Protein AF-0000000083788166 (afdb_homodimer)

Organism: Esox lucius (NCBI:txid8010)

Nearest PDB structures (foldseek):
  7zsc-assembly1_A  TM=9.276E-01  e=3.837E-25  Homo sapiens
  7zsc-assembly2_B  TM=9.260E-01  e=5.269E-25  Homo sapiens
  5hv0-assembly1_A  TM=8.216E-01  e=9.264E-14  Bacillus anthracis
  5v7y-assembly3_D  TM=8.231E-01  e=4.522E-13  Bacillus anthracis
  5iax-assembly1_A  TM=7.801E-01  e=5.140E-12  Bacillus anthracis

pLDDT: mean 88.6, std 11.9, range [25.95, 98.56]

Sequence (1056 aa):
SLTLSVMFTSLLNVRQAISIERQLIDLLETYIEHESERLEDIKRFYAKVSDLHSEVYSGPSASMANPLVAFTLIKRLQSEWVNLVYSNEAQENTQALRSGYEEVEEEEGYFPKLEDLQGAAKGLMRLQDVYSLQVGSLVRGQFKRINNGNLIDIYSPIISIPLSGDDCFLVGKVAYEQEDYYHSVQWLEESVRLFRGAGGEWSPENEGTLEDALDHLAFSHFKTGNVSYALSLSQELLNYDPMNRRVSKNIEMYERLLVEYPPLPSAHTELKRPKTTYLRTRNTYERLCQTQGTQPRHYENPRLFCDYFTNDSPGLLLQPIRREVLSLQPYVVLYHRFISDSEAKSIQDVAQTGLRRSVVASGEKQATAEYRISKSAWLKETAHPIIGRLDQRITMLTGLNVQPPYAEYLQVVNYGIGGHYEPHFDHATSASSPLFRLNTGNRVATFMIYLSSVDAGGSTAFIHANFSVPVVENAALFWWNLHKNGQGDGDTLHAGCPVLVGDKWVANKWIHEYGQEFQRRCSPNPEESLTLSVMFTSLLNVRQAISIERQLIDLLETYIEHESERLEDIKRFYAKVSDLHSEVYSGPSASMANPLVAFTLIKRLQSEWVNLVYSNEAQENTQALRSGYEEVEEEEGYFPKLEDLQGAAKGLMRLQDVYSLQVGSLVRGQFKRINNGNLIDIYSPIISIPLSGDDCFLVGKVAYEQEDYYHSVQWLEESVRLFRGAGGEWSPENEGTLEDALDHLAFSHFKTGNVSYALSLSQELLNYDPMNRRVSKNIEMYERLLVEYPPLPSAHTELKRPKTTYLRTRNTYERLCQTQGTQPRHYENPRLFCDYFTNDSPGLLLQPIRREVLSLQPYVVLYHRFISDSEAKSIQDVAQTGLRRSVVASGEKQATAEYRISKSAWLKETAHPIIGRLDQRITMLTGLNVQPPYAEYLQVVNYGIGGHYEPHFDHATSASSPLFRLNTGNRVATFMIYLSSVDAGGSTAFIHANFSVPVVENAALFWWNLHKNGQGDGDTLHAGCPVLVGDKWVANKWIHEYGQEFQRRCSPNPEE

Secondary structure (DSSP, 8-state):
-GGGTTSTT-HHHHHHHHHHHHHHHHHHHHHHHHHHHHHHHHHHHHHHHHHHIIIIITS-GGGGG-HHHHHHHHHIIIIIHHHHHT--HHHHHHHHHHHHHHHHHHHH-----HHHHHHHHHHHHHHHHHTTB-HHHHHTT-EEEEETTEEEEEE--SS--PPPHHHHHHHHHHHHHTT-HHHHHHHHHHHHHHHHHTTTPPPTT-S--HHHHHHHHHHHHHHTT-HHHHHHHHHHHHHH-TT-HHHHHHHHHHHHHHHHSPPPTT------PPPPTTHHHHHHHHHHHHS-BS---TTT-TT--EEEE-TT-HHHHSS-EEEEEEEETTEEEEETT-S-HHHHHHHHHHHHTT-EE--EEETTEEE-BTTEE-EEEEE-GGG-HHHHHHHHHHHHHH----STTSBPPEEEEEE-TT-EEEEE-SS--STT-GGGGGSS-SEEEEEEEE-S-EEEE--EEETTTTEEE---TT-EEEEESB-TTS-B-GGG-EEEPPEEEE-EEEEEEEEESTT-TTTSPPPS-TT-/-GGGTTSTT-HHHHHHHHHHHHHHHHHHHHHHHHHHHHHHHHHHHHHHHHHHIIIIITS-GGGGG-HHHHHHHHHIIIIIHHHHHT--HHHHHHHHHHHHHHHHHHHH-----HHHHHHHHHHHHHHHHHTTB-HHHHHTT-EEEEETTEEEEEE--SS--PPPHHHHHHHHHHHHHTT-HHHHHHHHHHHHHHHHHTTTPPPTT-S--HHHHHHHHHHHHHHTT-HHHHHHHHHHHHHH-TT-HHHHHHHHHHHHHHHHSPPPTT------PPPPTTHHHHHHHHHHHHS-BS---TTT-TT--EEEE-TT-HHHHSS-EEEEEEEETTEEEEEET-S-HHHHHHHHHHHHTT-EE--EEETTEEE-BTTEE-EEEEE-GGG-HHHHHHHHHHHHHH----STTSBPPEEEEEE-TT-EEEEE-SS--STT-GGGGGSS-SEEEEEEEE-S-EEEE--EEETTTTEEE---TT-EEEEESB-TTS-B-GGG-EEEPPEEEE-EEEEEEEEESTT-TTTS---SSTT-

Structure (mmCIF, N/CA/C/O backbone):
data_AF-0000000083788166-model_v1
#
loop_
_entity.id
_entity.type
_entity.pdbx_description
1 polymer 'Prolyl 4-hydroxylase subunit alpha-3'
#
loop_
_atom_site.group_PDB
_atom_site.id
_atom_site.type_symbol
_atom_site.label_atom_id
_atom_site.label_alt_id
_atom_site.label_comp_id
_atom_site.label_asym_id
_atom_site.label_entity_id
_atom_site.label_seq_id
_atom_site.pdbx_PDB_ins_code
_atom_site.Cartn_x
_atom_site.Cartn_y
_atom_site.Cartn_z
_atom_site.occupancy
_atom_site.B_iso_or_equiv
_atom_site.auth_seq_id
_atom_site.auth_comp_id
_atom_site.auth_asym_id
_atom_site.auth_atom_id
_atom_site.pdbx_PDB_model_num
ATOM 1 N N . SER A 1 1 ? 4.934 23.172 31.188 1 26.08 1 SER A N 1
ATOM 2 C CA . SER A 1 1 ? 4.973 22.781 29.781 1 26.08 1 SER A CA 1
ATOM 3 C C . SER A 1 1 ? 4.113 23.703 28.922 1 26.08 1 SER A C 1
ATOM 5 O O . SER A 1 1 ? 3.73 23.344 27.812 1 26.08 1 SER A O 1
ATOM 7 N N . LEU A 1 2 ? 3.545 24.625 29.5 1 33.66 2 LEU A N 1
ATOM 8 C CA . LEU A 1 2 ? 2.689 25.75 29.156 1 33.66 2 LEU A CA 1
ATOM 9 C C . LEU A 1 2 ? 3.371 26.656 28.125 1 33.66 2 LEU A C 1
ATOM 11 O O . LEU A 1 2 ? 2.752 27.578 27.609 1 33.66 2 LEU A O 1
ATOM 15 N N . THR A 1 3 ? 4.691 26.531 28 1 37.66 3 THR A N 1
ATOM 16 C CA . THR A 1 3 ? 5.539 27.469 27.25 1 37.66 3 THR A CA 1
ATOM 17 C C . THR A 1 3 ? 5.27 27.359 25.75 1 37.66 3 THR A C 1
ATOM 19 O O . THR A 1 3 ? 5.703 28.219 24.984 1 37.66 3 THR A O 1
ATOM 22 N N . LEU A 1 4 ? 4.754 26.219 25.141 1 45.59 4 LEU A N 1
ATOM 23 C CA . LEU A 1 4 ? 5.023 25.781 23.781 1 45.59 4 LEU A CA 1
ATOM 24 C C . LEU A 1 4 ? 3.92 26.25 22.828 1 45.59 4 LEU A C 1
ATOM 26 O O . LEU A 1 4 ? 3.957 25.953 21.641 1 45.59 4 LEU A O 1
ATOM 30 N N . SER A 1 5 ? 2.959 26.938 23.375 1 50.47 5 SER A N 1
ATOM 31 C CA . SER A 1 5 ? 1.84 27.344 22.547 1 50.47 5 SER A CA 1
ATOM 32 C C . SER A 1 5 ? 2.219 28.531 21.641 1 50.47 5 SER A C 1
ATOM 34 O O . SER A 1 5 ? 1.358 29.312 21.25 1 50.47 5 SER A O 1
ATOM 36 N N . VAL A 1 6 ? 3.553 28.625 21.25 1 63.41 6 VAL A N 1
ATOM 37 C CA . VAL A 1 6 ? 4.105 29.906 20.828 1 63.41 6 VAL A CA 1
ATOM 38 C C . VAL A 1 6 ? 4.277 29.906 19.297 1 63.41 6 VAL A C 1
ATOM 40 O O . VAL A 1 6 ? 4.605 30.938 18.719 1 63.41 6 VAL A O 1
ATOM 43 N N . MET A 1 7 ? 3.811 28.875 18.641 1 67.31 7 MET A N 1
ATOM 44 C CA . MET A 1 7 ? 4.203 28.828 17.234 1 67.31 7 MET A CA 1
ATOM 45 C C . MET A 1 7 ? 3.393 29.812 16.406 1 67.31 7 MET A C 1
ATOM 47 O O . MET A 1 7 ? 3.939 30.5 15.539 1 67.31 7 MET A O 1
ATOM 51 N N . PHE A 1 8 ? 2.168 29.984 16.766 1 73.25 8 PHE A N 1
ATOM 52 C CA . PHE A 1 8 ? 1.239 30.844 16.047 1 73.25 8 PHE A CA 1
ATOM 53 C C . PHE A 1 8 ? 1.606 32.312 16.219 1 73.25 8 PHE A C 1
ATOM 55 O O . PHE A 1 8 ? 1.505 33.094 15.281 1 73.25 8 PHE A O 1
ATOM 62 N N . THR A 1 9 ? 2.234 32.594 17.297 1 75.75 9 THR A N 1
ATOM 63 C CA . THR A 1 9 ? 2.461 34 17.625 1 75.75 9 THR A CA 1
ATOM 64 C C . THR A 1 9 ? 3.9 34.406 17.328 1 75.75 9 THR A C 1
ATOM 66 O O . THR A 1 9 ? 4.355 35.469 17.75 1 75.75 9 THR A O 1
ATOM 69 N N . SER A 1 10 ? 4.605 33.562 16.641 1 79.06 10 SER A N 1
ATOM 70 C CA . SER A 1 10 ? 5.965 33.875 16.219 1 79.06 10 SER A CA 1
ATOM 71 C C . SER A 1 10 ? 6.168 33.531 14.742 1 79.06 10 SER A C 1
ATOM 73 O O . SER A 1 10 ? 6.109 32.344 14.359 1 79.06 10 SER A O 1
ATOM 75 N N . LEU A 1 11 ? 6.477 34.5 13.93 1 82.81 11 LEU A N 1
ATOM 76 C CA . LEU A 1 11 ? 6.684 34.25 12.5 1 82.81 11 LEU A CA 1
ATOM 77 C C . LEU A 1 11 ? 7.922 33.375 12.266 1 82.81 11 LEU A C 1
ATOM 79 O O . LEU A 1 11 ? 7.996 32.656 11.281 1 82.81 11 LEU A O 1
ATOM 83 N N . LEU A 1 12 ? 8.867 33.531 13.211 1 78.38 12 LEU A N 1
ATOM 84 C CA . LEU A 1 12 ? 10.047 32.656 13.109 1 78.38 12 LEU A CA 1
ATOM 85 C C . LEU A 1 12 ? 9.656 31.188 13.211 1 78.38 12 LEU A C 1
ATOM 87 O O . LEU A 1 12 ? 10.18 30.359 12.477 1 78.38 12 LEU A O 1
ATOM 91 N N . ASN A 1 13 ? 8.805 30.891 14.078 1 83.88 13 ASN A N 1
ATOM 92 C CA . ASN A 1 13 ? 8.336 29.516 14.25 1 83.88 13 ASN A CA 1
ATOM 93 C C . ASN A 1 13 ? 7.527 29.047 13.047 1 83.88 13 ASN A C 1
ATOM 95 O O . ASN A 1 13 ? 7.586 27.875 12.672 1 83.88 13 ASN A O 1
ATOM 99 N N . VAL A 1 14 ? 6.805 29.969 12.461 1 87.94 14 VAL A N 1
ATOM 100 C CA . VAL A 1 14 ? 6.02 29.641 11.273 1 87.94 14 VAL A CA 1
ATOM 101 C C . VAL A 1 14 ? 6.953 29.281 10.117 1 87.94 14 VAL A C 1
ATOM 103 O O . VAL A 1 14 ? 6.707 28.328 9.375 1 87.94 14 VAL A O 1
ATOM 106 N N . ARG A 1 15 ? 8.008 30.047 9.945 1 87.88 15 ARG A N 1
ATOM 107 C CA . ARG A 1 15 ? 8.992 29.766 8.898 1 87.88 15 ARG A CA 1
ATOM 108 C C . ARG A 1 15 ? 9.633 28.406 9.109 1 87.88 15 ARG A C 1
ATOM 110 O O . ARG A 1 15 ? 9.883 27.672 8.148 1 87.88 15 ARG A O 1
ATOM 117 N N . GLN A 1 16 ? 9.914 28.156 10.336 1 88.38 16 GLN A N 1
ATOM 118 C CA . GLN A 1 16 ? 10.477 26.844 10.656 1 88.38 16 GLN A CA 1
ATOM 119 C C . GLN A 1 16 ? 9.492 25.734 10.312 1 88.38 16 GLN A C 1
ATOM 121 O O . GLN A 1 16 ? 9.898 24.672 9.812 1 88.38 16 GLN A O 1
ATOM 126 N N . ALA A 1 17 ? 8.25 25.938 10.625 1 91.62 17 ALA A N 1
ATOM 127 C CA . ALA A 1 17 ? 7.207 24.969 10.312 1 91.62 17 ALA A CA 1
ATOM 128 C C . ALA A 1 17 ? 7.117 24.719 8.805 1 91.62 17 ALA A C 1
ATOM 130 O O . ALA A 1 17 ? 6.887 23.594 8.367 1 91.62 17 ALA A O 1
ATOM 131 N N . ILE A 1 18 ? 7.242 25.781 8.023 1 92.56 18 ILE A N 1
ATOM 132 C CA . ILE A 1 18 ? 7.211 25.672 6.57 1 92.56 18 ILE A CA 1
ATOM 133 C C . ILE A 1 18 ? 8.359 24.781 6.094 1 92.56 18 ILE A C 1
ATOM 135 O O . ILE A 1 18 ? 8.172 23.922 5.227 1 92.56 18 ILE A O 1
ATOM 139 N N . SER A 1 19 ? 9.523 24.984 6.652 1 92.25 19 SER A N 1
ATOM 140 C CA . SER A 1 19 ? 10.695 24.203 6.289 1 92.25 19 SER A CA 1
ATOM 141 C C . SER A 1 19 ? 10.5 22.719 6.625 1 92.25 19 SER A C 1
ATOM 143 O O . SER A 1 19 ? 10.891 21.844 5.852 1 92.25 19 SER A O 1
ATOM 145 N N . ILE A 1 20 ? 9.953 22.469 7.766 1 94.06 20 ILE A N 1
ATOM 146 C CA . ILE A 1 20 ? 9.664 21.109 8.188 1 94.06 20 ILE A CA 1
ATOM 147 C C . ILE A 1 20 ? 8.711 20.438 7.195 1 94.06 20 ILE A C 1
ATOM 149 O O . ILE A 1 20 ? 8.953 19.312 6.754 1 94.06 20 ILE A O 1
ATOM 153 N N . GLU A 1 21 ? 7.664 21.141 6.816 1 95.44 21 GLU A N 1
ATOM 154 C CA . GLU A 1 21 ? 6.664 20.562 5.918 1 95.44 21 GLU A CA 1
ATOM 155 C C . GLU A 1 21 ? 7.258 20.297 4.539 1 95.44 21 GLU A C 1
ATOM 157 O O . GLU A 1 21 ? 6.871 19.328 3.873 1 95.44 21 GLU A O 1
ATOM 162 N N . ARG A 1 22 ? 8.219 21.125 4.105 1 95.31 22 ARG A N 1
ATOM 163 C CA . ARG A 1 22 ? 8.891 20.891 2.832 1 95.31 22 ARG A CA 1
ATOM 164 C C . ARG A 1 22 ? 9.625 19.547 2.836 1 95.31 22 ARG A C 1
ATOM 166 O O . ARG A 1 22 ? 9.594 18.812 1.845 1 95.31 22 ARG A O 1
ATOM 173 N N . GLN A 1 23 ? 10.266 19.266 3.928 1 95.94 23 GLN A N 1
ATOM 174 C CA . GLN A 1 23 ? 10.953 17.984 4.059 1 95.94 23 GLN A CA 1
ATOM 175 C C . GLN A 1 23 ? 9.969 16.828 4.008 1 95.94 23 GLN A C 1
ATOM 177 O O . GLN A 1 23 ? 10.25 15.797 3.404 1 95.94 23 GLN A O 1
ATOM 182 N N . LEU A 1 24 ? 8.867 17.016 4.633 1 97.06 24 LEU A N 1
ATOM 183 C CA . LEU A 1 24 ? 7.848 15.969 4.652 1 97.06 24 LEU A CA 1
ATOM 184 C C . LEU A 1 24 ? 7.281 15.734 3.258 1 97.06 24 LEU A C 1
ATOM 186 O O . LEU A 1 24 ? 6.934 14.602 2.908 1 97.06 24 LEU A O 1
ATOM 190 N N . ILE A 1 25 ? 7.176 16.812 2.451 1 97.69 25 ILE A N 1
ATOM 191 C CA . ILE A 1 25 ? 6.711 16.703 1.075 1 97.69 25 ILE A CA 1
ATOM 192 C C . ILE A 1 25 ? 7.648 15.789 0.287 1 97.69 25 ILE A C 1
ATOM 194 O O . ILE A 1 25 ? 7.195 14.922 -0.467 1 97.69 25 ILE A O 1
ATOM 198 N N . ASP A 1 26 ? 8.922 15.984 0.474 1 97.69 26 ASP A N 1
ATOM 199 C CA . ASP A 1 26 ? 9.906 15.156 -0.218 1 97.69 26 ASP A CA 1
ATOM 200 C C . ASP A 1 26 ? 9.773 13.688 0.188 1 97.69 26 ASP A C 1
ATOM 202 O O . ASP A 1 26 ? 9.875 12.797 -0.655 1 97.69 26 ASP A O 1
ATOM 206 N N . LEU A 1 27 ? 9.656 13.477 1.469 1 97.38 27 LEU A N 1
ATOM 207 C CA . LEU A 1 27 ? 9.469 12.125 1.989 1 97.38 27 LEU A CA 1
ATOM 208 C C . LEU A 1 27 ? 8.234 11.477 1.383 1 97.38 27 LEU A C 1
ATOM 210 O O . LEU A 1 27 ? 8.273 10.312 0.981 1 97.38 27 LEU A O 1
ATOM 214 N N . LEU A 1 28 ? 7.102 12.195 1.352 1 97.88 28 LEU A N 1
ATOM 215 C CA . LEU A 1 28 ? 5.84 11.68 0.833 1 97.88 28 LEU A CA 1
ATOM 216 C C . LEU A 1 28 ? 5.945 11.383 -0.661 1 97.88 28 LEU A C 1
ATOM 218 O O . LEU A 1 28 ? 5.336 10.438 -1.156 1 97.88 28 LEU A O 1
ATOM 222 N N . GLU A 1 29 ? 6.684 12.266 -1.397 1 97.94 29 GLU A N 1
ATOM 223 C CA . GLU A 1 29 ? 6.91 12.047 -2.824 1 97.94 29 GLU A CA 1
ATOM 224 C C . GLU A 1 29 ? 7.594 10.703 -3.072 1 97.94 29 GLU A C 1
ATOM 226 O O . GLU A 1 29 ? 7.188 9.953 -3.961 1 97.94 29 GLU A O 1
ATOM 231 N N . THR A 1 30 ? 8.633 10.414 -2.357 1 98.25 30 THR A N 1
ATOM 232 C CA . THR A 1 30 ? 9.352 9.156 -2.473 1 98.25 30 THR A CA 1
ATOM 233 C C . THR A 1 30 ? 8.438 7.973 -2.17 1 98.25 30 THR A C 1
ATOM 235 O O . THR A 1 30 ? 8.461 6.961 -2.873 1 98.25 30 THR A O 1
ATOM 238 N N . TYR A 1 31 ? 7.637 8.062 -1.102 1 98.31 31 TYR A N 1
ATOM 239 C CA . TYR A 1 31 ? 6.684 7.016 -0.74 1 98.31 31 TYR A CA 1
ATOM 240 C C . TYR A 1 31 ? 5.703 6.754 -1.878 1 98.31 31 TYR A C 1
ATOM 242 O O . TYR A 1 31 ? 5.426 5.598 -2.211 1 98.31 31 TYR A O 1
ATOM 250 N N . ILE A 1 32 ? 5.148 7.855 -2.463 1 98.19 32 ILE A N 1
ATOM 251 C CA . ILE A 1 32 ? 4.188 7.734 -3.555 1 98.19 32 ILE A CA 1
ATOM 252 C C . ILE A 1 32 ? 4.84 7.023 -4.738 1 98.19 32 ILE A C 1
ATOM 254 O O . ILE A 1 32 ? 4.215 6.176 -5.379 1 98.19 32 ILE A O 1
ATOM 258 N N . GLU A 1 33 ? 6.078 7.375 -5.066 1 97.94 33 GLU A N 1
ATOM 259 C CA . GLU A 1 33 ? 6.793 6.742 -6.168 1 97.94 33 GLU A CA 1
ATOM 260 C C . GLU A 1 33 ? 6.941 5.242 -5.941 1 97.94 33 GLU A C 1
ATOM 262 O O . GLU A 1 33 ? 6.648 4.441 -6.832 1 97.94 33 GLU A O 1
ATOM 267 N N . HIS A 1 34 ? 7.402 4.812 -4.781 1 97.44 34 HIS A N 1
ATOM 268 C CA . HIS A 1 34 ? 7.605 3.402 -4.461 1 97.44 34 HIS A CA 1
ATOM 269 C C . HIS A 1 34 ? 6.289 2.637 -4.473 1 97.44 34 HIS A C 1
ATOM 271 O O . HIS A 1 34 ? 6.219 1.524 -5 1 97.44 34 HIS A O 1
ATOM 277 N N . GLU A 1 35 ? 5.238 3.219 -3.855 1 97.62 35 GLU A N 1
ATOM 278 C CA . GLU A 1 35 ? 3.932 2.564 -3.814 1 97.62 35 GLU A CA 1
ATOM 279 C C . GLU A 1 35 ? 3.322 2.461 -5.207 1 97.62 35 GLU A C 1
ATOM 281 O O . GLU A 1 35 ? 2.625 1.49 -5.516 1 97.62 35 GLU A O 1
ATOM 286 N N . SER A 1 36 ? 3.512 3.51 -6.004 1 97.62 36 SER A N 1
ATOM 287 C CA . SER A 1 36 ? 3.02 3.463 -7.379 1 97.62 36 SER A CA 1
ATOM 288 C C . SER A 1 36 ? 3.686 2.342 -8.164 1 97.62 36 SER A C 1
ATOM 290 O O . SER A 1 36 ? 3.023 1.634 -8.93 1 97.62 36 SER A O 1
ATOM 292 N N . GLU A 1 37 ? 5 2.158 -8.055 1 96.69 37 GLU A N 1
ATOM 293 C CA . GLU A 1 37 ? 5.727 1.077 -8.711 1 96.69 37 GLU A CA 1
ATOM 294 C C . GLU A 1 37 ? 5.234 -0.288 -8.242 1 96.69 37 GLU A C 1
ATOM 296 O O . GLU A 1 37 ? 5.027 -1.194 -9.047 1 96.69 37 GLU A O 1
ATOM 301 N N . ARG A 1 38 ? 5.117 -0.472 -6.953 1 96.69 38 ARG A N 1
ATOM 302 C CA . ARG A 1 38 ? 4.609 -1.714 -6.379 1 96.69 38 ARG A CA 1
ATOM 303 C C . ARG A 1 38 ? 3.238 -2.061 -6.941 1 96.69 38 ARG A C 1
ATOM 305 O O . ARG A 1 38 ? 3 -3.197 -7.355 1 96.69 38 ARG A O 1
ATOM 312 N N . LEU A 1 39 ? 2.311 -1.102 -6.949 1 97 39 LEU A N 1
ATOM 313 C CA . LEU A 1 39 ? 0.951 -1.344 -7.418 1 97 39 LEU A CA 1
ATOM 314 C C . LEU A 1 39 ? 0.94 -1.662 -8.906 1 97 39 LEU A C 1
ATOM 316 O O . LEU A 1 39 ? 0.124 -2.463 -9.375 1 97 39 LEU A O 1
ATOM 320 N N . GLU A 1 40 ? 1.833 -1.03 -9.656 1 97 40 GLU A N 1
ATOM 321 C CA . GLU A 1 40 ? 1.931 -1.321 -11.078 1 97 40 GLU A CA 1
ATOM 322 C C . GLU A 1 40 ? 2.354 -2.768 -11.32 1 97 40 GLU A C 1
ATOM 324 O O . GLU A 1 40 ? 1.874 -3.414 -12.258 1 97 40 GLU A O 1
ATOM 329 N N . ASP A 1 41 ? 3.303 -3.273 -10.555 1 96.38 41 ASP A N 1
ATOM 330 C CA . ASP A 1 41 ? 3.725 -4.668 -10.656 1 96.38 41 ASP A CA 1
ATOM 331 C C . ASP A 1 41 ? 2.557 -5.613 -10.398 1 96.38 41 ASP A C 1
ATOM 333 O O . ASP A 1 41 ? 2.393 -6.609 -11.109 1 96.38 41 ASP A O 1
ATOM 337 N N . ILE A 1 42 ? 1.783 -5.363 -9.422 1 97.19 42 ILE A N 1
ATOM 338 C CA . ILE A 1 42 ? 0.65 -6.207 -9.055 1 97.19 42 ILE A CA 1
ATOM 339 C C . ILE A 1 42 ? -0.4 -6.168 -10.164 1 97.19 42 ILE A C 1
ATOM 341 O O . ILE A 1 42 ? -0.971 -7.203 -10.523 1 97.19 42 ILE A O 1
ATOM 345 N N . LYS A 1 43 ? -0.656 -4.938 -10.711 1 97.62 43 LYS A N 1
ATOM 346 C CA . LYS A 1 43 ? -1.6 -4.797 -11.812 1 97.62 43 LYS A CA 1
ATOM 347 C C . LYS A 1 43 ? -1.142 -5.594 -13.031 1 97.62 43 LYS A C 1
ATOM 349 O O . LYS A 1 43 ? -1.962 -6.184 -13.742 1 97.62 43 LYS A O 1
ATOM 354 N N . ARG A 1 44 ? 0.148 -5.594 -13.266 1 96.62 44 ARG A N 1
ATOM 355 C CA . ARG A 1 44 ? 0.694 -6.375 -14.367 1 96.62 44 ARG A CA 1
ATOM 356 C C . ARG A 1 44 ? 0.437 -7.863 -14.164 1 96.62 44 ARG A C 1
ATOM 358 O O . ARG A 1 44 ? 0.03 -8.562 -15.102 1 96.62 44 ARG A O 1
ATOM 365 N N . PHE A 1 45 ? 0.714 -8.367 -12.977 1 97.56 45 PHE A N 1
ATOM 366 C CA . PHE A 1 45 ? 0.449 -9.766 -12.664 1 97.56 45 PHE A CA 1
ATOM 367 C C . PHE A 1 45 ? -1.031 -10.086 -12.828 1 97.56 45 PHE A C 1
ATOM 369 O O . PHE A 1 45 ? -1.389 -11.117 -13.398 1 97.56 45 PHE A O 1
ATOM 376 N N . TYR A 1 46 ? -1.886 -9.211 -12.336 1 98.19 46 TYR A N 1
ATOM 377 C CA . TYR A 1 46 ? -3.33 -9.375 -12.453 1 98.19 46 TYR A CA 1
ATOM 378 C C . TYR A 1 46 ? -3.752 -9.492 -13.914 1 98.19 46 TYR A C 1
ATOM 380 O O . TYR A 1 46 ? -4.539 -10.367 -14.273 1 98.19 46 TYR A O 1
ATOM 388 N N . ALA A 1 47 ? -3.287 -8.602 -14.719 1 97.12 47 ALA A N 1
ATOM 389 C CA . ALA A 1 47 ? -3.629 -8.602 -16.141 1 97.12 47 ALA A CA 1
ATOM 390 C C . ALA A 1 47 ? -3.17 -9.898 -16.812 1 97.12 47 ALA A C 1
ATOM 392 O O . ALA A 1 47 ? -3.91 -10.492 -17.594 1 97.12 47 ALA A O 1
ATOM 393 N N . LYS A 1 48 ? -1.941 -10.344 -16.484 1 95.19 48 LYS A N 1
ATOM 394 C CA . LYS A 1 48 ? -1.38 -11.57 -17.047 1 95.19 48 LYS A CA 1
ATOM 395 C C . LYS A 1 48 ? -2.26 -12.773 -16.734 1 95.19 48 LYS A C 1
ATOM 397 O O . LYS A 1 48 ? -2.635 -13.531 -17.625 1 95.19 48 LYS A O 1
ATOM 402 N N . VAL A 1 49 ? -2.596 -12.969 -15.492 1 96.69 49 VAL A N 1
ATOM 403 C CA . VAL A 1 49 ? -3.352 -14.141 -15.055 1 96.69 49 VAL A CA 1
ATOM 404 C C . VAL A 1 49 ? -4.785 -14.055 -15.57 1 96.69 49 VAL A C 1
ATOM 406 O O . VAL A 1 49 ? -5.363 -15.062 -15.977 1 96.69 49 VAL A O 1
ATOM 409 N N . SER A 1 50 ? -5.395 -12.836 -15.562 1 96.56 50 SER A N 1
ATOM 410 C CA . SER A 1 50 ? -6.746 -12.648 -16.094 1 96.56 50 SER A CA 1
ATOM 411 C C . SER A 1 50 ? -6.816 -12.984 -17.578 1 96.56 50 SER A C 1
ATOM 413 O O . SER A 1 50 ? -7.789 -13.578 -18.031 1 96.56 50 SER A O 1
ATOM 415 N N . ASP A 1 51 ? -5.805 -12.609 -18.312 1 93.75 51 ASP A N 1
ATOM 416 C CA . ASP A 1 51 ? -5.746 -12.914 -19.734 1 93.75 51 ASP A CA 1
ATOM 417 C C . ASP A 1 51 ? -5.684 -14.422 -19.984 1 93.75 51 ASP A C 1
ATOM 419 O O . ASP A 1 51 ? -6.285 -14.93 -20.922 1 93.75 51 ASP A O 1
ATOM 423 N N . LEU A 1 52 ? -4.918 -15.164 -19.172 1 93.5 52 LEU A N 1
ATOM 424 C CA . LEU A 1 52 ? -4.848 -16.609 -19.281 1 93.5 52 LEU A CA 1
ATOM 425 C C . LEU A 1 52 ? -6.227 -17.234 -19.094 1 93.5 52 LEU A C 1
ATOM 427 O O . LEU A 1 52 ? -6.605 -18.156 -19.828 1 93.5 52 LEU A O 1
ATOM 431 N N . HIS A 1 53 ? -6.965 -16.797 -18.141 1 94.19 53 HIS A N 1
ATOM 432 C CA . HIS A 1 53 ? -8.289 -17.344 -17.859 1 94.19 53 HIS A CA 1
ATOM 433 C C . HIS A 1 53 ? -9.266 -17.016 -18.984 1 94.19 53 HIS A C 1
ATOM 435 O O . HIS A 1 53 ? -10.117 -17.844 -19.328 1 94.19 53 HIS A O 1
ATOM 441 N N . SER A 1 54 ? -9.117 -15.836 -19.641 1 91.88 54 SER A N 1
ATOM 442 C CA . SER A 1 54 ? -10.047 -15.43 -20.688 1 91.88 54 SER A CA 1
ATOM 443 C C . SER A 1 54 ? -9.672 -16.062 -22.031 1 91.88 54 SER A C 1
ATOM 445 O O . SER A 1 54 ? -10.555 -16.422 -22.812 1 91.88 54 SER A O 1
ATOM 447 N N . GLU A 1 55 ? -8.383 -16.297 -22.266 1 88.31 55 GLU A N 1
ATOM 448 C CA . GLU A 1 55 ? -7.93 -16.688 -23.594 1 88.31 55 GLU A CA 1
ATOM 449 C C . GLU A 1 55 ? -7.59 -18.172 -23.641 1 88.31 55 GLU A C 1
ATOM 451 O O . GLU A 1 55 ? -7.746 -18.828 -24.672 1 88.31 55 GLU A O 1
ATOM 456 N N . VAL A 1 56 ? -7.145 -18.734 -22.516 1 88.19 56 VAL A N 1
ATOM 457 C CA . VAL A 1 56 ? -6.605 -20.094 -22.547 1 88.19 56 VAL A CA 1
ATOM 458 C C . VAL A 1 56 ? -7.582 -21.047 -21.859 1 88.19 56 VAL A C 1
ATOM 460 O O . VAL A 1 56 ? -7.988 -22.047 -22.453 1 88.19 56 VAL A O 1
ATOM 463 N N . TYR A 1 57 ? -8.055 -20.75 -20.688 1 88.38 57 TYR A N 1
ATOM 464 C CA . TYR A 1 57 ? -8.82 -21.703 -19.891 1 88.38 57 TYR A CA 1
ATOM 465 C C . TYR A 1 57 ? -10.281 -21.703 -20.312 1 88.38 57 TYR A C 1
ATOM 467 O O . TYR A 1 57 ? -11.016 -22.656 -20 1 88.38 57 TYR A O 1
ATOM 475 N N . SER A 1 58 ? -10.758 -20.594 -20.922 1 81.5 58 SER A N 1
ATOM 476 C CA . SER A 1 58 ? -12.141 -20.547 -21.391 1 81.5 58 SER A CA 1
ATOM 477 C C . SER A 1 58 ? -12.273 -21.203 -22.766 1 81.5 58 SER A C 1
ATOM 479 O O . SER A 1 58 ? -13.391 -21.391 -23.266 1 81.5 58 SER A O 1
ATOM 481 N N . GLY A 1 59 ? -11.18 -21.547 -23.375 1 72.44 59 GLY A N 1
ATOM 482 C CA . GLY A 1 59 ? -11.211 -22.172 -24.688 1 72.44 59 GLY A CA 1
ATOM 483 C C . GLY A 1 59 ? -11.445 -23.672 -24.625 1 72.44 59 GLY A C 1
ATOM 484 O O . GLY A 1 59 ? -12.016 -24.188 -23.656 1 72.44 59 GLY A O 1
ATOM 485 N N . PRO A 1 60 ? -11.109 -24.25 -25.703 1 67.19 60 PRO A N 1
ATOM 486 C CA . PRO A 1 60 ? -11.352 -25.688 -25.812 1 67.19 60 PRO A CA 1
ATOM 487 C C . PRO A 1 60 ? -10.633 -26.484 -24.719 1 67.19 60 PRO A C 1
ATOM 489 O O . PRO A 1 60 ? -9.617 -26.031 -24.188 1 67.19 60 PRO A O 1
ATOM 492 N N . SER A 1 61 ? -11.195 -27.547 -24.266 1 63.34 61 SER A N 1
ATOM 493 C CA . SER A 1 61 ? -10.68 -28.453 -23.25 1 63.34 61 SER A CA 1
ATOM 494 C C . SER A 1 61 ? -9.234 -28.828 -23.547 1 63.34 61 SER A C 1
ATOM 496 O O . SER A 1 61 ? -8.461 -29.109 -22.625 1 63.34 61 SER A O 1
ATOM 498 N N . ALA A 1 62 ? -8.891 -28.672 -24.734 1 64.38 62 ALA A N 1
ATOM 499 C CA . ALA A 1 62 ? -7.555 -29.094 -25.156 1 64.38 62 ALA A CA 1
ATOM 500 C C . ALA A 1 62 ? -6.48 -28.219 -24.516 1 64.38 62 ALA A C 1
ATOM 502 O O . ALA A 1 62 ? -5.367 -28.688 -24.25 1 64.38 62 ALA A O 1
ATOM 503 N N . SER A 1 63 ? -6.848 -27.078 -24.094 1 75.88 63 SER A N 1
ATOM 504 C CA . SER A 1 63 ? -5.832 -26.203 -23.531 1 75.88 63 SER A CA 1
ATOM 505 C C . SER A 1 63 ? -5.461 -26.594 -22.109 1 75.88 63 SER A C 1
ATOM 507 O O . SER A 1 63 ? -4.305 -26.469 -21.703 1 75.88 63 SER A O 1
ATOM 509 N N . MET A 1 64 ? -6.367 -27.266 -21.562 1 80.12 64 MET A N 1
ATOM 510 C CA . MET A 1 64 ? -6.109 -27.656 -20.172 1 80.12 64 MET A CA 1
ATOM 511 C C . MET A 1 64 ? -5.234 -28.906 -20.109 1 80.12 64 MET A C 1
ATOM 513 O O . MET A 1 64 ? -4.578 -29.156 -19.094 1 80.12 64 MET A O 1
ATOM 517 N N . ALA A 1 65 ? -5.277 -29.609 -21.219 1 88.06 65 ALA A N 1
ATOM 518 C CA . ALA A 1 65 ? -4.508 -30.859 -21.266 1 88.06 65 ALA A CA 1
ATOM 519 C C . ALA A 1 65 ? -3.084 -30.594 -21.75 1 88.06 65 ALA A C 1
ATOM 521 O O . ALA A 1 65 ? -2.275 -31.531 -21.828 1 88.06 65 ALA A O 1
ATOM 522 N N . ASN A 1 66 ? -2.752 -29.281 -22.047 1 90.12 66 ASN A N 1
ATOM 523 C CA . ASN A 1 66 ? -1.407 -28.875 -22.453 1 90.12 66 ASN A CA 1
ATOM 524 C C . ASN A 1 66 ? -0.448 -28.875 -21.266 1 90.12 66 ASN A C 1
ATOM 526 O O . ASN A 1 66 ? -0.668 -28.172 -20.281 1 90.12 66 ASN A O 1
ATOM 530 N N . PRO A 1 67 ? 0.606 -29.734 -21.344 1 93.44 67 PRO A N 1
ATOM 531 C CA . PRO A 1 67 ? 1.49 -29.875 -20.172 1 93.44 67 PRO A CA 1
ATOM 532 C C . PRO A 1 67 ? 2.156 -28.562 -19.781 1 93.44 67 PRO A C 1
ATOM 534 O O . PRO A 1 67 ? 2.428 -28.344 -18.594 1 93.44 67 PRO A O 1
ATOM 537 N N . LEU A 1 68 ? 2.463 -27.688 -20.703 1 94.12 68 LEU A N 1
ATOM 538 C CA . LEU A 1 68 ? 3.09 -26.406 -20.391 1 94.12 68 LEU A CA 1
ATOM 539 C C . LEU A 1 68 ? 2.121 -25.5 -19.625 1 94.12 68 LEU A C 1
ATOM 541 O O . LEU A 1 68 ? 2.508 -24.844 -18.672 1 94.12 68 LEU A O 1
ATOM 545 N N . VAL A 1 69 ? 0.845 -25.5 -20.062 1 92.75 69 VAL A N 1
ATOM 546 C CA . VAL A 1 69 ? -0.199 -24.719 -19.406 1 92.75 69 VAL A CA 1
ATOM 547 C C . VAL A 1 69 ? -0.427 -25.234 -17.984 1 92.75 69 VAL A C 1
ATOM 549 O O . VAL A 1 69 ? -0.532 -24.453 -17.047 1 92.75 69 VAL A O 1
ATOM 552 N N . ALA A 1 70 ? -0.442 -26.578 -17.875 1 93.19 70 ALA A N 1
ATOM 553 C CA . ALA A 1 70 ? -0.649 -27.188 -16.578 1 93.19 70 ALA A CA 1
ATOM 554 C C . ALA A 1 70 ? 0.507 -26.875 -15.625 1 93.19 70 ALA A C 1
ATOM 556 O O . ALA A 1 70 ? 0.291 -26.547 -14.461 1 93.19 70 ALA A O 1
ATOM 557 N N . PHE A 1 71 ? 1.709 -26.938 -16.109 1 94.56 71 PHE A N 1
ATOM 558 C CA . PHE A 1 71 ? 2.889 -26.656 -15.289 1 94.56 71 PHE A CA 1
ATOM 559 C C . PHE A 1 71 ? 2.867 -25.219 -14.781 1 94.56 71 PHE A C 1
ATOM 561 O O . PHE A 1 71 ? 3.086 -24.969 -13.594 1 94.56 71 PHE A O 1
ATOM 568 N N . THR A 1 72 ? 2.658 -24.281 -15.703 1 95.44 72 THR A N 1
ATOM 569 C CA . THR A 1 72 ? 2.711 -22.875 -15.312 1 95.44 72 THR A CA 1
ATOM 570 C C . THR A 1 72 ? 1.598 -22.547 -14.328 1 95.44 72 THR A C 1
ATOM 572 O O . THR A 1 72 ? 1.772 -21.703 -13.445 1 95.44 72 THR A O 1
ATOM 575 N N . LEU A 1 73 ? 0.419 -23.203 -14.477 1 94.5 73 LEU A N 1
ATOM 576 C CA . LEU A 1 73 ? -0.676 -23.016 -13.531 1 94.5 73 LEU A CA 1
ATOM 577 C C . LEU A 1 73 ? -0.284 -23.5 -12.141 1 94.5 73 LEU A C 1
ATOM 579 O O . LEU A 1 73 ? -0.479 -22.781 -11.156 1 94.5 73 LEU A O 1
ATOM 583 N N . ILE A 1 74 ? 0.27 -24.703 -12.086 1 93.81 74 ILE A N 1
ATOM 584 C CA . ILE A 1 74 ? 0.691 -25.281 -10.812 1 93.81 74 ILE A CA 1
ATOM 585 C C . ILE A 1 74 ? 1.761 -24.391 -10.172 1 93.81 74 ILE A C 1
ATOM 587 O O . ILE A 1 74 ? 1.714 -24.125 -8.977 1 93.81 74 ILE A O 1
ATOM 591 N N . LYS A 1 75 ? 2.682 -23.938 -10.969 1 95.38 75 LYS A N 1
ATOM 592 C CA . LYS A 1 75 ? 3.75 -23.078 -10.477 1 95.38 75 LYS A CA 1
ATOM 593 C C . LYS A 1 75 ? 3.191 -21.766 -9.938 1 95.38 75 LYS A C 1
ATOM 595 O O . LYS A 1 75 ? 3.623 -21.281 -8.883 1 95.38 75 LYS A O 1
ATOM 600 N N . ARG A 1 76 ? 2.238 -21.109 -10.695 1 95.81 76 ARG A N 1
ATOM 601 C CA . ARG A 1 76 ? 1.654 -19.844 -10.25 1 95.81 76 ARG A CA 1
ATOM 602 C C . ARG A 1 76 ? 0.999 -20 -8.883 1 95.81 76 ARG A C 1
ATOM 604 O O . ARG A 1 76 ? 1.23 -19.172 -7.988 1 95.81 76 ARG A O 1
ATOM 611 N N . LEU A 1 77 ? 0.25 -21.047 -8.695 1 95.25 77 LEU A N 1
ATOM 612 C CA . LEU A 1 77 ? -0.494 -21.25 -7.453 1 95.25 77 LEU A CA 1
ATOM 613 C C . LEU A 1 77 ? 0.444 -21.609 -6.309 1 95.25 77 LEU A C 1
ATOM 615 O O . LEU A 1 77 ? 0.198 -21.234 -5.156 1 95.25 77 LEU A O 1
ATOM 619 N N . GLN A 1 78 ? 1.474 -22.312 -6.621 1 93.69 78 GLN A N 1
ATOM 620 C CA . GLN A 1 78 ? 2.367 -22.781 -5.566 1 93.69 78 GLN A CA 1
ATOM 621 C C . GLN A 1 78 ? 3.398 -21.719 -5.203 1 93.69 78 GLN A C 1
ATOM 623 O O . GLN A 1 78 ? 3.844 -21.641 -4.059 1 93.69 78 GLN A O 1
ATOM 628 N N . SER A 1 79 ? 3.754 -20.844 -6.18 1 94.38 79 SER A N 1
ATOM 629 C CA . SER A 1 79 ? 4.891 -19.953 -5.938 1 94.38 79 SER A CA 1
ATOM 630 C C . SER A 1 79 ? 4.52 -18.5 -6.184 1 94.38 79 SER A C 1
ATOM 632 O O . SER A 1 79 ? 4.562 -17.672 -5.266 1 94.38 79 SER A O 1
ATOM 634 N N . GLU A 1 80 ? 4.051 -18.172 -7.395 1 95.94 80 GLU A N 1
ATOM 635 C CA . GLU A 1 80 ? 3.879 -16.781 -7.789 1 95.94 80 GLU A CA 1
ATOM 636 C C . GLU A 1 80 ? 2.838 -16.078 -6.922 1 95.94 80 GLU A C 1
ATOM 638 O O . GLU A 1 80 ? 3.068 -14.977 -6.434 1 95.94 80 GLU A O 1
ATOM 643 N N . TRP A 1 81 ? 1.698 -16.672 -6.746 1 96.69 81 TRP A N 1
ATOM 644 C CA . TRP A 1 81 ? 0.651 -16.094 -5.914 1 96.69 81 TRP A CA 1
ATOM 645 C C . TRP A 1 81 ? 1.14 -15.906 -4.48 1 96.69 81 TRP A C 1
ATOM 647 O O . TRP A 1 81 ? 0.885 -14.867 -3.865 1 96.69 81 TRP A O 1
ATOM 657 N N . VAL A 1 82 ? 1.85 -16.906 -3.932 1 95.44 82 VAL A N 1
ATOM 658 C CA . VAL A 1 82 ? 2.355 -16.844 -2.564 1 95.44 82 VAL A CA 1
ATOM 659 C C . VAL A 1 82 ? 3.336 -15.68 -2.428 1 95.44 82 VAL A C 1
ATOM 661 O O . VAL A 1 82 ? 3.268 -14.914 -1.466 1 95.44 82 VAL A O 1
ATOM 664 N N . ASN A 1 83 ? 4.23 -15.555 -3.418 1 94.81 83 ASN A N 1
ATOM 665 C CA . ASN A 1 83 ? 5.215 -14.477 -3.406 1 94.81 83 ASN A CA 1
ATOM 666 C C . ASN A 1 83 ? 4.543 -13.109 -3.42 1 94.81 83 ASN A C 1
ATOM 668 O O . ASN A 1 83 ? 5.004 -12.18 -2.756 1 94.81 83 ASN A O 1
ATOM 672 N N . LEU A 1 84 ? 3.488 -13 -4.207 1 95.88 84 LEU A N 1
ATOM 673 C CA . LEU A 1 84 ? 2.805 -11.719 -4.352 1 95.88 84 LEU A CA 1
ATOM 674 C C . LEU A 1 84 ? 1.99 -11.391 -3.102 1 95.88 84 LEU A C 1
ATOM 676 O O . LEU A 1 84 ? 2.08 -10.289 -2.566 1 95.88 84 LEU A O 1
ATOM 680 N N . VAL A 1 85 ? 1.218 -12.367 -2.564 1 96.06 85 VAL A N 1
ATOM 681 C CA . VAL A 1 85 ? 0.285 -12.164 -1.46 1 96.06 85 VAL A CA 1
ATOM 682 C C . VAL A 1 85 ? 1.06 -11.906 -0.17 1 96.06 85 VAL A C 1
ATOM 684 O O . VAL A 1 85 ? 0.654 -11.078 0.648 1 96.06 85 VAL A O 1
ATOM 687 N N . TYR A 1 86 ? 2.172 -12.531 -0.024 1 95.56 86 TYR A N 1
ATOM 688 C CA . TYR A 1 86 ? 2.875 -12.438 1.251 1 95.56 86 TYR A CA 1
ATOM 689 C C . TYR A 1 86 ? 4.109 -11.555 1.131 1 95.56 86 TYR A C 1
ATOM 691 O O . TYR A 1 86 ? 5.016 -11.625 1.965 1 95.56 86 TYR A O 1
ATOM 699 N N . SER A 1 87 ? 4.152 -10.766 0.01 1 95.12 87 SER A N 1
ATOM 700 C CA . SER A 1 87 ? 5.203 -9.758 -0.12 1 95.12 87 SER A CA 1
ATOM 701 C C . SER A 1 87 ? 5.156 -8.758 1.031 1 95.12 87 SER A C 1
ATOM 703 O O . SER A 1 87 ? 4.074 -8.367 1.471 1 95.12 87 SER A O 1
ATOM 705 N N . ASN A 1 88 ? 6.328 -8.297 1.496 1 95.25 88 ASN A N 1
ATOM 706 C CA . ASN A 1 88 ? 6.41 -7.32 2.576 1 95.25 88 ASN A CA 1
ATOM 707 C C . ASN A 1 88 ? 6.668 -5.918 2.041 1 95.25 88 ASN A C 1
ATOM 709 O O . ASN A 1 88 ? 6.926 -4.992 2.814 1 95.25 88 ASN A O 1
ATOM 713 N N . GLU A 1 89 ? 6.586 -5.75 0.781 1 95 89 GLU A N 1
ATOM 714 C CA . GLU A 1 89 ? 6.977 -4.492 0.153 1 95 89 GLU A CA 1
ATOM 715 C C . GLU A 1 89 ? 6.121 -3.334 0.661 1 95 89 GLU A C 1
ATOM 717 O O . GLU A 1 89 ? 6.637 -2.254 0.95 1 95 89 GLU A O 1
ATOM 722 N N . ALA A 1 90 ? 4.801 -3.469 0.741 1 95.5 90 ALA A N 1
ATOM 723 C CA . ALA A 1 90 ? 3.904 -2.426 1.231 1 95.5 90 ALA A CA 1
ATOM 724 C C . ALA A 1 90 ? 4.258 -2.027 2.66 1 95.5 90 ALA A C 1
ATOM 726 O O . ALA A 1 90 ? 4.273 -0.839 2.994 1 95.5 90 ALA A O 1
ATOM 727 N N . GLN A 1 91 ? 4.441 -3.031 3.467 1 95.44 91 GLN A N 1
ATOM 728 C CA . GLN A 1 91 ? 4.805 -2.797 4.859 1 95.44 91 GLN A CA 1
ATOM 729 C C . GLN A 1 91 ? 6.145 -2.07 4.961 1 95.44 91 GLN A C 1
ATOM 731 O O . GLN A 1 91 ? 6.305 -1.169 5.789 1 95.44 91 GLN A O 1
ATOM 736 N N . GLU A 1 92 ? 7.109 -2.523 4.164 1 96.56 92 GLU A N 1
ATOM 737 C CA . GLU A 1 92 ? 8.422 -1.893 4.164 1 96.56 92 GLU A CA 1
ATOM 738 C C . GLU A 1 92 ? 8.336 -0.435 3.723 1 96.56 92 GLU A C 1
ATOM 740 O O . GLU A 1 92 ? 9 0.433 4.293 1 96.56 92 GLU A O 1
ATOM 745 N N . ASN A 1 93 ? 7.586 -0.15 2.693 1 97.12 93 ASN A N 1
ATOM 746 C CA . ASN A 1 93 ? 7.383 1.221 2.236 1 97.12 93 ASN A CA 1
ATOM 747 C C . ASN A 1 93 ? 6.758 2.09 3.324 1 97.12 93 ASN A C 1
ATOM 749 O O . ASN A 1 93 ? 7.184 3.227 3.535 1 97.12 93 ASN A O 1
ATOM 753 N N . THR A 1 94 ? 5.691 1.583 3.998 1 97.19 94 THR A N 1
ATOM 754 C CA . THR A 1 94 ? 5.027 2.311 5.074 1 97.19 94 THR A CA 1
ATOM 755 C C . THR A 1 94 ? 5.996 2.59 6.219 1 97.19 94 THR A C 1
ATOM 757 O O . THR A 1 94 ? 6.012 3.691 6.77 1 97.19 94 THR A O 1
ATOM 760 N N . GLN A 1 95 ? 6.805 1.546 6.539 1 96.88 95 GLN A N 1
ATOM 761 C CA . GLN A 1 95 ? 7.777 1.707 7.613 1 96.88 95 GLN A CA 1
ATOM 762 C C . GLN A 1 95 ? 8.828 2.752 7.25 1 96.88 95 GLN A C 1
ATOM 764 O O . GLN A 1 95 ? 9.273 3.516 8.109 1 96.88 95 GLN A O 1
ATOM 769 N N . ALA A 1 96 ? 9.266 2.729 6.027 1 97.25 96 ALA A N 1
ATOM 770 C CA . ALA A 1 96 ? 10.227 3.732 5.578 1 97.25 96 ALA A CA 1
ATOM 771 C C . ALA A 1 96 ? 9.648 5.141 5.711 1 97.25 96 ALA A C 1
ATOM 773 O O . ALA A 1 96 ? 10.352 6.07 6.105 1 97.25 96 ALA A O 1
ATOM 774 N N . LEU A 1 97 ? 8.367 5.359 5.352 1 97.62 97 LEU A N 1
ATOM 775 C CA . LEU A 1 97 ? 7.695 6.645 5.484 1 97.62 97 LEU A CA 1
ATOM 776 C C . LEU A 1 97 ? 7.637 7.078 6.949 1 97.62 97 LEU A C 1
ATOM 778 O O . LEU A 1 97 ? 7.965 8.219 7.273 1 97.62 97 LEU A O 1
ATOM 782 N N . ARG A 1 98 ? 7.207 6.184 7.859 1 97.44 98 ARG A N 1
ATOM 783 C CA . ARG A 1 98 ? 7.086 6.473 9.289 1 97.44 98 ARG A CA 1
ATOM 784 C C . ARG A 1 98 ? 8.445 6.805 9.891 1 97.44 98 ARG A C 1
ATOM 786 O O . ARG A 1 98 ? 8.57 7.758 10.656 1 97.44 98 ARG A O 1
ATOM 793 N N . SER A 1 99 ? 9.477 6.008 9.477 1 97.38 99 SER A N 1
ATOM 794 C CA . SER A 1 99 ? 10.828 6.262 9.969 1 97.38 99 SER A CA 1
ATOM 795 C C . SER A 1 99 ? 11.344 7.617 9.492 1 97.38 99 SER A C 1
ATOM 797 O O . SER A 1 99 ? 12.008 8.336 10.25 1 97.38 99 SER A O 1
ATOM 799 N N . GLY A 1 100 ? 11.125 7.898 8.195 1 96.69 100 GLY A N 1
ATOM 800 C CA . GLY A 1 100 ? 11.5 9.211 7.684 1 96.69 100 GLY A CA 1
ATOM 801 C C . GLY A 1 100 ? 10.82 10.352 8.414 1 96.69 100 GLY A C 1
ATOM 802 O O . GLY A 1 100 ? 11.453 11.367 8.711 1 96.69 100 GLY A O 1
ATOM 803 N N . TYR A 1 101 ? 9.531 10.242 8.711 1 96.69 101 TYR A N 1
ATOM 804 C CA . TYR A 1 101 ? 8.773 11.242 9.461 1 96.69 101 TYR A CA 1
ATOM 805 C C . TYR A 1 101 ? 9.367 11.445 10.852 1 96.69 101 TYR A C 1
ATOM 807 O O . TYR A 1 101 ? 9.555 12.586 11.289 1 96.69 101 TYR A O 1
ATOM 815 N N . GLU A 1 102 ? 9.672 10.375 11.555 1 95.75 102 GLU A N 1
ATOM 816 C CA . GLU A 1 102 ? 10.242 10.43 12.891 1 95.75 102 GLU A CA 1
ATOM 817 C C . GLU A 1 102 ? 11.625 11.078 12.875 1 95.75 102 GLU A C 1
ATOM 819 O O . GLU A 1 102 ? 11.984 11.797 13.812 1 95.75 102 GLU A O 1
ATOM 824 N N . GLU A 1 103 ? 12.344 10.805 11.844 1 95.44 103 GLU A N 1
ATOM 825 C CA . GLU A 1 103 ? 13.664 11.414 11.711 1 95.44 103 GLU A CA 1
ATOM 826 C C . GLU A 1 103 ? 13.555 12.93 11.57 1 95.44 103 GLU A C 1
ATOM 828 O O . GLU A 1 103 ? 14.336 13.664 12.172 1 95.44 103 GLU A O 1
ATOM 833 N N . VAL A 1 104 ? 12.594 13.359 10.766 1 94.25 104 VAL A N 1
ATOM 834 C CA . VAL A 1 104 ? 12.383 14.797 10.594 1 94.25 104 VAL A CA 1
ATOM 835 C C . VAL A 1 104 ? 11.938 15.414 11.914 1 94.25 104 VAL A C 1
ATOM 837 O O . VAL A 1 104 ? 12.391 16.516 12.273 1 94.25 104 VAL A O 1
ATOM 840 N N . GLU A 1 105 ? 11.07 14.758 12.648 1 90.75 105 GLU A N 1
ATOM 841 C CA . GLU A 1 105 ? 10.586 15.242 13.938 1 90.75 105 GLU A CA 1
ATOM 842 C C . GLU A 1 105 ? 11.727 15.359 14.945 1 90.75 105 GLU A C 1
ATOM 844 O O . GLU A 1 105 ? 11.781 16.312 15.719 1 90.75 105 GLU A O 1
ATOM 849 N N . GLU A 1 106 ? 12.617 14.438 14.922 1 89.69 106 GLU A N 1
ATOM 850 C CA . GLU A 1 106 ? 13.734 14.414 15.859 1 89.69 106 GLU A CA 1
ATOM 851 C C . GLU A 1 106 ? 14.789 15.453 15.5 1 89.69 106 GLU A C 1
ATOM 853 O O . GLU A 1 106 ? 15.367 16.094 16.375 1 89.69 106 GLU A O 1
ATOM 858 N N . GLU A 1 107 ? 15.055 15.625 14.266 1 86.38 107 GLU A N 1
ATOM 859 C CA . GLU A 1 107 ? 16.094 16.547 13.797 1 86.38 107 GLU A CA 1
ATOM 860 C C . GLU A 1 107 ? 15.672 18 14.008 1 86.38 107 GLU A C 1
ATOM 862 O O . GLU A 1 107 ? 16.5 18.844 14.32 1 86.38 107 GLU A O 1
ATOM 867 N N . GLU A 1 108 ? 14.477 18.391 13.75 1 78.12 108 GLU A N 1
ATOM 868 C CA . GLU A 1 108 ? 14.047 19.781 13.758 1 78.12 108 GLU A CA 1
ATOM 869 C C . GLU A 1 108 ? 13.562 20.203 15.148 1 78.12 108 GLU A C 1
ATOM 871 O O . GLU A 1 108 ? 13.562 21.391 15.477 1 78.12 108 GLU A O 1
ATOM 876 N N . GLY A 1 109 ? 13.578 19.312 16.094 1 69.62 109 GLY A N 1
ATOM 877 C CA . GLY A 1 109 ? 13.297 19.562 17.5 1 69.62 109 GLY A CA 1
ATOM 878 C C . GLY A 1 109 ? 11.984 20.297 17.719 1 69.62 109 GLY A C 1
ATOM 879 O O . GLY A 1 109 ? 11.484 20.344 18.859 1 69.62 109 GLY A O 1
ATOM 880 N N . TYR A 1 110 ? 11.438 21.125 16.734 1 77.69 110 TYR A N 1
ATOM 881 C CA . TYR A 1 110 ? 10.258 21.922 17.047 1 77.69 110 TYR A CA 1
ATOM 882 C C . TYR A 1 110 ? 9.086 21.547 16.141 1 77.69 110 TYR A C 1
ATOM 884 O O . TYR A 1 110 ? 8.852 22.188 15.117 1 77.69 110 TYR A O 1
ATOM 892 N N . PHE A 1 111 ? 8.328 20.516 16.375 1 86.31 111 PHE A N 1
ATOM 893 C CA . PHE A 1 111 ? 7.047 20.172 15.758 1 86.31 111 PHE A CA 1
ATOM 894 C C . PHE A 1 111 ? 5.895 20.766 16.562 1 86.31 111 PHE A C 1
ATOM 896 O O . PHE A 1 111 ? 5.922 20.781 17.781 1 86.31 111 PHE A O 1
ATOM 903 N N . PRO A 1 112 ? 4.945 21.359 15.789 1 88.94 112 PRO A N 1
ATOM 904 C CA . PRO A 1 112 ? 3.783 21.875 16.516 1 88.94 112 PRO A CA 1
ATOM 905 C C . PRO A 1 112 ? 3.117 20.797 17.391 1 88.94 112 PRO A C 1
ATOM 907 O O . PRO A 1 112 ? 2.984 19.656 16.969 1 88.94 112 PRO A O 1
ATOM 910 N N . LYS A 1 113 ? 2.848 21.141 18.562 1 88.88 113 LYS A N 1
ATOM 911 C CA . LYS A 1 113 ? 2.133 20.281 19.5 1 88.88 113 LYS A CA 1
ATOM 912 C C . LYS A 1 113 ? 0.657 20.656 19.594 1 88.88 113 LYS A C 1
ATOM 914 O O . LYS A 1 113 ? 0.224 21.625 18.953 1 88.88 113 LYS A O 1
ATOM 919 N N . LEU A 1 114 ? -0.075 19.875 20.328 1 90.19 114 LEU A N 1
ATOM 920 C CA . LEU A 1 114 ? -1.506 20.109 20.469 1 90.19 114 LEU A CA 1
ATOM 921 C C . LEU A 1 114 ? -1.767 21.5 21.062 1 90.19 114 LEU A C 1
ATOM 923 O O . LEU A 1 114 ? -2.717 22.172 20.672 1 90.19 114 LEU A O 1
ATOM 927 N N . GLU A 1 115 ? -0.917 21.938 21.953 1 89.31 115 GLU A N 1
ATOM 928 C CA . GLU A 1 115 ? -1.059 23.25 22.578 1 89.31 115 GLU A CA 1
ATOM 929 C C . GLU A 1 115 ? -0.872 24.375 21.562 1 89.31 115 GLU A C 1
ATOM 931 O O . GLU A 1 115 ? -1.503 25.422 21.672 1 89.31 115 GLU A O 1
ATOM 936 N N . ASP A 1 116 ? -0.006 24.141 20.656 1 89.62 116 ASP A N 1
ATOM 937 C CA . ASP A 1 116 ? 0.219 25.125 19.609 1 89.62 116 ASP A CA 1
ATOM 938 C C . ASP A 1 116 ? -1.01 25.266 18.719 1 89.62 116 ASP A C 1
ATOM 940 O O . ASP A 1 116 ? -1.357 26.375 18.297 1 89.62 116 ASP A O 1
ATOM 944 N N . LEU A 1 117 ? -1.579 24.172 18.453 1 91.5 117 LEU A N 1
ATOM 945 C CA . LEU A 1 117 ? -2.787 24.188 17.641 1 91.5 117 LEU A CA 1
ATOM 946 C C . LEU A 1 117 ? -3.932 24.875 18.375 1 91.5 117 LEU A C 1
ATOM 948 O O . LEU A 1 117 ? -4.656 25.672 17.781 1 91.5 117 LEU A O 1
ATOM 952 N N . GLN A 1 118 ? -4.105 24.516 19.609 1 92.38 118 GLN A N 1
ATOM 953 C CA . GLN A 1 118 ? -5.125 25.172 20.438 1 92.38 118 GLN A CA 1
ATOM 954 C C . GLN A 1 118 ? -4.883 26.672 20.531 1 92.38 118 GLN A C 1
ATOM 956 O O . GLN A 1 118 ? -5.82 27.469 20.453 1 92.38 118 GLN A O 1
ATOM 961 N N . GLY A 1 119 ? -3.559 27.016 20.766 1 90.5 119 GLY A N 1
ATOM 962 C CA . GLY A 1 119 ? -3.203 28.422 20.797 1 90.5 119 GLY A CA 1
ATOM 963 C C . GLY A 1 119 ? -3.514 29.156 19.516 1 90.5 119 GLY A C 1
ATOM 964 O O . GLY A 1 119 ? -3.943 30.312 19.547 1 90.5 119 GLY A O 1
ATOM 965 N N . ALA A 1 120 ? -3.238 28.516 18.422 1 93.25 120 ALA A N 1
ATOM 966 C CA . ALA A 1 120 ? -3.529 29.125 17.125 1 93.25 120 ALA A CA 1
ATOM 967 C C . ALA A 1 120 ? -5.027 29.359 16.953 1 93.25 120 ALA A C 1
ATOM 969 O O . ALA A 1 120 ? -5.449 30.406 16.453 1 93.25 120 ALA A O 1
ATOM 970 N N . ALA A 1 121 ? -5.844 28.359 17.344 1 94.94 121 ALA A N 1
ATOM 971 C CA . ALA A 1 121 ? -7.297 28.5 17.266 1 94.94 121 ALA A CA 1
ATOM 972 C C . ALA A 1 121 ? -7.781 29.641 18.156 1 94.94 121 ALA A C 1
ATOM 974 O O . ALA A 1 121 ? -8.617 30.438 17.734 1 94.94 121 ALA A O 1
ATOM 975 N N . LYS A 1 122 ? -7.246 29.719 19.297 1 93.12 122 LYS A N 1
ATOM 976 C CA . LYS A 1 122 ? -7.598 30.797 20.219 1 93.12 122 LYS A CA 1
ATOM 977 C C . LYS A 1 122 ? -7.191 32.156 19.641 1 93.12 122 LYS A C 1
ATOM 979 O O . LYS A 1 122 ? -7.898 33.156 19.812 1 93.12 122 LYS A O 1
ATOM 984 N N . GLY A 1 123 ? -6.008 32.094 19.062 1 92.81 123 GLY A N 1
ATOM 985 C CA . GLY A 1 123 ? -5.57 33.312 18.391 1 92.81 123 GLY A CA 1
ATOM 986 C C . GLY A 1 123 ? -6.527 33.781 17.312 1 92.81 123 GLY A C 1
ATOM 987 O O . GLY A 1 123 ? -6.797 35 17.203 1 92.81 123 GLY A O 1
ATOM 988 N N . LEU A 1 124 ? -7.047 32.875 16.547 1 94.25 124 LEU A N 1
ATOM 989 C CA . LEU A 1 124 ? -8.008 33.219 15.508 1 94.25 124 LEU A CA 1
ATOM 990 C C . LEU A 1 124 ? -9.289 33.781 16.109 1 94.25 124 LEU A C 1
ATOM 992 O O . LEU A 1 124 ? -9.852 34.75 15.586 1 94.25 124 LEU A O 1
ATOM 996 N N . MET A 1 125 ? -9.75 33.156 17.172 1 94.62 125 MET A N 1
ATOM 997 C CA . MET A 1 125 ? -10.977 33.625 17.812 1 94.62 125 MET A CA 1
ATOM 998 C C . MET A 1 125 ? -10.781 35 18.422 1 94.62 125 MET A C 1
ATOM 1000 O O . MET A 1 125 ? -11.703 35.844 18.422 1 94.62 125 MET A O 1
ATOM 1004 N N . ARG A 1 126 ? -9.555 35.281 18.906 1 92.25 126 ARG A N 1
ATOM 1005 C CA . ARG A 1 126 ? -9.242 36.594 19.422 1 92.25 126 ARG A CA 1
ATOM 1006 C C . ARG A 1 126 ? -9.32 37.656 18.312 1 92.25 126 ARG A C 1
ATOM 1008 O O . ARG A 1 126 ? -9.898 38.719 18.5 1 92.25 126 ARG A O 1
ATOM 1015 N N . LEU A 1 127 ? -8.703 37.344 17.219 1 94.69 127 LEU A N 1
ATOM 1016 C CA . LEU A 1 127 ? -8.742 38.25 16.078 1 94.69 127 LEU A CA 1
ATOM 1017 C C . LEU A 1 127 ? -10.172 38.469 15.602 1 94.69 127 LEU A C 1
ATOM 1019 O O . LEU A 1 127 ? -10.547 39.562 15.25 1 94.69 127 LEU A O 1
ATOM 1023 N N . GLN A 1 128 ? -10.945 37.375 15.578 1 94.94 128 GLN A N 1
ATOM 1024 C CA . GLN A 1 128 ? -12.359 37.406 15.25 1 94.94 128 GLN A CA 1
ATOM 1025 C C . GLN A 1 128 ? -13.086 38.438 16.109 1 94.94 128 GLN A C 1
ATOM 1027 O O . GLN A 1 128 ? -13.828 39.281 15.602 1 94.94 128 GLN A O 1
ATOM 1032 N N . ASP A 1 129 ? -12.836 38.438 17.391 1 93 129 ASP A N 1
ATOM 1033 C CA . ASP A 1 129 ? -13.539 39.281 18.344 1 93 129 ASP A CA 1
ATOM 1034 C C . ASP A 1 129 ? -13.078 40.719 18.25 1 93 129 ASP A C 1
ATOM 1036 O O . ASP A 1 129 ? -13.891 41.625 18.062 1 93 129 ASP A O 1
ATOM 1040 N N . VAL A 1 130 ? -11.75 40.906 18.391 1 92.69 130 VAL A N 1
ATOM 1041 C CA . VAL A 1 130 ? -11.203 42.25 18.531 1 92.69 130 VAL A CA 1
ATOM 1042 C C . VAL A 1 130 ? -11.477 43.062 17.266 1 92.69 130 VAL A C 1
ATOM 1044 O O . VAL A 1 130 ? -11.805 44.25 17.328 1 92.69 130 VAL A O 1
ATOM 1047 N N . TYR A 1 131 ? -11.414 42.438 16.141 1 93.94 131 TYR A N 1
ATOM 1048 C CA . TYR A 1 131 ? -11.594 43.188 14.891 1 93.94 131 TYR A CA 1
ATOM 1049 C C . TYR A 1 131 ? -12.984 42.938 14.32 1 93.94 131 TYR A C 1
ATOM 1051 O O . TYR A 1 131 ? -13.289 43.375 13.203 1 93.94 131 TYR A O 1
ATOM 1059 N N . SER A 1 132 ? -13.852 42.25 15.055 1 93.12 132 SER A N 1
ATOM 1060 C CA . SER A 1 132 ? -15.234 41.969 14.672 1 93.12 132 SER A CA 1
ATOM 1061 C C . SER A 1 132 ? -15.305 41.344 13.281 1 93.12 132 SER A C 1
ATOM 1063 O O . SER A 1 132 ? -16.047 41.844 12.422 1 93.12 132 SER A O 1
ATOM 1065 N N . LEU A 1 133 ? -14.484 40.375 13.078 1 95.12 133 LEU A N 1
ATOM 1066 C CA . LEU A 1 133 ? -14.43 39.75 11.773 1 95.12 133 LEU A CA 1
ATOM 1067 C C . LEU A 1 133 ? -15.562 38.719 11.609 1 95.12 133 LEU A C 1
ATOM 1069 O O . LEU A 1 133 ? -15.914 38.031 12.562 1 95.12 133 LEU A O 1
ATOM 1073 N N . GLN A 1 134 ? -16.125 38.688 10.43 1 95.31 134 GLN A N 1
ATOM 1074 C CA . GLN A 1 134 ? -17.156 37.719 10.125 1 95.31 134 GLN A CA 1
ATOM 1075 C C . GLN A 1 134 ? -16.547 36.344 9.867 1 95.31 134 GLN A C 1
ATOM 1077 O O . GLN A 1 134 ? -15.68 36.188 8.992 1 95.31 134 GLN A O 1
ATOM 1082 N N . VAL A 1 135 ? -17.031 35.312 10.555 1 96.38 135 VAL A N 1
ATOM 1083 C CA . VAL A 1 135 ? -16.469 33.969 10.438 1 96.38 135 VAL A CA 1
ATOM 1084 C C . VAL A 1 135 ? -16.625 33.469 9.008 1 96.38 135 VAL A C 1
ATOM 1086 O O . VAL A 1 135 ? -15.711 32.875 8.453 1 96.38 135 VAL A O 1
ATOM 1089 N N . GLY A 1 136 ? -17.781 33.688 8.375 1 95.94 136 GLY A N 1
ATOM 1090 C CA . GLY A 1 136 ? -18 33.281 6.996 1 95.94 136 GLY A CA 1
ATOM 1091 C C . GLY A 1 136 ? -16.953 33.844 6.047 1 95.94 136 GLY A C 1
ATOM 1092 O O . GLY A 1 136 ? -16.531 33.156 5.117 1 95.94 136 GLY A O 1
ATOM 1093 N N . SER A 1 137 ? -16.578 35.094 6.242 1 95.81 137 SER A N 1
ATOM 1094 C CA . SER A 1 137 ? -15.531 35.688 5.422 1 95.81 137 SER A CA 1
ATOM 1095 C C . SER A 1 137 ? -14.172 35.062 5.695 1 95.81 137 SER A C 1
ATOM 1097 O O . SER A 1 137 ? -13.391 34.844 4.77 1 95.81 137 SER A O 1
ATOM 1099 N N . LEU A 1 138 ? -13.883 34.844 6.988 1 96.38 138 LEU A N 1
ATOM 1100 C CA . LEU A 1 138 ? -12.617 34.219 7.344 1 96.38 138 LEU A CA 1
ATOM 1101 C C . LEU A 1 138 ? -12.492 32.844 6.652 1 96.38 138 LEU A C 1
ATOM 1103 O O . LEU A 1 138 ? -11.422 32.5 6.141 1 96.38 138 LEU A O 1
ATOM 1107 N N . VAL A 1 139 ? -13.57 32.031 6.652 1 96.81 139 VAL A N 1
ATOM 1108 C CA . VAL A 1 139 ? -13.586 30.703 6.07 1 96.81 139 VAL A CA 1
ATOM 1109 C C . VAL A 1 139 ? -13.273 30.781 4.578 1 96.81 139 VAL A C 1
ATOM 1111 O O . VAL A 1 139 ? -12.656 29.875 4.016 1 96.81 139 VAL A O 1
ATOM 1114 N N . ARG A 1 140 ? -13.594 31.906 3.943 1 95.25 140 ARG A N 1
ATOM 1115 C CA . ARG A 1 140 ? -13.328 32.094 2.523 1 95.25 140 ARG A CA 1
ATOM 1116 C C . ARG A 1 140 ? -11.969 32.75 2.311 1 95.25 140 ARG A C 1
ATOM 1118 O O . ARG A 1 140 ? -11.633 33.156 1.192 1 95.25 140 ARG A O 1
ATOM 1125 N N . GLY A 1 141 ? -11.203 32.969 3.398 1 93.88 141 GLY A N 1
ATOM 1126 C CA . GLY A 1 141 ? -9.867 33.531 3.311 1 93.88 141 GLY A CA 1
ATOM 1127 C C . GLY A 1 141 ? -9.852 35.031 3.266 1 93.88 141 GLY A C 1
ATOM 1128 O O . GLY A 1 141 ? -8.867 35.656 2.846 1 93.88 141 GLY A O 1
ATOM 1129 N N . GLN A 1 142 ? -10.969 35.656 3.697 1 94.25 142 GLN A N 1
ATOM 1130 C CA . GLN A 1 142 ? -11.094 37.094 3.67 1 94.25 142 GLN A CA 1
ATOM 1131 C C . GLN A 1 142 ? -11.258 37.656 5.078 1 94.25 142 GLN A C 1
ATOM 1133 O O . GLN A 1 142 ? -11.766 37 5.969 1 94.25 142 GLN A O 1
ATOM 1138 N N . PHE A 1 143 ? -10.758 38.875 5.242 1 94.88 143 PHE A N 1
ATOM 1139 C CA . PHE A 1 143 ? -10.875 39.562 6.52 1 94.88 143 PHE A CA 1
ATOM 1140 C C . PHE A 1 143 ? -11.828 40.75 6.414 1 94.88 143 PHE A C 1
ATOM 1142 O O . PHE A 1 143 ? -11.406 41.875 6.117 1 94.88 143 PHE A O 1
ATOM 1149 N N . LYS A 1 144 ? -13.094 40.438 6.664 1 94.94 144 LYS A N 1
ATOM 1150 C CA . LYS A 1 144 ? -14.133 41.438 6.523 1 94.94 144 LYS A CA 1
ATOM 1151 C C . LYS A 1 144 ? -14.953 41.562 7.805 1 94.94 144 LYS A C 1
ATOM 1153 O O . LYS A 1 144 ? -15.008 40.625 8.609 1 94.94 144 LYS A O 1
ATOM 1158 N N . ARG A 1 145 ? -15.477 42.688 8.078 1 92.81 145 ARG A N 1
ATOM 1159 C CA . ARG A 1 145 ? -16.391 42.938 9.18 1 92.81 145 ARG A CA 1
ATOM 1160 C C . ARG A 1 145 ? -17.688 43.594 8.68 1 92.81 145 ARG A C 1
ATOM 1162 O O . ARG A 1 145 ? -17.703 44.219 7.621 1 92.81 145 ARG A O 1
ATOM 1169 N N . ILE A 1 146 ? -18.766 43.344 9.383 1 84.69 146 ILE A N 1
ATOM 1170 C CA . ILE A 1 146 ? -20.031 43.969 9.031 1 84.69 146 ILE A CA 1
ATOM 1171 C C . ILE A 1 146 ? -20.156 45.312 9.758 1 84.69 146 ILE A C 1
ATOM 1173 O O . ILE A 1 146 ? -20.016 45.375 10.977 1 84.69 146 ILE A O 1
ATOM 1177 N N . ASN A 1 147 ? -20.203 46.375 9.109 1 81.44 147 ASN A N 1
ATOM 1178 C CA . ASN A 1 147 ? -20.484 47.719 9.625 1 81.44 147 ASN A CA 1
ATOM 1179 C C . ASN A 1 147 ? -21.781 48.281 9.031 1 81.44 147 ASN A C 1
ATOM 1181 O O . ASN A 1 147 ? -21.844 48.562 7.836 1 81.44 147 ASN A O 1
ATOM 1185 N N . ASN A 1 148 ? -22.781 48.562 9.836 1 80.62 148 ASN A N 1
ATOM 1186 C CA . ASN A 1 148 ? -24.078 49.062 9.422 1 80.62 148 ASN A CA 1
ATOM 1187 C C . ASN A 1 148 ? -24.656 48.25 8.273 1 80.62 148 ASN A C 1
ATOM 1189 O O . ASN A 1 148 ? -25.109 48.812 7.273 1 80.62 148 ASN A O 1
ATOM 1193 N N . GLY A 1 149 ? -24.5 46.969 8.32 1 79.44 149 GLY A N 1
ATOM 1194 C CA . GLY A 1 149 ? -25.094 46.062 7.348 1 79.44 149 GLY A CA 1
ATOM 1195 C C . GLY A 1 149 ? -24.219 45.844 6.137 1 79.44 149 GLY A C 1
ATOM 1196 O O . GLY A 1 149 ? -24.5 44.938 5.328 1 79.44 149 GLY A O 1
ATOM 1197 N N . ASN A 1 150 ? -23.188 46.625 6.012 1 86 150 ASN A N 1
ATOM 1198 C CA . ASN A 1 150 ? -22.281 46.469 4.875 1 86 150 ASN A CA 1
ATOM 1199 C C . ASN A 1 150 ? -21 45.75 5.277 1 86 150 ASN A C 1
ATOM 1201 O O . ASN A 1 150 ? -20.531 45.906 6.414 1 86 150 ASN A O 1
ATOM 1205 N N . LEU A 1 151 ? -20.5 44.938 4.344 1 87.94 151 LEU A N 1
ATOM 1206 C CA . LEU A 1 151 ? -19.219 44.281 4.574 1 87.94 151 LEU A CA 1
ATOM 1207 C C . LEU A 1 151 ? -18.062 45.188 4.184 1 87.94 151 LEU A C 1
ATOM 1209 O O . LEU A 1 151 ? -18.016 45.688 3.068 1 87.94 151 LEU A O 1
ATOM 1213 N N . ILE A 1 152 ? -17.219 45.469 5.117 1 89.88 152 ILE A N 1
ATOM 1214 C CA . ILE A 1 152 ? -16.047 46.281 4.883 1 89.88 152 ILE A CA 1
ATOM 1215 C C . ILE A 1 152 ? -14.773 45.438 4.984 1 89.88 152 ILE A C 1
ATOM 1217 O O . ILE A 1 152 ? -14.656 44.594 5.871 1 89.88 152 ILE A O 1
ATOM 1221 N N . ASP A 1 153 ? -13.836 45.719 4.074 1 90.44 153 ASP A N 1
ATOM 1222 C CA . ASP A 1 153 ? -12.57 45 4.074 1 90.44 153 ASP A CA 1
ATOM 1223 C C . ASP A 1 153 ? -11.617 45.531 5.129 1 90.44 153 ASP A C 1
ATOM 1225 O O . ASP A 1 153 ? -11.32 46.75 5.129 1 90.44 153 ASP A O 1
ATOM 1229 N N . ILE A 1 154 ? -11.219 44.719 5.98 1 89.06 154 ILE A N 1
ATOM 1230 C CA . ILE A 1 154 ? -10.203 45.094 6.953 1 89.06 154 ILE A CA 1
ATOM 1231 C C . ILE A 1 154 ? -8.812 44.812 6.391 1 89.06 154 ILE A C 1
ATOM 1233 O O . ILE A 1 154 ? -7.883 45.594 6.59 1 89.06 154 ILE A O 1
ATOM 1237 N N . TYR A 1 155 ? -8.711 43.719 5.727 1 90.06 155 TYR A N 1
ATOM 1238 C CA . TYR A 1 155 ? -7.469 43.312 5.074 1 90.06 155 TYR A CA 1
ATOM 1239 C C . TYR A 1 155 ? -7.758 42.438 3.869 1 90.06 155 TYR A C 1
ATOM 1241 O O . TYR A 1 155 ? -8.633 41.562 3.924 1 90.06 155 TYR A O 1
ATOM 1249 N N . SER A 1 156 ? -7.102 42.75 2.785 1 88.5 156 SER A N 1
ATOM 1250 C CA . SER A 1 156 ? -7.246 41.938 1.57 1 88.5 156 SER A CA 1
ATOM 1251 C C . SER A 1 156 ? -5.934 41.25 1.198 1 88.5 156 SER A C 1
ATOM 1253 O O . SER A 1 156 ? -5.074 41.875 0.552 1 88.5 156 SER A O 1
ATOM 1255 N N . PRO A 1 157 ? -5.902 40 1.533 1 88 157 PRO A N 1
ATOM 1256 C CA . PRO A 1 157 ? -4.664 39.281 1.181 1 88 157 PRO A CA 1
ATOM 1257 C C . PRO A 1 157 ? -4.477 39.156 -0.328 1 88 157 PRO A C 1
ATOM 1259 O O . PRO A 1 157 ? -5.457 39.125 -1.077 1 88 157 PRO A O 1
ATOM 1262 N N . ILE A 1 158 ? -3.234 39.031 -0.807 1 82.75 158 ILE A N 1
ATOM 1263 C CA . ILE A 1 158 ? -2.922 38.844 -2.219 1 82.75 158 ILE A CA 1
ATOM 1264 C C . ILE A 1 158 ? -3.482 37.5 -2.689 1 82.75 158 ILE A C 1
ATOM 1266 O O . ILE A 1 158 ? -4.074 37.406 -3.77 1 82.75 158 ILE A O 1
ATOM 1270 N N . ILE A 1 159 ? -3.256 36.5 -1.897 1 84.38 159 ILE A N 1
ATOM 1271 C CA . ILE A 1 159 ? -3.801 35.188 -2.172 1 84.38 159 ILE A CA 1
ATOM 1272 C C . ILE A 1 159 ? -4.746 34.781 -1.045 1 84.38 159 ILE A C 1
ATOM 1274 O O . ILE A 1 159 ? -4.355 34.75 0.125 1 84.38 159 ILE A O 1
ATOM 1278 N N . SER A 1 160 ? -5.996 34.5 -1.431 1 88.44 160 SER A N 1
ATOM 1279 C CA . SER A 1 160 ? -6.973 34.062 -0.446 1 88.44 160 SER A CA 1
ATOM 1280 C C . SER A 1 160 ? -6.98 32.531 -0.333 1 88.44 160 SER A C 1
ATOM 1282 O O . SER A 1 160 ? -7.082 31.844 -1.341 1 88.44 160 SER A O 1
ATOM 1284 N N . ILE A 1 161 ? -6.812 32.031 0.807 1 87 161 ILE A N 1
ATOM 1285 C CA . ILE A 1 161 ? -6.836 30.609 1.038 1 87 161 ILE A CA 1
ATOM 1286 C C . ILE A 1 161 ? -8.047 30.234 1.896 1 87 161 ILE A C 1
ATOM 1288 O O . ILE A 1 161 ? -8.062 30.516 3.1 1 87 161 ILE A O 1
ATOM 1292 N N . PRO A 1 162 ? -8.953 29.578 1.281 1 94.25 162 PRO A N 1
ATOM 1293 C CA . PRO A 1 162 ? -10.133 29.188 2.057 1 94.25 162 PRO A CA 1
ATOM 1294 C C . PRO A 1 162 ? -9.836 28.062 3.053 1 94.25 162 PRO A C 1
ATOM 1296 O O . PRO A 1 162 ? -8.875 27.312 2.875 1 94.25 162 PRO A O 1
ATOM 1299 N N . LEU A 1 163 ? -10.617 28 4.102 1 96.56 163 LEU A N 1
ATOM 1300 C CA . LEU A 1 163 ? -10.516 26.922 5.09 1 96.56 163 LEU A CA 1
ATOM 1301 C C . LEU A 1 163 ? -11.398 25.75 4.711 1 96.56 163 LEU A C 1
ATOM 1303 O O . LEU A 1 163 ? -12.445 25.922 4.09 1 96.56 163 LEU A O 1
ATOM 1307 N N . SER A 1 164 ? -10.961 24.578 5.051 1 94.94 164 SER A N 1
ATOM 1308 C CA . SER A 1 164 ? -11.766 23.375 4.836 1 94.94 164 SER A CA 1
ATOM 1309 C C . SER A 1 164 ? -12.758 23.172 5.977 1 94.94 164 SER A C 1
ATOM 1311 O O . SER A 1 164 ? -12.688 23.844 7 1 94.94 164 SER A O 1
ATOM 1313 N N . GLY A 1 165 ? -13.742 22.219 5.703 1 96.5 165 GLY A N 1
ATOM 1314 C CA . GLY A 1 165 ? -14.656 21.859 6.773 1 96.5 165 GLY A CA 1
ATOM 1315 C C . GLY A 1 165 ? -13.945 21.375 8.023 1 96.5 165 GLY A C 1
ATOM 1316 O O . GLY A 1 165 ? -14.375 21.656 9.141 1 96.5 165 GLY A O 1
ATOM 1317 N N . ASP A 1 166 ? -12.844 20.672 7.84 1 97.19 166 ASP A N 1
ATOM 1318 C CA . ASP A 1 166 ? -12.078 20.141 8.969 1 97.19 166 ASP A CA 1
ATOM 1319 C C . ASP A 1 166 ? -11.336 21.25 9.695 1 97.19 166 ASP A C 1
ATOM 1321 O O . ASP A 1 166 ? -11.156 21.188 10.914 1 97.19 166 ASP A O 1
ATOM 1325 N N . ASP A 1 167 ? -10.844 22.25 8.984 1 97.56 167 ASP A N 1
ATOM 1326 C CA . ASP A 1 167 ? -10.234 23.422 9.625 1 97.56 167 ASP A CA 1
ATOM 1327 C C . ASP A 1 167 ? -11.219 24.094 10.578 1 97.56 167 ASP A C 1
ATOM 1329 O O . ASP A 1 167 ? -10.891 24.359 11.734 1 97.56 167 ASP A O 1
ATOM 1333 N N . CYS A 1 168 ? -12.375 24.328 10.055 1 98.38 168 CYS A N 1
ATOM 1334 C CA . CYS A 1 168 ? -13.422 24.969 10.859 1 98.38 168 CYS A CA 1
ATOM 1335 C C . CYS A 1 168 ? -13.797 24.094 12.047 1 98.38 168 CYS A C 1
ATOM 1337 O O . CYS A 1 168 ? -14.047 24.609 13.141 1 98.38 168 CYS A O 1
ATOM 1339 N N . PHE A 1 169 ? -13.883 22.797 11.805 1 98.06 169 PHE A N 1
ATOM 1340 C CA . PHE A 1 169 ? -14.219 21.859 12.867 1 98.06 169 PHE A CA 1
ATOM 1341 C C . PHE A 1 169 ? -13.234 21.969 14.023 1 98.06 169 PHE A C 1
ATOM 1343 O O . PHE A 1 169 ? -13.633 21.953 15.195 1 98.06 169 PHE A O 1
ATOM 1350 N N . LEU A 1 170 ? -11.922 22.062 13.711 1 97.56 170 LEU A N 1
ATOM 1351 C CA . LEU A 1 170 ? -10.906 22.109 14.758 1 97.56 170 LEU A CA 1
ATOM 1352 C C . LEU A 1 170 ? -11.031 23.375 15.594 1 97.56 170 LEU A C 1
ATOM 1354 O O . LEU A 1 170 ? -10.883 23.328 16.812 1 97.56 170 LEU A O 1
ATOM 1358 N N . VAL A 1 171 ? -11.234 24.547 14.961 1 97.88 171 VAL A N 1
ATOM 1359 C CA . VAL A 1 171 ? -11.422 25.781 15.703 1 97.88 171 VAL A CA 1
ATOM 1360 C C . VAL A 1 171 ? -12.656 25.672 16.594 1 97.88 171 VAL A C 1
ATOM 1362 O O . VAL A 1 171 ? -12.602 26 17.781 1 97.88 171 VAL A O 1
ATOM 1365 N N . GLY A 1 172 ? -13.766 25.188 16 1 98.31 172 GLY A N 1
ATOM 1366 C CA . GLY A 1 172 ? -14.992 25 16.766 1 98.31 172 GLY A CA 1
ATOM 1367 C C . GLY A 1 172 ? -14.852 24.031 17.922 1 98.31 172 GLY A C 1
ATOM 1368 O O . GLY A 1 172 ? -15.438 24.234 18.984 1 98.31 172 GLY A O 1
ATOM 1369 N N . LYS A 1 173 ? -14.125 23.016 17.672 1 97.62 173 LYS A N 1
ATOM 1370 C CA . LYS A 1 173 ? -13.906 22.016 18.719 1 97.62 173 LYS A CA 1
ATOM 1371 C C . LYS A 1 173 ? -13.102 22.594 19.875 1 97.62 173 LYS A C 1
ATOM 1373 O O . LYS A 1 173 ? -13.398 22.312 21.047 1 97.62 173 LYS A O 1
ATOM 1378 N N . VAL A 1 174 ? -12.008 23.297 19.562 1 96 174 VAL A N 1
ATOM 1379 C CA . VAL A 1 174 ? -11.219 23.938 20.609 1 96 174 VAL A CA 1
ATOM 1380 C C . VAL A 1 174 ? -12.117 24.844 21.453 1 96 174 VAL A C 1
ATOM 1382 O O . VAL A 1 174 ? -12.047 24.828 22.688 1 96 174 VAL A O 1
ATOM 1385 N N . ALA A 1 175 ? -12.969 25.672 20.812 1 96.88 175 ALA A N 1
ATOM 1386 C CA . ALA A 1 175 ? -13.922 26.516 21.516 1 96.88 175 ALA A CA 1
ATOM 1387 C C . ALA A 1 175 ? -14.867 25.672 22.375 1 96.88 175 ALA A C 1
ATOM 1389 O O . ALA A 1 175 ? -15.109 25.984 23.531 1 96.88 175 ALA A O 1
ATOM 1390 N N . TYR A 1 176 ? -15.359 24.562 21.797 1 97.25 176 TYR A N 1
ATOM 1391 C CA . TYR A 1 176 ? -16.281 23.656 22.453 1 97.25 176 TYR A CA 1
ATOM 1392 C C . TYR A 1 176 ? -15.664 23.094 23.734 1 97.25 176 TYR A C 1
ATOM 1394 O O . TYR A 1 176 ? -16.312 23.062 24.781 1 97.25 176 TYR A O 1
ATOM 1402 N N . GLU A 1 177 ? -14.453 22.719 23.703 1 95.44 177 GLU A N 1
ATOM 1403 C CA . GLU A 1 177 ? -13.766 22.094 24.828 1 95.44 177 GLU A CA 1
ATOM 1404 C C . GLU A 1 177 ? -13.516 23.094 25.953 1 95.44 177 GLU A C 1
ATOM 1406 O O . GLU A 1 177 ? -13.383 22.703 27.109 1 95.44 177 GLU A O 1
ATOM 1411 N N . GLN A 1 178 ? -13.5 24.312 25.625 1 92.25 178 GLN A N 1
ATOM 1412 C CA . GLN A 1 178 ? -13.336 25.359 26.625 1 92.25 178 GLN A CA 1
ATOM 1413 C C . GLN A 1 178 ? -14.68 25.922 27.078 1 92.25 178 GLN A C 1
ATOM 1415 O O . GLN A 1 178 ? -14.742 26.969 27.719 1 92.25 178 GLN A O 1
ATOM 1420 N N . GLU A 1 179 ? -15.781 25.297 26.594 1 94.75 179 GLU A N 1
ATOM 1421 C CA . GLU A 1 179 ? -17.156 25.688 26.906 1 94.75 179 GLU A CA 1
ATOM 1422 C C . GLU A 1 179 ? -17.469 27.078 26.359 1 94.75 179 GLU A C 1
ATOM 1424 O O . GLU A 1 179 ? -18.234 27.828 26.969 1 94.75 179 GLU A O 1
ATOM 1429 N N . ASP A 1 180 ? -16.641 27.484 25.484 1 94.5 180 ASP A N 1
ATOM 1430 C CA . ASP A 1 180 ? -16.922 28.703 24.719 1 94.5 180 ASP A CA 1
ATOM 1431 C C . ASP A 1 180 ? -17.875 28.422 23.562 1 94.5 180 ASP A C 1
ATOM 1433 O O . ASP A 1 180 ? -17.453 28.344 22.406 1 94.5 180 ASP A O 1
ATOM 1437 N N . TYR A 1 181 ? -19.172 28.344 23.875 1 96.31 181 TYR A N 1
ATOM 1438 C CA . TYR A 1 181 ? -20.156 27.891 22.891 1 96.31 181 TYR A CA 1
ATOM 1439 C C . TYR A 1 181 ? -20.516 29 21.922 1 96.31 181 TYR A C 1
ATOM 1441 O O . TYR A 1 181 ? -21.031 28.75 20.828 1 96.31 181 TYR A O 1
ATOM 1449 N N . TYR A 1 182 ? -20.219 30.281 22.328 1 95.31 182 TYR A N 1
ATOM 1450 C CA . TYR A 1 182 ? -20.406 31.406 21.406 1 95.31 182 TYR A CA 1
ATOM 1451 C C . TYR A 1 182 ? -19.578 31.203 20.141 1 95.31 182 TYR A C 1
ATOM 1453 O O . TYR A 1 182 ? -20.109 31.266 19.031 1 95.31 182 TYR A O 1
ATOM 1461 N N . HIS A 1 183 ? -18.297 30.984 20.312 1 96.81 183 HIS A N 1
ATOM 1462 C CA . HIS A 1 183 ? -17.422 30.781 19.156 1 96.81 183 HIS A CA 1
ATOM 1463 C C . HIS A 1 183 ? -17.688 29.406 18.531 1 96.81 183 HIS A C 1
ATOM 1465 O O . HIS A 1 183 ? -17.625 29.266 17.297 1 96.81 183 HIS A O 1
ATOM 1471 N N . SER A 1 184 ? -17.938 28.391 19.344 1 97.94 184 SER A N 1
ATOM 1472 C CA . SER A 1 184 ? -18.156 27.031 18.875 1 97.94 184 SER A CA 1
ATOM 1473 C C . SER A 1 184 ? -19.266 26.984 17.828 1 97.94 184 SER A C 1
ATOM 1475 O O . SER A 1 184 ? -19.094 26.391 16.75 1 97.94 184 SER A O 1
ATOM 1477 N N . VAL A 1 185 ? -20.375 27.594 18.109 1 97.94 185 VAL A N 1
ATOM 1478 C CA . VAL A 1 185 ? -21.516 27.578 17.219 1 97.94 185 VAL A CA 1
ATOM 1479 C C . VAL A 1 185 ? -21.125 28.188 15.867 1 97.94 185 VAL A C 1
ATOM 1481 O O . VAL A 1 185 ? -21.422 27.609 14.812 1 97.94 185 VAL A O 1
ATOM 1484 N N . GLN A 1 186 ? -20.453 29.312 15.844 1 97.62 186 GLN A N 1
ATOM 1485 C CA . GLN A 1 186 ? -20.141 30.047 14.617 1 97.62 186 GLN A CA 1
ATOM 1486 C C . GLN A 1 186 ? -19.203 29.234 13.727 1 97.62 186 GLN A C 1
ATOM 1488 O O . GLN A 1 186 ? -19.422 29.125 12.516 1 97.62 186 GLN A O 1
ATOM 1493 N N . TRP A 1 187 ? -18.203 28.656 14.297 1 98.44 187 TRP A N 1
ATOM 1494 C CA . TRP A 1 187 ? -17.203 27.922 13.523 1 98.44 187 TRP A CA 1
ATOM 1495 C C . TRP A 1 187 ? -17.734 26.547 13.117 1 98.44 187 TRP A C 1
ATOM 1497 O O . TRP A 1 187 ? -17.469 26.078 12.008 1 98.44 187 TRP A O 1
ATOM 1507 N N . LEU A 1 188 ? -18.484 25.859 13.961 1 98.56 188 LEU A N 1
ATOM 1508 C CA . LEU A 1 188 ? -19 24.531 13.648 1 98.56 188 LEU A CA 1
ATOM 1509 C C . LEU A 1 188 ? -20.109 24.609 12.594 1 98.56 188 LEU A C 1
ATOM 1511 O O . LEU A 1 188 ? -20.281 23.688 11.797 1 98.56 188 LEU A O 1
ATOM 1515 N N . GLU A 1 189 ? -20.844 25.734 12.594 1 98.25 189 GLU A N 1
ATOM 1516 C CA . GLU A 1 189 ? -21.828 25.922 11.531 1 98.25 189 GLU A CA 1
ATOM 1517 C C . GLU A 1 189 ? -21.156 25.906 10.156 1 98.25 189 GLU A C 1
ATOM 1519 O O . GLU A 1 189 ? -21.656 25.281 9.227 1 98.25 189 GLU A O 1
ATOM 1524 N N . GLU A 1 190 ? -20.062 26.656 10.078 1 98.19 190 GLU A N 1
ATOM 1525 C CA . GLU A 1 190 ? -19.312 26.656 8.828 1 98.19 190 GLU A CA 1
ATOM 1526 C C . GLU A 1 190 ? -18.75 25.266 8.523 1 98.19 190 GLU A C 1
ATOM 1528 O O . GLU A 1 190 ? -18.688 24.859 7.363 1 98.19 190 GLU A O 1
ATOM 1533 N N . SER A 1 191 ? -18.266 24.562 9.539 1 97.94 191 SER A N 1
ATOM 1534 C CA . SER A 1 191 ? -17.75 23.203 9.383 1 97.94 191 SER A CA 1
ATOM 1535 C C . SER A 1 191 ? -18.797 22.281 8.781 1 97.94 191 SER A C 1
ATOM 1537 O O . SER A 1 191 ? -18.531 21.594 7.797 1 97.94 191 SER A O 1
ATOM 1539 N N . VAL A 1 192 ? -20 22.25 9.352 1 97.75 192 VAL A N 1
ATOM 1540 C CA . VAL A 1 192 ? -21.094 21.391 8.898 1 97.75 192 VAL A CA 1
ATOM 1541 C C . VAL A 1 192 ? -21.469 21.75 7.461 1 97.75 192 VAL A C 1
ATOM 1543 O O . VAL A 1 192 ? -21.688 20.875 6.629 1 97.75 192 VAL A O 1
ATOM 1546 N N . ARG A 1 193 ? -21.578 23.047 7.164 1 96.88 193 ARG A N 1
ATOM 1547 C CA . ARG A 1 193 ? -21.891 23.5 5.816 1 96.88 193 ARG A CA 1
ATOM 1548 C C . ARG A 1 193 ? -20.891 22.953 4.801 1 96.88 193 ARG A C 1
ATOM 1550 O O . ARG A 1 193 ? -21.281 22.438 3.756 1 96.88 193 ARG A O 1
ATOM 1557 N N . LEU A 1 194 ? -19.609 23.047 5.078 1 96.06 194 LEU A N 1
ATOM 1558 C CA . LEU A 1 194 ? -18.547 22.641 4.16 1 96.06 194 LEU A CA 1
ATOM 1559 C C . LEU A 1 194 ? -18.5 21.125 4.027 1 96.06 194 LEU A C 1
ATOM 1561 O O . LEU A 1 194 ? -18.312 20.594 2.926 1 96.06 194 LEU A O 1
ATOM 1565 N N . PHE A 1 195 ? -18.625 20.391 5.16 1 95.38 195 PHE A N 1
ATOM 1566 C CA . PHE A 1 195 ? -18.656 18.938 5.102 1 95.38 195 PHE A CA 1
ATOM 1567 C C . PHE A 1 195 ? -19.844 18.453 4.27 1 95.38 195 PHE A C 1
ATOM 1569 O O . PHE A 1 195 ? -19.719 17.5 3.492 1 95.38 195 PHE A O 1
ATOM 1576 N N . ARG A 1 196 ? -21.016 19.078 4.43 1 94.31 196 ARG A N 1
ATOM 1577 C CA . ARG A 1 196 ? -22.188 18.734 3.643 1 94.31 196 ARG A CA 1
ATOM 1578 C C . ARG A 1 196 ? -21.938 18.953 2.154 1 94.31 196 ARG A C 1
ATOM 1580 O O . ARG A 1 196 ? -22.312 18.125 1.328 1 94.31 196 ARG A O 1
ATOM 1587 N N . GLY A 1 197 ? -21.375 20.109 1.863 1 91.94 197 GLY A N 1
ATOM 1588 C CA . GLY A 1 197 ? -21.109 20.469 0.481 1 91.94 197 GLY A CA 1
ATOM 1589 C C . GLY A 1 197 ? -20.156 19.516 -0.211 1 91.94 197 GLY A C 1
ATOM 1590 O O . GLY A 1 197 ? -20.219 19.344 -1.43 1 91.94 197 GLY A O 1
ATOM 1591 N N . ALA A 1 198 ? -19.25 18.859 0.518 1 87.88 198 ALA A N 1
ATOM 1592 C CA . ALA A 1 198 ? -18.297 17.906 -0.04 1 87.88 198 ALA A CA 1
ATOM 1593 C C . ALA A 1 198 ? -18.922 16.531 -0.183 1 87.88 198 ALA A C 1
ATOM 1595 O O . ALA A 1 198 ? -18.234 15.555 -0.498 1 87.88 198 ALA A O 1
ATOM 1596 N N . GLY A 1 199 ? -20.234 16.422 -0.024 1 81.62 199 GLY A N 1
ATOM 1597 C CA . GLY A 1 199 ? -20.969 15.164 -0.196 1 81.62 199 GLY A CA 1
ATOM 1598 C C . GLY A 1 199 ? -20.688 14.164 0.907 1 81.62 199 GLY A C 1
ATOM 1599 O O . GLY A 1 199 ? -20.797 12.953 0.69 1 81.62 199 GLY A O 1
ATOM 1600 N N . GLY A 1 200 ? -20.156 14.602 1.85 1 72.81 200 GLY A N 1
ATOM 1601 C CA . GLY A 1 200 ? -19.906 13.734 2.986 1 72.81 200 GLY A CA 1
ATOM 1602 C C . GLY A 1 200 ? -18.656 12.883 2.82 1 72.81 200 GLY A C 1
ATOM 1603 O O . GLY A 1 200 ? -18.406 11.977 3.615 1 72.81 200 GLY A O 1
ATOM 1604 N N . GLU A 1 201 ? -17.922 13.141 1.753 1 79.81 201 GLU A N 1
ATOM 1605 C CA . GLU A 1 201 ? -16.703 12.367 1.531 1 79.81 201 GLU A CA 1
ATOM 1606 C C . GLU A 1 201 ? -15.633 12.703 2.576 1 79.81 201 GLU A C 1
ATOM 1608 O O . GLU A 1 201 ? -15.5 13.852 2.984 1 79.81 201 GLU A O 1
ATOM 1613 N N . TRP A 1 202 ? -15.055 11.586 3.105 1 81.88 202 TRP A N 1
ATOM 1614 C CA . TRP A 1 202 ? -14.062 11.766 4.16 1 81.88 202 TRP A CA 1
ATOM 1615 C C . TRP A 1 202 ? -12.648 11.586 3.609 1 81.88 202 TRP A C 1
ATOM 1617 O O . TRP A 1 202 ? -12.391 10.672 2.826 1 81.88 202 TRP A O 1
ATOM 1627 N N . SER A 1 203 ? -11.828 12.523 3.867 1 89.5 203 SER A N 1
ATOM 1628 C CA . SER A 1 203 ? -10.406 12.445 3.539 1 89.5 203 SER A CA 1
ATOM 1629 C C . SER A 1 203 ? -9.602 11.867 4.699 1 89.5 203 SER A C 1
ATOM 1631 O O . SER A 1 203 ? -9.789 12.266 5.852 1 89.5 203 SER A O 1
ATOM 1633 N N . PRO A 1 204 ? -8.656 10.984 4.434 1 90.38 204 PRO A N 1
ATOM 1634 C CA . PRO A 1 204 ? -7.926 10.32 5.512 1 90.38 204 PRO A CA 1
ATOM 1635 C C . PRO A 1 204 ? -7.129 11.289 6.375 1 90.38 204 PRO A C 1
ATOM 1637 O O . PRO A 1 204 ? -6.855 11 7.543 1 90.38 204 PRO A O 1
ATOM 1640 N N . GLU A 1 205 ? -6.82 12.438 5.871 1 92.88 205 GLU A N 1
ATOM 1641 C CA . GLU A 1 205 ? -6.031 13.398 6.641 1 92.88 205 GLU A CA 1
ATOM 1642 C C . GLU A 1 205 ? -6.906 14.164 7.633 1 92.88 205 GLU A C 1
ATOM 1644 O O . GLU A 1 205 ? -6.395 14.812 8.547 1 92.88 205 GLU A O 1
ATOM 1649 N N . ASN A 1 206 ? -8.203 14.125 7.484 1 93.44 206 ASN A N 1
ATOM 1650 C CA . ASN A 1 206 ? -9.117 14.883 8.336 1 93.44 206 ASN A CA 1
ATOM 1651 C C . ASN A 1 206 ? -9.18 14.297 9.75 1 93.44 206 ASN A C 1
ATOM 1653 O O . ASN A 1 206 ? -9.062 13.078 9.922 1 93.44 206 ASN A O 1
ATOM 1657 N N . GLU A 1 207 ? -9.32 15.219 10.719 1 92.62 207 GLU A N 1
ATOM 1658 C CA . GLU A 1 207 ? -9.555 14.812 12.102 1 92.62 207 GLU A CA 1
ATOM 1659 C C . GLU A 1 207 ? -11.039 14.586 12.367 1 92.62 207 GLU A C 1
ATOM 1661 O O . GLU A 1 207 ? -11.422 13.625 13.039 1 92.62 207 GLU A O 1
ATOM 1666 N N . GLY A 1 208 ? -11.781 15.461 11.844 1 92.81 208 GLY A N 1
ATOM 1667 C CA . GLY A 1 208 ? -13.211 15.391 12.086 1 92.81 208 GLY A CA 1
ATOM 1668 C C . GLY A 1 208 ? -13.992 14.875 10.891 1 92.81 208 GLY A C 1
ATOM 1669 O O . GLY A 1 208 ? -13.453 14.773 9.789 1 92.81 208 GLY A O 1
ATOM 1670 N N . THR A 1 209 ? -15.281 14.492 11.094 1 94.06 209 THR A N 1
ATOM 1671 C CA . THR A 1 209 ? -16.25 14.094 10.086 1 94.06 209 THR A CA 1
ATOM 1672 C C . THR A 1 209 ? -17.516 14.961 10.164 1 94.06 209 THR A C 1
ATOM 1674 O O . THR A 1 209 ? -17.641 15.781 11.07 1 94.06 209 THR A O 1
ATOM 1677 N N . LEU A 1 210 ? -18.328 14.812 9.203 1 95.31 210 LEU A N 1
ATOM 1678 C CA . LEU A 1 210 ? -19.609 15.5 9.25 1 95.31 210 LEU A CA 1
ATOM 1679 C C . LEU A 1 210 ? -20.375 15.133 10.516 1 95.31 210 LEU A C 1
ATOM 1681 O O . LEU A 1 210 ? -20.969 16 11.172 1 95.31 210 LEU A O 1
ATOM 1685 N N . GLU A 1 211 ? -20.359 13.844 10.914 1 95.19 211 GLU A N 1
ATOM 1686 C CA . GLU A 1 211 ? -21.047 13.367 12.109 1 95.19 211 GLU A CA 1
ATOM 1687 C C . GLU A 1 211 ? -20.516 14.039 13.367 1 95.19 211 GLU A C 1
ATOM 1689 O O . GLU A 1 211 ? -21.281 14.461 14.234 1 95.19 211 GLU A O 1
ATOM 1694 N N . ASP A 1 212 ? -19.172 14.117 13.484 1 95.75 212 ASP A N 1
ATOM 1695 C CA . ASP A 1 212 ? -18.547 14.781 14.617 1 95.75 212 ASP A CA 1
ATOM 1696 C C . ASP A 1 212 ? -18.984 16.25 14.711 1 95.75 212 ASP A C 1
ATOM 1698 O O . ASP A 1 212 ? -19.297 16.734 15.797 1 95.75 212 ASP A O 1
ATOM 1702 N N . ALA A 1 213 ? -18.953 16.922 13.523 1 97.31 213 ALA A N 1
ATOM 1703 C CA . ALA A 1 213 ? -19.297 18.344 13.484 1 97.31 213 ALA A CA 1
ATOM 1704 C C . ALA A 1 213 ? -20.766 18.562 13.875 1 97.31 213 ALA A C 1
ATOM 1706 O O . ALA A 1 213 ? -21.078 19.484 14.625 1 97.31 213 ALA A O 1
ATOM 1707 N N . LEU A 1 214 ? -21.641 17.672 13.375 1 97.69 214 LEU A N 1
ATOM 1708 C CA . LEU A 1 214 ? -23.062 17.75 13.711 1 97.69 214 LEU A CA 1
ATOM 1709 C C . LEU A 1 214 ? -23.281 17.547 15.211 1 97.69 214 LEU A C 1
ATOM 1711 O O . LEU A 1 214 ? -24.062 18.281 15.828 1 97.69 214 LEU A O 1
ATOM 1715 N N . ASP A 1 215 ? -22.641 16.641 15.758 1 98.06 215 ASP A N 1
ATOM 1716 C CA . ASP A 1 215 ? -22.781 16.312 17.172 1 98.06 215 ASP A CA 1
ATOM 1717 C C . ASP A 1 215 ? -22.375 17.5 18.047 1 98.06 215 ASP A C 1
ATOM 1719 O O . ASP A 1 215 ? -23.125 17.906 18.938 1 98.06 215 ASP A O 1
ATOM 1723 N N . HIS A 1 216 ? -21.203 18.016 17.844 1 98.25 216 HIS A N 1
ATOM 1724 C CA . HIS A 1 216 ? -20.688 19.141 18.625 1 98.25 216 HIS A CA 1
ATOM 1725 C C . HIS A 1 216 ? -21.547 20.375 18.422 1 98.25 216 HIS A C 1
ATOM 1727 O O . HIS A 1 216 ? -21.781 21.141 19.359 1 98.25 216 HIS A O 1
ATOM 1733 N N . LEU A 1 217 ? -21.953 20.594 17.156 1 98.56 217 LEU A N 1
ATOM 1734 C CA . LEU A 1 217 ? -22.766 21.766 16.859 1 98.56 217 LEU A CA 1
ATOM 1735 C C . LEU A 1 217 ? -24.109 21.688 17.562 1 98.56 217 LEU A C 1
ATOM 1737 O O . LEU A 1 217 ? -24.594 22.688 18.109 1 98.56 217 LEU A O 1
ATOM 1741 N N . ALA A 1 218 ? -24.734 20.516 17.547 1 98.19 218 ALA A N 1
ATOM 1742 C CA . ALA A 1 218 ? -26.031 20.328 18.219 1 98.19 218 ALA A CA 1
ATOM 1743 C C . ALA A 1 218 ? -25.922 20.672 19.703 1 98.19 218 ALA A C 1
ATOM 1745 O O . ALA A 1 218 ? -26.766 21.406 20.234 1 98.19 218 ALA A O 1
ATOM 1746 N N . PHE A 1 219 ? -24.969 20.141 20.344 1 97.88 219 PHE A N 1
ATOM 1747 C CA . PHE A 1 219 ? -24.797 20.406 21.766 1 97.88 219 PHE A CA 1
ATOM 1748 C C . PHE A 1 219 ? -24.516 21.875 22.016 1 97.88 219 PHE A C 1
ATOM 1750 O O . PHE A 1 219 ? -24.984 22.438 23 1 97.88 219 PHE A O 1
ATOM 1757 N N . SER A 1 220 ? -23.641 22.469 21.172 1 97.88 220 SER A N 1
ATOM 1758 C CA . SER A 1 220 ? -23.344 23.875 21.312 1 97.88 220 SER A CA 1
ATOM 1759 C C . SER A 1 220 ? -24.594 24.734 21.203 1 97.88 220 SER A C 1
ATOM 1761 O O . SER A 1 220 ? -24.766 25.703 21.938 1 97.88 220 SER A O 1
ATOM 1763 N N . HIS A 1 221 ? -25.469 24.453 20.266 1 96.81 221 HIS A N 1
ATOM 1764 C CA . HIS A 1 221 ? -26.734 25.172 20.141 1 96.81 221 HIS A CA 1
ATOM 1765 C C . HIS A 1 221 ? -27.609 24.969 21.375 1 96.81 221 HIS A C 1
ATOM 1767 O O . HIS A 1 221 ? -28.281 25.906 21.812 1 96.81 221 HIS A O 1
ATOM 1773 N N . PHE A 1 222 ? -27.656 23.797 21.891 1 96.06 222 PHE A N 1
ATOM 1774 C CA . PHE A 1 222 ? -28.391 23.531 23.125 1 96.06 222 PHE A CA 1
ATOM 1775 C C . PHE A 1 222 ? -27.891 24.438 24.266 1 96.06 222 PHE A C 1
ATOM 1777 O O . PHE A 1 222 ? -28.688 25.062 24.953 1 96.06 222 PHE A O 1
ATOM 1784 N N . LYS A 1 223 ? -26.547 24.5 24.406 1 95.5 223 LYS A N 1
ATOM 1785 C CA . LYS A 1 223 ? -25.938 25.266 25.484 1 95.5 223 LYS A CA 1
ATOM 1786 C C . LYS A 1 223 ? -26.188 26.766 25.297 1 95.5 223 LYS A C 1
ATOM 1788 O O . LYS A 1 223 ? -26.234 27.516 26.281 1 95.5 223 LYS A O 1
ATOM 1793 N N . THR A 1 224 ? -26.359 27.172 24.016 1 94.06 224 THR A N 1
ATOM 1794 C CA . THR A 1 224 ? -26.609 28.594 23.75 1 94.06 224 THR A CA 1
ATOM 1795 C C . THR A 1 224 ? -28.094 28.875 23.703 1 94.06 224 THR A C 1
ATOM 1797 O O . THR A 1 224 ? -28.516 30 23.375 1 94.06 224 THR A O 1
ATOM 1800 N N . GLY A 1 225 ? -28.953 27.859 23.969 1 91.19 225 GLY A N 1
ATOM 1801 C CA . GLY A 1 225 ? -30.375 28.062 24.156 1 91.19 225 GLY A CA 1
ATOM 1802 C C . GLY A 1 225 ? -31.188 27.75 22.922 1 91.19 225 GLY A C 1
ATOM 1803 O O . GLY A 1 225 ? -32.406 27.859 22.922 1 91.19 225 GLY A O 1
ATOM 1804 N N . ASN A 1 226 ? -30.562 27.422 21.891 1 93.19 226 ASN A N 1
ATOM 1805 C CA . ASN A 1 226 ? -31.281 27.078 20.672 1 93.19 226 ASN A CA 1
ATOM 1806 C C . ASN A 1 226 ? -31.609 25.594 20.609 1 93.19 226 ASN A C 1
ATOM 1808 O O . ASN A 1 226 ? -31.094 24.875 19.75 1 93.19 226 ASN A O 1
ATOM 1812 N N . VAL A 1 227 ? -32.5 25.188 21.328 1 94.75 227 VAL A N 1
ATOM 1813 C CA . VAL A 1 227 ? -32.812 23.781 21.516 1 94.75 227 VAL A CA 1
ATOM 1814 C C . VAL A 1 227 ? -33.469 23.219 20.25 1 94.75 227 VAL A C 1
ATOM 1816 O O . VAL A 1 227 ? -33.219 22.062 19.906 1 94.75 227 VAL A O 1
ATOM 1819 N N . SER A 1 228 ? -34.281 23.984 19.578 1 94.31 228 SER A N 1
ATOM 1820 C CA . SER A 1 228 ? -34.938 23.531 18.359 1 94.31 228 SER A CA 1
ATOM 1821 C C . SER A 1 228 ? -33.938 23.125 17.297 1 94.31 228 SER A C 1
ATOM 1823 O O . SER A 1 228 ? -34.094 22.078 16.656 1 94.31 228 SER A O 1
ATOM 1825 N N . TYR A 1 229 ? -33 23.953 17.141 1 95.19 229 TYR A N 1
ATOM 1826 C CA . TYR A 1 229 ? -31.984 23.641 16.125 1 95.19 229 TYR A CA 1
ATOM 1827 C C . TYR A 1 229 ? -31.109 22.484 16.578 1 95.19 229 TYR A C 1
ATOM 1829 O O . TYR A 1 229 ? -30.672 21.672 15.758 1 95.19 229 TYR A O 1
ATOM 1837 N N . ALA A 1 230 ? -30.781 22.406 17.875 1 96.94 230 ALA A N 1
ATOM 1838 C CA . ALA A 1 230 ? -30.062 21.266 18.422 1 96.94 230 ALA A CA 1
ATOM 1839 C C . ALA A 1 230 ? -30.781 19.953 18.078 1 96.94 230 ALA A C 1
ATOM 1841 O O . ALA A 1 230 ? -30.141 18.969 17.719 1 96.94 230 ALA A O 1
ATOM 1842 N N . LEU A 1 231 ? -32.062 20.016 18.203 1 97.06 231 LEU A N 1
ATOM 1843 C CA . LEU A 1 231 ? -32.875 18.844 17.891 1 97.06 231 LEU A CA 1
ATOM 1844 C C . LEU A 1 231 ? -32.781 18.484 16.406 1 97.06 231 LEU A C 1
ATOM 1846 O O . LEU A 1 231 ? -32.562 17.312 16.078 1 97.06 231 LEU A O 1
ATOM 1850 N N . SER A 1 232 ? -32.938 19.438 15.547 1 97.12 232 SER A N 1
ATOM 1851 C CA . SER A 1 232 ? -32.844 19.203 14.102 1 97.12 232 SER A CA 1
ATOM 1852 C C . SER A 1 232 ? -31.516 18.609 13.703 1 97.12 232 SER A C 1
ATOM 1854 O O . SER A 1 232 ? -31.453 17.688 12.891 1 97.12 232 SER A O 1
ATOM 1856 N N . LEU A 1 233 ? -30.406 19.141 14.219 1 97.88 233 LEU A N 1
ATOM 1857 C CA . LEU A 1 233 ? -29.062 18.656 13.914 1 97.88 233 LEU A CA 1
ATOM 1858 C C . LEU A 1 233 ? -28.875 17.234 14.414 1 97.88 233 LEU A C 1
ATOM 1860 O O . LEU A 1 233 ? -28.25 16.422 13.742 1 97.88 233 LEU A O 1
ATOM 1864 N N . SER A 1 234 ? -29.375 16.953 15.57 1 97.94 234 SER A N 1
ATOM 1865 C CA . SER A 1 234 ? -29.281 15.609 16.141 1 97.94 234 SER A CA 1
ATOM 1866 C C . SER A 1 234 ? -30.062 14.602 15.312 1 97.94 234 SER A C 1
ATOM 1868 O O . SER A 1 234 ? -29.641 13.453 15.148 1 97.94 234 SER A O 1
ATOM 1870 N N . GLN A 1 235 ? -31.172 15.016 14.812 1 97.69 235 GLN A N 1
ATOM 1871 C CA . GLN A 1 235 ? -31.953 14.148 13.938 1 97.69 235 GLN A CA 1
ATOM 1872 C C . GLN A 1 235 ? -31.203 13.859 12.641 1 97.69 235 GLN A C 1
ATOM 1874 O O . GLN A 1 235 ? -31.203 12.727 12.156 1 97.69 235 GLN A O 1
ATOM 1879 N N . GLU A 1 236 ? -30.609 14.891 12.086 1 96.5 236 GLU A N 1
ATOM 1880 C CA . GLU A 1 236 ? -29.766 14.68 10.906 1 96.5 236 GLU A CA 1
ATOM 1881 C C . GLU A 1 236 ? -28.641 13.695 11.195 1 96.5 236 GLU A C 1
ATOM 1883 O O . GLU A 1 236 ? -28.359 12.82 10.375 1 96.5 236 GLU A O 1
ATOM 1888 N N . LEU A 1 237 ? -27.969 13.828 12.336 1 96.81 237 LEU A N 1
ATOM 1889 C CA . LEU A 1 237 ? -26.875 12.945 12.727 1 96.81 237 LEU A CA 1
ATOM 1890 C C . LEU A 1 237 ? -27.344 11.5 12.812 1 96.81 237 LEU A C 1
ATOM 1892 O O . LEU A 1 237 ? -26.625 10.578 12.398 1 96.81 237 LEU A O 1
ATOM 1896 N N . LEU A 1 238 ? -28.516 11.281 13.32 1 95.75 238 LEU A N 1
ATOM 1897 C CA . LEU A 1 238 ? -29.047 9.938 13.492 1 95.75 238 LEU A CA 1
ATOM 1898 C C . LEU A 1 238 ? -29.312 9.281 12.141 1 95.75 238 LEU A C 1
ATOM 1900 O O . LEU A 1 238 ? -29.312 8.055 12.023 1 95.75 238 LEU A O 1
ATOM 1904 N N . ASN A 1 239 ? -29.562 10.047 11.102 1 94.31 239 ASN A N 1
ATOM 1905 C CA . ASN A 1 239 ? -29.719 9.5 9.758 1 94.31 239 ASN A CA 1
ATOM 1906 C C . ASN A 1 239 ? -28.422 8.875 9.25 1 94.31 239 ASN A C 1
ATOM 1908 O O . ASN A 1 239 ? -28.453 7.914 8.477 1 94.31 239 ASN A O 1
ATOM 1912 N N . TYR A 1 240 ? -27.297 9.453 9.641 1 91.62 240 TYR A N 1
ATOM 1913 C CA . TYR A 1 240 ? -26 8.922 9.219 1 91.62 240 TYR A CA 1
ATOM 1914 C C . TYR A 1 240 ? -25.562 7.77 10.109 1 91.62 240 TYR A C 1
ATOM 1916 O O . TYR A 1 240 ? -24.828 6.883 9.672 1 91.62 240 TYR A O 1
ATOM 1924 N N . ASP A 1 241 ? -25.984 7.805 11.375 1 92.31 241 ASP A N 1
ATOM 1925 C CA . ASP A 1 241 ? -25.641 6.777 12.352 1 92.31 241 ASP A CA 1
ATOM 1926 C C . ASP A 1 241 ? -26.859 6.379 13.172 1 92.31 241 ASP A C 1
ATOM 1928 O O . ASP A 1 241 ? -26.969 6.738 14.352 1 92.31 241 ASP A O 1
ATOM 1932 N N . PRO A 1 242 ? -27.625 5.555 12.664 1 93 242 PRO A N 1
ATOM 1933 C CA . PRO A 1 242 ? -28.922 5.246 13.273 1 93 242 PRO A CA 1
ATOM 1934 C C . PRO A 1 242 ? -28.797 4.508 14.602 1 93 242 PRO A C 1
ATOM 1936 O O . PRO A 1 242 ? -29.719 4.551 15.43 1 93 242 PRO A O 1
ATOM 1939 N N . MET A 1 243 ? -27.734 3.93 14.906 1 93.75 243 MET A N 1
ATOM 1940 C CA . MET A 1 243 ? -27.594 3.098 16.109 1 93.75 243 MET A CA 1
ATOM 1941 C C . MET A 1 243 ? -26.938 3.875 17.234 1 93.75 243 MET A C 1
ATOM 1943 O O . MET A 1 243 ? -26.609 3.307 18.281 1 93.75 243 MET A O 1
ATOM 1947 N N . ASN A 1 244 ? -26.797 5.152 17.062 1 94.75 244 ASN A N 1
ATOM 1948 C CA . ASN A 1 244 ? -26.156 5.961 18.094 1 94.75 244 ASN A CA 1
ATOM 1949 C C . ASN A 1 244 ? -27.078 6.227 19.266 1 94.75 244 ASN A C 1
ATOM 1951 O O . ASN A 1 244 ? -27.891 7.16 19.234 1 94.75 244 ASN A O 1
ATOM 1955 N N . ARG A 1 245 ? -26.938 5.578 20.359 1 94.81 245 ARG A N 1
ATOM 1956 C CA . ARG A 1 245 ? -27.828 5.621 21.5 1 94.81 245 ARG A CA 1
ATOM 1957 C C . ARG A 1 245 ? -27.734 6.965 22.219 1 94.81 245 ARG A C 1
ATOM 1959 O O . ARG A 1 245 ? -28.75 7.48 22.719 1 94.81 245 ARG A O 1
ATOM 1966 N N . ARG A 1 246 ? -26.547 7.473 22.359 1 96.19 246 ARG A N 1
ATOM 1967 C CA . ARG A 1 246 ? -26.344 8.75 23.031 1 96.19 246 ARG A CA 1
ATOM 1968 C C . ARG A 1 246 ? -27.141 9.859 22.344 1 96.19 246 ARG A C 1
ATOM 1970 O O . ARG A 1 246 ? -27.797 10.664 23 1 96.19 246 ARG A O 1
ATOM 1977 N N . VAL A 1 247 ? -27.062 9.906 21 1 96.06 247 VAL A N 1
ATOM 1978 C CA . VAL A 1 247 ? -27.734 10.93 20.219 1 96.06 247 VAL A CA 1
ATOM 1979 C C . VAL A 1 247 ? -29.25 10.75 20.344 1 96.06 247 VAL A C 1
ATOM 1981 O O . VAL A 1 247 ? -30 11.734 20.406 1 96.06 247 VAL A O 1
ATOM 1984 N N . SER A 1 248 ? -29.688 9.5 20.391 1 96.5 248 SER A N 1
ATOM 1985 C CA . SER A 1 248 ? -31.109 9.227 20.578 1 96.5 248 SER A CA 1
ATOM 1986 C C . SER A 1 248 ? -31.609 9.766 21.906 1 96.5 248 SER A C 1
ATOM 1988 O O . SER A 1 248 ? -32.688 10.336 21.984 1 96.5 248 SER A O 1
ATOM 1990 N N . LYS A 1 249 ? -30.828 9.578 22.922 1 96.94 249 LYS A N 1
ATOM 1991 C CA . LYS A 1 249 ? -31.188 10.102 24.234 1 96.94 249 LYS A CA 1
ATOM 1992 C C . LYS A 1 249 ? -31.25 11.625 24.234 1 96.94 249 LYS A C 1
ATOM 1994 O O . LYS A 1 249 ? -32.094 12.219 24.891 1 96.94 249 LYS A O 1
ATOM 1999 N N . ASN A 1 250 ? -30.281 12.25 23.562 1 96.56 250 ASN A N 1
ATOM 2000 C CA . ASN A 1 250 ? -30.266 13.703 23.453 1 96.56 250 ASN A CA 1
ATOM 2001 C C . ASN A 1 250 ? -31.531 14.227 22.781 1 96.56 250 ASN A C 1
ATOM 2003 O O . ASN A 1 250 ? -32.094 15.25 23.172 1 96.56 250 ASN A O 1
ATOM 2007 N N . ILE A 1 251 ? -31.953 13.547 21.75 1 96.56 251 ILE A N 1
ATOM 2008 C CA . ILE A 1 251 ? -33.156 13.922 21 1 96.56 251 ILE A CA 1
ATOM 2009 C C . ILE A 1 251 ? -34.375 13.906 21.938 1 96.56 251 ILE A C 1
ATOM 2011 O O . ILE A 1 251 ? -35.156 14.844 21.953 1 96.56 251 ILE A O 1
ATOM 2015 N N . GLU A 1 252 ? -34.469 12.859 22.703 1 96.44 252 GLU A N 1
ATOM 2016 C CA . GLU A 1 252 ? -35.562 12.758 23.656 1 96.44 252 GLU A CA 1
ATOM 2017 C C . GLU A 1 252 ? -35.531 13.922 24.641 1 96.44 252 GLU A C 1
ATOM 2019 O O . GLU A 1 252 ? -36.562 14.492 24.969 1 96.44 252 GLU A O 1
ATOM 2024 N N . MET A 1 253 ? -34.406 14.156 25.125 1 96.94 253 MET A N 1
ATOM 2025 C CA . MET A 1 253 ? -34.25 15.258 26.062 1 96.94 253 MET A CA 1
ATOM 2026 C C . MET A 1 253 ? -34.625 16.578 25.438 1 96.94 253 MET A C 1
ATOM 2028 O O . MET A 1 253 ? -35.344 17.375 26.047 1 96.94 253 MET A O 1
ATOM 2032 N N . TYR A 1 254 ? -34.125 16.906 24.203 1 96.44 254 TYR A N 1
ATOM 2033 C CA . TYR A 1 254 ? -34.469 18.141 23.516 1 96.44 254 TYR A CA 1
ATOM 2034 C C . TYR A 1 254 ? -35.969 18.266 23.297 1 96.44 254 TYR A C 1
ATOM 2036 O O . TYR A 1 254 ? -36.531 19.344 23.453 1 96.44 254 TYR A O 1
ATOM 2044 N N . GLU A 1 255 ? -36.562 17.172 22.953 1 96.12 255 GLU A N 1
ATOM 2045 C CA . GLU A 1 255 ? -38.031 17.172 22.75 1 96.12 255 GLU A CA 1
ATOM 2046 C C . GLU A 1 255 ? -38.781 17.516 24.031 1 96.12 255 GLU A C 1
ATOM 2048 O O . GLU A 1 255 ? -39.719 18.297 24 1 96.12 255 GLU A O 1
ATOM 2053 N N . ARG A 1 256 ? -38.375 16.906 25.047 1 96 256 ARG A N 1
ATOM 2054 C CA . ARG A 1 256 ? -39 17.188 26.344 1 96 256 ARG A CA 1
ATOM 2055 C C . ARG A 1 256 ? -38.844 18.656 26.703 1 96 256 ARG A C 1
ATOM 2057 O O . ARG A 1 256 ? -39.781 19.281 27.203 1 96 256 ARG A O 1
ATOM 2064 N N . LEU A 1 257 ? -37.688 19.203 26.547 1 95.56 257 LEU A N 1
ATOM 2065 C CA . LEU A 1 257 ? -37.406 20.594 26.891 1 95.56 257 LEU A CA 1
ATOM 2066 C C . LEU A 1 257 ? -38.25 21.531 26.047 1 95.56 257 LEU A C 1
ATOM 2068 O O . LEU A 1 257 ? -38.688 22.562 26.547 1 95.56 257 LEU A O 1
ATOM 2072 N N . LEU A 1 258 ? -38.438 21.219 24.797 1 93.69 258 LEU A N 1
ATOM 2073 C CA . LEU A 1 258 ? -39.219 22.062 23.906 1 93.69 258 LEU A CA 1
ATOM 2074 C C . LEU A 1 258 ? -40.688 22.031 24.281 1 93.69 258 LEU A C 1
ATOM 2076 O O . LEU A 1 258 ? -41.406 23 24.031 1 93.69 258 LEU A O 1
ATOM 2080 N N . VAL A 1 259 ? -41.094 20.938 24.828 1 93.06 259 VAL A N 1
ATOM 2081 C CA . VAL A 1 259 ? -42.469 20.828 25.312 1 93.06 259 VAL A CA 1
ATOM 2082 C C . VAL A 1 259 ? -42.656 21.641 26.594 1 93.06 259 VAL A C 1
ATOM 2084 O O . VAL A 1 259 ? -43.625 22.359 26.75 1 93.06 259 VAL A O 1
ATOM 2087 N N . GLU A 1 260 ? -41.719 21.5 27.469 1 92.88 260 GLU A N 1
ATOM 2088 C CA . GLU A 1 260 ? -41.781 22.188 28.766 1 92.88 260 GLU A CA 1
ATOM 2089 C C . GLU A 1 260 ? -41.594 23.688 28.594 1 92.88 260 GLU A C 1
ATOM 2091 O O . GLU A 1 260 ? -42.219 24.484 29.312 1 92.88 260 GLU A O 1
ATOM 2096 N N . TYR A 1 261 ? -40.688 24 27.688 1 89.94 261 TYR A N 1
ATOM 2097 C CA . TYR A 1 261 ? -40.375 25.406 27.453 1 89.94 261 TYR A CA 1
ATOM 2098 C C . TYR A 1 261 ? -40.5 25.75 25.969 1 89.94 261 TYR A C 1
ATOM 2100 O O . TYR A 1 261 ? -39.5 25.828 25.266 1 89.94 261 TYR A O 1
ATOM 2108 N N . PRO A 1 262 ? -41.688 25.969 25.469 1 82.31 262 PRO A N 1
ATOM 2109 C CA . PRO A 1 262 ? -41.875 26.266 24.047 1 82.31 262 PRO A CA 1
ATOM 2110 C C . PRO A 1 262 ? -41.188 27.562 23.609 1 82.31 262 PRO A C 1
ATOM 2112 O O . PRO A 1 262 ? -41.156 28.531 24.375 1 82.31 262 PRO A O 1
ATOM 2115 N N . PRO A 1 263 ? -40.344 27.375 22.578 1 75.62 263 PRO A N 1
ATOM 2116 C CA . PRO A 1 263 ? -39.625 28.578 22.141 1 75.62 263 PRO A CA 1
ATOM 2117 C C . PRO A 1 263 ? -40.531 29.75 21.828 1 75.62 263 PRO A C 1
ATOM 2119 O O . PRO A 1 263 ? -41.656 29.547 21.312 1 75.62 263 PRO A O 1
ATOM 2122 N N . LEU A 1 264 ? -40.25 30.906 22.344 1 68.25 264 LEU A N 1
ATOM 2123 C CA . LEU A 1 264 ? -41 32.094 21.984 1 68.25 264 LEU A CA 1
ATOM 2124 C C . LEU A 1 264 ? -40.812 32.438 20.5 1 68.25 264 LEU A C 1
ATOM 2126 O O . LEU A 1 264 ? -39.719 32.25 19.969 1 68.25 264 LEU A O 1
ATOM 2130 N N . PRO A 1 265 ? -41.906 32.562 19.656 1 59.53 265 PRO A N 1
ATOM 2131 C CA . PRO A 1 265 ? -41.844 32.812 18.219 1 59.53 265 PRO A CA 1
ATOM 2132 C C . PRO A 1 265 ? -40.719 33.75 17.812 1 59.53 265 PRO A C 1
ATOM 2134 O O . PRO A 1 265 ? -40.094 33.594 16.766 1 59.53 265 PRO A O 1
ATOM 2137 N N . SER A 1 266 ? -40.625 35 18.297 1 52.78 266 SER A N 1
ATOM 2138 C CA . SER A 1 266 ? -39.75 36.094 17.859 1 52.78 266 SER A CA 1
ATOM 2139 C C . SER A 1 266 ? -38.344 35.875 18.375 1 52.78 266 SER A C 1
ATOM 2141 O O . SER A 1 266 ? -37.438 36.688 18.109 1 52.78 266 SER A O 1
ATOM 2143 N N . ALA A 1 267 ? -38.062 34.938 19.172 1 52.09 267 ALA A N 1
ATOM 2144 C CA . ALA A 1 267 ? -36.844 35.031 19.938 1 52.09 267 ALA A CA 1
ATOM 2145 C C . ALA A 1 267 ? -35.656 34.5 19.141 1 52.09 267 ALA A C 1
ATOM 2147 O O . ALA A 1 267 ? -35.438 33.312 19.078 1 52.09 267 ALA A O 1
ATOM 2148 N N . HIS A 1 268 ? -35.531 35.062 17.984 1 54.31 268 HIS A N 1
ATOM 2149 C CA . HIS A 1 268 ? -34.219 34.75 17.406 1 54.31 268 HIS A CA 1
ATOM 2150 C C . HIS A 1 268 ? -33.125 34.812 18.469 1 54.31 268 HIS A C 1
ATOM 2152 O O . HIS A 1 268 ? -32.875 35.875 19.047 1 54.31 268 HIS A O 1
ATOM 2158 N N . THR A 1 269 ? -32.875 33.75 19.141 1 61.84 269 THR A N 1
ATOM 2159 C CA . THR A 1 269 ? -31.859 33.719 20.188 1 61.84 269 THR A CA 1
ATOM 2160 C C . THR A 1 269 ? -30.547 34.281 19.656 1 61.84 269 THR A C 1
ATOM 2162 O O . THR A 1 269 ? -29.938 33.688 18.766 1 61.84 269 THR A O 1
ATOM 2165 N N . GLU A 1 270 ? -30.406 35.531 19.734 1 75.81 270 GLU A N 1
ATOM 2166 C CA . GLU A 1 270 ? -29.141 36.156 19.344 1 75.81 270 GLU A CA 1
ATOM 2167 C C . GLU A 1 270 ? -27.969 35.625 20.156 1 75.81 270 GLU A C 1
ATOM 2169 O O . GLU A 1 270 ? -28.062 35.5 21.375 1 75.81 270 GLU A O 1
ATOM 2174 N N . LEU A 1 271 ? -27.016 35 19.438 1 84 271 LEU A N 1
ATOM 2175 C CA . LEU A 1 271 ? -25.781 34.5 20.062 1 84 271 LEU A CA 1
ATOM 2176 C C . LEU A 1 271 ? -25.031 35.656 20.719 1 84 271 LEU A C 1
ATOM 2178 O O . LEU A 1 271 ? -24.688 36.656 20.062 1 84 271 LEU A O 1
ATOM 2182 N N . LYS A 1 272 ? -24.984 35.562 22.062 1 82.62 272 LYS A N 1
ATOM 2183 C CA . LYS A 1 272 ? -24.297 36.625 22.781 1 82.62 272 LYS A CA 1
ATOM 2184 C C . LYS A 1 272 ? -22.938 36.188 23.281 1 82.62 272 LYS A C 1
ATOM 2186 O O . LYS A 1 272 ? -22.797 35.094 23.828 1 82.62 272 LYS A O 1
ATOM 2191 N N . ARG A 1 273 ? -21.953 37.062 22.984 1 85.38 273 ARG A N 1
ATOM 2192 C CA . ARG A 1 273 ? -20.625 36.812 23.516 1 85.38 273 ARG A CA 1
ATOM 2193 C C . ARG A 1 273 ? -20.609 36.906 25.031 1 85.38 273 ARG A C 1
ATOM 2195 O O . ARG A 1 273 ? -21.234 37.812 25.625 1 85.38 273 ARG A O 1
ATOM 2202 N N . PRO A 1 274 ? -19.984 35.844 25.641 1 76.12 274 PRO A N 1
ATOM 2203 C CA . PRO A 1 274 ? -19.984 35.875 27.109 1 76.12 274 PRO A CA 1
ATOM 2204 C C . PRO A 1 274 ? -19.391 37.156 27.688 1 76.12 274 PRO A C 1
ATOM 2206 O O . PRO A 1 274 ? -18.438 37.688 27.125 1 76.12 274 PRO A O 1
ATOM 2209 N N . LYS A 1 275 ? -20.047 37.594 28.766 1 67.88 275 LYS A N 1
ATOM 2210 C CA . LYS A 1 275 ? -19.609 38.812 29.453 1 67.88 275 LYS A CA 1
ATOM 2211 C C . LYS A 1 275 ? -18.281 38.594 30.172 1 67.88 275 LYS A C 1
ATOM 2213 O O . LYS A 1 275 ? -18 37.469 30.609 1 67.88 275 LYS A O 1
ATOM 2218 N N . THR A 1 276 ? -17.328 39.469 29.875 1 62.34 276 THR A N 1
ATOM 2219 C CA . THR A 1 276 ? -16.078 39.406 30.625 1 62.34 276 THR A CA 1
ATOM 2220 C C . THR A 1 276 ? -16.062 40.5 31.719 1 62.34 276 THR A C 1
ATOM 2222 O O . THR A 1 276 ? -16.891 41.406 31.703 1 62.34 276 THR A O 1
ATOM 2225 N N . THR A 1 277 ? -15.391 40.281 32.906 1 50.69 277 THR A N 1
ATOM 2226 C CA . THR A 1 277 ? -15.312 41.156 34.062 1 50.69 277 THR A CA 1
ATOM 2227 C C . THR A 1 277 ? -14.969 42.594 33.625 1 50.69 277 THR A C 1
ATOM 2229 O O . THR A 1 277 ? -15.406 43.562 34.25 1 50.69 277 THR A O 1
ATOM 2232 N N . TYR A 1 278 ? -14.219 42.844 32.625 1 61.62 278 TYR A N 1
ATOM 2233 C CA . TYR A 1 278 ? -13.789 44.188 32.281 1 61.62 278 TYR A CA 1
ATOM 2234 C C . TYR A 1 278 ? -14.43 44.688 31 1 61.62 278 TYR A C 1
ATOM 2236 O O . TYR A 1 278 ? -13.734 45.125 30.078 1 61.62 278 TYR A O 1
ATOM 2244 N N . LEU A 1 279 ? -15.711 44.719 31.031 1 59.44 279 LEU A N 1
ATOM 2245 C CA . LEU A 1 279 ? -16.516 44.906 29.828 1 59.44 279 LEU A CA 1
ATOM 2246 C C . LEU A 1 279 ? -16.281 46.281 29.219 1 59.44 279 LEU A C 1
ATOM 2248 O O . LEU A 1 279 ? -16.125 46.438 28.016 1 59.44 279 LEU A O 1
ATOM 2252 N N . ARG A 1 280 ? -16.25 47.281 30.156 1 68.38 280 ARG A N 1
ATOM 2253 C CA . ARG A 1 280 ? -16.172 48.625 29.594 1 68.38 280 ARG A CA 1
ATOM 2254 C C . ARG A 1 280 ? -14.82 48.844 28.922 1 68.38 280 ARG A C 1
ATOM 2256 O O . ARG A 1 280 ? -14.75 49.406 27.812 1 68.38 280 ARG A O 1
ATOM 2263 N N . THR A 1 281 ? -13.852 48.5 29.484 1 87.19 281 THR A N 1
ATOM 2264 C CA . THR A 1 281 ? -12.539 48.719 28.875 1 87.19 281 THR A CA 1
ATOM 2265 C C . THR A 1 281 ? -12.352 47.812 27.641 1 87.19 281 THR A C 1
ATOM 2267 O O . THR A 1 281 ? -11.656 48.188 26.703 1 87.19 281 THR A O 1
ATOM 2270 N N . ARG A 1 282 ? -13.18 46.844 27.672 1 87.75 282 ARG A N 1
ATOM 2271 C CA . ARG A 1 282 ? -13.062 45.906 26.547 1 87.75 282 ARG A CA 1
ATOM 2272 C C . ARG A 1 282 ? -13.664 46.531 25.281 1 87.75 282 ARG A C 1
ATOM 2274 O O . ARG A 1 282 ? -13.039 46.5 24.219 1 87.75 282 ARG A O 1
ATOM 2281 N N . ASN A 1 283 ? -14.844 47.062 25.406 1 88.62 283 ASN A N 1
ATOM 2282 C CA . ASN A 1 283 ? -15.516 47.625 24.25 1 88.62 283 ASN A CA 1
ATOM 2283 C C . ASN A 1 283 ? -14.711 48.781 23.672 1 88.62 283 ASN A C 1
ATOM 2285 O O . ASN A 1 283 ? -14.594 48.938 22.453 1 88.62 283 ASN A O 1
ATOM 2289 N N . THR A 1 284 ? -14.242 49.656 24.578 1 90.94 284 THR A N 1
ATOM 2290 C CA . THR A 1 284 ? -13.43 50.75 24.109 1 90.94 284 THR A CA 1
ATOM 2291 C C . THR A 1 284 ? -12.141 50.25 23.453 1 90.94 284 THR A C 1
ATOM 2293 O O . THR A 1 284 ? -11.75 50.75 22.391 1 90.94 284 THR A O 1
ATOM 2296 N N . TYR A 1 285 ? -11.602 49.344 24.109 1 93.12 285 TYR A N 1
ATOM 2297 C CA . TYR A 1 285 ? -10.375 48.719 23.594 1 93.12 285 TYR A CA 1
ATOM 2298 C C . TYR A 1 285 ? -10.586 48.188 22.188 1 93.12 285 TYR A C 1
ATOM 2300 O O . TYR A 1 285 ? -9.828 48.5 21.266 1 93.12 285 TYR A O 1
ATOM 2308 N N . GLU A 1 286 ? -11.586 47.406 22.016 1 92.12 286 GLU A N 1
ATOM 2309 C CA . GLU A 1 286 ? -11.844 46.781 20.719 1 92.12 286 GLU A CA 1
ATOM 2310 C C . GLU A 1 286 ? -12.211 47.812 19.672 1 92.12 286 GLU A C 1
ATOM 2312 O O . GLU A 1 286 ? -11.781 47.719 18.516 1 92.12 286 GLU A O 1
ATOM 2317 N N . ARG A 1 287 ? -12.977 48.781 20.047 1 91.19 287 ARG A N 1
ATOM 2318 C CA . ARG A 1 287 ? -13.32 49.844 19.125 1 91.19 287 ARG A CA 1
ATOM 2319 C C . ARG A 1 287 ? -12.078 50.594 18.656 1 91.19 287 ARG A C 1
ATOM 2321 O O . ARG A 1 287 ? -11.953 50.906 17.469 1 91.19 287 ARG A O 1
ATOM 2328 N N . LEU A 1 288 ? -11.148 50.812 19.578 1 93.31 288 LEU A N 1
ATOM 2329 C CA . LEU A 1 288 ? -9.93 51.562 19.266 1 93.31 288 LEU A CA 1
ATOM 2330 C C . LEU A 1 288 ? -9.023 50.719 18.359 1 93.31 288 LEU A C 1
ATOM 2332 O O . LEU A 1 288 ? -8.312 51.25 17.516 1 93.31 288 LEU A O 1
ATOM 2336 N N . CYS A 1 289 ? -9.094 49.438 18.562 1 93.25 289 CYS A N 1
ATOM 2337 C CA . CYS A 1 289 ? -8.32 48.531 17.688 1 93.25 289 CYS A CA 1
ATOM 2338 C C . CYS A 1 289 ? -8.906 48.5 16.281 1 93.25 289 CYS A C 1
ATOM 2340 O O . CYS A 1 289 ? -8.18 48.344 15.305 1 93.25 289 CYS A O 1
ATOM 2342 N N . GLN A 1 290 ? -10.227 48.688 16.25 1 90.38 290 GLN A N 1
ATOM 2343 C CA . GLN A 1 290 ? -10.938 48.625 14.977 1 90.38 290 GLN A CA 1
ATOM 2344 C C . GLN A 1 290 ? -10.852 49.969 14.258 1 90.38 290 GLN A C 1
ATOM 2346 O O . GLN A 1 290 ? -10.648 50.031 13.039 1 90.38 290 GLN A O 1
ATOM 2351 N N . THR A 1 291 ? -11.18 50.969 15.18 1 82.81 291 THR A N 1
ATOM 2352 C CA . THR A 1 291 ? -11.234 52.312 14.648 1 82.81 291 THR A CA 1
ATOM 2353 C C . THR A 1 291 ? -10.305 53.25 15.43 1 82.81 291 THR A C 1
ATOM 2355 O O . THR A 1 291 ? -9.898 52.938 16.547 1 82.81 291 THR A O 1
ATOM 2358 N N . GLN A 1 292 ? -9.297 53.906 14.852 1 72 292 GLN A N 1
ATOM 2359 C CA . GLN A 1 292 ? -8.281 54.781 15.43 1 72 292 GLN A CA 1
ATOM 2360 C C . GLN A 1 292 ? -8.898 55.75 16.438 1 72 292 GLN A C 1
ATOM 2362 O O . GLN A 1 292 ? -8.18 56.469 17.156 1 72 292 GLN A O 1
ATOM 2367 N N . GLY A 1 293 ? -10.164 55.469 16.953 1 65.06 293 GLY A N 1
ATOM 2368 C CA . GLY A 1 293 ? -10.836 56.312 17.938 1 65.06 293 GLY A CA 1
ATOM 2369 C C . GLY A 1 293 ? -11.102 57.719 17.422 1 65.06 293 GLY A C 1
ATOM 2370 O O . GLY A 1 293 ? -11.383 57.906 16.234 1 65.06 293 GLY A O 1
ATOM 2371 N N . THR A 1 294 ? -11.367 58.75 18.359 1 61.75 294 THR A N 1
ATOM 2372 C CA . THR A 1 294 ? -11.68 60.156 18.031 1 61.75 294 THR A CA 1
ATOM 2373 C C . THR A 1 294 ? -10.398 60.969 17.828 1 61.75 294 THR A C 1
ATOM 2375 O O . THR A 1 294 ? -10.008 61.75 18.688 1 61.75 294 THR A O 1
ATOM 2378 N N . GLN A 1 295 ? -9.461 60.375 17.234 1 59.12 295 GLN A N 1
ATOM 2379 C CA . GLN A 1 295 ? -8.227 61.125 17.078 1 59.12 295 GLN A CA 1
ATOM 2380 C C . GLN A 1 295 ? -8.469 62.438 16.344 1 59.12 295 GLN A C 1
ATOM 2382 O O . GLN A 1 295 ? -8.914 62.438 15.188 1 59.12 295 GLN A O 1
ATOM 2387 N N . PRO A 1 296 ? -8.68 63.594 17.125 1 54.75 296 PRO A N 1
ATOM 2388 C CA . PRO A 1 296 ? -8.75 64.812 16.344 1 54.75 296 PRO A CA 1
ATOM 2389 C C . PRO A 1 296 ? -7.523 65.062 15.453 1 54.75 296 PRO A C 1
ATOM 2391 O O . PRO A 1 296 ? -6.402 64.75 15.867 1 54.75 296 PRO A O 1
ATOM 2394 N N . ARG A 1 297 ? -7.719 65.062 14.188 1 54.97 297 ARG A N 1
ATOM 2395 C CA . ARG A 1 297 ? -6.645 65.438 13.289 1 54.97 297 ARG A CA 1
ATOM 2396 C C . ARG A 1 297 ? -6.121 66.812 13.641 1 54.97 297 ARG A C 1
ATOM 2398 O O . ARG A 1 297 ? -6.824 67.625 14.273 1 54.97 297 ARG A O 1
ATOM 2405 N N . HIS A 1 298 ? -4.809 66.938 13.586 1 51.56 298 HIS A N 1
ATOM 2406 C CA . HIS A 1 298 ? -4.125 68.188 13.805 1 51.56 298 HIS A CA 1
ATOM 2407 C C . HIS A 1 298 ? -5.008 69.375 13.414 1 51.56 298 HIS A C 1
ATOM 2409 O O . HIS A 1 298 ? -5.012 70.375 14.086 1 51.56 298 HIS A O 1
ATOM 2415 N N . TYR A 1 299 ? -5.703 69.125 12.383 1 48.66 299 TYR A N 1
ATOM 2416 C CA . TYR A 1 299 ? -6.398 70.25 11.836 1 48.66 299 TYR A CA 1
ATOM 2417 C C . TYR A 1 299 ? -7.629 70.625 12.664 1 48.66 299 TYR A C 1
ATOM 2419 O O . TYR A 1 299 ? -8.117 71.75 12.625 1 48.66 299 TYR A O 1
ATOM 2427 N N . GLU A 1 300 ? -7.953 69.625 13.469 1 58.06 300 GLU A N 1
ATOM 2428 C CA . GLU A 1 300 ? -9.188 69.938 14.203 1 58.06 300 GLU A CA 1
ATOM 2429 C C . GLU A 1 300 ? -8.891 70.562 15.547 1 58.06 300 GLU A C 1
ATOM 2431 O O . GLU A 1 300 ? -9.742 71.25 16.109 1 58.06 300 GLU A O 1
ATOM 2436 N N . ASN A 1 301 ? -7.695 70.375 16.016 1 64.44 301 ASN A N 1
ATOM 2437 C CA . ASN A 1 301 ? -7.258 71 17.25 1 64.44 301 ASN A CA 1
ATOM 2438 C C . ASN A 1 301 ? -5.949 71.75 17.078 1 64.44 301 ASN A C 1
ATOM 2440 O O . ASN A 1 301 ? -4.887 71.125 16.938 1 64.44 301 ASN A O 1
ATOM 2444 N N . PRO A 1 302 ? -6.055 73 16.891 1 64.69 302 PRO A N 1
ATOM 2445 C CA . PRO A 1 302 ? -4.863 73.812 16.641 1 64.69 302 PRO A CA 1
ATOM 2446 C C . PRO A 1 302 ? -3.771 73.625 17.688 1 64.69 302 PRO A C 1
ATOM 2448 O O . PRO A 1 302 ? -2.619 74 17.469 1 64.69 302 PRO A O 1
ATOM 2451 N N . ARG A 1 303 ? -4.117 73 18.688 1 73.94 303 ARG A N 1
ATOM 2452 C CA . ARG A 1 303 ? -3.109 72.75 19.719 1 73.94 303 ARG A CA 1
ATOM 2453 C C . ARG A 1 303 ? -2.262 71.562 19.406 1 73.94 303 ARG A C 1
ATOM 2455 O O . ARG A 1 303 ? -1.185 71.375 19.969 1 73.94 303 ARG A O 1
ATOM 2462 N N . LEU A 1 304 ? -2.771 70.812 18.484 1 75.06 304 LEU A N 1
ATOM 2463 C CA . LEU A 1 304 ? -1.991 69.688 17.984 1 75.06 304 LEU A CA 1
ATOM 2464 C C . LEU A 1 304 ? -1.162 70.125 16.766 1 75.06 304 LEU A C 1
ATOM 2466 O O . LEU A 1 304 ? -1.657 70.812 15.883 1 75.06 304 LEU A O 1
ATOM 2470 N N . PHE A 1 305 ? 0.202 69.938 16.828 1 76.94 305 PHE A N 1
ATOM 2471 C CA . PHE A 1 305 ? 1.034 70.438 15.75 1 76.94 305 PHE A CA 1
ATOM 2472 C C . PHE A 1 305 ? 2.154 69.5 15.422 1 76.94 305 PHE A C 1
ATOM 2474 O O . PHE A 1 305 ? 2.359 68.5 16.156 1 76.94 305 PHE A O 1
ATOM 2481 N N . CYS A 1 306 ? 2.6 69.688 14.234 1 81.44 306 CYS A N 1
ATOM 2482 C CA . CYS A 1 306 ? 3.832 69 13.805 1 81.44 306 CYS A CA 1
ATOM 2483 C C . CYS A 1 306 ? 4.949 70 13.617 1 81.44 306 CYS A C 1
ATOM 2485 O O . CYS A 1 306 ? 4.719 71.125 13.102 1 81.44 306 CYS A O 1
ATOM 2487 N N . ASP A 1 307 ? 6.059 69.688 14.273 1 83.25 307 ASP A N 1
ATOM 2488 C CA . ASP A 1 307 ? 7.191 70.625 14.102 1 83.25 307 ASP A CA 1
ATOM 2489 C C . ASP A 1 307 ? 8.508 69.875 14.07 1 83.25 307 ASP A C 1
ATOM 2491 O O . ASP A 1 307 ? 8.523 68.625 14.188 1 83.25 307 ASP A O 1
ATOM 2495 N N . TYR A 1 308 ? 9.469 70.562 13.602 1 83.12 308 TYR A N 1
ATOM 2496 C CA . TYR A 1 308 ? 10.82 70 13.75 1 83.12 308 TYR A CA 1
ATOM 2497 C C . TYR A 1 308 ? 11.406 70.438 15.109 1 83.12 308 TYR A C 1
ATOM 2499 O O . TYR A 1 308 ? 11.656 71.625 15.367 1 83.12 308 TYR A O 1
ATOM 2507 N N . PHE A 1 309 ? 11.562 69.5 15.891 1 83.25 309 PHE A N 1
ATOM 2508 C CA . PHE A 1 309 ? 11.844 69.688 17.312 1 83.25 309 PHE A CA 1
ATOM 2509 C C . PHE A 1 309 ? 13.328 69.438 17.609 1 83.25 309 PHE A C 1
ATOM 2511 O O . PHE A 1 309 ? 13.93 68.5 17.109 1 83.25 309 PHE A O 1
ATOM 2518 N N . THR A 1 310 ? 13.922 70.312 18.328 1 83.38 310 THR A N 1
ATOM 2519 C CA . THR A 1 310 ? 15.336 70.25 18.656 1 83.38 310 THR A CA 1
ATOM 2520 C C . THR A 1 310 ? 15.531 70.125 20.172 1 83.38 310 THR A C 1
ATOM 2522 O O . THR A 1 310 ? 16.609 69.688 20.641 1 83.38 310 THR A O 1
ATOM 2525 N N . ASN A 1 311 ? 14.523 70.375 20.953 1 78.44 311 ASN A N 1
ATOM 2526 C CA . ASN A 1 311 ? 14.578 70.375 22.406 1 78.44 311 ASN A CA 1
ATOM 2527 C C . ASN A 1 311 ? 15.719 71.25 22.906 1 78.44 311 ASN A C 1
ATOM 2529 O O . ASN A 1 311 ? 16.328 70.938 23.938 1 78.44 311 ASN A O 1
ATOM 2533 N N . ASP A 1 312 ? 16.172 72.062 22.109 1 75.81 312 ASP A N 1
ATOM 2534 C CA . ASP A 1 312 ? 17.281 73 22.406 1 75.81 312 ASP A CA 1
ATOM 2535 C C . ASP A 1 312 ? 18.562 72.188 22.656 1 75.81 312 ASP A C 1
ATOM 2537 O O . ASP A 1 312 ? 19.438 72.688 23.422 1 75.81 312 ASP A O 1
ATOM 2541 N N . SER A 1 313 ? 18.594 71.125 22.141 1 79.75 313 SER A N 1
ATOM 2542 C CA . SER A 1 313 ? 19.797 70.312 22.266 1 79.75 313 SER A CA 1
ATOM 2543 C C . SER A 1 313 ? 20.75 70.562 21.078 1 79.75 313 SER A C 1
ATOM 2545 O O . SER A 1 313 ? 20.312 70.562 19.938 1 79.75 313 SER A O 1
ATOM 2547 N N . PRO A 1 314 ? 21.922 70.75 21.406 1 73.12 314 PRO A N 1
ATOM 2548 C CA . PRO A 1 314 ? 22.875 71.062 20.344 1 73.12 314 PRO A CA 1
ATOM 2549 C C . PRO A 1 314 ? 22.969 69.938 19.312 1 73.12 314 PRO A C 1
ATOM 2551 O O . PRO A 1 314 ? 23.141 70.188 18.125 1 73.12 314 PRO A O 1
ATOM 2554 N N . GLY A 1 315 ? 22.781 68.875 19.703 1 73.69 315 GLY A N 1
ATOM 2555 C CA . GLY A 1 315 ? 22.891 67.75 18.812 1 73.69 315 GLY A CA 1
ATOM 2556 C C . GLY A 1 315 ? 21.75 67.625 17.812 1 73.69 315 GLY A C 1
ATOM 2557 O O . GLY A 1 315 ? 21.906 67.062 16.75 1 73.69 315 GLY A O 1
ATOM 2558 N N . LEU A 1 316 ? 20.688 68.25 18.125 1 78.25 316 LEU A N 1
ATOM 2559 C CA . LEU A 1 316 ? 19.516 68.125 17.25 1 78.25 316 LEU A CA 1
ATOM 2560 C C . LEU A 1 316 ? 19.359 69.438 16.438 1 78.25 316 LEU A C 1
ATOM 2562 O O . LEU A 1 316 ? 18.469 69.5 15.586 1 78.25 316 LEU A O 1
ATOM 2566 N N . LEU A 1 317 ? 20.188 70.25 16.703 1 74.94 317 LEU A N 1
ATOM 2567 C CA . LEU A 1 317 ? 20.094 71.562 15.969 1 74.94 317 LEU A CA 1
ATOM 2568 C C . LEU A 1 317 ? 20.391 71.312 14.492 1 74.94 317 LEU A C 1
ATOM 2570 O O . LEU A 1 317 ? 19.781 72 13.633 1 74.94 317 LEU A O 1
ATOM 2574 N N . LEU A 1 318 ? 21.266 70.438 14.305 1 72.88 318 LEU A N 1
ATOM 2575 C CA . LEU A 1 318 ? 21.625 70.188 12.914 1 72.88 318 LEU A CA 1
ATOM 2576 C C . LEU A 1 318 ? 20.641 69.25 12.242 1 72.88 318 LEU A C 1
ATOM 2578 O O . LEU A 1 318 ? 20.438 69.312 11.031 1 72.88 318 LEU A O 1
ATOM 2582 N N . GLN A 1 319 ? 20.094 68.438 13.062 1 80.19 319 GLN A N 1
ATOM 2583 C CA . GLN A 1 319 ? 19.125 67.5 12.508 1 80.19 319 GLN A CA 1
ATOM 2584 C C . GLN A 1 319 ? 17.891 67.375 13.391 1 80.19 319 GLN A C 1
ATOM 2586 O O . GLN A 1 319 ? 17.719 66.375 14.109 1 80.19 319 GLN A O 1
ATOM 2591 N N . PRO A 1 320 ? 17.078 68.312 13.188 1 85.81 320 PRO A N 1
ATOM 2592 C CA . PRO A 1 320 ? 15.859 68.25 14.008 1 85.81 320 PRO A CA 1
ATOM 2593 C C . PRO A 1 320 ? 14.977 67.062 13.695 1 85.81 320 PRO A C 1
ATOM 2595 O O . PRO A 1 320 ? 15.055 66.5 12.594 1 85.81 320 PRO A O 1
ATOM 2598 N N . ILE A 1 321 ? 14.289 66.562 14.648 1 90.88 321 ILE A N 1
ATOM 2599 C CA . ILE A 1 321 ? 13.406 65.438 14.484 1 90.88 321 ILE A CA 1
ATOM 2600 C C . ILE A 1 321 ? 11.961 65.938 14.305 1 90.88 321 ILE A C 1
ATOM 2602 O O . ILE A 1 321 ? 11.531 66.875 14.961 1 90.88 321 ILE A O 1
ATOM 2606 N N . ARG A 1 322 ? 11.328 65.375 13.383 1 91.44 322 ARG A N 1
ATOM 2607 C CA . ARG A 1 322 ? 9.922 65.688 13.18 1 91.44 322 ARG A CA 1
ATOM 2608 C C . ARG A 1 322 ? 9.062 65.125 14.32 1 91.44 322 ARG A C 1
ATOM 2610 O O . ARG A 1 322 ? 8.984 63.938 14.539 1 91.44 322 ARG A O 1
ATOM 2617 N N . ARG A 1 323 ? 8.484 66.062 15.055 1 92 323 ARG A N 1
ATOM 2618 C CA . ARG A 1 323 ? 7.637 65.75 16.188 1 92 323 ARG A CA 1
ATOM 2619 C C . ARG A 1 323 ? 6.168 66 15.883 1 92 323 ARG A C 1
ATOM 2621 O O . ARG A 1 323 ? 5.832 67.062 15.312 1 92 323 ARG A O 1
ATOM 2628 N N . GLU A 1 324 ? 5.395 65.062 16.141 1 91.69 324 GLU A N 1
ATOM 2629 C CA . GLU A 1 324 ? 3.949 65.188 16 1 91.69 324 GLU A CA 1
ATOM 2630 C C . GLU A 1 324 ? 3.252 65 17.344 1 91.69 324 GLU A C 1
ATOM 2632 O O . GLU A 1 324 ? 3.344 63.938 17.953 1 91.69 324 GLU A O 1
ATOM 2637 N N . VAL A 1 325 ? 2.592 66.062 17.875 1 91.81 325 VAL A N 1
ATOM 2638 C CA . VAL A 1 325 ? 1.845 65.938 19.125 1 91.81 325 VAL A CA 1
ATOM 2639 C C . VAL A 1 325 ? 0.486 65.312 18.859 1 91.81 325 VAL A C 1
ATOM 2641 O O . VAL A 1 325 ? -0.383 65.875 18.219 1 91.81 325 VAL A O 1
ATOM 2644 N N . LEU A 1 326 ? 0.31 64.125 19.328 1 90.62 326 LEU A N 1
ATOM 2645 C CA . LEU A 1 326 ? -0.897 63.344 19.047 1 90.62 326 LEU A CA 1
ATOM 2646 C C . LEU A 1 326 ? -1.982 63.656 20.078 1 90.62 326 LEU A C 1
ATOM 2648 O O . LEU A 1 326 ? -3.174 63.531 19.781 1 90.62 326 LEU A O 1
ATOM 2652 N N . SER A 1 327 ? -1.525 63.938 21.281 1 90.5 327 SER A N 1
ATOM 2653 C CA . SER A 1 327 ? -2.438 64.188 22.375 1 90.5 327 SER A CA 1
ATOM 2654 C C . SER A 1 327 ? -1.801 65.188 23.375 1 90.5 327 SER A C 1
ATOM 2656 O O . SER A 1 327 ? -0.592 65.125 23.609 1 90.5 327 SER A O 1
ATOM 2658 N N . LEU A 1 328 ? -2.592 66 24.016 1 89.88 328 LEU A N 1
ATOM 2659 C CA . LEU A 1 328 ? -2.102 66.938 25.031 1 89.88 328 LEU A CA 1
ATOM 2660 C C . LEU A 1 328 ? -2.357 66.375 26.422 1 89.88 328 LEU A C 1
ATOM 2662 O O . LEU A 1 328 ? -1.628 66.688 27.359 1 89.88 328 LEU A O 1
ATOM 2666 N N . GLN A 1 329 ? -3.43 65.625 26.547 1 88.25 329 GLN A N 1
ATOM 2667 C CA . GLN A 1 329 ? -3.768 65 27.812 1 88.25 329 GLN A CA 1
ATOM 2668 C C . GLN A 1 329 ? -4.223 63.531 27.578 1 88.25 329 GLN A C 1
ATOM 2670 O O . GLN A 1 329 ? -5.391 63.281 27.281 1 88.25 329 GLN A O 1
ATOM 2675 N N . PRO A 1 330 ? -3.529 62.625 27.844 1 91.69 330 PRO A N 1
ATOM 2676 C CA . PRO A 1 330 ? -2.117 62.719 28.234 1 91.69 330 PRO A CA 1
ATOM 2677 C C . PRO A 1 330 ? -1.234 63.281 27.109 1 91.69 330 PRO A C 1
ATOM 2679 O O . PRO A 1 330 ? -1.645 63.281 25.938 1 91.69 330 PRO A O 1
ATOM 2682 N N . TYR A 1 331 ? -0.126 63.812 27.531 1 91.94 331 TYR A N 1
ATOM 2683 C CA . TYR A 1 331 ? 0.813 64.312 26.531 1 91.94 331 TYR A CA 1
ATOM 2684 C C . TYR A 1 331 ? 1.482 63.125 25.812 1 91.94 331 TYR A C 1
ATOM 2686 O O . TYR A 1 331 ? 2.242 62.375 26.406 1 91.94 331 TYR A O 1
ATOM 2694 N N . VAL A 1 332 ? 1.146 62.906 24.531 1 93.81 332 VAL A N 1
ATOM 2695 C CA . VAL A 1 332 ? 1.693 61.844 23.703 1 93.81 332 VAL A CA 1
ATOM 2696 C C . VAL A 1 332 ? 2.254 62.438 22.406 1 93.81 332 VAL A C 1
ATOM 2698 O O . VAL A 1 332 ? 1.562 63.156 21.703 1 93.81 332 VAL A O 1
ATOM 2701 N N . VAL A 1 333 ? 3.49 62.094 22.125 1 94.06 333 VAL A N 1
ATOM 2702 C CA . VAL A 1 333 ? 4.168 62.625 20.953 1 94.06 333 VAL A CA 1
ATOM 2703 C C . VAL A 1 333 ? 4.746 61.5 20.109 1 94.06 333 VAL A C 1
ATOM 2705 O O . VAL A 1 333 ? 5.23 60.5 20.656 1 94.06 333 VAL A O 1
ATOM 2708 N N . LEU A 1 334 ? 4.598 61.688 18.781 1 94.94 334 LEU A N 1
ATOM 2709 C CA . LEU A 1 334 ? 5.219 60.781 17.828 1 94.94 334 LEU A CA 1
ATOM 2710 C C . LEU A 1 334 ? 6.426 61.406 17.156 1 94.94 334 LEU A C 1
ATOM 2712 O O . LEU A 1 334 ? 6.309 62.5 16.562 1 94.94 334 LEU A O 1
ATOM 2716 N N . TYR A 1 335 ? 7.613 60.875 17.359 1 95.88 335 TYR A N 1
ATOM 2717 C CA . TYR A 1 335 ? 8.812 61.312 16.641 1 95.88 335 TYR A CA 1
ATOM 2718 C C . TYR A 1 335 ? 9.016 60.469 15.383 1 95.88 335 TYR A C 1
ATOM 2720 O O . TYR A 1 335 ? 9.344 59.281 15.461 1 95.88 335 TYR A O 1
ATOM 2728 N N . HIS A 1 336 ? 8.891 61.062 14.281 1 94.69 336 HIS A N 1
ATOM 2729 C CA . HIS A 1 336 ? 9.008 60.375 13.016 1 94.69 336 HIS A CA 1
ATOM 2730 C C . HIS A 1 336 ? 10.469 60.125 12.656 1 94.69 336 HIS A C 1
ATOM 2732 O O . HIS A 1 336 ? 11.336 60.938 12.961 1 94.69 336 HIS A O 1
ATOM 2738 N N . ARG A 1 337 ? 10.781 59 12.008 1 95.12 337 ARG A N 1
ATOM 2739 C CA . ARG A 1 337 ? 12.109 58.625 11.539 1 95.12 337 ARG A CA 1
ATOM 2740 C C . ARG A 1 337 ? 13.141 58.75 12.648 1 95.12 337 ARG A C 1
ATOM 2742 O O . ARG A 1 337 ? 14.18 59.406 12.461 1 95.12 337 ARG A O 1
ATOM 2749 N N . PHE A 1 338 ? 12.758 58.25 13.75 1 96.06 338 PHE A N 1
ATOM 2750 C CA . PHE A 1 338 ? 13.625 58.312 14.922 1 96.06 338 PHE A CA 1
ATOM 2751 C C . PHE A 1 338 ? 14.859 57.438 14.727 1 96.06 338 PHE A C 1
ATOM 2753 O O . PHE A 1 338 ? 15.953 57.812 15.172 1 96.06 338 PHE A O 1
ATOM 2760 N N . ILE A 1 339 ? 14.664 56.281 14.172 1 96.62 339 ILE A N 1
ATOM 2761 C CA . ILE A 1 339 ? 15.781 55.375 13.875 1 96.62 339 ILE A CA 1
ATOM 2762 C C . ILE A 1 339 ? 15.781 55.031 12.383 1 96.62 339 ILE A C 1
ATOM 2764 O O . ILE A 1 339 ? 14.789 55.281 11.688 1 96.62 339 ILE A O 1
ATOM 2768 N N . SER A 1 340 ? 16.922 54.531 11.859 1 96.19 340 SER A N 1
ATOM 2769 C CA . SER A 1 340 ? 17.031 54.062 10.484 1 96.19 340 SER A CA 1
ATOM 2770 C C . SER A 1 340 ? 16.656 52.562 10.367 1 96.19 340 SER A C 1
ATOM 2772 O O . SER A 1 340 ? 16.594 51.875 11.375 1 96.19 340 SER A O 1
ATOM 2774 N N . ASP A 1 341 ? 16.422 52.125 9.086 1 96.56 341 ASP A N 1
ATOM 2775 C CA . ASP A 1 341 ? 16.125 50.719 8.82 1 96.56 341 ASP A CA 1
ATOM 2776 C C . ASP A 1 341 ? 17.25 49.844 9.32 1 96.56 341 ASP A C 1
ATOM 2778 O O . ASP A 1 341 ? 17 48.75 9.883 1 96.56 341 ASP A O 1
ATOM 2782 N N . SER A 1 342 ? 18.453 50.281 9.148 1 96.88 342 SER A N 1
ATOM 2783 C CA . SER A 1 342 ? 19.625 49.5 9.547 1 96.88 342 SER A CA 1
ATOM 2784 C C . SER A 1 342 ? 19.719 49.406 11.062 1 96.88 342 SER A C 1
ATOM 2786 O O . SER A 1 342 ? 20.078 48.344 11.594 1 96.88 342 SER A O 1
ATOM 2788 N N . GLU A 1 343 ? 19.391 50.531 11.758 1 96.81 343 GLU A N 1
ATOM 2789 C CA . GLU A 1 343 ? 19.406 50.5 13.219 1 96.81 343 GLU A CA 1
ATOM 2790 C C . GLU A 1 343 ? 18.328 49.562 13.766 1 96.81 343 GLU A C 1
ATOM 2792 O O . GLU A 1 343 ? 18.578 48.812 14.695 1 96.81 343 GLU A O 1
ATOM 2797 N N . ALA A 1 344 ? 17.203 49.625 13.148 1 97.19 344 ALA A N 1
ATOM 2798 C CA . ALA A 1 344 ? 16.094 48.75 13.562 1 97.19 344 ALA A CA 1
ATOM 2799 C C . ALA A 1 344 ? 16.469 47.281 13.391 1 97.19 344 ALA A C 1
ATOM 2801 O O . ALA A 1 344 ? 16.234 46.469 14.281 1 97.19 344 ALA A O 1
ATOM 2802 N N . LYS A 1 345 ? 17.062 46.969 12.242 1 95.94 345 LYS A N 1
ATOM 2803 C CA . LYS A 1 345 ? 17.469 45.594 11.945 1 95.94 345 LYS A CA 1
ATOM 2804 C C . LYS A 1 345 ? 18.516 45.094 12.938 1 95.94 345 LYS A C 1
ATOM 2806 O O . LYS A 1 345 ? 18.469 43.938 13.383 1 95.94 345 LYS A O 1
ATOM 2811 N N . SER A 1 346 ? 19.391 45.969 13.297 1 96.38 346 SER A N 1
ATOM 2812 C CA . SER A 1 346 ? 20.438 45.594 14.242 1 96.38 346 SER A CA 1
ATOM 2813 C C . SER A 1 346 ? 19.859 45.281 15.617 1 96.38 346 SER A C 1
ATOM 2815 O O . SER A 1 346 ? 20.281 44.312 16.266 1 96.38 346 SER A O 1
ATOM 2817 N N . ILE A 1 347 ? 18.891 46.062 16.031 1 96.88 347 ILE A N 1
ATOM 2818 C CA . ILE A 1 347 ? 18.25 45.844 17.328 1 96.88 347 ILE A CA 1
ATOM 2819 C C . ILE A 1 347 ? 17.5 44.531 17.312 1 96.88 347 ILE A C 1
ATOM 2821 O O . ILE A 1 347 ? 17.594 43.75 18.266 1 96.88 347 ILE A O 1
ATOM 2825 N N . GLN A 1 348 ? 16.797 44.25 16.25 1 95.06 348 GLN A N 1
ATOM 2826 C CA . GLN A 1 348 ? 16.047 43 16.109 1 95.06 348 GLN A CA 1
ATOM 2827 C C . GLN A 1 348 ? 16.984 41.812 16.156 1 95.06 348 GLN A C 1
ATOM 2829 O O . GLN A 1 348 ? 16.703 40.812 16.828 1 95.06 348 GLN A O 1
ATOM 2834 N N . ASP A 1 349 ? 18.094 41.938 15.461 1 94.5 349 ASP A N 1
ATOM 2835 C CA . ASP A 1 349 ? 19.062 40.844 15.367 1 94.5 349 ASP A CA 1
ATOM 2836 C C . ASP A 1 349 ? 19.641 40.5 16.734 1 94.5 349 ASP A C 1
ATOM 2838 O O . ASP A 1 349 ? 19.781 39.312 17.078 1 94.5 349 ASP A O 1
ATOM 2842 N N . VAL A 1 350 ? 19.938 41.5 17.469 1 94.69 350 VAL A N 1
ATOM 2843 C CA . VAL A 1 350 ? 20.531 41.312 18.797 1 94.69 350 VAL A CA 1
ATOM 2844 C C . VAL A 1 350 ? 19.484 40.719 19.734 1 94.69 350 VAL A C 1
ATOM 2846 O O . VAL A 1 350 ? 19.812 39.875 20.578 1 94.69 350 VAL A O 1
ATOM 2849 N N . ALA A 1 351 ? 18.281 41.094 19.578 1 94.44 351 ALA A N 1
ATOM 2850 C CA . ALA A 1 351 ? 17.219 40.688 20.484 1 94.44 351 ALA A CA 1
ATOM 2851 C C . ALA A 1 351 ? 16.75 39.281 20.188 1 94.44 351 ALA A C 1
ATOM 2853 O O . ALA A 1 351 ? 16.266 38.562 21.062 1 94.44 351 ALA A O 1
ATOM 2854 N N . GLN A 1 352 ? 16.906 38.844 18.969 1 89.25 352 GLN A N 1
ATOM 2855 C CA . GLN A 1 352 ? 16.328 37.594 18.484 1 89.25 352 GLN A CA 1
ATOM 2856 C C . GLN A 1 352 ? 16.812 36.406 19.312 1 89.25 352 GLN A C 1
ATOM 2858 O O . GLN A 1 352 ? 16.031 35.5 19.594 1 89.25 352 GLN A O 1
ATOM 2863 N N . THR A 1 353 ? 18 36.344 19.75 1 87.19 353 THR A N 1
ATOM 2864 C CA . THR A 1 353 ? 18.562 35.219 20.484 1 87.19 353 THR A CA 1
ATOM 2865 C C . THR A 1 353 ? 18.062 35.188 21.922 1 87.19 353 THR A C 1
ATOM 2867 O O . THR A 1 353 ? 18.062 34.156 22.562 1 87.19 353 THR A O 1
ATOM 2870 N N . GLY A 1 354 ? 17.609 36.312 22.391 1 88.56 354 GLY A N 1
ATOM 2871 C CA . GLY A 1 354 ? 17.234 36.406 23.781 1 88.56 354 GLY A CA 1
ATOM 2872 C C . GLY A 1 354 ? 15.727 36.438 23.984 1 88.56 354 GLY A C 1
ATOM 2873 O O . GLY A 1 354 ? 15.25 36.594 25.109 1 88.56 354 GLY A O 1
ATOM 2874 N N . LEU A 1 355 ? 15.039 36.25 22.922 1 87.94 355 LEU A N 1
ATOM 2875 C CA . LEU A 1 355 ? 13.586 36.375 23.031 1 87.94 355 LEU A CA 1
ATOM 2876 C C . LEU A 1 355 ? 13.008 35.219 23.844 1 87.94 355 LEU A C 1
ATOM 2878 O O . LEU A 1 355 ? 13.367 34.062 23.625 1 87.94 355 LEU A O 1
ATOM 2882 N N . ARG A 1 356 ? 12.219 35.531 24.797 1 85.94 356 ARG A N 1
ATOM 2883 C CA . ARG A 1 356 ? 11.453 34.594 25.594 1 85.94 356 ARG A CA 1
ATOM 2884 C C . ARG A 1 356 ? 10.008 35.031 25.766 1 85.94 356 ARG A C 1
ATOM 2886 O O . ARG A 1 356 ? 9.695 36.219 25.547 1 85.94 356 ARG A O 1
ATOM 2893 N N . ARG A 1 357 ? 9.172 34.125 26.156 1 82.62 357 ARG A N 1
ATOM 2894 C CA . ARG A 1 357 ? 7.781 34.5 26.391 1 82.62 357 ARG A CA 1
ATOM 2895 C C . ARG A 1 357 ? 7.676 35.625 27.438 1 82.62 357 ARG A C 1
ATOM 2897 O O . ARG A 1 357 ? 8.32 35.531 28.484 1 82.62 357 ARG A O 1
ATOM 2904 N N . SER A 1 358 ? 6.867 36.594 27.109 1 84.19 358 SER A N 1
ATOM 2905 C CA . SER A 1 358 ? 6.734 37.719 28.016 1 84.19 358 SER A CA 1
ATOM 2906 C C . SER A 1 358 ? 5.988 37.344 29.281 1 84.19 358 SER A C 1
ATOM 2908 O O . SER A 1 358 ? 5.035 36.562 29.234 1 84.19 358 SER A O 1
ATOM 2910 N N . VAL A 1 359 ? 6.465 37.844 30.375 1 78.31 359 VAL A N 1
ATOM 2911 C CA . VAL A 1 359 ? 5.84 37.594 31.672 1 78.31 359 VAL A CA 1
ATOM 2912 C C . VAL A 1 359 ? 5.34 38.906 32.25 1 78.31 359 VAL A C 1
ATOM 2914 O O . VAL A 1 359 ? 5.801 40 31.859 1 78.31 359 VAL A O 1
ATOM 2917 N N . VAL A 1 360 ? 4.254 38.906 33.094 1 72.75 360 VAL A N 1
ATOM 2918 C CA . VAL A 1 360 ? 3.709 40.062 33.781 1 72.75 360 VAL A CA 1
ATOM 2919 C C . VAL A 1 360 ? 3.834 39.875 35.281 1 72.75 360 VAL A C 1
ATOM 2921 O O . VAL A 1 360 ? 3.811 38.75 35.812 1 72.75 360 VAL A O 1
ATOM 2924 N N . ALA A 1 361 ? 4.109 41.031 35.969 1 68.62 361 ALA A N 1
ATOM 2925 C CA . ALA A 1 361 ? 4.27 41 37.406 1 68.62 361 ALA A CA 1
ATOM 2926 C C . ALA A 1 361 ? 2.928 40.812 38.125 1 68.62 361 ALA A C 1
ATOM 2928 O O . ALA A 1 361 ? 1.947 41.469 37.812 1 68.62 361 ALA A O 1
ATOM 2929 N N . SER A 1 362 ? 2.656 39.656 38.562 1 59.44 362 SER A N 1
ATOM 2930 C CA . SER A 1 362 ? 1.495 39.406 39.406 1 59.44 362 SER A CA 1
ATOM 2931 C C . SER A 1 362 ? 1.903 39.219 40.875 1 59.44 362 SER A C 1
ATOM 2933 O O . SER A 1 362 ? 2.23 38.125 41.312 1 59.44 362 SER A O 1
ATOM 2935 N N . GLY A 1 363 ? 1.896 40.281 41.594 1 56.06 363 GLY A N 1
ATOM 2936 C CA . GLY A 1 363 ? 2.393 40.219 42.969 1 56.06 363 GLY A CA 1
ATOM 2937 C C . GLY A 1 363 ? 3.885 39.938 43.031 1 56.06 363 GLY A C 1
ATOM 2938 O O . GLY A 1 363 ? 4.68 40.656 42.438 1 56.06 363 GLY A O 1
ATOM 2939 N N . GLU A 1 364 ? 4.289 38.812 43.844 1 57.25 364 GLU A N 1
ATOM 2940 C CA . GLU A 1 364 ? 5.695 38.5 44.062 1 57.25 364 GLU A CA 1
ATOM 2941 C C . GLU A 1 364 ? 6.227 37.594 42.938 1 57.25 364 GLU A C 1
ATOM 2943 O O . GLU A 1 364 ? 7.441 37.438 42.812 1 57.25 364 GLU A O 1
ATOM 2948 N N . LYS A 1 365 ? 5.168 37.094 42.125 1 62.59 365 LYS A N 1
ATOM 2949 C CA . LYS A 1 365 ? 5.668 36.094 41.156 1 62.59 365 LYS A CA 1
ATOM 2950 C C . LYS A 1 365 ? 5.406 36.562 39.719 1 62.59 365 LYS A C 1
ATOM 2952 O O . LYS A 1 365 ? 4.414 37.219 39.438 1 62.59 365 LYS A O 1
ATOM 2957 N N . GLN A 1 366 ? 6.367 36.469 38.812 1 69.62 366 GLN A N 1
ATOM 2958 C CA . GLN A 1 366 ? 6.215 36.688 37.375 1 69.62 366 GLN A CA 1
ATOM 2959 C C . GLN A 1 366 ? 5.586 35.469 36.719 1 69.62 366 GLN A C 1
ATOM 2961 O O . GLN A 1 366 ? 5.992 34.312 37 1 69.62 366 GLN A O 1
ATOM 2966 N N . ALA A 1 367 ? 4.34 35.719 35.969 1 71.69 367 ALA A N 1
ATOM 2967 C CA . ALA A 1 367 ? 3.664 34.594 35.344 1 71.69 367 ALA A CA 1
ATOM 2968 C C . ALA A 1 367 ? 3.242 34.938 33.906 1 71.69 367 ALA A C 1
ATOM 2970 O O . ALA A 1 367 ? 3.029 36.094 33.594 1 71.69 367 ALA A O 1
ATOM 2971 N N . THR A 1 368 ? 3.316 33.906 33.062 1 72.81 368 THR A N 1
ATOM 2972 C CA . THR A 1 368 ? 2.748 34.062 31.734 1 72.81 368 THR A CA 1
ATOM 2973 C C . THR A 1 368 ? 1.237 34.281 31.812 1 72.81 368 THR A C 1
ATOM 2975 O O . THR A 1 368 ? 0.578 33.719 32.688 1 72.81 368 THR A O 1
ATOM 2978 N N . ALA A 1 369 ? 0.791 35.25 31.047 1 73.44 369 ALA A N 1
ATOM 2979 C CA . ALA A 1 369 ? -0.636 35.531 31.094 1 73.44 369 ALA A CA 1
ATOM 2980 C C . ALA A 1 369 ? -1.245 35.562 29.688 1 73.44 369 ALA A C 1
ATOM 2982 O O . ALA A 1 369 ? -0.56 35.844 28.719 1 73.44 369 ALA A O 1
ATOM 2983 N N . GLU A 1 370 ? -2.598 35.281 29.641 1 75.44 370 GLU A N 1
ATOM 2984 C CA . GLU A 1 370 ? -3.322 35.25 28.359 1 75.44 370 GLU A CA 1
ATOM 2985 C C . GLU A 1 370 ? -3.594 36.688 27.859 1 75.44 370 GLU A C 1
ATOM 2987 O O . GLU A 1 370 ? -3.828 36.875 26.672 1 75.44 370 GLU A O 1
ATOM 2992 N N . TYR A 1 371 ? -3.477 37.625 28.797 1 74.06 371 TYR A N 1
ATOM 2993 C CA . TYR A 1 371 ? -3.779 38.969 28.391 1 74.06 371 TYR A CA 1
ATOM 2994 C C . TYR A 1 371 ? -2.541 39.656 27.828 1 74.06 371 TYR A C 1
ATOM 2996 O O . TYR A 1 371 ? -2.594 40.844 27.453 1 74.06 371 TYR A O 1
ATOM 3004 N N . ARG A 1 372 ? -1.448 38.906 27.797 1 79.94 372 ARG A N 1
ATOM 3005 C CA . ARG A 1 372 ? -0.24 39.375 27.109 1 79.94 372 ARG A CA 1
ATOM 3006 C C . ARG A 1 372 ? 0.436 38.25 26.359 1 79.94 372 ARG A C 1
ATOM 3008 O O . ARG A 1 372 ? 0.956 37.312 26.969 1 79.94 372 ARG A O 1
ATOM 3015 N N . ILE A 1 373 ? 0.349 38.281 25.109 1 85.25 373 ILE A N 1
ATOM 3016 C CA . ILE A 1 373 ? 0.979 37.281 24.25 1 85.25 373 ILE A CA 1
ATOM 3017 C C . ILE A 1 373 ? 2.039 37.969 23.375 1 85.25 373 ILE A C 1
ATOM 3019 O O . ILE A 1 373 ? 1.715 38.562 22.359 1 85.25 373 ILE A O 1
ATOM 3023 N N . SER A 1 374 ? 3.27 37.812 23.766 1 89.56 374 SER A N 1
ATOM 3024 C CA . SER A 1 374 ? 4.438 38.375 23.094 1 89.56 374 SER A CA 1
ATOM 3025 C C . SER A 1 374 ? 5.723 37.688 23.562 1 89.56 374 SER A C 1
ATOM 3027 O O . SER A 1 374 ? 5.699 36.875 24.5 1 89.56 374 SER A O 1
ATOM 3029 N N . LYS A 1 375 ? 6.738 37.906 22.859 1 89.25 375 LYS A N 1
ATOM 3030 C CA . LYS A 1 375 ? 8.086 37.531 23.281 1 89.25 375 LYS A CA 1
ATOM 3031 C C . LYS A 1 375 ? 8.945 38.75 23.516 1 89.25 375 LYS A C 1
ATOM 3033 O O . LYS A 1 375 ? 8.836 39.75 22.797 1 89.25 375 LYS A O 1
ATOM 3038 N N . SER A 1 376 ? 9.766 38.688 24.578 1 92.94 376 SER A N 1
ATOM 3039 C CA . SER A 1 376 ? 10.539 39.875 24.891 1 92.94 376 SER A CA 1
ATOM 3040 C C . SER A 1 376 ? 11.977 39.531 25.266 1 92.94 376 SER A C 1
ATOM 3042 O O . SER A 1 376 ? 12.266 38.406 25.672 1 92.94 376 SER A O 1
ATOM 3044 N N . ALA A 1 377 ? 12.852 40.406 25.016 1 94.75 377 ALA A N 1
ATOM 3045 C CA . ALA A 1 377 ? 14.266 40.344 25.391 1 94.75 377 ALA A CA 1
ATOM 3046 C C . ALA A 1 377 ? 14.719 41.688 26 1 94.75 377 ALA A C 1
ATOM 3048 O O . ALA A 1 377 ? 14.266 42.75 25.578 1 94.75 377 ALA A O 1
ATOM 3049 N N . TRP A 1 378 ? 15.602 41.625 27.016 1 95.25 378 TRP A N 1
ATOM 3050 C CA . TRP A 1 378 ? 16.172 42.812 27.641 1 95.25 378 TRP A CA 1
ATOM 3051 C C . TRP A 1 378 ? 17.609 43.031 27.156 1 95.25 378 TRP A C 1
ATOM 3053 O O . TRP A 1 378 ? 18.438 42.125 27.25 1 95.25 378 TRP A O 1
ATOM 3063 N N . LEU A 1 379 ? 17.844 44.188 26.641 1 95.5 379 LEU A N 1
ATOM 3064 C CA . LEU A 1 379 ? 19.172 44.469 26.094 1 95.5 379 LEU A CA 1
ATOM 3065 C C . LEU A 1 379 ? 19.906 45.5 26.969 1 95.5 379 LEU A C 1
ATOM 3067 O O . LEU A 1 379 ? 19.438 46.625 27.141 1 95.5 379 LEU A O 1
ATOM 3071 N N . LYS A 1 380 ? 21.078 45.094 27.422 1 92.88 380 LYS A N 1
ATOM 3072 C CA . LYS A 1 380 ? 21.969 46 28.156 1 92.88 380 LYS A CA 1
ATOM 3073 C C . LYS A 1 380 ? 22.75 46.906 27.219 1 92.88 380 LYS A C 1
ATOM 3075 O O . LYS A 1 380 ? 22.828 46.656 26.016 1 92.88 380 LYS A O 1
ATOM 3080 N N . GLU A 1 381 ? 23.281 47.969 27.812 1 89 381 GLU A N 1
ATOM 3081 C CA . GLU A 1 381 ? 24.016 48.938 27.016 1 89 381 GLU A CA 1
ATOM 3082 C C . GLU A 1 381 ? 25.234 48.312 26.344 1 89 381 GLU A C 1
ATOM 3084 O O . GLU A 1 381 ? 25.641 48.719 25.266 1 89 381 GLU A O 1
ATOM 3089 N N . THR A 1 382 ? 25.656 47.25 26.875 1 89.44 382 THR A N 1
ATOM 3090 C CA . THR A 1 382 ? 26.875 46.625 26.391 1 89.44 382 THR A CA 1
ATOM 3091 C C . THR A 1 382 ? 26.547 45.594 25.297 1 89.44 382 THR A C 1
ATOM 3093 O O . THR A 1 382 ? 27.453 45.094 24.609 1 89.44 382 THR A O 1
ATOM 3096 N N . ALA A 1 383 ? 25.328 45.344 25.109 1 91.19 383 ALA A N 1
ATOM 3097 C CA . ALA A 1 383 ? 24.938 44.312 24.172 1 91.19 383 ALA A CA 1
ATOM 3098 C C . ALA A 1 383 ? 25.312 44.688 22.734 1 91.19 383 ALA A C 1
ATOM 3100 O O . ALA A 1 383 ? 25.656 43.812 21.922 1 91.19 383 ALA A O 1
ATOM 3101 N N . HIS A 1 384 ? 25.281 45.906 22.375 1 93.06 384 HIS A N 1
ATOM 3102 C CA . HIS A 1 384 ? 25.578 46.438 21.047 1 93.06 384 HIS A CA 1
ATOM 3103 C C . HIS A 1 384 ? 25.75 47.969 21.094 1 93.06 384 HIS A C 1
ATOM 3105 O O . HIS A 1 384 ? 25.016 48.625 21.812 1 93.06 384 HIS A O 1
ATOM 3111 N N . PRO A 1 385 ? 26.578 48.594 20.25 1 94.12 385 PRO A N 1
ATOM 3112 C CA . PRO A 1 385 ? 26.828 50.031 20.281 1 94.12 385 PRO A CA 1
ATOM 3113 C C . PRO A 1 385 ? 25.578 50.844 19.953 1 94.12 385 PRO A C 1
ATOM 3115 O O . PRO A 1 385 ? 25.453 52 20.391 1 94.12 385 PRO A O 1
ATOM 3118 N N . ILE A 1 386 ? 24.703 50.219 19.234 1 94.69 386 ILE A N 1
ATOM 3119 C CA . ILE A 1 386 ? 23.516 50.938 18.828 1 94.69 386 ILE A CA 1
ATOM 3120 C C . ILE A 1 386 ? 22.688 51.312 20.062 1 94.69 386 ILE A C 1
ATOM 3122 O O . ILE A 1 386 ? 21.984 52.344 20.062 1 94.69 386 ILE A O 1
ATOM 3126 N N . ILE A 1 387 ? 22.719 50.594 21.094 1 95.19 387 ILE A N 1
ATOM 3127 C CA . ILE A 1 387 ? 21.922 50.844 22.281 1 95.19 387 ILE A CA 1
ATOM 3128 C C . ILE A 1 387 ? 22.375 52.125 22.953 1 95.19 387 ILE A C 1
ATOM 3130 O O . ILE A 1 387 ? 21.547 52.938 23.359 1 95.19 387 ILE A O 1
ATOM 3134 N N . GLY A 1 388 ? 23.641 52.344 23.062 1 93.38 388 GLY A N 1
ATOM 3135 C CA . GLY A 1 388 ? 24.172 53.562 23.609 1 93.38 388 GLY A CA 1
ATOM 3136 C C . GLY A 1 388 ? 23.797 54.781 22.781 1 93.38 388 GLY A C 1
ATOM 3137 O O . GLY A 1 388 ? 23.484 55.844 23.328 1 93.38 388 GLY A O 1
ATOM 3138 N N . ARG A 1 389 ? 23.891 54.656 21.547 1 93.69 389 ARG A N 1
ATOM 3139 C CA . ARG A 1 389 ? 23.516 55.75 20.656 1 93.69 389 ARG A CA 1
ATOM 3140 C C . ARG A 1 389 ? 22.047 56.125 20.812 1 93.69 389 ARG A C 1
ATOM 3142 O O . ARG A 1 389 ? 21.688 57.312 20.766 1 93.69 389 ARG A O 1
ATOM 3149 N N . LEU A 1 390 ? 21.281 55.094 20.953 1 94.88 390 LEU A N 1
ATOM 3150 C CA . LEU A 1 390 ? 19.844 55.312 21.141 1 94.88 390 LEU A CA 1
ATOM 3151 C C . LEU A 1 390 ? 19.578 56.062 22.438 1 94.88 390 LEU A C 1
ATOM 3153 O O . LEU A 1 390 ? 18.766 57 22.484 1 94.88 390 LEU A O 1
ATOM 3157 N N . ASP A 1 391 ? 20.234 55.656 23.469 1 94.56 391 ASP A N 1
ATOM 3158 C CA . ASP A 1 391 ? 20.078 56.312 24.766 1 94.56 391 ASP A CA 1
ATOM 3159 C C . ASP A 1 391 ? 20.469 57.781 24.672 1 94.56 391 ASP A C 1
ATOM 3161 O O . ASP A 1 391 ? 19.797 58.656 25.25 1 94.56 391 ASP A O 1
ATOM 3165 N N . GLN A 1 392 ? 21.516 58.062 24.016 1 92.69 392 GLN A N 1
ATOM 3166 C CA . GLN A 1 392 ? 21.953 59.438 23.828 1 92.69 392 GLN A CA 1
ATOM 3167 C C . GLN A 1 392 ? 20.891 60.25 23.078 1 92.69 392 GLN A C 1
ATOM 3169 O O . GLN A 1 392 ? 20.609 61.375 23.453 1 92.69 392 GLN A O 1
ATOM 3174 N N . ARG A 1 393 ? 20.344 59.656 22.062 1 93.75 393 ARG A N 1
ATOM 3175 C CA . ARG A 1 393 ? 19.328 60.344 21.281 1 93.75 393 ARG A CA 1
ATOM 3176 C C . ARG A 1 393 ? 18.062 60.625 22.109 1 93.75 393 ARG A C 1
ATOM 3178 O O . ARG A 1 393 ? 17.453 61.688 22.016 1 93.75 393 ARG A O 1
ATOM 3185 N N . ILE A 1 394 ? 17.703 59.625 22.875 1 95.31 394 ILE A N 1
ATOM 3186 C CA . ILE A 1 394 ? 16.531 59.781 23.734 1 95.31 394 ILE A CA 1
ATOM 3187 C C . ILE A 1 394 ? 16.766 60.875 24.75 1 95.31 394 ILE A C 1
ATOM 3189 O O . ILE A 1 394 ? 15.883 61.719 25 1 95.31 394 ILE A O 1
ATOM 3193 N N . THR A 1 395 ? 17.969 60.906 25.344 1 92.88 395 THR A N 1
ATOM 3194 C CA . THR A 1 395 ? 18.328 61.938 26.297 1 92.88 395 THR A CA 1
ATOM 3195 C C . THR A 1 395 ? 18.234 63.312 25.641 1 92.88 395 THR A C 1
ATOM 3197 O O . THR A 1 395 ? 17.703 64.25 26.234 1 92.88 395 THR A O 1
ATOM 3200 N N . MET A 1 396 ? 18.688 63.438 24.469 1 90.62 396 MET A N 1
ATOM 3201 C CA . MET A 1 396 ? 18.688 64.688 23.766 1 90.62 396 MET A CA 1
ATOM 3202 C C . MET A 1 396 ? 17.25 65.125 23.469 1 90.62 396 MET A C 1
ATOM 3204 O O . MET A 1 396 ? 16.938 66.312 23.562 1 90.62 396 MET A O 1
ATOM 3208 N N . LEU A 1 397 ? 16.422 64.25 23.156 1 91.31 397 LEU A N 1
ATOM 3209 C CA . LEU A 1 397 ? 15.062 64.562 22.719 1 91.31 397 LEU A CA 1
ATOM 3210 C C . LEU A 1 397 ? 14.172 64.875 23.922 1 91.31 397 LEU A C 1
ATOM 3212 O O . LEU A 1 397 ? 13.281 65.75 23.844 1 91.31 397 LEU A O 1
ATOM 3216 N N . THR A 1 398 ? 14.375 64.188 25 1 91 398 THR A N 1
ATOM 3217 C CA . THR A 1 398 ? 13.453 64.312 26.125 1 91 398 THR A CA 1
ATOM 3218 C C . THR A 1 398 ? 14.031 65.188 27.219 1 91 398 THR A C 1
ATOM 3220 O O . THR A 1 398 ? 13.305 65.688 28.078 1 91 398 THR A O 1
ATOM 3223 N N . GLY A 1 399 ? 15.359 65.312 27.219 1 89.38 399 GLY A N 1
ATOM 3224 C CA . GLY A 1 399 ? 16.031 66.062 28.297 1 89.38 399 GLY A CA 1
ATOM 3225 C C . GLY A 1 399 ? 16.156 65.188 29.578 1 89.38 399 GLY A C 1
ATOM 3226 O O . GLY A 1 399 ? 16.594 65.75 30.609 1 89.38 399 GLY A O 1
ATOM 3227 N N . LEU A 1 400 ? 15.812 63.969 29.547 1 92.81 400 LEU A N 1
ATOM 3228 C CA . LEU A 1 400 ? 15.797 63.094 30.719 1 92.81 400 LEU A CA 1
ATOM 3229 C C . LEU A 1 400 ? 17.062 62.25 30.781 1 92.81 400 LEU A C 1
ATOM 3231 O O . LEU A 1 400 ? 17.719 62.031 29.766 1 92.81 400 LEU A O 1
ATOM 3235 N N . ASN A 1 401 ? 17.375 61.875 31.984 1 92.06 401 ASN A N 1
ATOM 3236 C CA . ASN A 1 401 ? 18.484 60.938 32.188 1 92.06 401 ASN A CA 1
ATOM 3237 C C . ASN A 1 401 ? 18.047 59.5 31.984 1 92.06 401 ASN A C 1
ATOM 3239 O O . ASN A 1 401 ? 17.25 58.969 32.75 1 92.06 401 ASN A O 1
ATOM 3243 N N . VAL A 1 402 ? 18.656 58.875 30.969 1 93.44 402 VAL A N 1
ATOM 3244 C CA . VAL A 1 402 ? 18.188 57.531 30.625 1 93.44 402 VAL A CA 1
ATOM 3245 C C . VAL A 1 402 ? 19.266 56.5 30.953 1 93.44 402 VAL A C 1
ATOM 3247 O O . VAL A 1 402 ? 19.234 55.375 30.453 1 93.44 402 VAL A O 1
ATOM 3250 N N . GLN A 1 403 ? 20.25 56.875 31.734 1 90.38 403 GLN A N 1
ATOM 3251 C CA . GLN A 1 403 ? 21.281 55.938 32.188 1 90.38 403 GLN A CA 1
ATOM 3252 C C . GLN A 1 403 ? 20.844 55.156 33.406 1 90.38 403 GLN A C 1
ATOM 3254 O O . GLN A 1 403 ? 20.203 55.719 34.312 1 90.38 403 GLN A O 1
ATOM 3259 N N . PRO A 1 404 ? 21.141 53.844 33.406 1 88.31 404 PRO A N 1
ATOM 3260 C CA . PRO A 1 404 ? 20.875 53.125 34.656 1 88.31 404 PRO A CA 1
ATOM 3261 C C . PRO A 1 404 ? 21.594 53.75 35.844 1 88.31 404 PRO A C 1
ATOM 3263 O O . PRO A 1 404 ? 22.719 54.219 35.719 1 88.31 404 PRO A O 1
ATOM 3266 N N . PRO A 1 405 ? 20.938 53.844 37.031 1 90.44 405 PRO A N 1
ATOM 3267 C CA . PRO A 1 405 ? 19.688 53.156 37.406 1 90.44 405 PRO A CA 1
ATOM 3268 C C . PRO A 1 405 ? 18.453 54.031 37.156 1 90.44 405 PRO A C 1
ATOM 3270 O O . PRO A 1 405 ? 17.344 53.688 37.594 1 90.44 405 PRO A O 1
ATOM 3273 N N . TYR A 1 406 ? 18.641 55.188 36.562 1 90.88 406 TYR A N 1
ATOM 3274 C CA . TYR A 1 406 ? 17.547 56.156 36.406 1 90.88 406 TYR A CA 1
ATOM 3275 C C . TYR A 1 406 ? 16.625 55.781 35.25 1 90.88 406 TYR A C 1
ATOM 3277 O O . TYR A 1 406 ? 15.586 56.406 35.031 1 90.88 406 TYR A O 1
ATOM 3285 N N . ALA A 1 407 ? 16.984 54.812 34.531 1 94.31 407 ALA A N 1
ATOM 3286 C CA . ALA A 1 407 ? 16.156 54.188 33.469 1 94.31 407 ALA A CA 1
ATOM 3287 C C . ALA A 1 407 ? 16.438 52.719 33.375 1 94.31 407 ALA A C 1
ATOM 3289 O O . ALA A 1 407 ? 17.484 52.219 33.812 1 94.31 407 ALA A O 1
ATOM 3290 N N . GLU A 1 408 ? 15.484 52 32.844 1 94.19 408 GLU A N 1
ATOM 3291 C CA . GLU A 1 408 ? 15.617 50.562 32.656 1 94.19 408 GLU A CA 1
ATOM 3292 C C . GLU A 1 408 ? 16.328 50.219 31.359 1 94.19 408 GLU A C 1
ATOM 3294 O O . GLU A 1 408 ? 16.484 51.062 30.484 1 94.19 408 GLU A O 1
ATOM 3299 N N . TYR A 1 409 ? 16.766 48.969 31.297 1 94.94 409 TYR A N 1
ATOM 3300 C CA . TYR A 1 409 ? 17.344 48.469 30.062 1 94.94 409 TYR A CA 1
ATOM 3301 C C . TYR A 1 409 ? 16.312 48.5 28.938 1 94.94 409 TYR A C 1
ATOM 3303 O O . TYR A 1 409 ? 15.109 48.562 29.188 1 94.94 409 TYR A O 1
ATOM 3311 N N . LEU A 1 410 ? 16.812 48.469 27.688 1 96.44 410 LEU A N 1
ATOM 3312 C CA . LEU A 1 410 ? 15.922 48.469 26.547 1 96.44 410 LEU A CA 1
ATOM 3313 C C . LEU A 1 410 ? 15.188 47.125 26.453 1 96.44 410 LEU A C 1
ATOM 3315 O O . LEU A 1 410 ? 15.812 46.062 26.391 1 96.44 410 LEU A O 1
ATOM 3319 N N . GLN A 1 411 ? 13.875 47.094 26.469 1 96.56 411 GLN A N 1
ATOM 3320 C CA . GLN A 1 411 ? 13.078 45.906 26.281 1 96.56 411 GLN A CA 1
ATOM 3321 C C . GLN A 1 411 ? 12.586 45.781 24.844 1 96.56 411 GLN A C 1
ATOM 3323 O O . GLN A 1 411 ? 11.812 46.625 24.391 1 96.56 411 GLN A O 1
ATOM 3328 N N . VAL A 1 412 ? 13.047 44.781 24.156 1 97 412 VAL A N 1
ATOM 3329 C CA . VAL A 1 412 ? 12.57 44.531 22.797 1 97 412 VAL A CA 1
ATOM 3330 C C . VAL A 1 412 ? 11.453 43.469 22.844 1 97 412 VAL A C 1
ATOM 3332 O O . VAL A 1 412 ? 11.602 42.438 23.469 1 97 412 VAL A O 1
ATOM 3335 N N . VAL A 1 413 ? 10.32 43.781 22.219 1 95.56 413 VAL A N 1
ATOM 3336 C CA . VAL A 1 413 ? 9.156 42.906 22.25 1 95.56 413 VAL A CA 1
ATOM 3337 C C . VAL A 1 413 ? 8.734 42.562 20.828 1 95.56 413 VAL A C 1
ATOM 3339 O O . VAL A 1 413 ? 8.703 43.438 19.953 1 95.56 413 VAL A O 1
ATOM 3342 N N . ASN A 1 414 ? 8.516 41.312 20.609 1 93.06 414 ASN A N 1
ATOM 3343 C CA . ASN A 1 414 ? 7.973 40.844 19.344 1 93.06 414 ASN A CA 1
ATOM 3344 C C . ASN A 1 414 ? 6.539 40.344 19.5 1 93.06 414 ASN A C 1
ATOM 3346 O O . ASN A 1 414 ? 6.266 39.469 20.344 1 93.06 414 ASN A O 1
ATOM 3350 N N . TYR A 1 415 ? 5.637 40.969 18.844 1 93.19 415 TYR A N 1
ATOM 3351 C CA . TYR A 1 415 ? 4.258 40.5 18.719 1 93.19 415 TYR A CA 1
ATOM 3352 C C . TYR A 1 415 ? 4.023 39.812 17.375 1 93.19 415 TYR A C 1
ATOM 3354 O O . TYR A 1 415 ? 3.926 40.5 16.344 1 93.19 415 TYR A O 1
ATOM 3362 N N . GLY A 1 416 ? 3.92 38.531 17.453 1 89.94 416 GLY A N 1
ATOM 3363 C CA . GLY A 1 416 ? 3.564 37.812 16.234 1 89.94 416 GLY A CA 1
ATOM 3364 C C . GLY A 1 416 ? 2.082 37.875 15.922 1 89.94 416 GLY A C 1
ATOM 3365 O O . GLY A 1 416 ? 1.403 38.812 16.281 1 89.94 416 GLY A O 1
ATOM 3366 N N . ILE A 1 417 ? 1.58 36.906 15.203 1 90.75 417 ILE A N 1
ATOM 3367 C CA . ILE A 1 417 ? 0.178 36.844 14.805 1 90.75 417 ILE A CA 1
ATOM 3368 C C . ILE A 1 417 ? -0.712 36.781 16.047 1 90.75 417 ILE A C 1
ATOM 3370 O O . ILE A 1 417 ? -0.532 35.906 16.906 1 90.75 417 ILE A O 1
ATOM 3374 N N . GLY A 1 418 ? -1.638 37.688 16.062 1 92 418 GLY A N 1
ATOM 3375 C CA . GLY A 1 418 ? -2.562 37.719 17.188 1 92 418 GLY A CA 1
ATOM 3376 C C . GLY A 1 418 ? -1.935 38.219 18.469 1 92 418 GLY A C 1
ATOM 3377 O O . GLY A 1 418 ? -2.625 38.406 19.484 1 92 418 GLY A O 1
ATOM 3378 N N . GLY A 1 419 ? -0.611 38.406 18.5 1 92.69 419 GLY A N 1
ATOM 3379 C CA . GLY A 1 419 ? 0.045 38.969 19.688 1 92.69 419 GLY A CA 1
ATOM 3380 C C . GLY A 1 419 ? -0.545 40.281 20.141 1 92.69 419 GLY A C 1
ATOM 3381 O O . GLY A 1 419 ? -0.931 41.094 19.312 1 92.69 419 GLY A O 1
ATOM 3382 N N . HIS A 1 420 ? -0.655 40.469 21.453 1 93 420 HIS A N 1
ATOM 3383 C CA . HIS A 1 420 ? -1.327 41.656 22 1 93 420 HIS A CA 1
ATOM 3384 C C . HIS A 1 420 ? -0.962 41.844 23.469 1 93 420 HIS A C 1
ATOM 3386 O O . HIS A 1 420 ? -0.286 41 24.062 1 93 420 HIS A O 1
ATOM 3392 N N . TYR A 1 421 ? -1.252 42.875 23.984 1 93 421 TYR A N 1
ATOM 3393 C CA . TYR A 1 421 ? -1.177 43.188 25.406 1 93 421 TYR A CA 1
ATOM 3394 C C . TYR A 1 421 ? -2.393 44 25.859 1 93 421 TYR A C 1
ATOM 3396 O O . TYR A 1 421 ? -2.582 45.156 25.422 1 93 421 TYR A O 1
ATOM 3404 N N . GLU A 1 422 ? -3.27 43.438 26.609 1 91.62 422 GLU A N 1
ATOM 3405 C CA . GLU A 1 422 ? -4.504 44.094 27.047 1 91.62 422 GLU A CA 1
ATOM 3406 C C . GLU A 1 422 ? -4.207 45.375 27.828 1 91.62 422 GLU A C 1
ATOM 3408 O O . GLU A 1 422 ? -3.057 45.656 28.172 1 91.62 422 GLU A O 1
ATOM 3413 N N . PRO A 1 423 ? -5.18 46.219 28.078 1 92.81 423 PRO A N 1
ATOM 3414 C CA . PRO A 1 423 ? -4.969 47.531 28.703 1 92.81 423 PRO A CA 1
ATOM 3415 C C . PRO A 1 423 ? -4.188 47.438 30.016 1 92.81 423 PRO A C 1
ATOM 3417 O O . PRO A 1 423 ? -4.504 46.625 30.875 1 92.81 423 PRO A O 1
ATOM 3420 N N . HIS A 1 424 ? -3.195 48.281 30.125 1 91.94 424 HIS A N 1
ATOM 3421 C CA . HIS A 1 424 ? -2.311 48.312 31.297 1 91.94 424 HIS A CA 1
ATOM 3422 C C . HIS A 1 424 ? -1.637 49.656 31.469 1 91.94 424 HIS A C 1
ATOM 3424 O O . HIS A 1 424 ? -1.696 50.5 30.562 1 91.94 424 HIS A O 1
ATOM 3430 N N . PHE A 1 425 ? -1.079 49.812 32.625 1 93.62 425 PHE A N 1
ATOM 3431 C CA . PHE A 1 425 ? -0.245 50.969 32.906 1 93.62 425 PHE A CA 1
ATOM 3432 C C . PHE A 1 425 ? 1.232 50.594 32.875 1 93.62 425 PHE A C 1
ATOM 3434 O O . PHE A 1 425 ? 1.604 49.469 33.25 1 93.62 425 PHE A O 1
ATOM 3441 N N . ASP A 1 426 ? 2.012 51.531 32.406 1 94.38 426 ASP A N 1
ATOM 3442 C CA . ASP A 1 426 ? 3.451 51.281 32.5 1 94.38 426 ASP A CA 1
ATOM 3443 C C . ASP A 1 426 ? 3.988 51.625 33.875 1 94.38 426 ASP A C 1
ATOM 3445 O O . ASP A 1 426 ? 5.051 51.125 34.281 1 94.38 426 ASP A O 1
ATOM 3449 N N . HIS A 1 427 ? 3.342 52.531 34.594 1 93.62 427 HIS A N 1
ATOM 3450 C CA . HIS A 1 427 ? 3.756 52.875 35.938 1 93.62 427 HIS A CA 1
ATOM 3451 C C . HIS A 1 427 ? 3.137 51.938 36.969 1 93.62 427 HIS A C 1
ATOM 3453 O O . HIS A 1 427 ? 2.143 51.281 36.688 1 93.62 427 HIS A O 1
ATOM 3459 N N . ALA A 1 428 ? 3.707 51.906 38.125 1 90.44 428 ALA A N 1
ATOM 3460 C CA . ALA A 1 428 ? 3.162 51.125 39.219 1 90.44 428 ALA A CA 1
ATOM 3461 C C . ALA A 1 428 ? 1.903 51.75 39.812 1 90.44 428 ALA A C 1
ATOM 3463 O O . ALA A 1 428 ? 1.859 52.969 40 1 90.44 428 ALA A O 1
ATOM 3464 N N . THR A 1 429 ? 0.935 50.938 39.938 1 88.69 429 THR A N 1
ATOM 3465 C CA . THR A 1 429 ? -0.339 51.438 40.438 1 88.69 429 THR A CA 1
ATOM 3466 C C . THR A 1 429 ? -0.535 51.062 41.906 1 88.69 429 THR A C 1
ATOM 3468 O O . THR A 1 429 ? -1.499 51.5 42.531 1 88.69 429 THR A O 1
ATOM 3471 N N . SER A 1 430 ? 0.29 50.25 42.406 1 85.06 430 SER A N 1
ATOM 3472 C CA . SER A 1 430 ? 0.234 49.875 43.812 1 85.06 430 SER A CA 1
ATOM 3473 C C . SER A 1 430 ? 1.565 50.125 44.5 1 85.06 430 SER A C 1
ATOM 3475 O O . SER A 1 430 ? 2.629 49.969 43.906 1 85.06 430 SER A O 1
ATOM 3477 N N . ALA A 1 431 ? 1.497 50.406 45.719 1 81.25 431 ALA A N 1
ATOM 3478 C CA . ALA A 1 431 ? 2.693 50.656 46.5 1 81.25 431 ALA A CA 1
ATOM 3479 C C . ALA A 1 431 ? 3.5 49.375 46.719 1 81.25 431 ALA A C 1
ATOM 3481 O O . ALA A 1 431 ? 4.695 49.438 47 1 81.25 431 ALA A O 1
ATOM 3482 N N . SER A 1 432 ? 2.918 48.281 46.562 1 79.12 432 SER A N 1
ATOM 3483 C CA . SER A 1 432 ? 3.58 47.031 46.781 1 79.12 432 SER A CA 1
ATOM 3484 C C . SER A 1 432 ? 4.23 46.5 45.5 1 79.12 432 SER A C 1
ATOM 3486 O O . SER A 1 432 ? 4.773 45.375 45.5 1 79.12 432 SER A O 1
ATOM 3488 N N . SER A 1 433 ? 4.191 47.312 44.531 1 82.62 433 SER A N 1
ATOM 3489 C CA . SER A 1 433 ? 4.777 46.875 43.281 1 82.62 433 SER A CA 1
ATOM 3490 C C . SER A 1 433 ? 6.277 46.656 43.406 1 82.62 433 SER A C 1
ATOM 3492 O O . SER A 1 433 ? 6.977 47.406 44.094 1 82.62 433 SER A O 1
ATOM 3494 N N . PRO A 1 434 ? 6.734 45.594 42.812 1 80 434 PRO A N 1
ATOM 3495 C CA . PRO A 1 434 ? 8.164 45.281 42.875 1 80 434 PRO A CA 1
ATOM 3496 C C . PRO A 1 434 ? 9.023 46.406 42.281 1 80 434 PRO A C 1
ATOM 3498 O O . PRO A 1 434 ? 10.227 46.469 42.531 1 80 434 PRO A O 1
ATOM 3501 N N . LEU A 1 435 ? 8.398 47.156 41.531 1 80.94 435 LEU A N 1
ATOM 3502 C CA . LEU A 1 435 ? 9.109 48.281 40.906 1 80.94 435 LEU A CA 1
ATOM 3503 C C . LEU A 1 435 ? 9.758 49.156 41.969 1 80.94 435 LEU A C 1
ATOM 3505 O O . LEU A 1 435 ? 10.82 49.75 41.719 1 80.94 435 LEU A O 1
ATOM 3509 N N . PHE A 1 436 ? 9.234 49.25 43.094 1 77.88 436 PHE A N 1
ATOM 3510 C CA . PHE A 1 436 ? 9.719 50.156 44.125 1 77.88 436 PHE A CA 1
ATOM 3511 C C . PHE A 1 436 ? 10.875 49.562 44.906 1 77.88 436 PHE A C 1
ATOM 3513 O O . PHE A 1 436 ? 11.562 50.25 45.656 1 77.88 436 PHE A O 1
ATOM 3520 N N . ARG A 1 437 ? 11.102 48.344 44.656 1 78.5 437 ARG A N 1
ATOM 3521 C CA . ARG A 1 437 ? 12.234 47.719 45.312 1 78.5 437 ARG A CA 1
ATOM 3522 C C . ARG A 1 437 ? 13.555 48.188 44.719 1 78.5 437 ARG A C 1
ATOM 3524 O O . ARG A 1 437 ? 14.602 48.094 45.344 1 78.5 437 ARG A O 1
ATOM 3531 N N . LEU A 1 438 ? 13.578 48.719 43.594 1 78.81 438 LEU A N 1
ATOM 3532 C CA . LEU A 1 438 ? 14.781 49.188 42.938 1 78.81 438 LEU A CA 1
ATOM 3533 C C . LEU A 1 438 ? 15.234 50.531 43.5 1 78.81 438 LEU A C 1
ATOM 3535 O O . LEU A 1 438 ? 16.344 51 43.219 1 78.81 438 LEU A O 1
ATOM 3539 N N . ASN A 1 439 ? 14.453 51.188 44.281 1 82 439 ASN A N 1
ATOM 3540 C CA . ASN A 1 439 ? 14.742 52.469 44.906 1 82 439 ASN A CA 1
ATOM 3541 C C . ASN A 1 439 ? 15.078 53.531 43.875 1 82 439 ASN A C 1
ATOM 3543 O O . ASN A 1 439 ? 16.016 54.281 44.031 1 82 439 ASN A O 1
ATOM 3547 N N . THR A 1 440 ? 14.438 53.469 42.75 1 87.69 440 THR A N 1
ATOM 3548 C CA . THR A 1 440 ? 14.656 54.438 41.688 1 87.69 440 THR A CA 1
ATOM 3549 C C . THR A 1 440 ? 13.383 55.219 41.375 1 87.69 440 THR A C 1
ATOM 3551 O O . THR A 1 440 ? 13.32 55.969 40.406 1 87.69 440 THR A O 1
ATOM 3554 N N . GLY A 1 441 ? 12.352 55 42.188 1 89.12 441 GLY A N 1
ATOM 3555 C CA . GLY A 1 441 ? 11.07 55.656 42 1 89.12 441 GLY A CA 1
ATOM 3556 C C . GLY A 1 441 ? 10.203 55 40.938 1 89.12 441 GLY A C 1
ATOM 3557 O O . GLY A 1 441 ? 10.57 53.938 40.406 1 89.12 441 GLY A O 1
ATOM 3558 N N . ASN A 1 442 ? 9.055 55.562 40.688 1 92.88 442 ASN A N 1
ATOM 3559 C CA . ASN A 1 442 ? 8.109 55.062 39.719 1 92.88 442 ASN A CA 1
ATOM 3560 C C . ASN A 1 442 ? 8.547 55.406 38.281 1 92.88 442 ASN A C 1
ATOM 3562 O O . ASN A 1 442 ? 9.523 56.125 38.094 1 92.88 442 ASN A O 1
ATOM 3566 N N . ARG A 1 443 ? 7.973 54.75 37.281 1 94.69 443 ARG A N 1
ATOM 3567 C CA . ARG A 1 443 ? 8.25 55.094 35.906 1 94.69 443 ARG A CA 1
ATOM 3568 C C . ARG A 1 443 ? 7.602 56.406 35.5 1 94.69 443 ARG A C 1
ATOM 3570 O O . ARG A 1 443 ? 6.379 56.5 35.375 1 94.69 443 ARG A O 1
ATOM 3577 N N . VAL A 1 444 ? 8.398 57.406 35.281 1 94.44 444 VAL A N 1
ATOM 3578 C CA . VAL A 1 444 ? 7.879 58.75 35 1 94.44 444 VAL A CA 1
ATOM 3579 C C . VAL A 1 444 ? 7.465 58.844 33.531 1 94.44 444 VAL A C 1
ATOM 3581 O O . VAL A 1 444 ? 6.531 59.594 33.219 1 94.44 444 VAL A O 1
ATOM 3584 N N . ALA A 1 445 ? 8.156 58.188 32.656 1 96.25 445 ALA A N 1
ATOM 3585 C CA . ALA A 1 445 ? 7.875 58.312 31.219 1 96.25 445 ALA A CA 1
ATOM 3586 C C . ALA A 1 445 ? 8.195 57 30.484 1 96.25 445 ALA A C 1
ATOM 3588 O O . ALA A 1 445 ? 8.961 56.156 30.969 1 96.25 445 ALA A O 1
ATOM 3589 N N . THR A 1 446 ? 7.547 56.812 29.391 1 97.88 446 THR A N 1
ATOM 3590 C CA . THR A 1 446 ? 7.777 55.688 28.484 1 97.88 446 THR A CA 1
ATOM 3591 C C . THR A 1 446 ? 8.203 56.188 27.109 1 97.88 446 THR A C 1
ATOM 3593 O O . THR A 1 446 ? 7.598 57.125 26.562 1 97.88 446 THR A O 1
ATOM 3596 N N . PHE A 1 447 ? 9.25 55.688 26.562 1 97.94 447 PHE A N 1
ATOM 3597 C CA . PHE A 1 447 ? 9.719 55.875 25.203 1 97.94 447 PHE A CA 1
ATOM 3598 C C . PHE A 1 447 ? 9.656 54.562 24.422 1 97.94 447 PHE A C 1
ATOM 3600 O O . PHE A 1 447 ? 10.445 53.656 24.656 1 97.94 447 PHE A O 1
ATOM 3607 N N . MET A 1 448 ? 8.727 54.438 23.438 1 98.38 448 MET A N 1
ATOM 3608 C CA . MET A 1 448 ? 8.516 53.219 22.688 1 98.38 448 MET A CA 1
ATOM 3609 C C . MET A 1 448 ? 8.891 53.406 21.219 1 98.38 448 MET A C 1
ATOM 3611 O O . MET A 1 448 ? 8.438 54.344 20.578 1 98.38 448 MET A O 1
ATOM 3615 N N . ILE A 1 449 ? 9.664 52.5 20.641 1 98.5 449 ILE A N 1
ATOM 3616 C CA . ILE A 1 449 ? 10.148 52.625 19.281 1 98.5 449 ILE A CA 1
ATOM 3617 C C . ILE A 1 449 ? 9.547 51.5 18.422 1 98.5 449 ILE A C 1
ATOM 3619 O O . ILE A 1 449 ? 9.602 50.344 18.797 1 98.5 449 ILE A O 1
ATOM 3623 N N . TYR A 1 450 ? 8.969 51.844 17.312 1 98.25 450 TYR A N 1
ATOM 3624 C CA . TYR A 1 450 ? 8.516 50.844 16.344 1 98.25 450 TYR A CA 1
ATOM 3625 C C . TYR A 1 450 ? 9.664 50.375 15.461 1 98.25 450 TYR A C 1
ATOM 3627 O O . TYR A 1 450 ? 10.203 51.156 14.664 1 98.25 450 TYR A O 1
ATOM 3635 N N . LEU A 1 451 ? 9.984 49.094 15.531 1 97.81 451 LEU A N 1
ATOM 3636 C CA . LEU A 1 451 ? 11.148 48.562 14.82 1 97.81 451 LEU A CA 1
ATOM 3637 C C . LEU A 1 451 ? 10.742 47.969 13.484 1 97.81 451 LEU A C 1
ATOM 3639 O O . LEU A 1 451 ? 11.594 47.719 12.625 1 97.81 451 LEU A O 1
ATOM 3643 N N . SER A 1 452 ? 9.453 47.656 13.328 1 94.88 452 SER A N 1
ATOM 3644 C CA . SER A 1 452 ? 8.938 47.094 12.086 1 94.88 452 SER A CA 1
ATOM 3645 C C . SER A 1 452 ? 7.543 47.594 11.773 1 94.88 452 SER A C 1
ATOM 3647 O O . SER A 1 452 ? 6.91 48.25 12.617 1 94.88 452 SER A O 1
ATOM 3649 N N . SER A 1 453 ? 7.172 47.438 10.523 1 93.06 453 SER A N 1
ATOM 3650 C CA . SER A 1 453 ? 5.801 47.719 10.117 1 93.06 453 SER A CA 1
ATOM 3651 C C . SER A 1 453 ? 4.926 46.469 10.203 1 93.06 453 SER A C 1
ATOM 3653 O O . SER A 1 453 ? 5.434 45.375 10.375 1 93.06 453 SER A O 1
ATOM 3655 N N . VAL A 1 454 ? 3.629 46.625 10.25 1 92.25 454 VAL A N 1
ATOM 3656 C CA . VAL A 1 454 ? 2.654 45.531 10.164 1 92.25 454 VAL A CA 1
ATOM 3657 C C . VAL A 1 454 ? 1.681 45.812 9.023 1 92.25 454 VAL A C 1
ATOM 3659 O O . VAL A 1 454 ? 1.426 46.969 8.672 1 92.25 454 VAL A O 1
ATOM 3662 N N . ASP A 1 455 ? 1.141 44.781 8.414 1 89.56 455 ASP A N 1
ATOM 3663 C CA . ASP A 1 455 ? 0.21 44.969 7.301 1 89.56 455 ASP A CA 1
ATOM 3664 C C . ASP A 1 455 ? -1.177 45.344 7.801 1 89.56 455 ASP A C 1
ATOM 3666 O O . ASP A 1 455 ? -1.878 46.125 7.148 1 89.56 455 ASP A O 1
ATOM 3670 N N . ALA A 1 456 ? -1.541 44.781 8.867 1 92.19 456 ALA A N 1
ATOM 3671 C CA . ALA A 1 456 ? -2.844 45.094 9.438 1 92.19 456 ALA A CA 1
ATOM 3672 C C . ALA A 1 456 ? -2.854 44.844 10.945 1 92.19 456 ALA A C 1
ATOM 3674 O O . ALA A 1 456 ? -2.25 43.906 11.43 1 92.19 456 ALA A O 1
ATOM 3675 N N . GLY A 1 457 ? -3.559 45.75 11.664 1 93.62 457 GLY A N 1
ATOM 3676 C CA . GLY A 1 457 ? -3.656 45.656 13.109 1 93.62 457 GLY A CA 1
ATOM 3677 C C . GLY A 1 457 ? -2.42 46.156 13.836 1 93.62 457 GLY A C 1
ATOM 3678 O O . GLY A 1 457 ? -1.584 46.844 13.242 1 93.62 457 GLY A O 1
ATOM 3679 N N . GLY A 1 458 ? -2.389 45.906 15.203 1 95.44 458 GLY A N 1
ATOM 3680 C CA . GLY A 1 458 ? -1.199 46.125 16.016 1 95.44 458 GLY A CA 1
ATOM 3681 C C . GLY A 1 458 ? -1.107 47.531 16.562 1 95.44 458 GLY A C 1
ATOM 3682 O O . GLY A 1 458 ? -0.077 47.938 17.125 1 95.44 458 GLY A O 1
ATOM 3683 N N . SER A 1 459 ? -2.115 48.281 16.5 1 95.94 459 SER A N 1
ATOM 3684 C CA . SER A 1 459 ? -2.076 49.688 16.969 1 95.94 459 SER A CA 1
ATOM 3685 C C . SER A 1 459 ? -1.864 49.75 18.469 1 95.94 459 SER A C 1
ATOM 3687 O O . SER A 1 459 ? -2.041 48.75 19.172 1 95.94 459 SER A O 1
ATOM 3689 N N . THR A 1 460 ? -1.384 50.812 18.953 1 96.38 460 THR A N 1
ATOM 3690 C CA . THR A 1 460 ? -1.356 51.125 20.375 1 96.38 460 THR A CA 1
ATOM 3691 C C . THR A 1 460 ? -2.568 51.969 20.766 1 96.38 460 THR A C 1
ATOM 3693 O O . THR A 1 460 ? -2.715 53.094 20.312 1 96.38 460 THR A O 1
ATOM 3696 N N . ALA A 1 461 ? -3.4 51.469 21.609 1 95.38 461 ALA A N 1
ATOM 3697 C CA . ALA A 1 461 ? -4.664 52.094 21.953 1 95.38 461 ALA A CA 1
ATOM 3698 C C . ALA A 1 461 ? -4.605 52.719 23.344 1 95.38 461 ALA A C 1
ATOM 3700 O O . ALA A 1 461 ? -4.297 52.031 24.312 1 95.38 461 ALA A O 1
ATOM 3701 N N . PHE A 1 462 ? -4.809 54.031 23.469 1 95 462 PHE A N 1
ATOM 3702 C CA . PHE A 1 462 ? -4.973 54.719 24.75 1 95 462 PHE A CA 1
ATOM 3703 C C . PHE A 1 462 ? -6.441 54.75 25.156 1 95 462 PHE A C 1
ATOM 3705 O O . PHE A 1 462 ? -7.223 55.531 24.594 1 95 462 PHE A O 1
ATOM 3712 N N . ILE A 1 463 ? -6.766 54 26.141 1 93.75 463 ILE A N 1
ATOM 3713 C CA . ILE A 1 463 ? -8.141 53.594 26.406 1 93.75 463 ILE A CA 1
ATOM 3714 C C . ILE A 1 463 ? -8.938 54.812 26.906 1 93.75 463 ILE A C 1
ATOM 3716 O O . ILE A 1 463 ? -9.914 55.219 26.281 1 93.75 463 ILE A O 1
ATOM 3720 N N . HIS A 1 464 ? -8.484 55.406 28 1 92.06 464 HIS A N 1
ATOM 3721 C CA . HIS A 1 464 ? -9.234 56.531 28.594 1 92.06 464 HIS A CA 1
ATOM 3722 C C . HIS A 1 464 ? -9.141 57.781 27.734 1 92.06 464 HIS A C 1
ATOM 3724 O O . HIS A 1 464 ? -10.094 58.562 27.672 1 92.06 464 HIS A O 1
ATOM 3730 N N . ALA A 1 465 ? -7.957 57.969 27.141 1 91.25 465 ALA A N 1
ATOM 3731 C CA . ALA A 1 465 ? -7.777 59.125 26.25 1 91.25 465 ALA A CA 1
ATOM 3732 C C . ALA A 1 465 ? -8.523 58.938 24.938 1 91.25 465 ALA A C 1
ATOM 3734 O O . ALA A 1 465 ? -8.727 59.906 24.188 1 91.25 465 ALA A O 1
ATOM 3735 N N . ASN A 1 466 ? -8.914 57.75 24.594 1 91.56 466 ASN A N 1
ATOM 3736 C CA . ASN A 1 466 ? -9.82 57.375 23.516 1 91.56 466 ASN A CA 1
ATOM 3737 C C . ASN A 1 466 ? -9.219 57.688 22.156 1 91.56 466 ASN A C 1
ATOM 3739 O O . ASN A 1 466 ? -9.852 58.344 21.328 1 91.56 466 ASN A O 1
ATOM 3743 N N . PHE A 1 467 ? -8.023 57.219 21.906 1 91.94 467 PHE A N 1
ATOM 3744 C CA . PHE A 1 467 ? -7.398 57.281 20.594 1 91.94 467 PHE A CA 1
ATOM 3745 C C . PHE A 1 467 ? -6.398 56.156 20.406 1 91.94 467 PHE A C 1
ATOM 3747 O O . PHE A 1 467 ? -6.004 55.5 21.391 1 91.94 467 PHE A O 1
ATOM 3754 N N . SER A 1 468 ? -6.098 55.844 19.172 1 93.69 468 SER A N 1
ATOM 3755 C CA . SER A 1 468 ? -5.121 54.781 18.875 1 93.69 468 SER A CA 1
ATOM 3756 C C . SER A 1 468 ? -4.07 55.281 17.891 1 93.69 468 SER A C 1
ATOM 3758 O O . SER A 1 468 ? -4.344 56.156 17.062 1 93.69 468 SER A O 1
ATOM 3760 N N . VAL A 1 469 ? -2.922 54.812 18.016 1 93.75 469 VAL A N 1
ATOM 3761 C CA . VAL A 1 469 ? -1.799 55.125 17.156 1 93.75 469 VAL A CA 1
ATOM 3762 C C . VAL A 1 469 ? -1.416 53.906 16.312 1 93.75 469 VAL A C 1
ATOM 3764 O O . VAL A 1 469 ? -1.031 52.875 16.844 1 93.75 469 VAL A O 1
ATOM 3767 N N . PRO A 1 470 ? -1.524 54.031 14.992 1 94 470 PRO A N 1
ATOM 3768 C CA . PRO A 1 470 ? -1.063 52.906 14.156 1 94 470 PRO A CA 1
ATOM 3769 C C . PRO A 1 470 ? 0.445 52.688 14.258 1 94 470 PRO A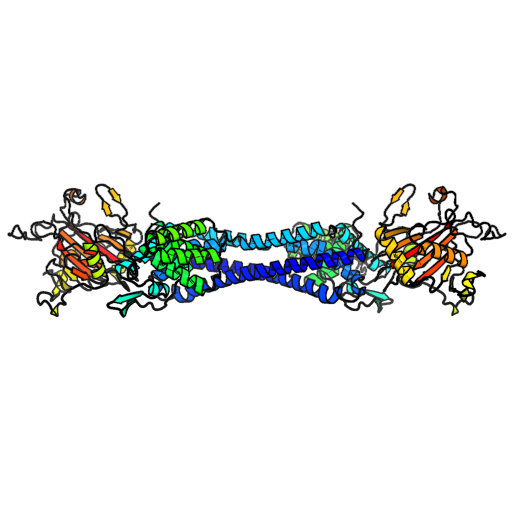 C 1
ATOM 3771 O O . PRO A 1 470 ? 1.175 53.594 14.719 1 94 470 PRO A O 1
ATOM 3774 N N . VAL A 1 471 ? 0.849 51.5 13.875 1 95.31 471 VAL A N 1
ATOM 3775 C CA . VAL A 1 471 ? 2.279 51.219 13.844 1 95.31 471 VAL A CA 1
ATOM 3776 C C . VAL A 1 471 ? 2.949 52.062 12.758 1 95.31 471 VAL A C 1
ATOM 3778 O O . VAL A 1 471 ? 2.539 52.031 11.594 1 95.31 471 VAL A O 1
ATOM 3781 N N . VAL A 1 472 ? 3.932 52.844 13.156 1 95.12 472 VAL A N 1
ATOM 3782 C CA . VAL A 1 472 ? 4.715 53.656 12.219 1 95.12 472 VAL A CA 1
ATOM 3783 C C . VAL A 1 472 ? 6.18 53.219 12.273 1 95.12 472 VAL A C 1
ATOM 3785 O O . VAL A 1 472 ? 6.891 53.562 13.227 1 95.12 472 VAL A O 1
ATOM 3788 N N . GLU A 1 473 ? 6.59 52.562 11.234 1 96.31 473 GLU A N 1
ATOM 3789 C CA . GLU A 1 473 ? 7.941 52 11.195 1 96.31 473 GLU A CA 1
ATOM 3790 C C . GLU A 1 473 ? 8.992 53.094 11.445 1 96.31 473 GLU A C 1
ATOM 3792 O O . GLU A 1 473 ? 8.914 54.188 10.883 1 96.31 473 GLU A O 1
ATOM 3797 N N . ASN A 1 474 ? 9.938 52.844 12.312 1 97.62 474 ASN A N 1
ATOM 3798 C CA . ASN A 1 474 ? 11.109 53.656 12.625 1 97.62 474 ASN A CA 1
ATOM 3799 C C . ASN A 1 474 ? 10.734 54.906 13.43 1 97.62 474 ASN A C 1
ATOM 3801 O O . ASN A 1 474 ? 11.578 55.75 13.672 1 97.62 474 ASN A O 1
ATOM 3805 N N . ALA A 1 475 ? 9.484 55.031 13.828 1 97.5 475 ALA A N 1
ATOM 3806 C CA . ALA A 1 475 ? 9.047 56.156 14.672 1 97.5 475 ALA A CA 1
ATOM 3807 C C . ALA A 1 475 ? 9.102 55.75 16.141 1 97.5 475 ALA A C 1
ATOM 3809 O O . ALA A 1 475 ? 9.297 54.594 16.484 1 97.5 475 ALA A O 1
ATOM 3810 N N . ALA A 1 476 ? 9.016 56.75 16.953 1 98.06 476 ALA A N 1
ATOM 3811 C CA . ALA A 1 476 ? 8.984 56.531 18.391 1 98.06 476 ALA A CA 1
ATOM 3812 C C . ALA A 1 476 ? 7.812 57.25 19.047 1 98.06 476 ALA A C 1
ATOM 3814 O O . ALA A 1 476 ? 7.484 58.375 18.641 1 98.06 476 ALA A O 1
ATOM 3815 N N . LEU A 1 477 ? 7.23 56.594 19.906 1 97.25 477 LEU A N 1
ATOM 3816 C CA . LEU A 1 477 ? 6.125 57.156 20.688 1 97.25 477 LEU A CA 1
ATOM 3817 C C . LEU A 1 477 ? 6.562 57.469 22.109 1 97.25 477 LEU A C 1
ATOM 3819 O O . LEU A 1 477 ? 7.172 56.625 22.781 1 97.25 477 LEU A O 1
ATOM 3823 N N . PHE A 1 478 ? 6.293 58.719 22.609 1 97.31 478 PHE A N 1
ATOM 3824 C CA . PHE A 1 478 ? 6.695 59.156 23.953 1 97.31 478 PHE A CA 1
ATOM 3825 C C . PHE A 1 478 ? 5.496 59.688 24.719 1 97.31 478 PHE A C 1
ATOM 3827 O O . PHE A 1 478 ? 4.648 60.406 24.172 1 97.31 478 PHE A O 1
ATOM 3834 N N . TRP A 1 479 ? 5.402 59.312 26.031 1 96.69 479 TRP A N 1
ATOM 3835 C CA . TRP A 1 479 ? 4.383 59.938 26.891 1 96.69 479 TRP A CA 1
ATOM 3836 C C . TRP A 1 479 ? 4.832 59.938 28.344 1 96.69 479 TRP A C 1
ATOM 3838 O O . TRP A 1 479 ? 5.707 59.156 28.734 1 96.69 479 TRP A O 1
ATOM 3848 N N . TRP A 1 480 ? 4.234 60.875 29.125 1 95.81 480 TRP A N 1
ATOM 3849 C CA . TRP A 1 480 ? 4.453 60.969 30.562 1 95.81 480 TRP A CA 1
ATOM 3850 C C . TRP A 1 480 ? 3.504 60.031 31.312 1 95.81 480 TRP A C 1
ATOM 3852 O O . TRP A 1 480 ? 2.283 60.125 31.172 1 95.81 480 TRP A O 1
ATOM 3862 N N . ASN A 1 481 ? 4.059 59.156 32.156 1 96.31 481 ASN A N 1
ATOM 3863 C CA . ASN A 1 481 ? 3.244 58.219 32.938 1 96.31 481 ASN A CA 1
ATOM 3864 C C . ASN A 1 481 ? 2.689 58.906 34.188 1 96.31 481 ASN A C 1
ATOM 3866 O O . ASN A 1 481 ? 1.646 58.469 34.688 1 96.31 481 ASN A O 1
ATOM 3870 N N . LEU A 1 482 ? 3.453 59.844 34.656 1 94 482 LEU A N 1
ATOM 3871 C CA . LEU A 1 482 ? 3.102 60.5 35.906 1 94 482 LEU A CA 1
ATOM 3872 C C . LEU A 1 482 ? 2.801 61.969 35.688 1 94 482 LEU A C 1
ATOM 3874 O O . LEU A 1 482 ? 3.4 62.625 34.812 1 94 482 LEU A O 1
ATOM 3878 N N . HIS A 1 483 ? 1.905 62.438 36.531 1 91.19 483 HIS A N 1
ATOM 3879 C CA . HIS A 1 483 ? 1.729 63.875 36.625 1 91.19 483 HIS A CA 1
ATOM 3880 C C . HIS A 1 483 ? 2.939 64.562 37.25 1 91.19 483 HIS A C 1
ATOM 3882 O O . HIS A 1 483 ? 3.805 63.875 37.812 1 91.19 483 HIS A O 1
ATOM 3888 N N . LYS A 1 484 ? 2.988 65.875 37.188 1 86.94 484 LYS A N 1
ATOM 3889 C CA . LYS A 1 484 ? 4.121 66.625 37.75 1 86.94 484 LYS A CA 1
ATOM 3890 C C . LYS A 1 484 ? 4.211 66.375 39.25 1 86.94 484 LYS A C 1
ATOM 3892 O O . LYS A 1 484 ? 5.293 66.5 39.844 1 86.94 484 LYS A O 1
ATOM 3897 N N . ASN A 1 485 ? 3.096 66 39.875 1 85.19 485 ASN A N 1
ATOM 3898 C CA . ASN A 1 485 ? 3.061 65.812 41.312 1 85.19 485 ASN A CA 1
ATOM 3899 C C . ASN A 1 485 ? 3.48 64.438 41.719 1 85.19 485 ASN A C 1
ATOM 3901 O O . ASN A 1 485 ? 3.471 64.062 42.906 1 85.19 485 ASN A O 1
ATOM 3905 N N . GLY A 1 486 ? 3.719 63.594 40.75 1 86.75 486 GLY A N 1
ATOM 3906 C CA . GLY A 1 486 ? 4.23 62.281 41.031 1 86.75 486 GLY A CA 1
ATOM 3907 C C . GLY A 1 486 ? 3.16 61.219 41 1 86.75 486 GLY A C 1
ATOM 3908 O O . GLY A 1 486 ? 3.471 60 40.969 1 86.75 486 GLY A O 1
ATOM 3909 N N . GLN A 1 487 ? 1.928 61.625 40.875 1 90.06 487 GLN A N 1
ATOM 3910 C CA . GLN A 1 487 ? 0.839 60.656 40.812 1 90.06 487 GLN A CA 1
ATOM 3911 C C . GLN A 1 487 ? 0.705 60.062 39.406 1 90.06 487 GLN A C 1
ATOM 3913 O O . GLN A 1 487 ? 0.953 60.75 38.406 1 90.06 487 GLN A O 1
ATOM 3918 N N . GLY A 1 488 ? 0.312 58.781 39.375 1 93.75 488 GLY A N 1
ATOM 3919 C CA . GLY A 1 488 ? 0.099 58.125 38.094 1 93.75 488 GLY A CA 1
ATOM 3920 C C . GLY A 1 488 ? -0.982 58.781 37.281 1 93.75 488 GLY A C 1
ATOM 3921 O O . GLY A 1 488 ? -2.008 59.219 37.781 1 93.75 488 GLY A O 1
ATOM 3922 N N . ASP A 1 489 ? -0.721 58.969 36 1 94.88 489 ASP A N 1
ATOM 3923 C CA . ASP A 1 489 ? -1.708 59.531 35.062 1 94.88 489 ASP A CA 1
ATOM 3924 C C . ASP A 1 489 ? -2.631 58.406 34.562 1 94.88 489 ASP A C 1
ATOM 3926 O O . ASP A 1 489 ? -2.236 57.625 33.688 1 94.88 489 ASP A O 1
ATOM 3930 N N . GLY A 1 490 ? -3.838 58.406 34.938 1 94.06 490 GLY A N 1
ATOM 3931 C CA . GLY A 1 490 ? -4.805 57.406 34.562 1 94.06 490 GLY A CA 1
ATOM 3932 C C . GLY A 1 490 ? -5.113 57.375 33.094 1 94.06 490 GLY A C 1
ATOM 3933 O O . GLY A 1 490 ? -5.523 56.344 32.562 1 94.06 490 GLY A O 1
ATOM 3934 N N . ASP A 1 491 ? -4.875 58.5 32.469 1 94.5 491 ASP A N 1
ATOM 3935 C CA . ASP A 1 491 ? -5.195 58.625 31.047 1 94.5 491 ASP A CA 1
ATOM 3936 C C . ASP A 1 491 ? -4.176 57.844 30.188 1 94.5 491 ASP A C 1
ATOM 3938 O O . ASP A 1 491 ? -4.383 57.656 29 1 94.5 491 ASP A O 1
ATOM 3942 N N . THR A 1 492 ? -3.158 57.375 30.828 1 95.94 492 THR A N 1
ATOM 3943 C CA . THR A 1 492 ? -2.121 56.688 30.062 1 95.94 492 THR A CA 1
ATOM 3944 C C . THR A 1 492 ? -2.396 55.188 30.016 1 95.94 492 THR A C 1
ATOM 3946 O O . THR A 1 492 ? -1.545 54.406 29.578 1 95.94 492 THR A O 1
ATOM 3949 N N . LEU A 1 493 ? -3.604 54.75 30.516 1 95.38 493 LEU A N 1
ATOM 3950 C CA . LEU A 1 493 ? -3.99 53.375 30.297 1 95.38 493 LEU A CA 1
ATOM 3951 C C . LEU A 1 493 ? -3.975 53.031 28.797 1 95.38 493 LEU A C 1
ATOM 3953 O O . LEU A 1 493 ? -4.703 53.656 28.016 1 95.38 493 LEU A O 1
ATOM 3957 N N . HIS A 1 494 ? -3.098 52.125 28.406 1 95.25 494 HIS A N 1
ATOM 3958 C CA . HIS A 1 494 ? -2.975 51.812 26.984 1 95.25 494 HIS A CA 1
ATOM 3959 C C . HIS A 1 494 ? -2.859 50.312 26.75 1 95.25 494 HIS A C 1
ATOM 3961 O O . HIS A 1 494 ? -2.709 49.562 27.703 1 95.25 494 HIS A O 1
ATOM 3967 N N . ALA A 1 495 ? -3.051 49.875 25.5 1 95.44 495 ALA A N 1
ATOM 3968 C CA . ALA A 1 495 ? -3.023 48.469 25.094 1 95.44 495 ALA A CA 1
ATOM 3969 C C . ALA A 1 495 ? -2.346 48.312 23.734 1 95.44 495 ALA A C 1
ATOM 3971 O O . ALA A 1 495 ? -2.283 49.25 22.953 1 95.44 495 ALA A O 1
ATOM 3972 N N . GLY A 1 496 ? -1.691 47.188 23.609 1 95.69 496 GLY A N 1
ATOM 3973 C CA . GLY A 1 496 ? -1.266 46.75 22.281 1 95.69 496 GLY A CA 1
ATOM 3974 C C . GLY A 1 496 ? -2.297 45.906 21.578 1 95.69 496 GLY A C 1
ATOM 3975 O O . GLY A 1 496 ? -2.551 44.75 21.984 1 95.69 496 GLY A O 1
ATOM 3976 N N . CYS A 1 497 ? -2.885 46.438 20.516 1 95.88 497 CYS A N 1
ATOM 3977 C CA . CYS A 1 497 ? -3.889 45.688 19.75 1 95.88 497 CYS A CA 1
ATOM 3978 C C . CYS A 1 497 ? -3.283 44.438 19.094 1 95.88 497 CYS A C 1
ATOM 3980 O O . CYS A 1 497 ? -2.109 44.438 18.719 1 95.88 497 CYS A O 1
ATOM 3982 N N . PRO A 1 498 ? -4.102 43.375 18.969 1 95.12 498 PRO A N 1
ATOM 3983 C CA . PRO A 1 498 ? -3.566 42.156 18.312 1 95.12 498 PRO A CA 1
ATOM 3984 C C . PRO A 1 498 ? -3.115 42.438 16.875 1 95.12 498 PRO A C 1
ATOM 3986 O O . PRO A 1 498 ? -3.785 43.156 16.141 1 95.12 498 PRO A O 1
ATOM 3989 N N . VAL A 1 499 ? -1.941 41.906 16.562 1 94.62 499 VAL A N 1
ATOM 3990 C CA . VAL A 1 499 ? -1.47 41.969 15.188 1 94.62 499 VAL A CA 1
ATOM 3991 C C . VAL A 1 499 ? -2.334 41.094 14.297 1 94.62 499 VAL A C 1
ATOM 3993 O O . VAL A 1 499 ? -2.457 39.875 14.539 1 94.62 499 VAL A O 1
ATOM 3996 N N . LEU A 1 500 ? -3.008 41.625 13.336 1 94 500 LEU A N 1
ATOM 3997 C CA . LEU A 1 500 ? -3.848 40.844 12.43 1 94 500 LEU A CA 1
ATOM 3998 C C . LEU A 1 500 ? -3.006 40.188 11.344 1 94 500 LEU A C 1
ATOM 4000 O O . LEU A 1 500 ? -3.045 38.969 11.18 1 94 500 LEU A O 1
ATOM 4004 N N . VAL A 1 501 ? -2.232 40.969 10.586 1 91.31 501 VAL A N 1
ATOM 4005 C CA . VAL A 1 501 ? -1.323 40.469 9.555 1 91.31 501 VAL A CA 1
ATOM 4006 C C . VAL A 1 501 ? 0.023 41.188 9.672 1 91.31 501 VAL A C 1
ATOM 4008 O O . VAL A 1 501 ? 0.101 42.406 9.516 1 91.31 501 VAL A O 1
ATOM 4011 N N . GLY A 1 502 ? 1.036 40.406 10.008 1 90.38 502 GLY A N 1
ATOM 4012 C CA . GLY A 1 502 ? 2.361 41 10.109 1 90.38 502 GLY A CA 1
ATOM 4013 C C . GLY A 1 502 ? 3.148 40.5 11.305 1 90.38 502 GLY A C 1
ATOM 4014 O O . GLY A 1 502 ? 2.752 39.531 11.969 1 90.38 502 GLY A O 1
ATOM 4015 N N . ASP A 1 503 ? 4.289 41.094 11.531 1 90.62 503 ASP A N 1
ATOM 4016 C CA . ASP A 1 503 ? 5.238 40.844 12.609 1 90.62 503 ASP A CA 1
ATOM 4017 C C . ASP A 1 503 ? 5.688 42.125 13.273 1 90.62 503 ASP A C 1
ATOM 4019 O O . ASP A 1 503 ? 6.59 42.812 12.773 1 90.62 503 ASP A O 1
ATOM 4023 N N . LYS A 1 504 ? 5.109 42.406 14.43 1 94.19 504 LYS A N 1
ATOM 4024 C CA . LYS A 1 504 ? 5.344 43.688 15.078 1 94.19 504 LYS A CA 1
ATOM 4025 C C . LYS A 1 504 ? 6.512 43.594 16.062 1 94.19 504 LYS A C 1
ATOM 4027 O O . LYS A 1 504 ? 6.508 42.75 16.969 1 94.19 504 LYS A O 1
ATOM 4032 N N . TRP A 1 505 ? 7.543 44.375 15.82 1 96.12 505 TRP A N 1
ATOM 4033 C CA . TRP A 1 505 ? 8.68 44.531 16.719 1 96.12 505 TRP A CA 1
ATOM 4034 C C . TRP A 1 505 ? 8.711 45.938 17.328 1 96.12 505 TRP A C 1
ATOM 4036 O O . TRP A 1 505 ? 8.609 46.938 16.609 1 96.12 505 TRP A O 1
ATOM 4046 N N . VAL A 1 506 ? 8.781 46.031 18.641 1 97.75 506 VAL A N 1
ATOM 4047 C CA . VAL A 1 506 ? 8.891 47.312 19.312 1 97.75 506 VAL A CA 1
ATOM 4048 C C . VAL A 1 506 ? 10 47.25 20.359 1 97.75 506 VAL A C 1
ATOM 4050 O O . VAL A 1 506 ? 10.406 46.156 20.781 1 97.75 506 VAL A O 1
ATOM 4053 N N . ALA A 1 507 ? 10.555 48.344 20.719 1 98.12 507 ALA A N 1
ATOM 4054 C CA . ALA A 1 507 ? 11.508 48.5 21.812 1 98.12 507 ALA A CA 1
ATOM 4055 C C . ALA A 1 507 ? 11.047 49.562 22.812 1 98.12 507 ALA A C 1
ATOM 4057 O O . ALA A 1 507 ? 10.648 50.656 22.406 1 98.12 507 ALA A O 1
ATOM 4058 N N . ASN A 1 508 ? 11.016 49.25 24.062 1 97.62 508 ASN A N 1
ATOM 4059 C CA . ASN A 1 508 ? 10.562 50.156 25.109 1 97.62 508 ASN A CA 1
ATOM 4060 C C . ASN A 1 508 ? 11.719 50.594 26 1 97.62 508 ASN A C 1
ATOM 4062 O O . ASN A 1 508 ? 12.562 49.781 26.375 1 97.62 508 ASN A O 1
ATOM 4066 N N . LYS A 1 509 ? 11.812 51.844 26.312 1 97.38 509 LYS A N 1
ATOM 4067 C CA . LYS A 1 509 ? 12.68 52.438 27.328 1 97.38 509 LYS A CA 1
ATOM 4068 C C . LYS A 1 509 ? 11.859 53.125 28.406 1 97.38 509 LYS A C 1
ATOM 4070 O O . LYS A 1 509 ? 11.195 54.125 28.125 1 97.38 509 LYS A O 1
ATOM 4075 N N . TRP A 1 510 ? 11.922 52.594 29.594 1 96.88 510 TRP A N 1
ATOM 4076 C CA . TRP A 1 510 ? 11.211 53.188 30.703 1 96.88 510 TRP A CA 1
ATOM 4077 C C . TRP A 1 510 ? 12.156 54.062 31.547 1 96.88 510 TRP A C 1
ATOM 4079 O O . TRP A 1 510 ? 13.234 53.594 31.938 1 96.88 510 TRP A O 1
ATOM 4089 N N . ILE A 1 511 ? 11.742 55.281 31.828 1 95.69 511 ILE A N 1
ATOM 4090 C CA . ILE A 1 511 ? 12.547 56.219 32.562 1 95.69 511 ILE A CA 1
ATOM 4091 C C . ILE A 1 511 ? 11.945 56.438 33.969 1 95.69 511 ILE A C 1
ATOM 4093 O O . ILE A 1 511 ? 10.727 56.594 34.094 1 95.69 511 ILE A O 1
ATOM 4097 N N . HIS A 1 512 ? 12.781 56.469 34.969 1 94.38 512 HIS A N 1
ATOM 4098 C CA . HIS A 1 512 ? 12.312 56.531 36.375 1 94.38 512 HIS A CA 1
ATOM 4099 C C . HIS A 1 512 ? 12.273 57.969 36.875 1 94.38 512 HIS A C 1
ATOM 4101 O O . HIS A 1 512 ? 12.898 58.844 36.281 1 94.38 512 HIS A O 1
ATOM 4107 N N . GLU A 1 513 ? 11.555 58.094 37.969 1 90.12 513 GLU A N 1
ATOM 4108 C CA . GLU A 1 513 ? 11.328 59.375 38.594 1 90.12 513 GLU A CA 1
ATOM 4109 C C . GLU A 1 513 ? 12.609 59.938 39.188 1 90.12 513 GLU A C 1
ATOM 4111 O O . GLU A 1 513 ? 12.906 61.125 39.062 1 90.12 513 GLU A O 1
ATOM 4116 N N . TYR A 1 514 ? 13.344 59.094 39.844 1 86.94 514 TYR A N 1
ATOM 4117 C CA . TYR A 1 514 ? 14.57 59.562 40.5 1 86.94 514 TYR A CA 1
ATOM 4118 C C . TYR A 1 514 ? 15.664 59.812 39.469 1 86.94 514 TYR A C 1
ATOM 4120 O O . TYR A 1 514 ? 15.75 59.125 38.469 1 86.94 514 TYR A O 1
ATOM 4128 N N . GLY A 1 515 ? 16.469 60.844 39.812 1 82.44 515 GLY A N 1
ATOM 4129 C CA . GLY A 1 515 ? 17.547 61.219 38.938 1 82.44 515 GLY A CA 1
ATOM 4130 C C . GLY A 1 515 ? 17.156 62.25 37.906 1 82.44 515 GLY A C 1
ATOM 4131 O O . GLY A 1 515 ? 17.969 62.656 37.062 1 82.44 515 GLY A O 1
ATOM 4132 N N . GLN A 1 516 ? 15.836 62.625 37.969 1 83.12 516 GLN A N 1
ATOM 4133 C CA . GLN A 1 516 ? 15.344 63.594 37 1 83.12 516 GLN A CA 1
ATOM 4134 C C . GLN A 1 516 ? 15.188 65 37.656 1 83.12 516 GLN A C 1
ATOM 4136 O O . GLN A 1 516 ? 14.578 65.875 37.062 1 83.12 516 GLN A O 1
ATOM 4141 N N . GLU A 1 517 ? 15.617 65.188 38.812 1 72.44 517 GLU A N 1
ATOM 4142 C CA . GLU A 1 517 ? 15.367 66.312 39.625 1 72.44 517 GLU A CA 1
ATOM 4143 C C . GLU A 1 517 ? 15.773 67.625 38.906 1 72.44 517 GLU A C 1
ATOM 4145 O O . GLU A 1 517 ? 15.125 68.625 39.062 1 72.44 517 GLU A O 1
ATOM 4150 N N . PHE A 1 518 ? 16.703 67.438 38.156 1 61.75 518 PHE A N 1
ATOM 4151 C CA . PHE A 1 518 ? 17.188 68.625 37.5 1 61.75 518 PHE A CA 1
ATOM 4152 C C . PHE A 1 518 ? 16.594 68.812 36.094 1 61.75 518 PHE A C 1
ATOM 4154 O O . PHE A 1 518 ? 16.703 69.875 35.469 1 61.75 518 PHE A O 1
ATOM 4161 N N . GLN A 1 519 ? 15.922 67.875 35.656 1 70.12 519 GLN A N 1
ATOM 4162 C CA . GLN A 1 519 ? 15.453 67.812 34.281 1 70.12 519 GLN A CA 1
ATOM 4163 C C . GLN A 1 519 ? 13.953 68.062 34.219 1 70.12 519 GLN A C 1
ATOM 4165 O O . GLN A 1 519 ? 13.461 68.625 33.25 1 70.12 519 GLN A O 1
ATOM 4170 N N . ARG A 1 520 ? 13.234 67.625 35.25 1 64.06 520 ARG A N 1
ATOM 4171 C CA . ARG A 1 520 ? 11.789 67.812 35.281 1 64.06 520 ARG A CA 1
ATOM 4172 C C . ARG A 1 520 ? 11.398 68.688 36.5 1 64.06 520 ARG A C 1
ATOM 4174 O O . ARG A 1 520 ? 11.453 68.25 37.625 1 64.06 520 ARG A O 1
ATOM 4181 N N . ARG A 1 521 ? 11.234 70 36.125 1 60.62 521 ARG A N 1
ATOM 4182 C CA . ARG A 1 521 ? 10.914 70.875 37.219 1 60.62 521 ARG A CA 1
ATOM 4183 C C . ARG A 1 521 ? 9.523 70.625 37.781 1 60.62 521 ARG A C 1
ATOM 4185 O O . ARG A 1 521 ? 8.602 70.312 37.031 1 60.62 521 ARG A O 1
ATOM 4192 N N . CYS A 1 522 ? 9.461 70.188 39.062 1 56.28 522 CYS A N 1
ATOM 4193 C CA . CYS A 1 522 ? 8.188 70 39.75 1 56.28 522 CYS A CA 1
ATOM 4194 C C . CYS A 1 522 ? 7.293 71.25 39.594 1 56.28 522 CYS A C 1
ATOM 4196 O O . CYS A 1 522 ? 7.789 72.375 39.406 1 56.28 522 CYS A O 1
ATOM 4198 N N . SER A 1 523 ? 6.082 70.938 39.188 1 54.84 523 SER A N 1
ATOM 4199 C CA . SER A 1 523 ? 5.148 72.062 39.156 1 54.84 523 SER A CA 1
ATOM 4200 C C . SER A 1 523 ? 4.879 72.562 40.531 1 54.84 523 SER A C 1
ATOM 4202 O O . SER A 1 523 ? 4.898 71.812 41.531 1 54.84 523 SER A O 1
ATOM 4204 N N . PRO A 1 524 ? 4.938 73.812 40.656 1 50.56 524 PRO A N 1
ATOM 4205 C CA . PRO A 1 524 ? 4.551 74.438 41.969 1 50.56 524 PRO A CA 1
ATOM 4206 C C . PRO A 1 524 ? 3.113 74.062 42.344 1 50.56 524 PRO A C 1
ATOM 4208 O O . PRO A 1 524 ? 2.738 74.188 43.531 1 50.56 524 PRO A O 1
ATOM 4211 N N . ASN A 1 525 ? 2.293 73.562 41.469 1 53.09 525 ASN A N 1
ATOM 4212 C CA . ASN A 1 525 ? 0.926 73.125 41.75 1 53.09 525 ASN A CA 1
ATOM 4213 C C . ASN A 1 525 ? 0.87 71.688 42.156 1 53.09 525 ASN A C 1
ATOM 4215 O O . ASN A 1 525 ? 1.201 70.812 41.344 1 53.09 525 ASN A O 1
ATOM 4219 N N . PRO A 1 526 ? 0.596 71.5 43.375 1 55.06 526 PRO A N 1
ATOM 4220 C CA . PRO A 1 526 ? 0.616 70.125 43.875 1 55.06 526 PRO A CA 1
ATOM 4221 C C . PRO A 1 526 ? -0.312 69.188 43.094 1 55.06 526 PRO A C 1
ATOM 4223 O O . PRO A 1 526 ? -0.173 67.938 43.188 1 55.06 526 PRO A O 1
ATOM 4226 N N . GLU A 1 527 ? -1.353 69.812 42.469 1 56.5 527 GLU A N 1
ATOM 4227 C CA . GLU A 1 527 ? -2.332 68.938 41.781 1 56.5 527 GLU A CA 1
ATOM 4228 C C . GLU A 1 527 ? -1.898 68.688 40.344 1 56.5 527 GLU A C 1
ATOM 4230 O O . GLU A 1 527 ? -2.529 67.875 39.625 1 56.5 527 GLU A O 1
ATOM 4235 N N . GLU A 1 528 ? -0.892 69.312 39.938 1 56.12 528 GLU A N 1
ATOM 4236 C CA . GLU A 1 528 ? -0.445 69.188 38.531 1 56.12 528 GLU A CA 1
ATOM 4237 C C . GLU A 1 528 ? 0.601 68.062 38.438 1 56.12 528 GLU A C 1
ATOM 4239 O O . GLU A 1 528 ? 1.556 68 39.219 1 56.12 528 GLU A O 1
ATOM 4244 N N . SER B 1 1 ? 3.982 -38.938 2.754 1 25.95 1 SER B N 1
ATOM 4245 C CA . SER B 1 1 ? 3.117 -37.906 2.227 1 25.95 1 SER B CA 1
ATOM 4246 C C . SER B 1 1 ? 3.33 -37.719 0.729 1 25.95 1 SER B C 1
ATOM 4248 O O . SER B 1 1 ? 3.182 -36.594 0.213 1 25.95 1 SER B O 1
ATOM 4250 N N . LEU B 1 2 ? 3.939 -38.594 0.128 1 33.84 2 LEU B N 1
ATOM 4251 C CA . LEU B 1 2 ? 4.395 -38.906 -1.218 1 33.84 2 LEU B CA 1
ATOM 4252 C C . LEU B 1 2 ? 3.234 -38.875 -2.207 1 33.84 2 LEU B C 1
ATOM 4254 O O . LEU B 1 2 ? 3.443 -38.969 -3.418 1 33.84 2 LEU B O 1
ATOM 4258 N N . THR B 1 3 ? 1.978 -38.938 -1.715 1 38.06 3 THR B N 1
ATOM 4259 C CA . THR B 1 3 ? 0.764 -39.156 -2.496 1 38.06 3 THR B CA 1
ATOM 4260 C C . THR B 1 3 ? 0.474 -37.969 -3.389 1 38.06 3 THR B C 1
ATOM 4262 O O . THR B 1 3 ? -0.326 -38.031 -4.32 1 38.06 3 THR B O 1
ATOM 4265 N N . LEU B 1 4 ? 0.908 -36.688 -3.098 1 45.62 4 LEU B N 1
ATOM 4266 C CA . LEU B 1 4 ? 0.225 -35.438 -3.471 1 45.62 4 LEU B CA 1
ATOM 4267 C C . LEU B 1 4 ? 0.807 -34.875 -4.758 1 45.62 4 LEU B C 1
ATOM 4269 O O . LEU B 1 4 ? 0.387 -33.812 -5.211 1 45.62 4 LEU B O 1
ATOM 4273 N N . SER B 1 5 ? 1.778 -35.562 -5.305 1 50.69 5 SER B N 1
ATOM 4274 C CA . SER B 1 5 ? 2.402 -35.062 -6.516 1 50.69 5 SER B CA 1
ATOM 4275 C C . SER B 1 5 ? 1.503 -35.25 -7.734 1 50.69 5 SER B C 1
ATOM 4277 O O . SER B 1 5 ? 1.988 -35.344 -8.859 1 50.69 5 SER B O 1
ATOM 4279 N N . VAL B 1 6 ? 0.128 -35.25 -7.508 1 63.44 6 VAL B N 1
ATOM 4280 C CA . VAL B 1 6 ? -0.772 -35.875 -8.469 1 63.44 6 VAL B CA 1
ATOM 4281 C C . VAL B 1 6 ? -1.479 -34.812 -9.297 1 63.44 6 VAL B C 1
ATOM 4283 O O . VAL B 1 6 ? -2.146 -35.125 -10.281 1 63.44 6 VAL B O 1
ATOM 4286 N N . MET B 1 7 ? -1.125 -33.594 -9.094 1 67.62 7 MET B N 1
ATOM 4287 C CA . MET B 1 7 ? -1.979 -32.594 -9.727 1 67.62 7 MET B CA 1
ATOM 4288 C C . MET B 1 7 ? -1.701 -32.5 -11.227 1 67.62 7 MET B C 1
ATOM 4290 O O . MET B 1 7 ? -2.631 -32.406 -12.031 1 67.62 7 MET B O 1
ATOM 4294 N N . PHE B 1 8 ? -0.486 -32.656 -11.586 1 73.5 8 PHE B N 1
ATOM 4295 C CA . PHE B 1 8 ? -0.043 -32.531 -12.969 1 73.5 8 PHE B CA 1
ATOM 4296 C C . PHE B 1 8 ? -0.559 -33.688 -13.812 1 73.5 8 PHE B C 1
ATOM 4298 O O . PHE B 1 8 ? -0.938 -33.531 -14.969 1 73.5 8 PHE B O 1
ATOM 4305 N N . THR B 1 9 ? -0.789 -34.781 -13.18 1 75.88 9 THR B N 1
ATOM 4306 C CA . THR B 1 9 ? -1.107 -36 -13.922 1 75.88 9 THR B CA 1
ATOM 4307 C C . THR B 1 9 ? -2.604 -36.281 -13.875 1 75.88 9 THR B C 1
ATOM 4309 O O . THR B 1 9 ? -3.043 -37.375 -14.234 1 75.88 9 THR B O 1
ATOM 4312 N N . SER B 1 10 ? -3.355 -35.344 -13.406 1 79.25 10 SER B N 1
ATOM 4313 C CA . SER B 1 10 ? -4.809 -35.469 -13.391 1 79.25 10 SER B CA 1
ATOM 4314 C C . SER B 1 10 ? -5.477 -34.219 -13.914 1 79.25 10 SER B C 1
ATOM 4316 O O . SER B 1 10 ? -5.371 -33.125 -13.305 1 79.25 10 SER B O 1
ATOM 4318 N N . LEU B 1 11 ? -6.23 -34.312 -14.969 1 82.88 11 LEU B N 1
ATOM 4319 C CA . LEU B 1 11 ? -6.898 -33.156 -15.547 1 82.88 11 LEU B CA 1
ATOM 4320 C C . LEU B 1 11 ? -7.973 -32.625 -14.602 1 82.88 11 LEU B C 1
ATOM 4322 O O . LEU B 1 11 ? -8.273 -31.422 -14.609 1 82.88 11 LEU B O 1
ATOM 4326 N N . LEU B 1 12 ? -8.508 -33.531 -13.805 1 78.62 12 LEU B N 1
ATOM 4327 C CA . LEU B 1 12 ? -9.484 -33.094 -12.812 1 78.62 12 LEU B CA 1
ATOM 4328 C C . LEU B 1 12 ? -8.844 -32.125 -11.82 1 78.62 12 LEU B C 1
ATOM 4330 O O . LEU B 1 12 ? -9.453 -31.125 -11.445 1 78.62 12 LEU B O 1
ATOM 4334 N N . ASN B 1 13 ? -7.699 -32.438 -11.414 1 83.94 13 ASN B N 1
ATOM 4335 C CA . ASN B 1 13 ? -6.984 -31.562 -10.477 1 83.94 13 ASN B CA 1
ATOM 4336 C C . ASN B 1 13 ? -6.602 -30.234 -11.125 1 83.94 13 ASN B C 1
ATOM 4338 O O . ASN B 1 13 ? -6.605 -29.188 -10.461 1 83.94 13 ASN B O 1
ATOM 4342 N N . VAL B 1 14 ? -6.312 -30.281 -12.391 1 88 14 VAL B N 1
ATOM 4343 C CA . VAL B 1 14 ? -5.969 -29.062 -13.117 1 88 14 VAL B CA 1
ATOM 4344 C C . VAL B 1 14 ? -7.188 -28.156 -13.195 1 88 14 VAL B C 1
ATOM 4346 O O . VAL B 1 14 ? -7.074 -26.938 -13 1 88 14 VAL B O 1
ATOM 4349 N N . ARG B 1 15 ? -8.336 -28.719 -13.469 1 87.88 15 ARG B N 1
ATOM 4350 C CA . ARG B 1 15 ? -9.57 -27.938 -13.516 1 87.88 15 ARG B CA 1
ATOM 4351 C C . ARG B 1 15 ? -9.859 -27.297 -12.164 1 87.88 15 ARG B C 1
ATOM 4353 O O . ARG B 1 15 ? -10.305 -26.141 -12.094 1 87.88 15 ARG B O 1
ATOM 4360 N N . GLN B 1 16 ? -9.625 -28.062 -11.172 1 88.38 16 GLN B N 1
ATOM 4361 C CA . GLN B 1 16 ? -9.805 -27.531 -9.828 1 88.38 16 GLN B CA 1
ATOM 4362 C C . GLN B 1 16 ? -8.844 -26.359 -9.562 1 88.38 16 GLN B C 1
ATOM 4364 O O . GLN B 1 16 ? -9.227 -25.375 -8.938 1 88.38 16 GLN B O 1
ATOM 4369 N N . ALA B 1 17 ? -7.629 -26.531 -9.992 1 91.62 17 ALA B N 1
ATOM 4370 C CA . ALA B 1 17 ? -6.629 -25.469 -9.844 1 91.62 17 ALA B CA 1
ATOM 4371 C C . ALA B 1 17 ? -7.055 -24.203 -10.57 1 91.62 17 ALA B C 1
ATOM 4373 O O . ALA B 1 17 ? -6.82 -23.094 -10.086 1 91.62 17 ALA B O 1
ATOM 4374 N N . ILE B 1 18 ? -7.633 -24.344 -11.742 1 92.62 18 ILE B N 1
ATOM 4375 C CA . ILE B 1 18 ? -8.117 -23.203 -12.516 1 92.62 18 ILE B CA 1
ATOM 4376 C C . ILE B 1 18 ? -9.195 -22.469 -11.727 1 92.62 18 ILE B C 1
ATOM 4378 O O . ILE B 1 18 ? -9.195 -21.234 -11.664 1 92.62 18 ILE B O 1
ATOM 4382 N N . SER B 1 19 ? -10.086 -23.203 -11.125 1 92.31 19 SER B N 1
ATOM 4383 C CA . SER B 1 19 ? -11.156 -22.625 -10.328 1 92.31 19 SER B CA 1
ATOM 4384 C C . SER B 1 19 ? -10.609 -21.859 -9.133 1 92.31 19 SER B C 1
ATOM 4386 O O . SER B 1 19 ? -11.102 -20.781 -8.797 1 92.31 19 SER B O 1
ATOM 4388 N N . ILE B 1 20 ? -9.656 -22.422 -8.492 1 94.06 20 ILE B N 1
ATOM 4389 C CA . ILE B 1 20 ? -9.008 -21.781 -7.355 1 94.06 20 ILE B CA 1
ATOM 4390 C C . ILE B 1 20 ? -8.391 -20.453 -7.793 1 94.06 20 ILE B C 1
ATOM 4392 O O . ILE B 1 20 ? -8.586 -19.422 -7.141 1 94.06 20 ILE B O 1
ATOM 4396 N N . GLU B 1 21 ? -7.688 -20.453 -8.906 1 95.44 21 GLU B N 1
ATOM 4397 C CA . GLU B 1 21 ? -7.008 -19.25 -9.375 1 95.44 21 GLU B CA 1
ATOM 4398 C C . GLU B 1 21 ? -8.008 -18.172 -9.75 1 95.44 21 GLU B C 1
ATOM 4400 O O . GLU B 1 21 ? -7.734 -16.969 -9.57 1 95.44 21 GLU B O 1
ATOM 4405 N N . ARG B 1 22 ? -9.18 -18.562 -10.242 1 95.31 22 ARG B N 1
ATOM 4406 C CA . ARG B 1 22 ? -10.219 -17.594 -10.562 1 95.31 22 ARG B CA 1
ATOM 4407 C C . ARG B 1 22 ? -10.664 -16.828 -9.32 1 95.31 22 ARG B C 1
ATOM 4409 O O . ARG B 1 22 ? -10.883 -15.617 -9.367 1 95.31 22 ARG B O 1
ATOM 4416 N N . GLN B 1 23 ? -10.812 -17.547 -8.258 1 95.94 23 GLN B N 1
ATOM 4417 C CA . GLN B 1 23 ? -11.18 -16.922 -6.996 1 95.94 23 GLN B CA 1
ATOM 4418 C C . GLN B 1 23 ? -10.094 -15.945 -6.531 1 95.94 23 GLN B C 1
ATOM 4420 O O . GLN B 1 23 ? -10.406 -14.867 -6.023 1 95.94 23 GLN B O 1
ATOM 4425 N N . LEU B 1 24 ? -8.898 -16.344 -6.715 1 97.06 24 LEU B N 1
ATOM 4426 C CA . LEU B 1 24 ? -7.777 -15.5 -6.312 1 97.06 24 LEU B CA 1
ATOM 4427 C C . LEU B 1 24 ? -7.73 -14.227 -7.152 1 97.06 24 LEU B C 1
ATOM 4429 O O . LEU B 1 24 ? -7.348 -13.164 -6.656 1 97.06 24 LEU B O 1
ATOM 4433 N N . ILE B 1 25 ? -8.117 -14.32 -8.438 1 97.69 25 ILE B N 1
ATOM 4434 C CA . ILE B 1 25 ? -8.172 -13.164 -9.32 1 97.69 25 ILE B CA 1
ATOM 4435 C C . ILE B 1 25 ? -9.164 -12.141 -8.766 1 97.69 25 ILE B C 1
ATOM 4437 O O . ILE B 1 25 ? -8.883 -10.945 -8.734 1 97.69 25 ILE B O 1
ATOM 4441 N N . ASP B 1 26 ? -10.297 -12.625 -8.328 1 97.69 26 ASP B N 1
ATOM 4442 C CA . ASP B 1 26 ? -11.312 -11.742 -7.77 1 97.69 26 ASP B CA 1
ATOM 4443 C C . ASP B 1 26 ? -10.797 -11.039 -6.512 1 97.69 26 ASP B C 1
ATOM 4445 O O . ASP B 1 26 ? -11.047 -9.852 -6.312 1 97.69 26 ASP B O 1
ATOM 4449 N N . LEU B 1 27 ? -10.18 -11.82 -5.664 1 97.38 27 LEU B N 1
ATOM 4450 C CA . LEU B 1 27 ? -9.594 -11.273 -4.445 1 97.38 27 LEU B CA 1
ATOM 4451 C C . LEU B 1 27 ? -8.57 -10.188 -4.773 1 97.38 27 LEU B C 1
ATOM 4453 O O . LEU B 1 27 ? -8.555 -9.133 -4.145 1 97.38 27 LEU B O 1
ATOM 4457 N N . LEU B 1 28 ? -7.672 -10.445 -5.73 1 97.88 28 LEU B N 1
ATOM 4458 C CA . LEU B 1 28 ? -6.621 -9.516 -6.113 1 97.88 28 LEU B CA 1
ATOM 4459 C C . LEU B 1 28 ? -7.211 -8.25 -6.723 1 97.88 28 LEU B C 1
ATOM 4461 O O . LEU B 1 28 ? -6.676 -7.152 -6.535 1 97.88 28 LEU B O 1
ATOM 4465 N N . GLU B 1 29 ? -8.305 -8.414 -7.516 1 97.94 29 GLU B N 1
ATOM 4466 C CA . GLU B 1 29 ? -8.992 -7.27 -8.102 1 97.94 29 GLU B CA 1
ATOM 4467 C C . GLU B 1 29 ? -9.484 -6.312 -7.016 1 97.94 29 GLU B C 1
ATOM 4469 O O . GLU B 1 29 ? -9.312 -5.098 -7.129 1 97.94 29 GLU B O 1
ATOM 4474 N N . THR B 1 30 ? -10.117 -6.809 -6.008 1 98.31 30 THR B N 1
ATOM 4475 C CA . THR B 1 30 ? -10.609 -6.016 -4.891 1 98.31 30 THR B CA 1
ATOM 4476 C C . THR B 1 30 ? -9.461 -5.297 -4.188 1 98.31 30 THR B C 1
ATOM 4478 O O . THR B 1 30 ? -9.578 -4.121 -3.846 1 98.31 30 THR B O 1
ATOM 4481 N N . TYR B 1 31 ? -8.359 -6.008 -3.936 1 98.31 31 TYR B N 1
ATOM 4482 C CA . TYR B 1 31 ? -7.18 -5.422 -3.311 1 98.31 31 TYR B CA 1
ATOM 4483 C C . TYR B 1 31 ? -6.648 -4.25 -4.133 1 98.31 31 TYR B C 1
ATOM 4485 O O . TYR B 1 31 ? -6.32 -3.197 -3.58 1 98.31 31 TYR B O 1
ATOM 4493 N N . ILE B 1 32 ? -6.543 -4.449 -5.473 1 98.19 32 ILE B N 1
ATOM 4494 C CA . ILE B 1 32 ? -6.039 -3.412 -6.367 1 98.19 32 ILE B CA 1
ATOM 4495 C C . ILE B 1 32 ? -6.945 -2.186 -6.297 1 98.19 32 ILE B C 1
ATOM 4497 O O . ILE B 1 32 ? -6.465 -1.051 -6.277 1 98.19 32 ILE B O 1
ATOM 4501 N N . GLU B 1 33 ? -8.258 -2.391 -6.277 1 97.94 33 GLU B N 1
ATOM 4502 C CA . GLU B 1 33 ? -9.211 -1.287 -6.191 1 97.94 33 GLU B CA 1
ATOM 4503 C C . GLU B 1 33 ? -9.008 -0.483 -4.91 1 97.94 33 GLU B C 1
ATOM 4505 O O . GLU B 1 33 ? -8.93 0.747 -4.949 1 97.94 33 GLU B O 1
ATOM 4510 N N . HIS B 1 34 ? -8.93 -1.121 -3.762 1 97.44 34 HIS B N 1
ATOM 4511 C CA . HIS B 1 34 ? -8.766 -0.46 -2.471 1 97.44 34 HIS B CA 1
ATOM 4512 C C . HIS B 1 34 ? -7.438 0.28 -2.398 1 97.44 34 HIS B C 1
ATOM 4514 O O . HIS B 1 34 ? -7.375 1.412 -1.913 1 97.44 34 HIS B O 1
ATOM 4520 N N . GLU B 1 35 ? -6.348 -0.38 -2.859 1 97.62 35 GLU B N 1
ATOM 4521 C CA . GLU B 1 35 ? -5.027 0.241 -2.834 1 97.62 35 GLU B CA 1
ATOM 4522 C C . GLU B 1 35 ? -4.957 1.431 -3.785 1 97.62 35 GLU B C 1
ATOM 4524 O O . GLU B 1 35 ? -4.266 2.414 -3.51 1 97.62 35 GLU B O 1
ATOM 4529 N N . SER B 1 36 ? -5.613 1.292 -4.941 1 97.62 36 SER B N 1
ATOM 4530 C CA . SER B 1 36 ? -5.656 2.408 -5.883 1 97.62 36 SER B CA 1
ATOM 4531 C C . SER B 1 36 ? -6.363 3.615 -5.273 1 97.62 36 SER B C 1
ATOM 4533 O O . SER B 1 36 ? -5.914 4.75 -5.441 1 97.62 36 SER B O 1
ATOM 4535 N N . GLU B 1 37 ? -7.492 3.43 -4.59 1 96.69 37 GLU B N 1
ATOM 4536 C CA . GLU B 1 37 ? -8.211 4.504 -3.916 1 96.69 37 GLU B CA 1
ATOM 4537 C C . GLU B 1 37 ? -7.359 5.145 -2.826 1 96.69 37 GLU B C 1
ATOM 4539 O O . GLU B 1 37 ? -7.312 6.371 -2.707 1 96.69 37 GLU B O 1
ATOM 4544 N N . ARG B 1 38 ? -6.742 4.348 -1.996 1 96.69 38 ARG B N 1
ATOM 4545 C CA . ARG B 1 38 ? -5.859 4.832 -0.94 1 96.69 38 ARG B CA 1
ATOM 4546 C C . ARG B 1 38 ? -4.746 5.703 -1.514 1 96.69 38 ARG B C 1
ATOM 4548 O O . ARG B 1 38 ? -4.484 6.797 -1.007 1 96.69 38 ARG B O 1
ATOM 4555 N N . LEU B 1 39 ? -4.066 5.23 -2.559 1 97 39 LEU B N 1
ATOM 4556 C CA . LEU B 1 39 ? -2.947 5.957 -3.15 1 97 39 LEU B CA 1
ATOM 4557 C C . LEU B 1 39 ? -3.422 7.262 -3.783 1 97 39 LEU B C 1
ATOM 4559 O O . LEU B 1 39 ? -2.705 8.266 -3.764 1 97 39 LEU B O 1
ATOM 4563 N N . GLU B 1 40 ? -4.625 7.242 -4.344 1 97 40 GLU B N 1
ATOM 4564 C CA . GLU B 1 40 ? -5.184 8.461 -4.918 1 97 40 GLU B CA 1
ATOM 4565 C C . GLU B 1 40 ? -5.41 9.523 -3.85 1 97 40 GLU B C 1
ATOM 4567 O O . GLU B 1 40 ? -5.203 10.711 -4.094 1 97 40 GLU B O 1
ATOM 4572 N N . ASP B 1 41 ? -5.918 9.148 -2.693 1 96.31 41 ASP B N 1
ATOM 4573 C CA . ASP B 1 41 ? -6.105 10.07 -1.576 1 96.31 41 ASP B CA 1
ATOM 4574 C C . ASP B 1 41 ? -4.781 10.703 -1.161 1 96.31 41 ASP B C 1
ATOM 4576 O O . ASP B 1 41 ? -4.719 11.906 -0.896 1 96.31 41 ASP B O 1
ATOM 4580 N N . ILE B 1 42 ? -3.758 9.945 -1.063 1 97.19 42 ILE B N 1
ATOM 4581 C CA . ILE B 1 42 ? -2.443 10.422 -0.65 1 97.19 42 ILE B CA 1
ATOM 4582 C C . ILE B 1 42 ? -1.888 11.383 -1.7 1 97.19 42 ILE B C 1
ATOM 4584 O O . ILE B 1 42 ? -1.316 12.422 -1.361 1 97.19 42 ILE B O 1
ATOM 4588 N N . LYS B 1 43 ? -2.064 11.016 -3.004 1 97.62 43 LYS B N 1
ATOM 4589 C CA . LYS B 1 43 ? -1.626 11.891 -4.09 1 97.62 43 LYS B CA 1
ATOM 4590 C C . LYS B 1 43 ? -2.354 13.227 -4.047 1 97.62 43 LYS B C 1
ATOM 4592 O O . LYS B 1 43 ? -1.761 14.273 -4.328 1 97.62 43 LYS B O 1
ATOM 4597 N N . ARG B 1 44 ? -3.621 13.18 -3.707 1 96.62 44 ARG B N 1
ATOM 4598 C CA . ARG B 1 44 ? -4.395 14.414 -3.578 1 96.62 44 ARG B CA 1
ATOM 4599 C C . ARG B 1 44 ? -3.834 15.297 -2.469 1 96.62 44 ARG B C 1
ATOM 4601 O O . ARG B 1 44 ? -3.686 16.5 -2.646 1 96.62 44 ARG B O 1
ATOM 4608 N N . PHE B 1 45 ? -3.562 14.711 -1.31 1 97.56 45 PHE B N 1
ATOM 4609 C CA . PHE B 1 45 ? -2.969 15.453 -0.202 1 97.56 45 PHE B CA 1
ATOM 4610 C C . PHE B 1 45 ? -1.617 16.031 -0.602 1 97.56 45 PHE B C 1
ATOM 4612 O O . PHE B 1 45 ? -1.323 17.188 -0.31 1 97.56 45 PHE B O 1
ATOM 4619 N N . TYR B 1 46 ? -0.803 15.242 -1.278 1 98.19 46 TYR B N 1
ATOM 4620 C CA . TYR B 1 46 ? 0.506 15.68 -1.754 1 98.19 46 TYR B CA 1
ATOM 4621 C C . TYR B 1 46 ? 0.381 16.891 -2.672 1 98.19 46 TYR B C 1
ATOM 4623 O O . TYR B 1 46 ? 1.122 17.859 -2.527 1 98.19 46 TYR B O 1
ATOM 4631 N N . ALA B 1 47 ? -0.497 16.812 -3.611 1 97.12 47 ALA B N 1
ATOM 4632 C CA . ALA B 1 47 ? -0.7 17.906 -4.555 1 97.12 47 ALA B CA 1
ATOM 4633 C C . ALA B 1 47 ? -1.145 19.172 -3.836 1 97.12 47 ALA B C 1
ATOM 4635 O O . ALA B 1 47 ? -0.655 20.266 -4.133 1 97.12 47 ALA B O 1
ATOM 4636 N N . LYS B 1 48 ? -2.078 19.031 -2.877 1 95.19 48 LYS B N 1
ATOM 4637 C CA . LYS B 1 48 ? -2.588 20.156 -2.104 1 95.19 48 LYS B CA 1
ATOM 4638 C C . LYS B 1 48 ? -1.46 20.875 -1.357 1 95.19 48 LYS B C 1
ATOM 4640 O O . LYS B 1 48 ? -1.313 22.094 -1.46 1 95.19 48 LYS B O 1
ATOM 4645 N N . VAL B 1 49 ? -0.662 20.156 -0.62 1 96.69 49 VAL B N 1
ATOM 4646 C CA . VAL B 1 49 ? 0.391 20.734 0.212 1 96.69 49 VAL B CA 1
ATOM 4647 C C . VAL B 1 49 ? 1.502 21.297 -0.673 1 96.69 49 VAL B C 1
ATOM 4649 O O . VAL B 1 49 ? 2.057 22.359 -0.384 1 96.69 49 VAL B O 1
ATOM 4652 N N . SER B 1 50 ? 1.854 20.594 -1.78 1 96.56 50 SER B N 1
ATOM 4653 C CA . SER B 1 50 ? 2.871 21.078 -2.713 1 96.56 50 SER B CA 1
ATOM 4654 C C . SER B 1 50 ? 2.453 22.391 -3.357 1 96.56 50 SER B C 1
ATOM 4656 O O . SER B 1 50 ? 3.283 23.281 -3.547 1 96.56 50 SER B O 1
ATOM 4658 N N . ASP B 1 51 ? 1.191 22.516 -3.682 1 93.75 51 ASP B N 1
ATOM 4659 C CA . ASP B 1 51 ? 0.671 23.734 -4.266 1 93.75 51 ASP B CA 1
ATOM 4660 C C . ASP B 1 51 ? 0.787 24.906 -3.283 1 93.75 51 ASP B C 1
ATOM 4662 O O . ASP B 1 51 ? 1.077 26.031 -3.684 1 93.75 51 ASP B O 1
ATOM 4666 N N . LEU B 1 52 ? 0.506 24.672 -1.994 1 93.44 52 LEU B N 1
ATOM 4667 C CA . LEU B 1 52 ? 0.648 25.703 -0.978 1 93.44 52 LEU B CA 1
ATOM 4668 C C . LEU B 1 52 ? 2.086 26.219 -0.914 1 93.44 52 LEU B C 1
ATOM 4670 O O . LEU B 1 52 ? 2.32 27.422 -0.81 1 93.44 52 LEU B O 1
ATOM 4674 N N . HIS B 1 53 ? 3.037 25.344 -0.96 1 94.19 53 HIS B N 1
ATOM 4675 C CA . HIS B 1 53 ? 4.445 25.719 -0.887 1 94.19 53 HIS B CA 1
ATOM 4676 C C . HIS B 1 53 ? 4.875 26.484 -2.133 1 94.19 53 HIS B C 1
ATOM 4678 O O . HIS B 1 53 ? 5.68 27.422 -2.049 1 94.19 53 HIS B O 1
ATOM 4684 N N . SER B 1 54 ? 4.293 26.172 -3.311 1 91.94 54 SER B N 1
ATOM 4685 C CA . SER B 1 54 ? 4.688 26.812 -4.559 1 91.94 54 SER B CA 1
ATOM 4686 C C . SER B 1 54 ? 3.965 28.141 -4.738 1 91.94 54 SER B C 1
ATOM 4688 O O . SER B 1 54 ? 4.543 29.109 -5.254 1 91.94 54 SER B O 1
ATOM 4690 N N . GLU B 1 55 ? 2.738 28.25 -4.227 1 88.38 55 GLU B N 1
ATOM 4691 C CA . GLU B 1 55 ? 1.909 29.422 -4.543 1 88.38 55 GLU B CA 1
ATOM 4692 C C . GLU B 1 55 ? 1.835 30.375 -3.359 1 88.38 55 GLU B C 1
ATOM 4694 O O . GLU B 1 55 ? 1.718 31.594 -3.545 1 88.38 55 GLU B O 1
ATOM 4699 N N . VAL B 1 56 ? 1.918 29.844 -2.139 1 88.31 56 VAL B N 1
ATOM 4700 C CA . VAL B 1 56 ? 1.643 30.672 -0.971 1 88.31 56 VAL B CA 1
ATOM 4701 C C . VAL B 1 56 ? 2.947 30.984 -0.237 1 88.31 56 VAL B C 1
ATOM 4703 O O . VAL B 1 56 ? 3.266 32.156 0.014 1 88.31 56 VAL B O 1
ATOM 4706 N N . TYR B 1 57 ? 3.771 30.016 0.044 1 88.38 57 TYR B N 1
ATOM 4707 C CA . TYR B 1 57 ? 4.922 30.188 0.922 1 88.38 57 TYR B CA 1
ATOM 4708 C C . TYR B 1 57 ? 6.117 30.75 0.152 1 88.38 57 TYR B C 1
ATOM 4710 O O . TYR B 1 57 ? 7.055 31.281 0.75 1 88.38 57 TYR B O 1
ATOM 4718 N N . SER B 1 58 ? 6.129 30.547 -1.183 1 81.5 58 SER B N 1
ATOM 4719 C CA . SER B 1 58 ? 7.207 31.094 -2 1 81.5 58 SER B CA 1
ATOM 4720 C C . SER B 1 58 ? 6.941 32.531 -2.365 1 81.5 58 SER B C 1
ATOM 4722 O O . SER B 1 58 ? 7.812 33.219 -2.92 1 81.5 58 SER B O 1
ATOM 4724 N N . GLY B 1 59 ? 5.781 33.031 -2.053 1 72.31 59 GLY B N 1
ATOM 4725 C CA . GLY B 1 59 ? 5.43 34.406 -2.367 1 72.31 59 GLY B CA 1
ATOM 4726 C C . GLY B 1 59 ? 5.914 35.375 -1.326 1 72.31 59 GLY B C 1
ATOM 4727 O O . GLY B 1 59 ? 6.883 35.125 -0.612 1 72.31 59 GLY B O 1
ATOM 4728 N N . PRO B 1 60 ? 5.309 36.469 -1.403 1 67.06 60 PRO B N 1
ATOM 4729 C CA . PRO B 1 60 ? 5.723 37.562 -0.5 1 67.06 60 PRO B CA 1
ATOM 4730 C C . PRO B 1 60 ? 5.602 37.188 0.972 1 67.06 60 PRO B C 1
ATOM 4732 O O . PRO B 1 60 ? 4.797 36.312 1.323 1 67.06 60 PRO B O 1
ATOM 4735 N N . SER B 1 61 ? 6.465 37.656 1.771 1 63.19 61 SER B N 1
ATOM 4736 C CA . SER B 1 61 ? 6.527 37.406 3.211 1 63.19 61 SER B CA 1
ATOM 4737 C C . SER B 1 61 ? 5.164 37.625 3.863 1 63.19 61 SER B C 1
ATOM 4739 O O . SER B 1 61 ? 4.855 37 4.887 1 63.19 61 SER B O 1
ATOM 4741 N N . ALA B 1 62 ? 4.402 38.344 3.197 1 64.19 62 ALA B N 1
ATOM 4742 C CA . ALA B 1 62 ? 3.102 38.688 3.756 1 64.19 62 ALA B CA 1
ATOM 4743 C C . ALA B 1 62 ? 2.201 37.469 3.885 1 64.19 62 ALA B C 1
ATOM 4745 O O . ALA B 1 62 ? 1.362 37.406 4.785 1 64.19 62 ALA B O 1
ATOM 4746 N N . SER B 1 63 ? 2.5 36.469 3.166 1 75.94 63 SER B N 1
ATOM 4747 C CA . SER B 1 63 ? 1.62 35.312 3.209 1 75.94 63 SER B CA 1
ATOM 4748 C C . SER B 1 63 ? 1.87 34.469 4.457 1 75.94 63 SER B C 1
ATOM 4750 O O . SER B 1 63 ? 0.938 33.906 5.023 1 75.94 63 SER B O 1
ATOM 4752 N N . MET B 1 64 ? 3.016 34.688 4.941 1 80.25 64 MET B N 1
ATOM 4753 C CA . MET B 1 64 ? 3.354 33.875 6.121 1 80.25 64 MET B CA 1
ATOM 4754 C C . MET B 1 64 ? 2.779 34.5 7.383 1 80.25 64 MET B C 1
ATOM 4756 O O . MET B 1 64 ? 2.584 33.812 8.391 1 80.25 64 MET B O 1
ATOM 4760 N N . ALA B 1 65 ? 2.533 35.781 7.246 1 88.06 65 ALA B N 1
ATOM 4761 C CA . ALA B 1 65 ? 2.02 36.531 8.406 1 88.06 65 ALA B CA 1
ATOM 4762 C C . ALA B 1 65 ? 0.495 36.469 8.453 1 88.06 65 ALA B C 1
ATOM 4764 O O . ALA B 1 65 ? -0.122 36.969 9.383 1 88.06 65 ALA B O 1
ATOM 4765 N N . ASN B 1 66 ? -0.147 35.75 7.434 1 90.12 66 ASN B N 1
ATOM 4766 C CA . ASN B 1 66 ? -1.591 35.562 7.398 1 90.12 66 ASN B CA 1
ATOM 4767 C C . ASN B 1 66 ? -2.037 34.531 8.438 1 90.12 66 ASN B C 1
ATOM 4769 O O . ASN B 1 66 ? -1.599 33.375 8.406 1 90.12 66 ASN B O 1
ATOM 4773 N N . PRO B 1 67 ? -2.879 35 9.398 1 93.44 67 PRO B N 1
ATOM 4774 C CA . PRO B 1 67 ? -3.246 34.094 10.5 1 93.44 67 PRO B CA 1
ATOM 4775 C C . PRO B 1 67 ? -3.932 32.812 10.016 1 93.44 67 PRO B C 1
ATOM 4777 O O . PRO B 1 67 ? -3.789 31.766 10.641 1 93.44 67 PRO B O 1
ATOM 4780 N N . LEU B 1 68 ? -4.703 32.844 8.945 1 94.12 68 LEU B N 1
ATOM 4781 C CA . LEU B 1 68 ? -5.375 31.672 8.43 1 94.12 68 LEU B CA 1
ATOM 4782 C C . LEU B 1 68 ? -4.363 30.672 7.855 1 94.12 68 LEU B C 1
ATOM 4784 O O . LEU B 1 68 ? -4.484 29.469 8.062 1 94.12 68 LEU B O 1
ATOM 4788 N N . VAL B 1 69 ? -3.352 31.203 7.133 1 92.75 69 VAL B N 1
ATOM 4789 C CA . VAL B 1 69 ? -2.291 30.391 6.559 1 92.75 69 VAL B CA 1
ATOM 4790 C C . VAL B 1 69 ? -1.48 29.734 7.68 1 92.75 69 VAL B C 1
ATOM 4792 O O . VAL B 1 69 ? -1.17 28.547 7.617 1 92.75 69 VAL B O 1
ATOM 4795 N N . ALA B 1 70 ? -1.196 30.547 8.711 1 93.25 70 ALA B N 1
ATOM 4796 C CA . ALA B 1 70 ? -0.427 30.031 9.844 1 93.25 70 ALA B CA 1
ATOM 4797 C C . ALA B 1 70 ? -1.195 28.938 10.586 1 93.25 70 ALA B C 1
ATOM 4799 O O . ALA B 1 70 ? -0.626 27.906 10.945 1 93.25 70 ALA B O 1
ATOM 4800 N N . PHE B 1 71 ? -2.467 29.109 10.789 1 94.56 71 PHE B N 1
ATOM 4801 C CA . PHE B 1 71 ? -3.297 28.141 11.484 1 94.56 71 PHE B CA 1
ATOM 4802 C C . PHE B 1 71 ? -3.336 26.828 10.719 1 94.56 71 PHE B C 1
ATOM 4804 O O . PHE B 1 71 ? -3.145 25.75 11.305 1 94.56 71 PHE B O 1
ATOM 4811 N N . THR B 1 72 ? -3.643 26.906 9.445 1 95.44 72 THR B N 1
ATOM 4812 C CA . THR B 1 72 ? -3.787 25.688 8.656 1 95.44 72 THR B CA 1
ATOM 4813 C C . THR B 1 72 ? -2.463 24.922 8.586 1 95.44 72 THR B C 1
ATOM 4815 O O . THR B 1 72 ? -2.447 23.688 8.539 1 95.44 72 THR B O 1
ATOM 4818 N N . LEU B 1 73 ? -1.319 25.672 8.539 1 94.56 73 LEU B N 1
ATOM 4819 C CA . LEU B 1 73 ? -0.007 25.047 8.547 1 94.56 73 LEU B CA 1
ATOM 4820 C C . LEU B 1 73 ? 0.222 24.281 9.844 1 94.56 73 LEU B C 1
ATOM 4822 O O . LEU B 1 73 ? 0.643 23.125 9.82 1 94.56 73 LEU B O 1
ATOM 4826 N N . ILE B 1 74 ? -0.06 24.953 10.969 1 93.81 74 ILE B N 1
ATOM 4827 C CA . ILE B 1 74 ? 0.116 24.328 12.281 1 93.81 74 ILE B CA 1
ATOM 4828 C C . ILE B 1 74 ? -0.782 23.109 12.398 1 93.81 74 ILE B C 1
ATOM 4830 O O . ILE B 1 74 ? -0.349 22.062 12.875 1 93.81 74 ILE B O 1
ATOM 4834 N N . LYS B 1 75 ? -1.992 23.219 11.938 1 95.5 75 LYS B N 1
ATOM 4835 C CA . LYS B 1 75 ? -2.936 22.109 11.977 1 95.5 75 LYS B CA 1
ATOM 4836 C C . LYS B 1 75 ? -2.447 20.938 11.125 1 95.5 75 LYS B C 1
ATOM 4838 O O . LYS B 1 75 ? -2.539 19.781 11.539 1 95.5 75 LYS B O 1
ATOM 4843 N N . ARG B 1 76 ? -1.976 21.219 9.859 1 95.81 76 ARG B N 1
ATOM 4844 C CA . ARG B 1 76 ? -1.492 20.156 8.984 1 95.81 76 ARG B CA 1
ATOM 4845 C C . ARG B 1 76 ? -0.369 19.359 9.641 1 95.81 76 ARG B C 1
ATOM 4847 O O . ARG B 1 76 ? -0.391 18.141 9.648 1 95.81 76 ARG B O 1
ATOM 4854 N N . LEU B 1 77 ? 0.576 20.062 10.25 1 95.25 77 LEU B N 1
ATOM 4855 C CA . LEU B 1 77 ? 1.743 19.422 10.844 1 95.25 77 LEU B CA 1
ATOM 4856 C C . LEU B 1 77 ? 1.361 18.656 12.117 1 95.25 77 LEU B C 1
ATOM 4858 O O . LEU B 1 77 ? 1.94 17.625 12.422 1 95.25 77 LEU B O 1
ATOM 4862 N N . GLN B 1 78 ? 0.423 19.172 12.82 1 93.69 78 GLN B N 1
ATOM 4863 C CA . GLN B 1 78 ? 0.067 18.562 14.102 1 93.69 78 GLN B CA 1
ATOM 4864 C C . GLN B 1 78 ? -0.925 17.422 13.906 1 93.69 78 GLN B C 1
ATOM 4866 O O . GLN B 1 78 ? -0.928 16.469 14.68 1 93.69 78 GLN B O 1
ATOM 4871 N N . SER B 1 79 ? -1.752 17.5 12.836 1 94.44 79 SER B N 1
ATOM 4872 C CA . SER B 1 79 ? -2.854 16.547 12.742 1 94.44 79 SER B CA 1
ATOM 4873 C C . SER B 1 79 ? -2.848 15.828 11.406 1 94.44 79 SER B C 1
ATOM 4875 O O . SER B 1 79 ? -2.684 14.602 11.352 1 94.44 79 SER B O 1
ATOM 4877 N N . GLU B 1 80 ? -2.93 16.562 10.297 1 96 80 GLU B N 1
ATOM 4878 C CA . GLU B 1 80 ? -3.152 15.961 8.984 1 96 80 GLU B CA 1
ATOM 4879 C C . GLU B 1 80 ? -1.999 15.039 8.602 1 96 80 GLU B C 1
ATOM 4881 O O . GLU B 1 80 ? -2.221 13.906 8.164 1 96 80 GLU B O 1
ATOM 4886 N N . TRP B 1 81 ? -0.781 15.508 8.711 1 96.69 81 TRP B N 1
ATOM 4887 C CA . TRP B 1 81 ? 0.382 14.688 8.391 1 96.69 81 TRP B CA 1
ATOM 4888 C C . TRP B 1 81 ? 0.421 13.43 9.25 1 96.69 81 TRP B C 1
ATOM 4890 O O . TRP B 1 81 ? 0.705 12.336 8.758 1 96.69 81 TRP B O 1
ATOM 4900 N N . VAL B 1 82 ? 0.131 13.578 10.562 1 95.38 82 VAL B N 1
ATOM 4901 C CA . VAL B 1 82 ? 0.156 12.453 11.492 1 95.38 82 VAL B CA 1
ATOM 4902 C C . VAL B 1 82 ? -0.891 11.422 11.086 1 95.38 82 VAL B C 1
ATOM 4904 O O . VAL B 1 82 ? -0.608 10.219 11.055 1 95.38 82 VAL B O 1
ATOM 4907 N N . ASN B 1 83 ? -2.088 11.906 10.75 1 94.94 83 ASN B N 1
ATOM 4908 C CA . ASN B 1 83 ? -3.166 11.016 10.328 1 94.94 83 ASN B CA 1
ATOM 4909 C C . ASN B 1 83 ? -2.785 10.234 9.078 1 94.94 83 ASN B C 1
ATOM 4911 O O . ASN B 1 83 ? -3.129 9.055 8.953 1 94.94 83 ASN B O 1
ATOM 4915 N N . LEU B 1 84 ? -2.133 10.906 8.148 1 95.94 84 LEU B N 1
ATOM 4916 C CA . LEU B 1 84 ? -1.776 10.273 6.887 1 95.94 84 LEU B CA 1
ATOM 4917 C C . LEU B 1 84 ? -0.63 9.289 7.078 1 95.94 84 LEU B C 1
ATOM 4919 O O . LEU B 1 84 ? -0.702 8.148 6.609 1 95.94 84 LEU B O 1
ATOM 4923 N N . VAL B 1 85 ? 0.449 9.688 7.82 1 96.06 85 VAL B N 1
ATOM 4924 C CA . VAL B 1 85 ? 1.671 8.898 7.977 1 96.06 85 VAL B CA 1
ATOM 4925 C C . VAL B 1 85 ? 1.384 7.656 8.812 1 96.06 85 VAL B C 1
ATOM 4927 O O . VAL B 1 85 ? 1.916 6.578 8.539 1 96.06 85 VAL B O 1
ATOM 4930 N N . TYR B 1 86 ? 0.52 7.773 9.758 1 95.62 86 TYR B N 1
ATOM 4931 C CA . TYR B 1 86 ? 0.322 6.66 10.68 1 95.62 86 TYR B CA 1
ATOM 4932 C C . TYR B 1 86 ? -1.002 5.957 10.414 1 95.62 86 TYR B C 1
ATOM 4934 O O . TYR B 1 86 ? -1.522 5.246 11.273 1 95.62 86 TYR B O 1
ATOM 4942 N N . SER B 1 87 ? -1.58 6.246 9.211 1 95.19 87 SER B N 1
ATOM 4943 C CA . SER B 1 87 ? -2.756 5.496 8.781 1 95.19 87 SER B CA 1
ATOM 4944 C C . SER B 1 87 ? -2.461 4.004 8.695 1 95.19 87 SER B C 1
ATOM 4946 O O . SER B 1 87 ? -1.377 3.602 8.273 1 95.19 87 SER B O 1
ATOM 4948 N N . ASN B 1 88 ? -3.445 3.15 9.047 1 95.31 88 ASN B N 1
ATOM 4949 C CA . ASN B 1 88 ? -3.291 1.701 8.992 1 95.31 88 ASN B CA 1
ATOM 4950 C C . ASN B 1 88 ? -3.961 1.117 7.75 1 95.31 88 ASN B C 1
ATOM 4952 O O . ASN B 1 88 ? -4.07 -0.103 7.613 1 95.31 88 ASN B O 1
ATOM 4956 N N . GLU B 1 89 ? -4.379 1.949 6.875 1 95.06 89 GLU B N 1
ATOM 4957 C CA . GLU B 1 89 ? -5.18 1.507 5.734 1 95.06 89 GLU B CA 1
ATOM 4958 C C . GLU B 1 89 ? -4.406 0.514 4.871 1 95.06 89 GLU B C 1
ATOM 4960 O O . GLU B 1 89 ? -4.961 -0.498 4.434 1 95.06 89 GLU B O 1
ATOM 4965 N N . ALA B 1 90 ? -3.146 0.762 4.52 1 95.62 90 ALA B N 1
ATOM 4966 C CA . ALA B 1 90 ? -2.324 -0.136 3.713 1 95.62 90 ALA B CA 1
ATOM 4967 C C . ALA B 1 90 ? -2.195 -1.505 4.375 1 95.62 90 ALA B C 1
ATOM 4969 O O . ALA B 1 90 ? -2.295 -2.537 3.707 1 95.62 90 ALA B O 1
ATOM 4970 N N . GLN B 1 91 ? -1.895 -1.46 5.648 1 95.44 91 GLN B N 1
ATOM 4971 C CA . GLN B 1 91 ? -1.761 -2.695 6.41 1 95.44 91 GLN B CA 1
ATOM 4972 C C . GLN B 1 91 ? -3.072 -3.477 6.43 1 95.44 91 GLN B C 1
ATOM 4974 O O . GLN B 1 91 ? -3.072 -4.703 6.305 1 95.44 91 GLN B O 1
ATOM 4979 N N . GLU B 1 92 ? -4.168 -2.756 6.66 1 96.62 92 GLU B N 1
ATOM 4980 C CA . GLU B 1 92 ? -5.48 -3.398 6.68 1 96.62 92 GLU B CA 1
ATOM 4981 C C . GLU B 1 92 ? -5.809 -4.027 5.328 1 96.62 92 GLU B C 1
ATOM 4983 O O . GLU B 1 92 ? -6.352 -5.129 5.266 1 96.62 92 GLU B O 1
ATOM 4988 N N . ASN B 1 93 ? -5.555 -3.336 4.246 1 97.25 93 ASN B N 1
ATOM 4989 C CA . ASN B 1 93 ? -5.77 -3.877 2.906 1 97.25 93 ASN B CA 1
ATOM 4990 C C . ASN B 1 93 ? -4.949 -5.141 2.676 1 97.25 93 ASN B C 1
ATOM 4992 O O . ASN B 1 93 ? -5.449 -6.121 2.123 1 97.25 93 ASN B O 1
ATOM 4996 N N . THR B 1 94 ? -3.629 -5.117 3.037 1 97.19 94 THR B N 1
ATOM 4997 C CA . THR B 1 94 ? -2.752 -6.27 2.885 1 97.19 94 THR B CA 1
ATOM 4998 C C . THR B 1 94 ? -3.27 -7.453 3.695 1 97.19 94 THR B C 1
ATOM 5000 O O . THR B 1 94 ? -3.271 -8.586 3.213 1 97.19 94 THR B O 1
ATOM 5003 N N . GLN B 1 95 ? -3.713 -7.129 4.945 1 96.88 95 GLN B N 1
ATOM 5004 C CA . GLN B 1 95 ? -4.242 -8.188 5.801 1 96.88 95 GLN B CA 1
ATOM 5005 C C . GLN B 1 95 ? -5.512 -8.789 5.211 1 96.88 95 GLN B C 1
ATOM 5007 O O . GLN B 1 95 ? -5.734 -10 5.305 1 96.88 95 GLN B O 1
ATOM 5012 N N . ALA B 1 96 ? -6.348 -7.961 4.684 1 97.31 96 ALA B N 1
ATOM 5013 C CA . ALA B 1 96 ? -7.562 -8.461 4.039 1 97.31 96 ALA B CA 1
ATOM 5014 C C . ALA B 1 96 ? -7.223 -9.391 2.877 1 97.31 96 ALA B C 1
ATOM 5016 O O . ALA B 1 96 ? -7.879 -10.414 2.682 1 97.31 96 ALA B O 1
ATOM 5017 N N . LEU B 1 97 ? -6.23 -9.055 2.041 1 97.69 97 LEU B N 1
ATOM 5018 C CA . LEU B 1 97 ? -5.785 -9.891 0.934 1 97.69 97 LEU B CA 1
ATOM 5019 C C . LEU B 1 97 ? -5.27 -11.234 1.44 1 97.69 97 LEU B C 1
ATOM 5021 O O . LEU B 1 97 ? -5.645 -12.289 0.914 1 97.69 97 LEU B O 1
ATOM 5025 N N . ARG B 1 98 ? -4.375 -11.234 2.467 1 97.44 98 ARG B N 1
ATOM 5026 C CA . ARG B 1 98 ? -3.795 -12.453 3.035 1 97.44 98 ARG B CA 1
ATOM 5027 C C . ARG B 1 98 ? -4.875 -13.344 3.637 1 97.44 98 ARG B C 1
ATOM 5029 O O . ARG B 1 98 ? -4.875 -14.555 3.424 1 97.44 98 ARG B O 1
ATOM 5036 N N . SER B 1 99 ? -5.836 -12.68 4.355 1 97.38 99 SER B N 1
ATOM 5037 C CA . SER B 1 99 ? -6.938 -13.438 4.945 1 97.38 99 SER B CA 1
ATOM 5038 C C . SER B 1 99 ? -7.812 -14.07 3.867 1 97.38 99 SER B C 1
ATOM 5040 O O . SER B 1 99 ? -8.266 -15.211 4.02 1 97.38 99 SER B O 1
ATOM 5042 N N . GLY B 1 100 ? -8.141 -13.281 2.836 1 96.75 100 GLY B N 1
ATOM 5043 C CA . GLY B 1 100 ? -8.883 -13.836 1.721 1 96.75 100 GLY B CA 1
ATOM 5044 C C . GLY B 1 100 ? -8.188 -15.016 1.064 1 96.75 100 GLY B C 1
ATOM 5045 O O . GLY B 1 100 ? -8.836 -16.016 0.727 1 96.75 100 GLY B O 1
ATOM 5046 N N . TYR B 1 101 ? -6.883 -14.945 0.846 1 96.69 101 TYR B N 1
ATOM 5047 C CA . TYR B 1 101 ? -6.086 -16.031 0.275 1 96.69 101 TYR B CA 1
ATOM 5048 C C . TYR B 1 101 ? -6.16 -17.281 1.143 1 96.69 101 TYR B C 1
ATOM 5050 O O . TYR B 1 101 ? -6.367 -18.375 0.634 1 96.69 101 TYR B O 1
ATOM 5058 N N . GLU B 1 102 ? -5.992 -17.125 2.445 1 95.75 102 GLU B N 1
ATOM 5059 C CA . GLU B 1 102 ? -6.035 -18.234 3.385 1 95.75 102 GLU B CA 1
ATOM 5060 C C . GLU B 1 102 ? -7.418 -18.891 3.404 1 95.75 102 GLU B C 1
ATOM 5062 O O . GLU B 1 102 ? -7.535 -20.109 3.549 1 95.75 102 GLU B O 1
ATOM 5067 N N . GLU B 1 103 ? -8.406 -18.078 3.271 1 95.38 103 GLU B N 1
ATOM 5068 C CA . GLU B 1 103 ? -9.766 -18.609 3.227 1 95.38 103 GLU B CA 1
ATOM 5069 C C . GLU B 1 103 ? -9.977 -19.484 1.999 1 95.38 103 GLU B C 1
ATOM 5071 O O . GLU B 1 103 ? -10.594 -20.547 2.088 1 95.38 103 GLU B O 1
ATOM 5076 N N . VAL B 1 104 ? -9.461 -19.031 0.86 1 94.38 104 VAL B N 1
ATOM 5077 C CA . VAL B 1 104 ? -9.57 -19.828 -0.365 1 94.38 104 VAL B CA 1
ATOM 5078 C C . VAL B 1 104 ? -8.789 -21.125 -0.213 1 94.38 104 VAL B C 1
ATOM 5080 O O . VAL B 1 104 ? -9.25 -22.188 -0.64 1 94.38 104 VAL B O 1
ATOM 5083 N N . GLU B 1 105 ? -7.605 -21.078 0.367 1 90.75 105 GLU B N 1
ATOM 5084 C CA . GLU B 1 105 ? -6.773 -22.25 0.583 1 90.75 105 GLU B CA 1
ATOM 5085 C C . GLU B 1 105 ? -7.469 -23.266 1.496 1 90.75 105 GLU B C 1
ATOM 5087 O O . GLU B 1 105 ? -7.406 -24.469 1.262 1 90.75 105 GLU B O 1
ATOM 5092 N N . GLU B 1 106 ? -8.141 -22.781 2.492 1 89.75 106 GLU B N 1
ATOM 5093 C CA . GLU B 1 106 ? -8.82 -23.641 3.459 1 89.75 106 GLU B CA 1
ATOM 5094 C C . GLU B 1 106 ? -10.086 -24.25 2.863 1 89.75 106 GLU B C 1
ATOM 5096 O O . GLU B 1 106 ? -10.406 -25.406 3.119 1 89.75 106 GLU B O 1
ATOM 5101 N N . GLU B 1 107 ? -10.812 -23.516 2.119 1 86.5 107 GLU B N 1
ATOM 5102 C CA . GLU B 1 107 ? -12.086 -23.953 1.555 1 86.5 107 GLU B CA 1
ATOM 5103 C C . GLU B 1 107 ? -11.867 -25 0.458 1 86.5 107 GLU B C 1
ATOM 5105 O O . GLU B 1 107 ? -12.656 -25.938 0.323 1 86.5 107 GLU B O 1
ATOM 5110 N N . GLU B 1 108 ? -10.93 -24.859 -0.414 1 78.19 108 GLU B N 1
ATOM 5111 C CA . GLU B 1 108 ? -10.773 -25.719 -1.584 1 78.19 108 GLU B CA 1
ATOM 5112 C C . GLU B 1 108 ? -9.891 -26.922 -1.268 1 78.19 108 GLU B C 1
ATOM 5114 O O . GLU B 1 108 ? -9.977 -27.953 -1.936 1 78.19 108 GLU B O 1
ATOM 5119 N N . GLY B 1 109 ? -9.375 -27.031 -0.067 1 69.69 109 GLY B N 1
ATOM 5120 C CA . GLY B 1 109 ? -8.648 -28.172 0.459 1 69.69 109 GLY B CA 1
ATOM 5121 C C . GLY B 1 109 ? -7.496 -28.609 -0.428 1 69.69 109 GLY B C 1
ATOM 5122 O O . GLY B 1 109 ? -6.652 -29.406 -0.015 1 69.69 109 GLY B O 1
ATOM 5123 N N . TYR B 1 110 ? -7.488 -28.328 -1.795 1 77.81 110 TYR B N 1
ATOM 5124 C CA . TYR B 1 110 ? -6.449 -28.891 -2.645 1 77.81 110 TYR B CA 1
ATOM 5125 C C . TYR B 1 110 ? -5.625 -27.797 -3.311 1 77.81 110 TYR B C 1
ATOM 5127 O O . TYR B 1 110 ? -5.84 -27.484 -4.484 1 77.81 110 TYR B O 1
ATOM 5135 N N . PHE B 1 111 ? -4.711 -27.125 -2.689 1 86.44 111 PHE B N 1
ATOM 5136 C CA . PHE B 1 111 ? -3.699 -26.234 -3.254 1 86.44 111 PHE B CA 1
ATOM 5137 C C . PHE B 1 111 ? -2.451 -27.016 -3.645 1 86.44 111 PHE B C 1
ATOM 5139 O O . PHE B 1 111 ? -2.027 -27.922 -2.924 1 86.44 111 PHE B O 1
ATOM 5146 N N . PRO B 1 112 ? -1.949 -26.688 -4.855 1 89 112 PRO B N 1
ATOM 5147 C CA . PRO B 1 112 ? -0.704 -27.375 -5.227 1 89 112 PRO B CA 1
ATOM 5148 C C . PRO B 1 112 ? 0.4 -27.188 -4.188 1 89 112 PRO B C 1
ATOM 5150 O O . PRO B 1 112 ? 0.559 -26.094 -3.635 1 89 112 PRO B O 1
ATOM 5153 N N . LYS B 1 113 ? 1.022 -28.219 -3.852 1 88.94 113 LYS B N 1
ATOM 5154 C CA . LYS B 1 113 ? 2.164 -28.203 -2.939 1 88.94 113 LYS B CA 1
ATOM 5155 C C . LYS B 1 113 ? 3.48 -28.266 -3.709 1 88.94 113 LYS B C 1
ATOM 5157 O O . LYS B 1 113 ? 3.484 -28.359 -4.938 1 88.94 113 LYS B O 1
ATOM 5162 N N . LEU B 1 114 ? 4.539 -28.156 -2.971 1 90.12 114 LEU B N 1
ATOM 5163 C CA . LEU B 1 114 ? 5.867 -28.188 -3.58 1 90.12 114 LEU B CA 1
ATOM 5164 C C . LEU B 1 114 ? 6.09 -29.484 -4.34 1 90.12 114 LEU B C 1
ATOM 5166 O O . LEU B 1 114 ? 6.699 -29.484 -5.414 1 90.12 114 LEU B O 1
ATOM 5170 N N . GLU B 1 115 ? 5.57 -30.578 -3.836 1 89.31 115 GLU B N 1
ATOM 5171 C CA . GLU B 1 115 ? 5.711 -31.875 -4.477 1 89.31 115 GLU B CA 1
ATOM 5172 C C . GLU B 1 115 ? 4.984 -31.906 -5.82 1 89.31 115 GLU B C 1
ATOM 5174 O O . GLU B 1 115 ? 5.426 -32.594 -6.754 1 89.31 115 GLU B O 1
ATOM 5179 N N . ASP B 1 116 ? 3.9 -31.25 -5.855 1 89.69 116 ASP B N 1
ATOM 5180 C CA . ASP B 1 116 ? 3.148 -31.188 -7.105 1 89.69 116 ASP B CA 1
ATOM 5181 C C . ASP B 1 116 ? 3.924 -30.406 -8.172 1 89.69 116 ASP B C 1
ATOM 5183 O O . ASP B 1 116 ? 3.912 -30.781 -9.344 1 89.69 116 ASP B O 1
ATOM 5187 N N . LEU B 1 117 ? 4.527 -29.391 -7.738 1 91.56 117 LEU B N 1
ATOM 5188 C CA . LEU B 1 117 ? 5.332 -28.609 -8.664 1 91.56 117 LEU B CA 1
ATOM 5189 C C . LEU B 1 117 ? 6.535 -29.406 -9.156 1 91.56 117 LEU B C 1
ATOM 5191 O O . LEU B 1 117 ? 6.848 -29.391 -10.344 1 91.56 117 LEU B O 1
ATOM 5195 N N . GLN B 1 118 ? 7.207 -30.047 -8.242 1 92.38 118 GLN B N 1
ATOM 5196 C CA . GLN B 1 118 ? 8.336 -30.906 -8.609 1 92.38 118 GLN B CA 1
ATOM 5197 C C . GLN B 1 118 ? 7.895 -32 -9.555 1 92.38 118 GLN B C 1
ATOM 5199 O O . GLN B 1 118 ? 8.594 -32.312 -10.531 1 92.38 118 GLN B O 1
ATOM 5204 N N . GLY B 1 119 ? 6.707 -32.625 -9.195 1 90.5 119 GLY B N 1
ATOM 5205 C CA . GLY B 1 119 ? 6.164 -33.656 -10.07 1 90.5 119 GLY B CA 1
ATOM 5206 C C . GLY B 1 119 ? 5.855 -33.156 -11.461 1 90.5 119 GLY B C 1
ATOM 5207 O O . GLY B 1 119 ? 6.074 -33.844 -12.445 1 90.5 119 GLY B O 1
ATOM 5208 N N . ALA B 1 120 ? 5.316 -31.984 -11.531 1 93.31 120 ALA B N 1
ATOM 5209 C CA . ALA B 1 120 ? 5.012 -31.375 -12.828 1 93.31 120 ALA B CA 1
ATOM 5210 C C . ALA B 1 120 ? 6.281 -31.156 -13.641 1 93.31 120 ALA B C 1
ATOM 5212 O O . ALA B 1 120 ? 6.312 -31.422 -14.844 1 93.31 120 ALA B O 1
ATOM 5213 N N . ALA B 1 121 ? 7.332 -30.641 -12.984 1 94.94 121 ALA B N 1
ATOM 5214 C CA . ALA B 1 121 ? 8.609 -30.422 -13.656 1 94.94 121 ALA B CA 1
ATOM 5215 C C . ALA B 1 121 ? 9.188 -31.75 -14.164 1 94.94 121 ALA B C 1
ATOM 5217 O O . ALA B 1 121 ? 9.656 -31.828 -15.297 1 94.94 121 ALA B O 1
ATOM 5218 N N . LYS B 1 122 ? 9.094 -32.719 -13.359 1 93.19 122 LYS B N 1
ATOM 5219 C CA . LYS B 1 122 ? 9.57 -34.062 -13.75 1 93.19 122 LYS B CA 1
ATOM 5220 C C . LYS B 1 122 ? 8.758 -34.594 -14.93 1 93.19 122 LYS B C 1
ATOM 5222 O O . LYS B 1 122 ? 9.305 -35.25 -15.805 1 93.19 122 LYS B O 1
ATOM 5227 N N . GLY B 1 123 ? 7.477 -34.344 -14.781 1 92.88 123 GLY B N 1
ATOM 5228 C CA . GLY B 1 123 ? 6.629 -34.75 -15.898 1 92.88 123 GLY B CA 1
ATOM 5229 C C . GLY B 1 123 ? 7.031 -34.094 -17.219 1 92.88 123 GLY B C 1
ATOM 5230 O O . GLY B 1 123 ? 7.039 -34.781 -18.25 1 92.88 123 GLY B O 1
ATOM 5231 N N . LEU B 1 124 ? 7.379 -32.844 -17.188 1 94.25 124 LEU B N 1
ATOM 5232 C CA . LEU B 1 124 ? 7.82 -32.156 -18.391 1 94.25 124 LEU B CA 1
ATOM 5233 C C . LEU B 1 124 ? 9.117 -32.75 -18.922 1 94.25 124 LEU B C 1
ATOM 5235 O O . LEU B 1 124 ? 9.273 -32.938 -20.125 1 94.25 124 LEU B O 1
ATOM 5239 N N . MET B 1 125 ? 10.039 -33.031 -18.016 1 94.62 125 MET B N 1
ATOM 5240 C CA . MET B 1 125 ? 11.312 -33.594 -18.422 1 94.62 125 MET B CA 1
ATOM 5241 C C . MET B 1 125 ? 11.125 -35 -19.016 1 94.62 125 MET B C 1
ATOM 5243 O O . MET B 1 125 ? 11.828 -35.375 -19.953 1 94.62 125 MET B O 1
ATOM 5247 N N . ARG B 1 126 ? 10.141 -35.75 -18.484 1 92.25 126 ARG B N 1
ATOM 5248 C CA . ARG B 1 126 ? 9.812 -37.062 -19.031 1 92.25 126 ARG B CA 1
ATOM 5249 C C . ARG B 1 126 ? 9.305 -36.938 -20.469 1 92.25 126 ARG B C 1
ATOM 5251 O O . ARG B 1 126 ? 9.727 -37.688 -21.359 1 92.25 126 ARG B O 1
ATOM 5258 N N . LEU B 1 127 ? 8.391 -36.031 -20.656 1 94.75 127 LEU B N 1
ATOM 5259 C CA . LEU B 1 127 ? 7.859 -35.781 -21.984 1 94.75 127 LEU B CA 1
ATOM 5260 C C . LEU B 1 127 ? 8.961 -35.344 -22.938 1 94.75 127 LEU B C 1
ATOM 5262 O O . LEU B 1 127 ? 8.992 -35.781 -24.094 1 94.75 127 LEU B O 1
ATOM 5266 N N . GLN B 1 128 ? 9.836 -34.469 -22.438 1 95 128 GLN B N 1
ATOM 5267 C CA . GLN B 1 128 ? 11.008 -34 -23.203 1 95 128 GLN B CA 1
ATOM 5268 C C . GLN B 1 128 ? 11.82 -35.188 -23.703 1 95 128 GLN B C 1
ATOM 5270 O O . GLN B 1 128 ? 12.156 -35.281 -24.891 1 95 128 GLN B O 1
ATOM 5275 N N . ASP B 1 129 ? 12.055 -36.156 -22.859 1 92.94 129 ASP B N 1
ATOM 5276 C CA . ASP B 1 129 ? 12.906 -37.312 -23.172 1 92.94 129 ASP B CA 1
ATOM 5277 C C . ASP B 1 129 ? 12.203 -38.281 -24.125 1 92.94 129 ASP B C 1
ATOM 5279 O O . ASP B 1 129 ? 12.727 -38.594 -25.188 1 92.94 129 ASP B O 1
ATOM 5283 N N . VAL B 1 130 ? 11.016 -38.719 -23.703 1 92.69 130 VAL B N 1
ATOM 5284 C CA . VAL B 1 130 ? 10.336 -39.812 -24.406 1 92.69 130 VAL B CA 1
ATOM 5285 C C . VAL B 1 130 ? 9.992 -39.375 -25.828 1 92.69 130 VAL B C 1
ATOM 5287 O O . VAL B 1 130 ? 10.117 -40.125 -26.766 1 92.69 130 VAL B O 1
ATOM 5290 N N . TYR B 1 131 ? 9.625 -38.156 -26 1 93.94 131 TYR B N 1
ATOM 5291 C CA . TYR B 1 131 ? 9.211 -37.688 -27.328 1 93.94 131 TYR B CA 1
ATOM 5292 C C . TYR B 1 131 ? 10.32 -36.906 -28 1 93.94 131 TYR B C 1
ATOM 5294 O O . TYR B 1 131 ? 10.109 -36.312 -29.062 1 93.94 131 TYR B O 1
ATOM 5302 N N . SER B 1 132 ? 11.5 -36.812 -27.375 1 93.19 132 SER B N 1
ATOM 5303 C CA . SER B 1 132 ? 12.672 -36.125 -27.891 1 93.19 132 SER B CA 1
ATOM 5304 C C . SER B 1 132 ? 12.336 -34.688 -28.281 1 93.19 132 SER B C 1
ATOM 5306 O O . SER B 1 132 ? 12.625 -34.25 -29.391 1 93.19 132 SER B O 1
ATOM 5308 N N . LEU B 1 133 ? 11.672 -34.031 -27.375 1 95.12 133 LEU B N 1
ATOM 5309 C CA . LEU B 1 133 ? 11.25 -32.656 -27.641 1 95.12 133 LEU B CA 1
ATOM 5310 C C . LEU B 1 133 ? 12.406 -31.688 -27.422 1 95.12 133 LEU B C 1
ATOM 5312 O O . LEU B 1 133 ? 13.18 -31.844 -26.469 1 95.12 133 LEU B O 1
ATOM 5316 N N . GLN B 1 134 ? 12.492 -30.703 -28.281 1 95.25 134 GLN B N 1
ATOM 5317 C CA . GLN B 1 134 ? 13.484 -29.656 -28.109 1 95.25 134 GLN B CA 1
ATOM 5318 C C . GLN B 1 134 ? 13.055 -28.656 -27.031 1 95.25 134 GLN B C 1
ATOM 5320 O O . GLN B 1 134 ? 11.977 -28.078 -27.109 1 95.25 134 GLN B O 1
ATOM 5325 N N . VAL B 1 135 ? 13.938 -28.406 -26.062 1 96.44 135 VAL B N 1
ATOM 5326 C CA . VAL B 1 135 ? 13.609 -27.531 -24.938 1 96.44 135 VAL B CA 1
ATOM 5327 C C . VAL B 1 135 ? 13.312 -26.125 -25.453 1 96.44 135 VAL B C 1
ATOM 5329 O O . VAL B 1 135 ? 12.367 -25.484 -25.016 1 96.44 135 VAL B O 1
ATOM 5332 N N . GLY B 1 136 ? 14.109 -25.625 -26.422 1 95.94 136 GLY B N 1
ATOM 5333 C CA . GLY B 1 136 ? 13.859 -24.312 -27 1 95.94 136 GLY B CA 1
ATOM 5334 C C . GLY B 1 136 ? 12.461 -24.156 -27.562 1 95.94 136 GLY B C 1
ATOM 5335 O O . GLY B 1 136 ? 11.844 -23.109 -27.453 1 95.94 136 GLY B O 1
ATOM 5336 N N . SER B 1 137 ? 11.977 -25.188 -28.219 1 95.88 137 SER B N 1
ATOM 5337 C CA . SER B 1 137 ? 10.625 -25.172 -28.766 1 95.88 137 SER B CA 1
ATOM 5338 C C . SER B 1 137 ? 9.586 -25.172 -27.656 1 95.88 137 SER B C 1
ATOM 5340 O O . SER B 1 137 ? 8.562 -24.484 -27.75 1 95.88 137 SER B O 1
ATOM 5342 N N . LEU B 1 138 ? 9.828 -26.031 -26.641 1 96.44 138 LEU B N 1
ATOM 5343 C CA . LEU B 1 138 ? 8.914 -26.062 -25.5 1 96.44 138 LEU B CA 1
ATOM 5344 C C . LEU B 1 138 ? 8.773 -24.688 -24.875 1 96.44 138 LEU B C 1
ATOM 5346 O O . LEU B 1 138 ? 7.66 -24.266 -24.531 1 96.44 138 LEU B O 1
ATOM 5350 N N . VAL B 1 139 ? 9.891 -23.984 -24.672 1 96.88 139 VAL B N 1
ATOM 5351 C CA . VAL B 1 139 ? 9.922 -22.672 -24.047 1 96.88 139 VAL B CA 1
ATOM 5352 C C . VAL B 1 139 ? 9.086 -21.688 -24.844 1 96.88 139 VAL B C 1
ATOM 5354 O O . VAL B 1 139 ? 8.469 -20.766 -24.281 1 96.88 139 VAL B O 1
ATOM 5357 N N . ARG B 1 140 ? 8.945 -21.906 -26.141 1 95.31 140 ARG B N 1
ATOM 5358 C CA . ARG B 1 140 ? 8.156 -21.047 -27.016 1 95.31 140 ARG B CA 1
ATOM 5359 C C . ARG B 1 140 ? 6.719 -21.547 -27.125 1 95.31 140 ARG B C 1
ATOM 5361 O O . ARG B 1 140 ? 5.941 -21.062 -27.953 1 95.31 140 ARG B O 1
ATOM 5368 N N . GLY B 1 141 ? 6.391 -22.609 -26.359 1 93.88 141 GLY B N 1
ATOM 5369 C CA . GLY B 1 141 ? 5.039 -23.141 -26.344 1 93.88 141 GLY B CA 1
ATOM 5370 C C . GLY B 1 141 ? 4.758 -24.109 -27.469 1 93.88 141 GLY B C 1
ATOM 5371 O O . GLY B 1 141 ? 3.602 -24.375 -27.797 1 93.88 141 GLY B O 1
ATOM 5372 N N . GLN B 1 142 ? 5.828 -24.641 -28.062 1 94.25 142 GLN B N 1
ATOM 5373 C CA . GLN B 1 142 ? 5.688 -25.562 -29.172 1 94.25 142 GLN B CA 1
ATOM 5374 C C . GLN B 1 142 ? 6.258 -26.938 -28.844 1 94.25 142 GLN B C 1
ATOM 5376 O O . GLN B 1 142 ? 7.16 -27.062 -28 1 94.25 142 GLN B O 1
ATOM 5381 N N . PHE B 1 143 ? 5.656 -27.953 -29.453 1 94.81 143 PHE B N 1
ATOM 5382 C CA . PHE B 1 143 ? 6.113 -29.328 -29.266 1 94.81 143 PHE B CA 1
ATOM 5383 C C . PHE B 1 143 ? 6.746 -29.875 -30.531 1 94.81 143 PHE B C 1
ATOM 5385 O O . PHE B 1 143 ? 6.062 -30.469 -31.375 1 94.81 143 PHE B O 1
ATOM 5392 N N . LYS B 1 144 ? 8.062 -29.625 -30.609 1 94.94 144 LYS B N 1
ATOM 5393 C CA . LYS B 1 144 ? 8.789 -30.016 -31.812 1 94.94 144 LYS B CA 1
ATOM 5394 C C . LYS B 1 144 ? 9.984 -30.891 -31.469 1 94.94 144 LYS B C 1
ATOM 5396 O O . LYS B 1 144 ? 10.484 -30.859 -30.344 1 94.94 144 LYS B O 1
ATOM 5401 N N . ARG B 1 145 ? 10.375 -31.75 -32.312 1 92.88 145 ARG B N 1
ATOM 5402 C CA . ARG B 1 145 ? 11.57 -32.562 -32.188 1 92.88 145 ARG B CA 1
ATOM 5403 C C . ARG B 1 145 ? 12.469 -32.406 -33.438 1 92.88 145 ARG B C 1
ATOM 5405 O O . ARG B 1 145 ? 11.992 -32.062 -34.5 1 92.88 145 ARG B O 1
ATOM 5412 N N . ILE B 1 146 ? 13.742 -32.562 -33.219 1 84.81 146 ILE B N 1
ATOM 5413 C CA . ILE B 1 146 ? 14.672 -32.531 -34.344 1 84.81 146 ILE B CA 1
ATOM 5414 C C . ILE B 1 146 ? 14.828 -33.906 -34.938 1 84.81 146 ILE B C 1
ATOM 5416 O O . ILE B 1 146 ? 15.125 -34.875 -34.25 1 84.81 146 ILE B O 1
ATOM 5420 N N . ASN B 1 147 ? 14.453 -34.156 -36.125 1 81.31 147 ASN B N 1
ATOM 5421 C CA . ASN B 1 147 ? 14.68 -35.375 -36.906 1 81.31 147 ASN B CA 1
ATOM 5422 C C . ASN B 1 147 ? 15.547 -35.094 -38.156 1 81.31 147 ASN B C 1
ATOM 5424 O O . ASN B 1 147 ? 15.125 -34.406 -39.062 1 81.31 147 ASN B O 1
ATOM 5428 N N . ASN B 1 148 ? 16.703 -35.719 -38.25 1 80.94 148 ASN B N 1
ATOM 5429 C CA . ASN B 1 148 ? 17.672 -35.531 -39.344 1 80.94 148 ASN B CA 1
ATOM 5430 C C . ASN B 1 148 ? 17.922 -34.031 -39.625 1 80.94 148 ASN B C 1
ATOM 5432 O O . ASN B 1 148 ? 17.875 -33.625 -40.781 1 80.94 148 ASN B O 1
ATOM 5436 N N . GLY B 1 149 ? 18.016 -33.25 -38.594 1 79.5 149 GLY B N 1
ATOM 5437 C CA . GLY B 1 149 ? 18.359 -31.844 -38.719 1 79.5 149 GLY B CA 1
ATOM 5438 C C . GLY B 1 149 ? 17.156 -30.953 -38.938 1 79.5 149 GLY B C 1
ATOM 5439 O O . GLY B 1 149 ? 17.266 -29.719 -38.844 1 79.5 149 GLY B O 1
ATOM 5440 N N . ASN B 1 150 ? 16.016 -31.547 -39.188 1 86.19 150 ASN B N 1
ATOM 5441 C CA . ASN B 1 150 ? 14.805 -30.766 -39.406 1 86.19 150 ASN B CA 1
ATOM 5442 C C . ASN B 1 150 ? 13.891 -30.812 -38.188 1 86.19 150 ASN B C 1
ATOM 5444 O O . ASN B 1 150 ? 13.852 -31.797 -37.469 1 86.19 150 ASN B O 1
ATOM 5448 N N . LEU B 1 151 ? 13.25 -29.672 -37.938 1 87.94 151 LEU B N 1
ATOM 5449 C CA . LEU B 1 151 ? 12.273 -29.609 -36.875 1 87.94 151 LEU B CA 1
ATOM 5450 C C . LEU B 1 151 ? 10.914 -30.109 -37.344 1 87.94 151 LEU B C 1
ATOM 5452 O O . LEU B 1 151 ? 10.383 -29.656 -38.344 1 87.94 151 LEU B O 1
ATOM 5456 N N . ILE B 1 152 ? 10.43 -31.109 -36.688 1 89.94 152 ILE B N 1
ATOM 5457 C CA . ILE B 1 152 ? 9.125 -31.688 -37 1 89.94 152 ILE B CA 1
ATOM 5458 C C . ILE B 1 152 ? 8.148 -31.422 -35.875 1 89.94 152 ILE B C 1
ATOM 5460 O O . ILE B 1 152 ? 8.508 -31.531 -34.688 1 89.94 152 ILE B O 1
ATOM 5464 N N . ASP B 1 153 ? 6.906 -31.094 -36.25 1 90.56 153 ASP B N 1
ATOM 5465 C CA . ASP B 1 153 ? 5.867 -30.828 -35.25 1 90.56 153 ASP B CA 1
ATOM 5466 C C . ASP B 1 153 ? 5.289 -32.125 -34.719 1 90.56 153 ASP B C 1
ATOM 5468 O O . ASP B 1 153 ? 4.82 -32.969 -35.469 1 90.56 153 ASP B O 1
ATOM 5472 N N . ILE B 1 154 ? 5.375 -32.281 -33.469 1 89 154 ILE B N 1
ATOM 5473 C CA . ILE B 1 154 ? 4.734 -33.406 -32.812 1 89 154 ILE B CA 1
ATOM 5474 C C . ILE B 1 154 ? 3.303 -33.062 -32.438 1 89 154 ILE B C 1
ATOM 5476 O O . ILE B 1 154 ? 2.395 -33.875 -32.562 1 89 154 ILE B O 1
ATOM 5480 N N . TYR B 1 155 ? 3.15 -31.859 -31.969 1 90.06 155 TYR B N 1
ATOM 5481 C CA . TYR B 1 155 ? 1.847 -31.328 -31.609 1 90.06 155 TYR B CA 1
ATOM 5482 C C . TYR B 1 155 ? 1.821 -29.812 -31.766 1 90.06 155 TYR B C 1
ATOM 5484 O O . TYR B 1 155 ? 2.789 -29.125 -31.406 1 90.06 155 TYR B O 1
ATOM 5492 N N . SER B 1 156 ? 0.778 -29.344 -32.375 1 88.62 156 SER B N 1
ATOM 5493 C CA . SER B 1 156 ? 0.601 -27.906 -32.562 1 88.62 156 SER B CA 1
ATOM 5494 C C . SER B 1 156 ? -0.625 -27.406 -31.797 1 88.62 156 SER B C 1
ATOM 5496 O O . SER B 1 156 ? -1.748 -27.5 -32.312 1 88.62 156 SER B O 1
ATOM 5498 N N . PRO B 1 157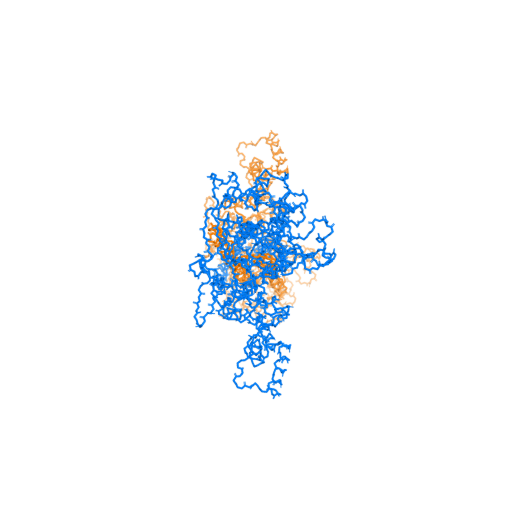 ? -0.323 -26.812 -30.672 1 87.94 157 PRO B N 1
ATOM 5499 C CA . PRO B 1 157 ? -1.471 -26.297 -29.922 1 87.94 157 PRO B CA 1
ATOM 5500 C C . PRO B 1 157 ? -2.164 -25.141 -30.609 1 87.94 157 PRO B C 1
ATOM 5502 O O . PRO B 1 157 ? -1.538 -24.422 -31.406 1 87.94 157 PRO B O 1
ATOM 5505 N N . ILE B 1 158 ? -3.457 -24.906 -30.344 1 82.81 158 ILE B N 1
ATOM 5506 C CA . ILE B 1 158 ? -4.223 -23.797 -30.906 1 82.81 158 ILE B CA 1
ATOM 5507 C C . ILE B 1 158 ? -3.658 -22.469 -30.406 1 82.81 158 ILE B C 1
ATOM 5509 O O . ILE B 1 158 ? -3.484 -21.531 -31.172 1 82.81 158 ILE B O 1
ATOM 5513 N N . ILE B 1 159 ? -3.414 -22.438 -29.141 1 84.38 159 ILE B N 1
ATOM 5514 C CA . ILE B 1 159 ? -2.797 -21.266 -28.516 1 84.38 159 ILE B CA 1
ATOM 5515 C C . ILE B 1 159 ? -1.451 -21.656 -27.906 1 84.38 159 ILE B C 1
ATOM 5517 O O . ILE B 1 159 ? -1.375 -22.578 -27.094 1 84.38 159 ILE B O 1
ATOM 5521 N N . SER B 1 160 ? -0.408 -20.984 -28.406 1 88.5 160 SER B N 1
ATOM 5522 C CA . SER B 1 160 ? 0.923 -21.234 -27.859 1 88.5 160 SER B CA 1
ATOM 5523 C C . SER B 1 160 ? 1.228 -20.312 -26.688 1 88.5 160 SER B C 1
ATOM 5525 O O . SER B 1 160 ? 1.074 -19.094 -26.797 1 88.5 160 SER B O 1
ATOM 5527 N N . ILE B 1 161 ? 1.574 -20.844 -25.609 1 86.88 161 ILE B N 1
ATOM 5528 C CA . ILE B 1 161 ? 1.92 -20.062 -24.422 1 86.88 161 ILE B CA 1
ATOM 5529 C C . ILE B 1 161 ? 3.402 -20.234 -24.094 1 86.88 161 ILE B C 1
ATOM 5531 O O . ILE B 1 161 ? 3.812 -21.297 -23.609 1 86.88 161 ILE B O 1
ATOM 5535 N N . PRO B 1 162 ? 4.121 -19.188 -24.297 1 94.25 162 PRO B N 1
ATOM 5536 C CA . PRO B 1 162 ? 5.551 -19.297 -24 1 94.25 162 PRO B CA 1
ATOM 5537 C C . PRO B 1 162 ? 5.832 -19.328 -22.5 1 94.25 162 PRO B C 1
ATOM 5539 O O . PRO B 1 162 ? 5.012 -18.859 -21.703 1 94.25 162 PRO B O 1
ATOM 5542 N N . LEU B 1 163 ? 6.938 -19.922 -22.109 1 96.56 163 LEU B N 1
ATOM 5543 C CA . LEU B 1 163 ? 7.383 -19.953 -20.719 1 96.56 163 LEU B CA 1
ATOM 5544 C C . LEU B 1 163 ? 8.25 -18.75 -20.406 1 96.56 163 LEU B C 1
ATOM 5546 O O . LEU B 1 163 ? 8.953 -18.234 -21.281 1 96.56 163 LEU B O 1
ATOM 5550 N N . SER B 1 164 ? 8.172 -18.281 -19.188 1 94.88 164 SER B N 1
ATOM 5551 C CA . SER B 1 164 ? 9.031 -17.203 -18.734 1 94.88 164 SER B CA 1
ATOM 5552 C C . SER B 1 164 ? 10.391 -17.734 -18.281 1 94.88 164 SER B C 1
ATOM 5554 O O . SER B 1 164 ? 10.578 -18.938 -18.156 1 94.88 164 SER B O 1
ATOM 5556 N N . GLY B 1 165 ? 11.352 -16.734 -18.109 1 96.56 165 GLY B N 1
ATOM 5557 C CA . GLY B 1 165 ? 12.641 -17.125 -17.547 1 96.56 165 GLY B CA 1
ATOM 5558 C C . GLY B 1 165 ? 12.523 -17.844 -16.219 1 96.56 165 GLY B C 1
ATOM 5559 O O . GLY B 1 165 ? 13.273 -18.781 -15.938 1 96.56 165 GLY B O 1
ATOM 5560 N N . ASP B 1 166 ? 11.562 -17.438 -15.422 1 97.19 166 ASP B N 1
ATOM 5561 C CA . ASP B 1 166 ? 11.367 -18.031 -14.109 1 97.19 166 ASP B CA 1
ATOM 5562 C C . ASP B 1 166 ? 10.758 -19.422 -14.227 1 97.19 166 ASP B C 1
ATOM 5564 O O . ASP B 1 166 ? 11.047 -20.312 -13.406 1 97.19 166 ASP B O 1
ATOM 5568 N N . ASP B 1 167 ? 9.891 -19.656 -15.18 1 97.56 167 ASP B N 1
ATOM 5569 C CA . ASP B 1 167 ? 9.375 -20.984 -15.43 1 97.56 167 ASP B CA 1
ATOM 5570 C C . ASP B 1 167 ? 10.508 -21.969 -15.734 1 97.56 167 ASP B C 1
ATOM 5572 O O . ASP B 1 167 ? 10.586 -23.047 -15.133 1 97.56 167 ASP B O 1
ATOM 5576 N N . CYS B 1 168 ? 11.336 -21.547 -16.641 1 98.38 168 CYS B N 1
ATOM 5577 C CA . CYS B 1 168 ? 12.469 -22.375 -17.016 1 98.38 168 CYS B CA 1
ATOM 5578 C C . CYS B 1 168 ? 13.398 -22.609 -15.828 1 98.38 168 CYS B C 1
ATOM 5580 O O . CYS B 1 168 ? 13.93 -23.703 -15.656 1 98.38 168 CYS B O 1
ATOM 5582 N N . PHE B 1 169 ? 13.609 -21.562 -15.055 1 98.06 169 PHE B N 1
ATOM 5583 C CA . PHE B 1 169 ? 14.469 -21.656 -13.883 1 98.06 169 PHE B CA 1
ATOM 5584 C C . PHE B 1 169 ? 13.969 -22.734 -12.93 1 98.06 169 PHE B C 1
ATOM 5586 O O . PHE B 1 169 ? 14.758 -23.516 -12.398 1 98.06 169 PHE B O 1
ATOM 5593 N N . LEU B 1 170 ? 12.641 -22.797 -12.711 1 97.56 170 LEU B N 1
ATOM 5594 C CA . LEU B 1 170 ? 12.086 -23.75 -11.758 1 97.56 170 LEU B CA 1
ATOM 5595 C C . LEU B 1 170 ? 12.289 -25.188 -12.25 1 97.56 170 LEU B C 1
ATOM 5597 O O . LEU B 1 170 ? 12.609 -26.062 -11.453 1 97.56 170 LEU B O 1
ATOM 5601 N N . VAL B 1 171 ? 12.047 -25.453 -13.531 1 97.88 171 VAL B N 1
ATOM 5602 C CA . VAL B 1 171 ? 12.281 -26.797 -14.078 1 97.88 171 VAL B CA 1
ATOM 5603 C C . VAL B 1 171 ? 13.75 -27.172 -13.93 1 97.88 171 VAL B C 1
ATOM 5605 O O . VAL B 1 171 ? 14.078 -28.266 -13.461 1 97.88 171 VAL B O 1
ATOM 5608 N N . GLY B 1 172 ? 14.641 -26.219 -14.328 1 98.31 172 GLY B N 1
ATOM 5609 C CA . GLY B 1 172 ? 16.078 -26.453 -14.203 1 98.31 172 GLY B CA 1
ATOM 5610 C C . GLY B 1 172 ? 16.531 -26.672 -12.773 1 98.31 172 GLY B C 1
ATOM 5611 O O . GLY B 1 172 ? 17.422 -27.484 -12.516 1 98.31 172 GLY B O 1
ATOM 5612 N N . LYS B 1 173 ? 15.945 -25.953 -11.914 1 97.62 173 LYS B N 1
ATOM 5613 C CA . LYS B 1 173 ? 16.281 -26.078 -10.5 1 97.62 173 LYS B CA 1
ATOM 5614 C C . LYS B 1 173 ? 15.875 -27.438 -9.953 1 97.62 173 LYS B C 1
ATOM 5616 O O . LYS B 1 173 ? 16.625 -28.062 -9.18 1 97.62 173 LYS B O 1
ATOM 5621 N N . VAL B 1 174 ? 14.633 -27.859 -10.242 1 96 174 VAL B N 1
ATOM 5622 C CA . VAL B 1 174 ? 14.195 -29.188 -9.82 1 96 174 VAL B CA 1
ATOM 5623 C C . VAL B 1 174 ? 15.172 -30.25 -10.32 1 96 174 VAL B C 1
ATOM 5625 O O . VAL B 1 174 ? 15.562 -31.141 -9.57 1 96 174 VAL B O 1
ATOM 5628 N N . ALA B 1 175 ? 15.57 -30.188 -11.602 1 96.88 175 ALA B N 1
ATOM 5629 C CA . ALA B 1 175 ? 16.562 -31.109 -12.156 1 96.88 175 ALA B CA 1
ATOM 5630 C C . ALA B 1 175 ? 17.875 -31.016 -11.391 1 96.88 175 ALA B C 1
ATOM 5632 O O . ALA B 1 175 ? 18.469 -32.031 -11.031 1 96.88 175 ALA B O 1
ATOM 5633 N N . TYR B 1 176 ? 18.297 -29.781 -11.117 1 97.25 176 TYR B N 1
ATOM 5634 C CA . TYR B 1 176 ? 19.547 -29.5 -10.398 1 97.25 176 TYR B CA 1
ATOM 5635 C C . TYR B 1 176 ? 19.547 -30.156 -9.023 1 97.25 176 TYR B C 1
ATOM 5637 O O . TYR B 1 176 ? 20.516 -30.797 -8.633 1 97.25 176 TYR B O 1
ATOM 5645 N N . GLU B 1 177 ? 18.484 -30.094 -8.328 1 95.38 177 GLU B N 1
ATOM 5646 C CA . GLU B 1 177 ? 18.375 -30.609 -6.973 1 95.38 177 GLU B CA 1
ATOM 5647 C C . GLU B 1 177 ? 18.391 -32.125 -6.957 1 95.38 177 GLU B C 1
ATOM 5649 O O . GLU B 1 177 ? 18.75 -32.75 -5.953 1 95.38 177 GLU B O 1
ATOM 5654 N N . GLN B 1 178 ? 18.047 -32.719 -8.023 1 92.19 178 GLN B N 1
ATOM 5655 C CA . GLN B 1 178 ? 18.078 -34.156 -8.148 1 92.19 178 GLN B CA 1
ATOM 5656 C C . GLN B 1 178 ? 19.391 -34.625 -8.789 1 92.19 178 GLN B C 1
ATOM 5658 O O . GLN B 1 178 ? 19.5 -35.781 -9.203 1 92.19 178 GLN B O 1
ATOM 5663 N N . GLU B 1 179 ? 20.312 -33.688 -9.023 1 94.69 179 GLU B N 1
ATOM 5664 C CA . GLU B 1 179 ? 21.625 -33.938 -9.625 1 94.69 179 GLU B CA 1
ATOM 5665 C C . GLU B 1 179 ? 21.484 -34.406 -11.07 1 94.69 179 GLU B C 1
ATOM 5667 O O . GLU B 1 179 ? 22.281 -35.219 -11.539 1 94.69 179 GLU B O 1
ATOM 5672 N N . ASP B 1 180 ? 20.344 -34.188 -11.57 1 94.38 180 ASP B N 1
ATOM 5673 C CA . ASP B 1 180 ? 20.109 -34.375 -13 1 94.38 180 ASP B CA 1
ATOM 5674 C C . ASP B 1 180 ? 20.609 -33.188 -13.812 1 94.38 180 ASP B C 1
ATOM 5676 O O . ASP B 1 180 ? 19.812 -32.375 -14.289 1 94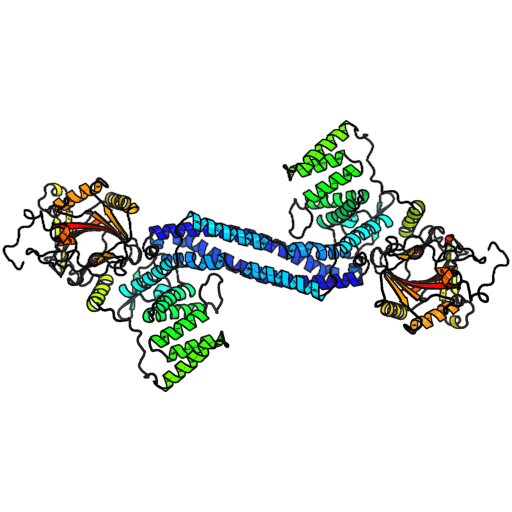.38 180 ASP B O 1
ATOM 5680 N N . TYR B 1 181 ? 21.922 -33.156 -14.07 1 96.31 181 TYR B N 1
ATOM 5681 C CA . TYR B 1 181 ? 22.547 -31.969 -14.656 1 96.31 181 TYR B CA 1
ATOM 5682 C C . TYR B 1 181 ? 22.328 -31.938 -16.172 1 96.31 181 TYR B C 1
ATOM 5684 O O . TYR B 1 181 ? 22.453 -30.875 -16.797 1 96.31 181 TYR B O 1
ATOM 5692 N N . TYR B 1 182 ? 21.984 -33.125 -16.75 1 95.31 182 TYR B N 1
ATOM 5693 C CA . TYR B 1 182 ? 21.641 -33.156 -18.172 1 95.31 182 TYR B CA 1
ATOM 5694 C C . TYR B 1 182 ? 20.453 -32.25 -18.453 1 95.31 182 TYR B C 1
ATOM 5696 O O . TYR B 1 182 ? 20.516 -31.391 -19.344 1 95.31 182 TYR B O 1
ATOM 5704 N N . HIS B 1 183 ? 19.391 -32.438 -17.734 1 96.75 183 HIS B N 1
ATOM 5705 C CA . HIS B 1 183 ? 18.203 -31.609 -17.922 1 96.75 183 HIS B CA 1
ATOM 5706 C C . HIS B 1 183 ? 18.438 -30.203 -17.375 1 96.75 183 HIS B C 1
ATOM 5708 O O . HIS B 1 183 ? 17.969 -29.234 -17.969 1 96.75 183 HIS B O 1
ATOM 5714 N N . SER B 1 184 ? 19.125 -30.094 -16.266 1 97.94 184 SER B N 1
ATOM 5715 C CA . SER B 1 184 ? 19.375 -28.812 -15.617 1 97.94 184 SER B CA 1
ATOM 5716 C C . SER B 1 184 ? 20.031 -27.828 -16.594 1 97.94 184 SER B C 1
ATOM 5718 O O . SER B 1 184 ? 19.578 -26.688 -16.719 1 97.94 184 SER B O 1
ATOM 5720 N N . VAL B 1 185 ? 21.047 -28.25 -17.281 1 97.94 185 VAL B N 1
ATOM 5721 C CA . VAL B 1 185 ? 21.766 -27.391 -18.203 1 97.94 185 VAL B CA 1
ATOM 5722 C C . VAL B 1 185 ? 20.828 -26.875 -19.281 1 97.94 185 VAL B C 1
ATOM 5724 O O . VAL B 1 185 ? 20.797 -25.672 -19.578 1 97.94 185 VAL B O 1
ATOM 5727 N N . GLN B 1 186 ? 20 -27.719 -19.875 1 97.62 186 GLN B N 1
ATOM 5728 C CA . GLN B 1 186 ? 19.156 -27.359 -21 1 97.62 186 GLN B CA 1
ATOM 5729 C C . GLN B 1 186 ? 18.109 -26.328 -20.578 1 97.62 186 GLN B C 1
ATOM 5731 O O . GLN B 1 186 ? 17.891 -25.328 -21.281 1 97.62 186 GLN B O 1
ATOM 5736 N N . TRP B 1 187 ? 17.484 -26.531 -19.469 1 98.44 187 TRP B N 1
ATOM 5737 C CA . TRP B 1 187 ? 16.422 -25.641 -19.016 1 98.44 187 TRP B CA 1
ATOM 5738 C C . TRP B 1 187 ? 16.984 -24.344 -18.438 1 98.44 187 TRP B C 1
ATOM 5740 O O . TRP B 1 187 ? 16.422 -23.266 -18.641 1 98.44 187 TRP B O 1
ATOM 5750 N N . LEU B 1 188 ? 18.094 -24.375 -17.719 1 98.56 188 LEU B N 1
ATOM 5751 C CA . LEU B 1 188 ? 18.688 -23.188 -17.125 1 98.56 188 LEU B CA 1
ATOM 5752 C C . LEU B 1 188 ? 19.297 -22.281 -18.203 1 98.56 188 LEU B C 1
ATOM 5754 O O . LEU B 1 188 ? 19.328 -21.062 -18.047 1 98.56 188 LEU B O 1
ATOM 5758 N N . GLU B 1 189 ? 19.781 -22.906 -19.281 1 98.25 189 GLU B N 1
ATOM 5759 C CA . GLU B 1 189 ? 20.25 -22.094 -20.391 1 98.25 189 GLU B CA 1
ATOM 5760 C C . GLU B 1 189 ? 19.141 -21.188 -20.938 1 98.25 189 GLU B C 1
ATOM 5762 O O . GLU B 1 189 ? 19.375 -20.016 -21.203 1 98.25 189 GLU B O 1
ATOM 5767 N N . GLU B 1 190 ? 18 -21.797 -21.125 1 98.19 190 GLU B N 1
ATOM 5768 C CA . GLU B 1 190 ? 16.844 -21.016 -21.562 1 98.19 190 GLU B CA 1
ATOM 5769 C C . GLU B 1 190 ? 16.453 -19.984 -20.531 1 98.19 190 GLU B C 1
ATOM 5771 O O . GLU B 1 190 ? 16.047 -18.859 -20.875 1 98.19 190 GLU B O 1
ATOM 5776 N N . SER B 1 191 ? 16.5 -20.328 -19.25 1 97.94 191 SER B N 1
ATOM 5777 C CA . SER B 1 191 ? 16.188 -19.406 -18.172 1 97.94 191 SER B CA 1
ATOM 5778 C C . SER B 1 191 ? 17.094 -18.172 -18.219 1 97.94 191 SER B C 1
ATOM 5780 O O . SER B 1 191 ? 16.609 -17.047 -18.188 1 97.94 191 SER B O 1
ATOM 5782 N N . VAL B 1 192 ? 18.406 -18.359 -18.312 1 97.75 192 VAL B N 1
ATOM 5783 C CA . VAL B 1 192 ? 19.391 -17.281 -18.344 1 97.75 192 VAL B CA 1
ATOM 5784 C C . VAL B 1 192 ? 19.141 -16.406 -19.578 1 97.75 192 VAL B C 1
ATOM 5786 O O . VAL B 1 192 ? 19.188 -15.18 -19.484 1 97.75 192 VAL B O 1
ATOM 5789 N N . ARG B 1 193 ? 18.906 -17.031 -20.719 1 96.88 193 ARG B N 1
ATOM 5790 C CA . ARG B 1 193 ? 18.641 -16.297 -21.953 1 96.88 193 ARG B CA 1
ATOM 5791 C C . ARG B 1 193 ? 17.438 -15.367 -21.781 1 96.88 193 ARG B C 1
ATOM 5793 O O . ARG B 1 193 ? 17.5 -14.195 -22.141 1 96.88 193 ARG B O 1
ATOM 5800 N N . LEU B 1 194 ? 16.359 -15.852 -21.219 1 96 194 LEU B N 1
ATOM 5801 C CA . LEU B 1 194 ? 15.125 -15.086 -21.062 1 96 194 LEU B CA 1
ATOM 5802 C C . LEU B 1 194 ? 15.281 -13.992 -20.016 1 96 194 LEU B C 1
ATOM 5804 O O . LEU B 1 194 ? 14.812 -12.867 -20.203 1 96 194 LEU B O 1
ATOM 5808 N N . PHE B 1 195 ? 15.938 -14.305 -18.875 1 95.31 195 PHE B N 1
ATOM 5809 C CA . PHE B 1 195 ? 16.188 -13.297 -17.859 1 95.31 195 PHE B CA 1
ATOM 5810 C C . PHE B 1 195 ? 17.047 -12.164 -18.422 1 95.31 195 PHE B C 1
ATOM 5812 O O . PHE B 1 195 ? 16.812 -10.992 -18.125 1 95.31 195 PHE B O 1
ATOM 5819 N N . ARG B 1 196 ? 18.078 -12.492 -19.203 1 94.31 196 ARG B N 1
ATOM 5820 C CA . ARG B 1 196 ? 18.922 -11.5 -19.844 1 94.31 196 ARG B CA 1
ATOM 5821 C C . ARG B 1 196 ? 18.125 -10.602 -20.766 1 94.31 196 ARG B C 1
ATOM 5823 O O . ARG B 1 196 ? 18.312 -9.383 -20.781 1 94.31 196 ARG B O 1
ATOM 5830 N N . GLY B 1 197 ? 17.297 -11.258 -21.578 1 91.88 197 GLY B N 1
ATOM 5831 C CA . GLY B 1 197 ? 16.484 -10.531 -22.547 1 91.88 197 GLY B CA 1
ATOM 5832 C C . GLY B 1 197 ? 15.531 -9.539 -21.891 1 91.88 197 GLY B C 1
ATOM 5833 O O . GLY B 1 197 ? 15.18 -8.523 -22.5 1 91.88 197 GLY B O 1
ATOM 5834 N N . ALA B 1 198 ? 15.086 -9.789 -20.672 1 87.94 198 ALA B N 1
ATOM 5835 C CA . ALA B 1 198 ? 14.164 -8.914 -19.953 1 87.94 198 ALA B CA 1
ATOM 5836 C C . ALA B 1 198 ? 14.922 -7.785 -19.25 1 87.94 198 ALA B C 1
ATOM 5838 O O . ALA B 1 198 ? 14.336 -7.027 -18.484 1 87.94 198 ALA B O 1
ATOM 5839 N N . GLY B 1 199 ? 16.188 -7.602 -19.547 1 81.75 199 GLY B N 1
ATOM 5840 C CA . GLY B 1 199 ? 17 -6.527 -19 1 81.75 199 GLY B CA 1
ATOM 5841 C C . GLY B 1 199 ? 17.328 -6.719 -17.531 1 81.75 199 GLY B C 1
ATOM 5842 O O . GLY B 1 199 ? 17.531 -5.742 -16.797 1 81.75 199 GLY B O 1
ATOM 5843 N N . GLY B 1 200 ? 17.109 -7.805 -17.109 1 73.25 200 GLY B N 1
ATOM 5844 C CA . GLY B 1 200 ? 17.438 -8.102 -15.727 1 73.25 200 GLY B CA 1
ATOM 5845 C C . GLY B 1 200 ? 16.375 -7.633 -14.75 1 73.25 200 GLY B C 1
ATOM 5846 O O . GLY B 1 200 ? 16.578 -7.652 -13.539 1 73.25 200 GLY B O 1
ATOM 5847 N N . GLU B 1 201 ? 15.242 -7.152 -15.281 1 79.81 201 GLU B N 1
ATOM 5848 C CA . GLU B 1 201 ? 14.172 -6.688 -14.406 1 79.81 201 GLU B CA 1
ATOM 5849 C C . GLU B 1 201 ? 13.531 -7.848 -13.656 1 79.81 201 GLU B C 1
ATOM 5851 O O . GLU B 1 201 ? 13.359 -8.938 -14.211 1 79.81 201 GLU B O 1
ATOM 5856 N N . TRP B 1 202 ? 13.383 -7.59 -12.328 1 82.06 202 TRP B N 1
ATOM 5857 C CA . TRP B 1 202 ? 12.828 -8.641 -11.484 1 82.06 202 TRP B CA 1
ATOM 5858 C C . TRP B 1 202 ? 11.367 -8.359 -11.156 1 82.06 202 TRP B C 1
ATOM 5860 O O . TRP B 1 202 ? 11 -7.223 -10.844 1 82.06 202 TRP B O 1
ATOM 5870 N N . SER B 1 203 ? 10.547 -9.305 -11.391 1 89.56 203 SER B N 1
ATOM 5871 C CA . SER B 1 203 ? 9.141 -9.25 -11.008 1 89.56 203 SER B CA 1
ATOM 5872 C C . SER B 1 203 ? 8.922 -9.852 -9.617 1 89.56 203 SER B C 1
ATOM 5874 O O . SER B 1 203 ? 9.453 -10.922 -9.312 1 89.56 203 SER B O 1
ATOM 5876 N N . PRO B 1 204 ? 8.117 -9.227 -8.789 1 90.38 204 PRO B N 1
ATOM 5877 C CA . PRO B 1 204 ? 7.949 -9.695 -7.414 1 90.38 204 PRO B CA 1
ATOM 5878 C C . PRO B 1 204 ? 7.375 -11.109 -7.336 1 90.38 204 PRO B C 1
ATOM 5880 O O . PRO B 1 204 ? 7.602 -11.812 -6.352 1 90.38 204 PRO B O 1
ATOM 5883 N N . GLU B 1 205 ? 6.723 -11.555 -8.336 1 92.94 205 GLU B N 1
ATOM 5884 C CA . GLU B 1 205 ? 6.121 -12.883 -8.305 1 92.94 205 GLU B CA 1
ATOM 5885 C C . GLU B 1 205 ? 7.152 -13.961 -8.609 1 92.94 205 GLU B C 1
ATOM 5887 O O . GLU B 1 205 ? 6.906 -15.148 -8.375 1 92.94 205 GLU B O 1
ATOM 5892 N N . ASN B 1 206 ? 8.281 -13.609 -9.148 1 93.5 206 ASN B N 1
ATOM 5893 C CA . ASN B 1 206 ? 9.297 -14.578 -9.539 1 93.5 206 ASN B CA 1
ATOM 5894 C C . ASN B 1 206 ? 9.969 -15.211 -8.32 1 93.5 206 ASN B C 1
ATOM 5896 O O . ASN B 1 206 ? 10.133 -14.555 -7.285 1 93.5 206 ASN B O 1
ATOM 5900 N N . GLU B 1 207 ? 10.312 -16.5 -8.477 1 92.62 207 GLU B N 1
ATOM 5901 C CA . GLU B 1 207 ? 11.094 -17.203 -7.465 1 92.62 207 GLU B CA 1
ATOM 5902 C C . GLU B 1 207 ? 12.594 -17 -7.691 1 92.62 207 GLU B C 1
ATOM 5904 O O . GLU B 1 207 ? 13.344 -16.781 -6.738 1 92.62 207 GLU B O 1
ATOM 5909 N N . GLY B 1 208 ? 12.93 -17.062 -8.898 1 92.88 208 GLY B N 1
ATOM 5910 C CA . GLY B 1 208 ? 14.344 -16.953 -9.234 1 92.88 208 GLY B CA 1
ATOM 5911 C C . GLY B 1 208 ? 14.703 -15.609 -9.836 1 92.88 208 GLY B C 1
ATOM 5912 O O . GLY B 1 208 ? 13.828 -14.82 -10.195 1 92.88 208 GLY B O 1
ATOM 5913 N N . THR B 1 209 ? 16.031 -15.289 -9.914 1 94.06 209 THR B N 1
ATOM 5914 C CA . THR B 1 209 ? 16.625 -14.125 -10.555 1 94.06 209 THR B CA 1
ATOM 5915 C C . THR B 1 209 ? 17.656 -14.547 -11.602 1 94.06 209 THR B C 1
ATOM 5917 O O . THR B 1 209 ? 17.953 -15.727 -11.727 1 94.06 209 THR B O 1
ATOM 5920 N N . LEU B 1 210 ? 18.078 -13.602 -12.352 1 95.31 210 LEU B N 1
ATOM 5921 C CA . LEU B 1 210 ? 19.156 -13.883 -13.297 1 95.31 210 LEU B CA 1
ATOM 5922 C C . LEU B 1 210 ? 20.375 -14.438 -12.578 1 95.31 210 LEU B C 1
ATOM 5924 O O . LEU B 1 210 ? 21 -15.391 -13.047 1 95.31 210 LEU B O 1
ATOM 5928 N N . GLU B 1 211 ? 20.719 -13.875 -11.398 1 95.06 211 GLU B N 1
ATOM 5929 C CA . GLU B 1 211 ? 21.875 -14.312 -10.609 1 95.06 211 GLU B CA 1
ATOM 5930 C C . GLU B 1 211 ? 21.719 -15.773 -10.18 1 95.06 211 GLU B C 1
ATOM 5932 O O . GLU B 1 211 ? 22.672 -16.547 -10.266 1 95.06 211 GLU B O 1
ATOM 5937 N N . ASP B 1 212 ? 20.531 -16.141 -9.688 1 95.81 212 ASP B N 1
ATOM 5938 C CA . ASP B 1 212 ? 20.25 -17.516 -9.289 1 95.81 212 ASP B CA 1
ATOM 5939 C C . ASP B 1 212 ? 20.453 -18.469 -10.461 1 95.81 212 ASP B C 1
ATOM 5941 O O . ASP B 1 212 ? 21.062 -19.531 -10.305 1 95.81 212 ASP B O 1
ATOM 5945 N N . ALA B 1 213 ? 19.875 -18.078 -11.625 1 97.38 213 ALA B N 1
ATOM 5946 C CA . ALA B 1 213 ? 19.938 -18.922 -12.82 1 97.38 213 ALA B CA 1
ATOM 5947 C C . ALA B 1 213 ? 21.375 -19.094 -13.281 1 97.38 213 ALA B C 1
ATOM 5949 O O . ALA B 1 213 ? 21.781 -20.203 -13.633 1 97.38 213 ALA B O 1
ATOM 5950 N N . LEU B 1 214 ? 22.156 -17.984 -13.25 1 97.62 214 LEU B N 1
ATOM 5951 C CA . LEU B 1 214 ? 23.562 -18.047 -13.625 1 97.62 214 LEU B CA 1
ATOM 5952 C C . LEU B 1 214 ? 24.344 -18.969 -12.695 1 97.62 214 LEU B C 1
ATOM 5954 O O . LEU B 1 214 ? 25.156 -19.781 -13.148 1 97.62 214 LEU B O 1
ATOM 5958 N N . ASP B 1 215 ? 24.109 -18.891 -11.477 1 98.06 215 ASP B N 1
ATOM 5959 C CA . ASP B 1 215 ? 24.812 -19.688 -10.469 1 98.06 215 ASP B CA 1
ATOM 5960 C C . ASP B 1 215 ? 24.547 -21.172 -10.68 1 98.06 215 ASP B C 1
ATOM 5962 O O . ASP B 1 215 ? 25.5 -21.969 -10.742 1 98.06 215 ASP B O 1
ATOM 5966 N N . HIS B 1 216 ? 23.312 -21.562 -10.75 1 98.25 216 HIS B N 1
ATOM 5967 C CA . HIS B 1 216 ? 22.953 -22.969 -10.93 1 98.25 216 HIS B CA 1
ATOM 5968 C C . HIS B 1 216 ? 23.453 -23.5 -12.273 1 98.25 216 HIS B C 1
ATOM 5970 O O . HIS B 1 216 ? 23.891 -24.641 -12.359 1 98.25 216 HIS B O 1
ATOM 5976 N N . LEU B 1 217 ? 23.328 -22.641 -13.297 1 98.56 217 LEU B N 1
ATOM 5977 C CA . LEU B 1 217 ? 23.766 -23.062 -14.625 1 98.56 217 LEU B CA 1
ATOM 5978 C C . LEU B 1 217 ? 25.266 -23.297 -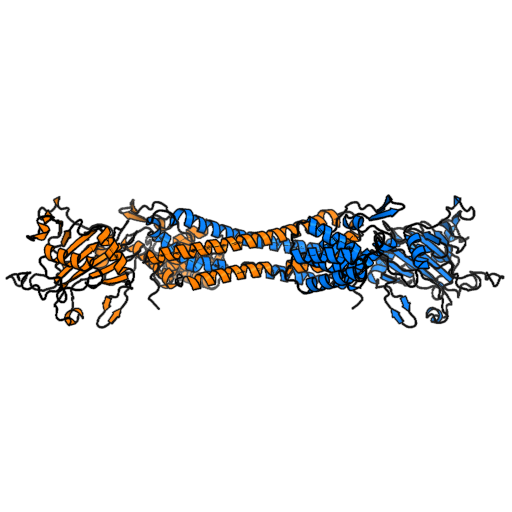14.648 1 98.56 217 LEU B C 1
ATOM 5980 O O . LEU B 1 217 ? 25.734 -24.281 -15.242 1 98.56 217 LEU B O 1
ATOM 5984 N N . ALA B 1 218 ? 26.031 -22.391 -14.039 1 98.19 218 ALA B N 1
ATOM 5985 C CA . ALA B 1 218 ? 27.484 -22.547 -13.984 1 98.19 218 ALA B CA 1
ATOM 5986 C C . ALA B 1 218 ? 27.875 -23.875 -13.344 1 98.19 218 ALA B C 1
ATOM 5988 O O . ALA B 1 218 ? 28.703 -24.609 -13.875 1 98.19 218 ALA B O 1
ATOM 5989 N N . PHE B 1 219 ? 27.328 -24.156 -12.242 1 97.88 219 PHE B N 1
ATOM 5990 C CA . PHE B 1 219 ? 27.641 -25.406 -11.547 1 97.88 219 PHE B CA 1
ATOM 5991 C C . PHE B 1 219 ? 27.234 -26.609 -12.367 1 97.88 219 PHE B C 1
ATOM 5993 O O . PHE B 1 219 ? 27.922 -27.625 -12.383 1 97.88 219 PHE B O 1
ATOM 6000 N N . SER B 1 220 ? 26.031 -26.531 -12.969 1 97.88 220 SER B N 1
ATOM 6001 C CA . SER B 1 220 ? 25.562 -27.625 -13.812 1 97.88 220 SER B CA 1
ATOM 6002 C C . SER B 1 220 ? 26.531 -27.891 -14.953 1 97.88 220 SER B C 1
ATOM 6004 O O . SER B 1 220 ? 26.797 -29.047 -15.289 1 97.88 220 SER B O 1
ATOM 6006 N N . HIS B 1 221 ? 27.016 -26.875 -15.609 1 96.75 221 HIS B N 1
ATOM 6007 C CA . HIS B 1 221 ? 28.016 -27.031 -16.672 1 96.75 221 HIS B CA 1
ATOM 6008 C C . HIS B 1 221 ? 29.297 -27.656 -16.125 1 96.75 221 HIS B C 1
ATOM 6010 O O . HIS B 1 221 ? 29.922 -28.484 -16.797 1 96.75 221 HIS B O 1
ATOM 6016 N N . PHE B 1 222 ? 29.734 -27.266 -14.984 1 96.06 222 PHE B N 1
ATOM 6017 C CA . PHE B 1 222 ? 30.891 -27.875 -14.344 1 96.06 222 PHE B CA 1
ATOM 6018 C C . PHE B 1 222 ? 30.703 -29.375 -14.172 1 96.06 222 PHE B C 1
ATOM 6020 O O . PHE B 1 222 ? 31.578 -30.156 -14.531 1 96.06 222 PHE B O 1
ATOM 6027 N N . LYS B 1 223 ? 29.531 -29.75 -13.648 1 95.5 223 LYS B N 1
ATOM 6028 C CA . LYS B 1 223 ? 29.234 -31.141 -13.367 1 95.5 223 LYS B CA 1
ATOM 6029 C C . LYS B 1 223 ? 29.141 -31.953 -14.656 1 95.5 223 LYS B C 1
ATOM 6031 O O . LYS B 1 223 ? 29.422 -33.156 -14.656 1 95.5 223 LYS B O 1
ATOM 6036 N N . THR B 1 224 ? 28.75 -31.25 -15.758 1 94 224 THR B N 1
ATOM 6037 C CA . THR B 1 224 ? 28.641 -31.953 -17.031 1 94 224 THR B CA 1
ATOM 6038 C C . THR B 1 224 ? 29.938 -31.859 -17.812 1 94 224 THR B C 1
ATOM 6040 O O . THR B 1 224 ? 30 -32.281 -18.969 1 94 224 THR B O 1
ATOM 6043 N N . GLY B 1 225 ? 30.984 -31.234 -17.234 1 91.19 225 GLY B N 1
ATOM 6044 C CA . GLY B 1 225 ? 32.312 -31.266 -17.797 1 91.19 225 GLY B CA 1
ATOM 6045 C C . GLY B 1 225 ? 32.656 -30.016 -18.578 1 91.19 225 GLY B C 1
ATOM 6046 O O . GLY B 1 225 ? 33.781 -29.891 -19.109 1 91.19 225 GLY B O 1
ATOM 6047 N N . ASN B 1 226 ? 31.781 -29.172 -18.703 1 93.25 226 ASN B N 1
ATOM 6048 C CA . ASN B 1 226 ? 32.031 -27.922 -19.422 1 93.25 226 ASN B CA 1
ATOM 6049 C C . ASN B 1 226 ? 32.562 -26.844 -18.484 1 93.25 226 ASN B C 1
ATOM 6051 O O . ASN B 1 226 ? 31.906 -25.828 -18.266 1 93.25 226 ASN B O 1
ATOM 6055 N N . VAL B 1 227 ? 33.719 -26.938 -18.109 1 94.69 227 VAL B N 1
ATOM 6056 C CA . VAL B 1 227 ? 34.312 -26.094 -17.078 1 94.69 227 VAL B CA 1
ATOM 6057 C C . VAL B 1 227 ? 34.531 -24.688 -17.625 1 94.69 227 VAL B C 1
ATOM 6059 O O . VAL B 1 227 ? 34.406 -23.703 -16.906 1 94.69 227 VAL B O 1
ATOM 6062 N N . SER B 1 228 ? 34.906 -24.578 -18.891 1 94.25 228 SER B N 1
ATOM 6063 C CA . SER B 1 228 ? 35.156 -23.266 -19.5 1 94.25 228 SER B CA 1
ATOM 6064 C C . SER B 1 228 ? 33.906 -22.391 -19.438 1 94.25 228 SER B C 1
ATOM 6066 O O . SER B 1 228 ? 34 -21.203 -19.109 1 94.25 228 SER B O 1
ATOM 6068 N N . TYR B 1 229 ? 32.844 -23 -19.797 1 95.12 229 TYR B N 1
ATOM 6069 C CA . TYR B 1 229 ? 31.609 -22.219 -19.781 1 95.12 229 TYR B CA 1
ATOM 6070 C C . TYR B 1 229 ? 31.172 -21.938 -18.344 1 95.12 229 TYR B C 1
ATOM 6072 O O . TYR B 1 229 ? 30.594 -20.875 -18.062 1 95.12 229 TYR B O 1
ATOM 6080 N N . ALA B 1 230 ? 31.359 -22.875 -17.438 1 96.94 230 ALA B N 1
ATOM 6081 C CA . ALA B 1 230 ? 31.094 -22.641 -16.016 1 96.94 230 ALA B CA 1
ATOM 6082 C C . ALA B 1 230 ? 31.844 -21.406 -15.523 1 96.94 230 ALA B C 1
ATOM 6084 O O . ALA B 1 230 ? 31.297 -20.578 -14.781 1 96.94 230 ALA B O 1
ATOM 6085 N N . LEU B 1 231 ? 33.062 -21.312 -15.969 1 97 231 LEU B N 1
ATOM 6086 C CA . LEU B 1 231 ? 33.906 -20.172 -15.594 1 97 231 LEU B CA 1
ATOM 6087 C C . LEU B 1 231 ? 33.312 -18.875 -16.141 1 97 231 LEU B C 1
ATOM 6089 O O . LEU B 1 231 ? 33.188 -17.891 -15.398 1 97 231 LEU B O 1
ATOM 6093 N N . SER B 1 232 ? 32.969 -18.844 -17.391 1 97.19 232 SER B N 1
ATOM 6094 C CA . SER B 1 232 ? 32.406 -17.656 -18.031 1 97.19 232 SER B CA 1
ATOM 6095 C C . SER B 1 232 ? 31.141 -17.203 -17.344 1 97.19 232 SER B C 1
ATOM 6097 O O . SER B 1 232 ? 30.953 -16 -17.109 1 97.19 232 SER B O 1
ATOM 6099 N N . LEU B 1 233 ? 30.234 -18.109 -17.031 1 97.81 233 LEU B N 1
ATOM 6100 C CA . LEU B 1 233 ? 28.984 -17.797 -16.359 1 97.81 233 LEU B CA 1
ATOM 6101 C C . LEU B 1 233 ? 29.234 -17.25 -14.953 1 97.81 233 LEU B C 1
ATOM 6103 O O . LEU B 1 233 ? 28.547 -16.312 -14.516 1 97.81 233 LEU B O 1
ATOM 6107 N N . SER B 1 234 ? 30.156 -17.812 -14.266 1 97.94 234 SER B N 1
ATOM 6108 C CA . SER B 1 234 ? 30.5 -17.359 -12.922 1 97.94 234 SER B CA 1
ATOM 6109 C C . SER B 1 234 ? 31.094 -15.953 -12.953 1 97.94 234 SER B C 1
ATOM 6111 O O . SER B 1 234 ? 30.844 -15.148 -12.047 1 97.94 234 SER B O 1
ATOM 6113 N N . GLN B 1 235 ? 31.844 -15.68 -13.945 1 97.69 235 GLN B N 1
ATOM 6114 C CA . GLN B 1 235 ? 32.375 -14.336 -14.109 1 97.69 235 GLN B CA 1
ATOM 6115 C C . GLN B 1 235 ? 31.281 -13.32 -14.359 1 97.69 235 GLN B C 1
ATOM 6117 O O . GLN B 1 235 ? 31.297 -12.219 -13.82 1 97.69 235 GLN B O 1
ATOM 6122 N N . GLU B 1 236 ? 30.344 -13.703 -15.227 1 96.5 236 GLU B N 1
ATOM 6123 C CA . GLU B 1 236 ? 29.188 -12.844 -15.453 1 96.5 236 GLU B CA 1
ATOM 6124 C C . GLU B 1 236 ? 28.438 -12.586 -14.156 1 96.5 236 GLU B C 1
ATOM 6126 O O . GLU B 1 236 ? 28.016 -11.461 -13.883 1 96.5 236 GLU B O 1
ATOM 6131 N N . LEU B 1 237 ? 28.219 -13.617 -13.344 1 96.88 237 LEU B N 1
ATOM 6132 C CA . LEU B 1 237 ? 27.5 -13.508 -12.07 1 96.88 237 LEU B CA 1
ATOM 6133 C C . LEU B 1 237 ? 28.219 -12.531 -11.133 1 96.88 237 LEU B C 1
ATOM 6135 O O . LEU B 1 237 ? 27.562 -11.742 -10.445 1 96.88 237 LEU B O 1
ATOM 6139 N N . LEU B 1 238 ? 29.516 -12.57 -11.117 1 95.69 238 LEU B N 1
ATOM 6140 C CA . LEU B 1 238 ? 30.297 -11.719 -10.227 1 95.69 238 LEU B CA 1
ATOM 6141 C C . LEU B 1 238 ? 30.156 -10.25 -10.633 1 95.69 238 LEU B C 1
ATOM 6143 O O . LEU B 1 238 ? 30.328 -9.359 -9.797 1 95.69 238 LEU B O 1
ATOM 6147 N N . ASN B 1 239 ? 29.875 -9.961 -11.875 1 94.31 239 ASN B N 1
ATOM 6148 C CA . ASN B 1 239 ? 29.625 -8.586 -12.312 1 94.31 239 ASN B CA 1
ATOM 6149 C C . ASN B 1 239 ? 28.359 -8.016 -11.672 1 94.31 239 ASN B C 1
ATOM 6151 O O . ASN B 1 239 ? 28.266 -6.812 -11.43 1 94.31 239 ASN B O 1
ATOM 6155 N N . TYR B 1 240 ? 27.375 -8.875 -11.453 1 91.62 240 TYR B N 1
ATOM 6156 C CA . TYR B 1 240 ? 26.125 -8.43 -10.836 1 91.62 240 TYR B CA 1
ATOM 6157 C C . TYR B 1 240 ? 26.25 -8.391 -9.32 1 91.62 240 TYR B C 1
ATOM 6159 O O . TYR B 1 240 ? 25.562 -7.605 -8.656 1 91.62 240 TYR B O 1
ATOM 6167 N N . ASP B 1 241 ? 27.078 -9.266 -8.773 1 92.25 241 ASP B N 1
ATOM 6168 C CA . ASP B 1 241 ? 27.297 -9.359 -7.332 1 92.25 241 ASP B CA 1
ATOM 6169 C C . ASP B 1 241 ? 28.797 -9.492 -7.012 1 92.25 241 ASP B C 1
ATOM 6171 O O . ASP B 1 241 ? 29.25 -10.57 -6.633 1 92.25 241 ASP B O 1
ATOM 6175 N N . PRO B 1 242 ? 29.453 -8.438 -6.988 1 92.81 242 PRO B N 1
ATOM 6176 C CA . PRO B 1 242 ? 30.906 -8.461 -6.887 1 92.81 242 PRO B CA 1
ATOM 6177 C C . PRO B 1 242 ? 31.406 -8.969 -5.531 1 92.81 242 PRO B C 1
ATOM 6179 O O . PRO B 1 242 ? 32.531 -9.453 -5.422 1 92.81 242 PRO B O 1
ATOM 6182 N N . MET B 1 243 ? 30.625 -8.992 -4.543 1 93.75 243 MET B N 1
ATOM 6183 C CA . MET B 1 243 ? 31.078 -9.344 -3.197 1 93.75 243 MET B CA 1
ATOM 6184 C C . MET B 1 243 ? 30.766 -10.797 -2.871 1 93.75 243 MET B C 1
ATOM 6186 O O . MET B 1 243 ? 30.953 -11.234 -1.737 1 93.75 243 MET B O 1
ATOM 6190 N N . ASN B 1 244 ? 30.359 -11.523 -3.852 1 94.75 244 ASN B N 1
ATOM 6191 C CA . ASN B 1 244 ? 30.016 -12.922 -3.617 1 94.75 244 ASN B CA 1
ATOM 6192 C C . ASN B 1 244 ? 31.25 -13.797 -3.473 1 94.75 244 ASN B C 1
ATOM 6194 O O . ASN B 1 244 ? 31.812 -14.242 -4.469 1 94.75 244 ASN B O 1
ATOM 6198 N N . ARG B 1 245 ? 31.609 -14.195 -2.303 1 94.81 245 ARG B N 1
ATOM 6199 C CA . ARG B 1 245 ? 32.844 -14.914 -2.006 1 94.81 245 ARG B CA 1
ATOM 6200 C C . ARG B 1 245 ? 32.812 -16.344 -2.541 1 94.81 245 ARG B C 1
ATOM 6202 O O . ARG B 1 245 ? 33.812 -16.875 -3.002 1 94.81 245 ARG B O 1
ATOM 6209 N N . ARG B 1 246 ? 31.672 -16.969 -2.402 1 96.25 246 ARG B N 1
ATOM 6210 C CA . ARG B 1 246 ? 31.516 -18.344 -2.873 1 96.25 246 ARG B CA 1
ATOM 6211 C C . ARG B 1 246 ? 31.797 -18.438 -4.371 1 96.25 246 ARG B C 1
ATOM 6213 O O . ARG B 1 246 ? 32.5 -19.344 -4.812 1 96.25 246 ARG B O 1
ATOM 6220 N N . VAL B 1 247 ? 31.234 -17.5 -5.137 1 96.12 247 VAL B N 1
ATOM 6221 C CA . VAL B 1 247 ? 31.391 -17.5 -6.586 1 96.12 247 VAL B CA 1
ATOM 6222 C C . VAL B 1 247 ? 32.844 -17.219 -6.941 1 96.12 247 VAL B C 1
ATOM 6224 O O . VAL B 1 247 ? 33.375 -17.797 -7.898 1 96.12 247 VAL B O 1
ATOM 6227 N N . SER B 1 248 ? 33.469 -16.359 -6.16 1 96.5 248 SER B N 1
ATOM 6228 C CA . SER B 1 248 ? 34.906 -16.062 -6.375 1 96.5 248 SER B CA 1
ATOM 6229 C C . SER B 1 248 ? 35.75 -17.312 -6.188 1 96.5 248 SER B C 1
ATOM 6231 O O . SER B 1 248 ? 36.688 -17.562 -6.961 1 96.5 248 SER B O 1
ATOM 6233 N N . LYS B 1 249 ? 35.438 -18.062 -5.176 1 96.94 249 LYS B N 1
ATOM 6234 C CA . LYS B 1 249 ? 36.156 -19.297 -4.93 1 96.94 249 LYS B CA 1
ATOM 6235 C C . LYS B 1 249 ? 35.938 -20.297 -6.066 1 96.94 249 LYS B C 1
ATOM 6237 O O . LYS B 1 249 ? 36.875 -21.016 -6.441 1 96.94 249 LYS B O 1
ATOM 6242 N N . ASN B 1 250 ? 34.719 -20.391 -6.551 1 96.62 250 ASN B N 1
ATOM 6243 C CA . ASN B 1 250 ? 34.406 -21.281 -7.676 1 96.62 250 ASN B CA 1
ATOM 6244 C C . ASN B 1 250 ? 35.219 -20.906 -8.906 1 96.62 250 ASN B C 1
ATOM 6246 O O . ASN B 1 250 ? 35.719 -21.781 -9.625 1 96.62 250 ASN B O 1
ATOM 6250 N N . ILE B 1 251 ? 35.344 -19.641 -9.172 1 96.56 251 ILE B N 1
ATOM 6251 C CA . ILE B 1 251 ? 36.125 -19.141 -10.312 1 96.56 251 ILE B CA 1
ATOM 6252 C C . ILE B 1 251 ? 37.562 -19.609 -10.211 1 96.56 251 ILE B C 1
ATOM 6254 O O . ILE B 1 251 ? 38.125 -20.109 -11.18 1 96.56 251 ILE B O 1
ATOM 6258 N N . GLU B 1 252 ? 38.125 -19.438 -9.047 1 96.44 252 GLU B N 1
ATOM 6259 C CA . GLU B 1 252 ? 39.469 -19.891 -8.82 1 96.44 252 GLU B CA 1
ATOM 6260 C C . GLU B 1 252 ? 39.625 -21.391 -9.086 1 96.44 252 GLU B C 1
ATOM 6262 O O . GLU B 1 252 ? 40.594 -21.828 -9.688 1 96.44 252 GLU B O 1
ATOM 6267 N N . MET B 1 253 ? 38.719 -22.078 -8.562 1 96.94 253 MET B N 1
ATOM 6268 C CA . MET B 1 253 ? 38.719 -23.516 -8.75 1 96.94 253 MET B CA 1
ATOM 6269 C C . MET B 1 253 ? 38.656 -23.875 -10.234 1 96.94 253 MET B C 1
ATOM 6271 O O . MET B 1 253 ? 39.375 -24.734 -10.719 1 96.94 253 MET B O 1
ATOM 6275 N N . TYR B 1 254 ? 37.688 -23.281 -10.992 1 96.44 254 TYR B N 1
ATOM 6276 C CA . TYR B 1 254 ? 37.531 -23.547 -12.414 1 96.44 254 TYR B CA 1
ATOM 6277 C C . TYR B 1 254 ? 38.781 -23.203 -13.18 1 96.44 254 TYR B C 1
ATOM 6279 O O . TYR B 1 254 ? 39.188 -23.953 -14.086 1 96.44 254 TYR B O 1
ATOM 6287 N N . GLU B 1 255 ? 39.406 -22.141 -12.812 1 96.12 255 GLU B N 1
ATOM 6288 C CA . GLU B 1 255 ? 40.656 -21.734 -13.453 1 96.12 255 GLU B CA 1
ATOM 6289 C C . GLU B 1 255 ? 41.75 -22.781 -13.234 1 96.12 255 GLU B C 1
ATOM 6291 O O . GLU B 1 255 ? 42.469 -23.125 -14.164 1 96.12 255 GLU B O 1
ATOM 6296 N N . ARG B 1 256 ? 41.875 -23.188 -12.047 1 96 256 ARG B N 1
ATOM 6297 C CA . ARG B 1 256 ? 42.844 -24.203 -11.742 1 96 256 ARG B CA 1
ATOM 6298 C C . ARG B 1 256 ? 42.594 -25.484 -12.547 1 96 256 ARG B C 1
ATOM 6300 O O . ARG B 1 256 ? 43.562 -26.078 -13.062 1 96 256 ARG B O 1
ATOM 6307 N N . LEU B 1 257 ? 41.375 -25.922 -12.602 1 95.62 257 LEU B N 1
ATOM 6308 C CA . LEU B 1 257 ? 41 -27.141 -13.32 1 95.62 257 LEU B CA 1
ATOM 6309 C C . LEU B 1 257 ? 41.344 -27.016 -14.805 1 95.62 257 LEU B C 1
ATOM 6311 O O . LEU B 1 257 ? 41.75 -27.984 -15.438 1 95.62 257 LEU B O 1
ATOM 6315 N N . LEU B 1 258 ? 41.094 -25.844 -15.367 1 93.75 258 LEU B N 1
ATOM 6316 C CA . LEU B 1 258 ? 41.344 -25.625 -16.797 1 93.75 258 LEU B CA 1
ATOM 6317 C C . LEU B 1 258 ? 42.844 -25.625 -17.094 1 93.75 258 LEU B C 1
ATOM 6319 O O . LEU B 1 258 ? 43.25 -25.969 -18.203 1 93.75 258 LEU B O 1
ATOM 6323 N N . VAL B 1 259 ? 43.594 -25.234 -16.125 1 93.12 259 VAL B N 1
ATOM 6324 C CA . VAL B 1 259 ? 45.062 -25.266 -16.281 1 93.12 259 VAL B CA 1
ATOM 6325 C C . VAL B 1 259 ? 45.531 -26.719 -16.188 1 93.12 259 VAL B C 1
ATOM 6327 O O . VAL B 1 259 ? 46.375 -27.141 -16.984 1 93.12 259 VAL B O 1
ATOM 6330 N N . GLU B 1 260 ? 45.031 -27.422 -15.234 1 92.88 260 GLU B N 1
ATOM 6331 C CA . GLU B 1 260 ? 45.438 -28.797 -15.008 1 92.88 260 GLU B CA 1
ATOM 6332 C C . GLU B 1 260 ? 44.969 -29.719 -16.125 1 92.88 260 GLU B C 1
ATOM 6334 O O . GLU B 1 260 ? 45.656 -30.641 -16.531 1 92.88 260 GLU B O 1
ATOM 6339 N N . TYR B 1 261 ? 43.75 -29.406 -16.547 1 90 261 TYR B N 1
ATOM 6340 C CA . TYR B 1 261 ? 43.156 -30.219 -17.594 1 90 261 TYR B CA 1
ATOM 6341 C C . TYR B 1 261 ? 42.656 -29.344 -18.75 1 90 261 TYR B C 1
ATOM 6343 O O . TYR B 1 261 ? 41.469 -29.062 -18.844 1 90 261 TYR B O 1
ATOM 6351 N N . PRO B 1 262 ? 43.531 -28.938 -19.641 1 82.31 262 PRO B N 1
ATOM 6352 C CA . PRO B 1 262 ? 43.125 -28.062 -20.734 1 82.31 262 PRO B CA 1
ATOM 6353 C C . PRO B 1 262 ? 42.094 -28.719 -21.672 1 82.31 262 PRO B C 1
ATOM 6355 O O . PRO B 1 262 ? 42.188 -29.922 -21.953 1 82.31 262 PRO B O 1
ATOM 6358 N N . PRO B 1 263 ? 41 -28 -21.844 1 75.38 263 PRO B N 1
ATOM 6359 C CA . PRO B 1 263 ? 39.969 -28.609 -22.688 1 75.38 263 PRO B CA 1
ATOM 6360 C C . PRO B 1 263 ? 40.5 -28.984 -24.062 1 75.38 263 PRO B C 1
ATOM 6362 O O . PRO B 1 263 ? 41.344 -28.297 -24.609 1 75.38 263 PRO B O 1
ATOM 6365 N N . LEU B 1 264 ? 40.219 -30.188 -24.5 1 68 264 LEU B N 1
ATOM 6366 C CA . LEU B 1 264 ? 40.562 -30.578 -25.859 1 68 264 LEU B CA 1
ATOM 6367 C C . LEU B 1 264 ? 39.781 -29.781 -26.891 1 68 264 LEU B C 1
ATOM 6369 O O . LEU B 1 264 ? 38.625 -29.438 -26.656 1 68 264 LEU B O 1
ATOM 6373 N N . PRO B 1 265 ? 40.469 -29.047 -27.875 1 59.25 265 PRO B N 1
ATOM 6374 C CA . PRO B 1 265 ? 39.844 -28.156 -28.859 1 59.25 265 PRO B CA 1
ATOM 6375 C C . PRO B 1 265 ? 38.5 -28.703 -29.375 1 59.25 265 PRO B C 1
ATOM 6377 O O . PRO B 1 265 ? 37.562 -27.938 -29.641 1 59.25 265 PRO B O 1
ATOM 6380 N N . SER B 1 266 ? 38.406 -29.891 -29.984 1 52.94 266 SER B N 1
ATOM 6381 C CA . SER B 1 266 ? 37.281 -30.453 -30.703 1 52.94 266 SER B CA 1
ATOM 6382 C C . SER B 1 266 ? 36.188 -30.938 -29.734 1 52.94 266 SER B C 1
ATOM 6384 O O . SER B 1 266 ? 35.156 -31.438 -30.156 1 52.94 266 SER B O 1
ATOM 6386 N N . ALA B 1 267 ? 36.406 -30.938 -28.484 1 52.22 267 ALA B N 1
ATOM 6387 C CA . ALA B 1 267 ? 35.531 -31.766 -27.656 1 52.22 267 ALA B CA 1
ATOM 6388 C C . ALA B 1 267 ? 34.25 -31.031 -27.297 1 52.22 267 ALA B C 1
ATOM 6390 O O . ALA B 1 267 ? 34.219 -30.219 -26.375 1 52.22 267 ALA B O 1
ATOM 6391 N N . HIS B 1 268 ? 33.594 -30.547 -28.328 1 54.28 268 HIS B N 1
ATOM 6392 C CA . HIS B 1 268 ? 32.25 -30.141 -27.953 1 54.28 268 HIS B CA 1
ATOM 6393 C C . HIS B 1 268 ? 31.625 -31.156 -27 1 54.28 268 HIS B C 1
ATOM 6395 O O . HIS B 1 268 ? 31.438 -32.312 -27.344 1 54.28 268 HIS B O 1
ATOM 6401 N N . THR B 1 269 ? 31.844 -30.953 -25.734 1 62.03 269 THR B N 1
ATOM 6402 C CA . THR B 1 269 ? 31.297 -31.875 -24.75 1 62.03 269 THR B CA 1
ATOM 6403 C C . THR B 1 269 ? 29.797 -32.062 -24.969 1 62.03 269 THR B C 1
ATOM 6405 O O . THR B 1 269 ? 29.016 -31.141 -24.828 1 62.03 269 THR B O 1
ATOM 6408 N N . GLU B 1 270 ? 29.469 -33 -25.797 1 76.12 270 GLU B N 1
ATOM 6409 C CA . GLU B 1 270 ? 28.078 -33.344 -26.016 1 76.12 270 GLU B CA 1
ATOM 6410 C C . GLU B 1 270 ? 27.391 -33.781 -24.719 1 76.12 270 GLU B C 1
ATOM 6412 O O . GLU B 1 270 ? 27.953 -34.562 -23.938 1 76.12 270 GLU B O 1
ATOM 6417 N N . LEU B 1 271 ? 26.359 -33 -24.328 1 84.31 271 LEU B N 1
ATOM 6418 C CA . LEU B 1 271 ? 25.531 -33.344 -23.172 1 84.31 271 LE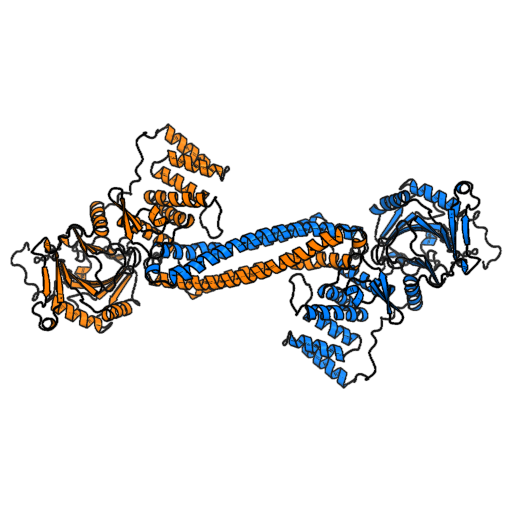U B CA 1
ATOM 6419 C C . LEU B 1 271 ? 24.906 -34.719 -23.344 1 84.31 271 LEU B C 1
ATOM 6421 O O . LEU B 1 271 ? 24.188 -34.969 -24.328 1 84.31 271 LEU B O 1
ATOM 6425 N N . LYS B 1 272 ? 25.359 -35.625 -22.469 1 82.69 272 LYS B N 1
ATOM 6426 C CA . LYS B 1 272 ? 24.844 -36.969 -22.578 1 82.69 272 LYS B CA 1
ATOM 6427 C C . LYS B 1 272 ? 23.844 -37.281 -21.469 1 82.69 272 LYS B C 1
ATOM 6429 O O . LYS B 1 272 ? 24.078 -36.938 -20.312 1 82.69 272 LYS B O 1
ATOM 6434 N N . ARG B 1 273 ? 22.688 -37.812 -21.938 1 85.44 273 ARG B N 1
ATOM 6435 C CA . ARG B 1 273 ? 21.703 -38.25 -20.969 1 85.44 273 ARG B CA 1
ATOM 6436 C C . ARG B 1 273 ? 22.234 -39.438 -20.141 1 85.44 273 ARG B C 1
ATOM 6438 O O . ARG B 1 273 ? 22.859 -40.344 -20.672 1 85.44 273 ARG B O 1
ATOM 6445 N N . PRO B 1 274 ? 22.047 -39.25 -18.781 1 75.38 274 PRO B N 1
ATOM 6446 C CA . PRO B 1 274 ? 22.578 -40.312 -17.922 1 75.38 274 PRO B CA 1
ATOM 6447 C C . PRO B 1 274 ? 22.031 -41.688 -18.297 1 75.38 274 PRO B C 1
ATOM 6449 O O . PRO B 1 274 ? 20.859 -41.812 -18.688 1 75.38 274 PRO B O 1
ATOM 6452 N N . LYS B 1 275 ? 22.953 -42.656 -18.25 1 67.5 275 LYS B N 1
ATOM 6453 C CA . LYS B 1 275 ? 22.594 -44.031 -18.578 1 67.5 275 LYS B CA 1
ATOM 6454 C C . LYS B 1 275 ? 21.672 -44.625 -17.516 1 67.5 275 LYS B C 1
ATOM 6456 O O . LYS B 1 275 ? 21.766 -44.281 -16.344 1 67.5 275 LYS B O 1
ATOM 6461 N N . THR B 1 276 ? 20.516 -45.125 -17.953 1 61.84 276 THR B N 1
ATOM 6462 C CA . THR B 1 276 ? 19.656 -45.844 -17.031 1 61.84 276 THR B CA 1
ATOM 6463 C C . THR B 1 276 ? 19.828 -47.344 -17.188 1 61.84 276 THR B C 1
ATOM 6465 O O . THR B 1 276 ? 20.422 -47.812 -18.156 1 61.84 276 THR B O 1
ATOM 6468 N N . THR B 1 277 ? 19.688 -48.188 -16.078 1 50.91 277 THR B N 1
ATOM 6469 C CA . THR B 1 277 ? 19.875 -49.656 -16.016 1 50.91 277 THR B CA 1
ATOM 6470 C C . THR B 1 277 ? 19.172 -50.344 -17.188 1 50.91 277 THR B C 1
ATOM 6472 O O . THR B 1 277 ? 19.625 -51.375 -17.672 1 50.91 277 THR B O 1
ATOM 6475 N N . TYR B 1 278 ? 18.094 -49.906 -17.688 1 60.56 278 TYR B N 1
ATOM 6476 C CA . TYR B 1 278 ? 17.344 -50.656 -18.719 1 60.56 278 TYR B CA 1
ATOM 6477 C C . TYR B 1 278 ? 17.406 -49.938 -20.047 1 60.56 278 TYR B C 1
ATOM 6479 O O . TYR B 1 278 ? 16.359 -49.688 -20.672 1 60.56 278 TYR B O 1
ATOM 6487 N N . LEU B 1 279 ? 18.625 -49.75 -20.531 1 58.47 279 LEU B N 1
ATOM 6488 C CA . LEU B 1 279 ? 18.906 -48.875 -21.656 1 58.47 279 LEU B CA 1
ATOM 6489 C C . LEU B 1 279 ? 18.266 -49.406 -22.938 1 58.47 279 LEU B C 1
ATOM 6491 O O . LEU B 1 279 ? 17.656 -48.656 -23.703 1 58.47 279 LEU B O 1
ATOM 6495 N N . ARG B 1 280 ? 18.359 -50.781 -23.078 1 67.75 280 ARG B N 1
ATOM 6496 C CA . ARG B 1 280 ? 17.891 -51.281 -24.359 1 67.75 280 ARG B CA 1
ATOM 6497 C C . ARG B 1 280 ? 16.375 -51.156 -24.469 1 67.75 280 ARG B C 1
ATOM 6499 O O . ARG B 1 280 ? 15.852 -50.75 -25.5 1 67.75 280 ARG B O 1
ATOM 6506 N N . THR B 1 281 ? 15.719 -51.469 -23.516 1 87.06 281 THR B N 1
ATOM 6507 C CA . THR B 1 281 ? 14.266 -51.406 -23.625 1 87.06 281 THR B CA 1
ATOM 6508 C C . THR B 1 281 ? 13.797 -49.938 -23.625 1 87.06 281 THR B C 1
ATOM 6510 O O . THR B 1 281 ? 12.75 -49.625 -24.172 1 87.06 281 THR B O 1
ATOM 6513 N N . ARG B 1 282 ? 14.742 -49.156 -23.172 1 87.56 282 ARG B N 1
ATOM 6514 C CA . ARG B 1 282 ? 14.375 -47.75 -23.125 1 87.56 282 ARG B CA 1
ATOM 6515 C C . ARG B 1 282 ? 14.352 -47.156 -24.531 1 87.56 282 ARG B C 1
ATOM 6517 O O . ARG B 1 282 ? 13.391 -46.469 -24.891 1 87.56 282 ARG B O 1
ATOM 6524 N N . ASN B 1 283 ? 15.398 -47.375 -25.25 1 88.38 283 ASN B N 1
ATOM 6525 C CA . ASN B 1 283 ? 15.492 -46.812 -26.594 1 88.38 283 ASN B CA 1
ATOM 6526 C C . ASN B 1 283 ? 14.352 -47.281 -27.484 1 88.38 283 ASN B C 1
ATOM 6528 O O . ASN B 1 283 ? 13.766 -46.5 -28.234 1 88.38 283 ASN B O 1
ATOM 6532 N N . THR B 1 284 ? 14.102 -48.594 -27.406 1 90.81 284 THR B N 1
ATOM 6533 C CA . THR B 1 284 ? 13 -49.125 -28.203 1 90.81 284 THR B CA 1
ATOM 6534 C C . THR B 1 284 ? 11.672 -48.531 -27.75 1 90.81 284 THR B C 1
ATOM 6536 O O . THR B 1 284 ? 10.844 -48.156 -28.578 1 90.81 284 THR B O 1
ATOM 6539 N N . TYR B 1 285 ? 11.555 -48.5 -26.5 1 93.12 285 TYR B N 1
ATOM 6540 C CA . TYR B 1 285 ? 10.352 -47.938 -25.906 1 93.12 285 TYR B CA 1
ATOM 6541 C C . TYR B 1 285 ? 10.117 -46.5 -26.391 1 93.12 285 TYR B C 1
ATOM 6543 O O . TYR B 1 285 ? 9.039 -46.188 -26.891 1 93.12 285 TYR B O 1
ATOM 6551 N N . GLU B 1 286 ? 11.102 -45.688 -26.281 1 92 286 GLU B N 1
ATOM 6552 C CA . GLU B 1 286 ? 10.977 -44.281 -26.672 1 92 286 GLU B CA 1
ATOM 6553 C C . GLU B 1 286 ? 10.75 -44.156 -28.172 1 92 286 GLU B C 1
ATOM 6555 O O . GLU B 1 286 ? 9.945 -43.312 -28.609 1 92 286 GLU B O 1
ATOM 6560 N N . ARG B 1 287 ? 11.43 -44.938 -28.922 1 91.06 287 ARG B N 1
ATOM 6561 C CA . ARG B 1 287 ? 11.227 -44.906 -30.375 1 91.06 287 ARG B CA 1
ATOM 6562 C C . ARG B 1 287 ? 9.789 -45.25 -30.734 1 91.06 287 ARG B C 1
ATOM 6564 O O . ARG B 1 287 ? 9.188 -44.625 -31.609 1 91.06 287 ARG B O 1
ATOM 6571 N N . LEU B 1 288 ? 9.25 -46.25 -30.031 1 93.31 288 LEU B N 1
ATOM 6572 C CA . LEU B 1 288 ? 7.891 -46.719 -30.297 1 93.31 288 LEU B CA 1
ATOM 6573 C C . LEU B 1 288 ? 6.871 -45.656 -29.875 1 93.31 288 LEU B C 1
ATOM 6575 O O . LEU B 1 288 ? 5.809 -45.531 -30.484 1 93.31 288 LEU B O 1
ATOM 6579 N N . CYS B 1 289 ? 7.223 -44.938 -28.859 1 93.31 289 CYS B N 1
ATOM 6580 C CA . CYS B 1 289 ? 6.344 -43.844 -28.438 1 93.31 289 CYS B CA 1
ATOM 6581 C C . CYS B 1 289 ? 6.371 -42.688 -29.438 1 93.31 289 CYS B C 1
ATOM 6583 O O . CYS B 1 289 ? 5.371 -42 -29.609 1 93.31 289 CYS B O 1
ATOM 6585 N N . GLN B 1 290 ? 7.508 -42.562 -30.047 1 90.38 290 GLN B N 1
ATOM 6586 C CA . GLN B 1 290 ? 7.691 -41.469 -31.016 1 90.38 290 GLN B CA 1
ATOM 6587 C C . GLN B 1 290 ? 7.113 -41.844 -32.375 1 90.38 290 GLN B C 1
ATOM 6589 O O . GLN B 1 290 ? 6.484 -41.031 -33.031 1 90.38 290 GLN B O 1
ATOM 6594 N N . THR B 1 291 ? 7.492 -43.094 -32.688 1 83.81 291 THR B N 1
ATOM 6595 C CA . THR B 1 291 ? 7.094 -43.594 -34 1 83.81 291 THR B CA 1
ATOM 6596 C C . THR B 1 291 ? 6.387 -44.938 -33.875 1 83.81 291 THR B C 1
ATOM 6598 O O . THR B 1 291 ? 6.516 -45.625 -32.844 1 83.81 291 THR B O 1
ATOM 6601 N N . GLN B 1 292 ? 5.246 -45.25 -34.469 1 71.81 292 GLN B N 1
ATOM 6602 C CA . GLN B 1 292 ? 4.414 -46.469 -34.375 1 71.81 292 GLN B CA 1
ATOM 6603 C C . GLN B 1 292 ? 5.215 -47.719 -34.719 1 71.81 292 GLN B C 1
ATOM 6605 O O . GLN B 1 292 ? 4.754 -48.844 -34.469 1 71.81 292 GLN B O 1
ATOM 6610 N N . GLY B 1 293 ? 6.555 -47.656 -34.688 1 65.19 293 GLY B N 1
ATOM 6611 C CA . GLY B 1 293 ? 7.414 -48.781 -34.969 1 65.19 293 GLY B CA 1
ATOM 6612 C C . GLY B 1 293 ? 7.27 -49.312 -36.375 1 65.19 293 GLY B C 1
ATOM 6613 O O . GLY B 1 293 ? 7.031 -48.562 -37.312 1 65.19 293 GLY B O 1
ATOM 6614 N N . THR B 1 294 ? 7.707 -50.656 -36.688 1 61.19 294 THR B N 1
ATOM 6615 C CA . THR B 1 294 ? 7.707 -51.281 -38 1 61.19 294 THR B CA 1
ATOM 6616 C C . THR B 1 294 ? 6.352 -51.938 -38.281 1 61.19 294 THR B C 1
ATOM 6618 O O . THR B 1 294 ? 6.254 -53.156 -38.406 1 61.19 294 THR B O 1
ATOM 6621 N N . GLN B 1 295 ? 5.336 -51.438 -37.75 1 58.81 295 GLN B N 1
ATOM 6622 C CA . GLN B 1 295 ? 4.07 -52.125 -37.969 1 58.81 295 GLN B CA 1
ATOM 6623 C C . GLN B 1 295 ? 3.729 -52.188 -39.438 1 58.81 295 GLN B C 1
ATOM 6625 O O . GLN B 1 295 ? 3.631 -51.188 -40.125 1 58.81 295 GLN B O 1
ATOM 6630 N N . PRO B 1 296 ? 4.023 -53.438 -40.062 1 55.5 296 PRO B N 1
ATOM 6631 C CA . PRO B 1 296 ? 3.555 -53.531 -41.469 1 55.5 296 PRO B CA 1
ATOM 6632 C C . PRO B 1 296 ? 2.059 -53.281 -41.594 1 55.5 296 PRO B C 1
ATOM 6634 O O . PRO B 1 296 ? 1.281 -53.625 -40.719 1 55.5 296 PRO B O 1
ATOM 6637 N N . ARG B 1 297 ? 1.719 -52.312 -42.375 1 55.75 297 ARG B N 1
ATOM 6638 C CA . ARG B 1 297 ? 0.316 -52.125 -42.719 1 55.75 297 ARG B CA 1
ATOM 6639 C C . ARG B 1 297 ? -0.268 -53.375 -43.344 1 55.75 297 ARG B C 1
ATOM 6641 O O . ARG B 1 297 ? 0.472 -54.219 -43.844 1 55.75 297 ARG B O 1
ATOM 6648 N N . HIS B 1 298 ? -1.491 -53.625 -43 1 51.88 298 HIS B N 1
ATOM 6649 C CA . HIS B 1 298 ? -2.248 -54.75 -43.531 1 51.88 298 HIS B CA 1
ATOM 6650 C C . HIS B 1 298 ? -1.786 -55.062 -44.969 1 51.88 298 HIS B C 1
ATOM 6652 O O . HIS B 1 298 ? -1.71 -56.25 -45.344 1 51.88 298 HIS B O 1
ATOM 6658 N N . TYR B 1 299 ? -1.476 -54.031 -45.625 1 48.88 299 TYR B N 1
ATOM 6659 C CA . TYR B 1 299 ? -1.229 -54.281 -47.062 1 48.88 299 TYR B CA 1
ATOM 6660 C C . TYR B 1 299 ? 0.142 -54.906 -47.281 1 48.88 299 TYR B C 1
ATOM 6662 O O . TYR B 1 299 ? 0.385 -55.531 -48.312 1 48.88 299 TYR B O 1
ATOM 6670 N N . GLU B 1 300 ? 0.917 -54.812 -46.219 1 58.25 300 GLU B N 1
ATOM 6671 C CA . GLU B 1 300 ? 2.268 -55.312 -46.438 1 58.25 300 GLU B CA 1
ATOM 6672 C C . GLU B 1 300 ? 2.391 -56.781 -46.031 1 58.25 300 GLU B C 1
ATOM 6674 O O . GLU B 1 300 ? 3.256 -57.5 -46.531 1 58.25 300 GLU B O 1
ATOM 6679 N N . ASN B 1 301 ? 1.513 -57.188 -45.156 1 63.84 301 ASN B N 1
ATOM 6680 C CA . ASN B 1 301 ? 1.471 -58.594 -44.719 1 63.84 301 ASN B CA 1
ATOM 6681 C C . ASN B 1 301 ? 0.079 -59.188 -44.906 1 63.84 301 ASN B C 1
ATOM 6683 O O . ASN B 1 301 ? -0.841 -58.844 -44.156 1 63.84 301 ASN B O 1
ATOM 6687 N N . PRO B 1 302 ? -0.119 -59.875 -45.969 1 64.25 302 PRO B N 1
ATOM 6688 C CA . PRO B 1 302 ? -1.438 -60.438 -46.281 1 64.25 302 PRO B CA 1
ATOM 6689 C C . PRO B 1 302 ? -2.016 -61.25 -45.125 1 64.25 302 PRO B C 1
ATOM 6691 O O . PRO B 1 302 ? -3.215 -61.531 -45.094 1 64.25 302 PRO B O 1
ATOM 6694 N N . ARG B 1 303 ? -1.216 -61.5 -44.188 1 73.38 303 ARG B N 1
ATOM 6695 C CA . ARG B 1 303 ? -1.721 -62.281 -43.062 1 73.38 303 ARG B CA 1
ATOM 6696 C C . ARG B 1 303 ? -2.402 -61.375 -42.031 1 73.38 303 ARG B C 1
ATOM 6698 O O . ARG B 1 303 ? -3.145 -61.844 -41.188 1 73.38 303 ARG B O 1
ATOM 6705 N N . LEU B 1 304 ? -2.156 -60.125 -42.25 1 74.38 304 LEU B N 1
ATOM 6706 C CA . LEU B 1 304 ? -2.863 -59.156 -41.438 1 74.38 304 LEU B CA 1
ATOM 6707 C C . LEU B 1 304 ? -4.133 -58.688 -42.125 1 74.38 304 LEU B C 1
ATOM 6709 O O . LEU B 1 304 ? -4.117 -58.406 -43.344 1 74.38 304 LEU B O 1
ATOM 6713 N N . PHE B 1 305 ? -5.336 -58.875 -41.5 1 76.44 305 PHE B N 1
ATOM 6714 C CA . PHE B 1 305 ? -6.578 -58.562 -42.188 1 76.44 305 PHE B CA 1
ATOM 6715 C C . PHE B 1 305 ? -7.555 -57.844 -41.25 1 76.44 305 PHE B C 1
ATOM 6717 O O . PHE B 1 305 ? -7.312 -57.75 -40.031 1 76.44 305 PHE B O 1
ATOM 6724 N N . CYS B 1 306 ? -8.43 -57.156 -41.906 1 80.44 306 CYS B N 1
ATOM 6725 C CA . CYS B 1 306 ? -9.602 -56.625 -41.25 1 80.44 306 CYS B CA 1
ATOM 6726 C C . CYS B 1 306 ? -10.867 -57.344 -41.688 1 80.44 306 CYS B C 1
ATOM 6728 O O . CYS B 1 306 ? -11.023 -57.656 -42.875 1 80.44 306 CYS B O 1
ATOM 6730 N N . ASP B 1 307 ? -11.594 -57.844 -40.688 1 82.19 307 ASP B N 1
ATOM 6731 C CA . ASP B 1 307 ? -12.844 -58.5 -41.031 1 82.19 307 ASP B CA 1
ATOM 6732 C C . ASP B 1 307 ? -13.938 -58.188 -40 1 82.19 307 ASP B C 1
ATOM 6734 O O . ASP B 1 307 ? -13.695 -57.469 -39.031 1 82.19 307 ASP B O 1
ATOM 6738 N N . TYR B 1 308 ? -15.102 -58.438 -40.438 1 82.12 308 TYR B N 1
ATOM 6739 C CA . TYR B 1 308 ? -16.203 -58.438 -39.469 1 82.12 308 TYR B CA 1
ATOM 6740 C C . TYR B 1 308 ? -16.312 -59.781 -38.75 1 82.12 308 TYR B C 1
ATOM 6742 O O . TYR B 1 308 ? -16.656 -60.781 -39.375 1 82.12 308 TYR B O 1
ATOM 6750 N N . PHE B 1 309 ? -16 -59.781 -37.562 1 82.81 309 PHE B N 1
ATOM 6751 C CA . PHE B 1 309 ? -15.766 -60.969 -36.75 1 82.81 309 PHE B CA 1
ATOM 6752 C C . PHE B 1 309 ? -16.984 -61.312 -35.906 1 82.81 309 PHE B C 1
ATOM 6754 O O . PHE B 1 309 ? -17.562 -60.406 -35.281 1 82.81 309 PHE B O 1
ATOM 6761 N N . THR B 1 310 ? -17.422 -62.5 -35.938 1 82.44 310 THR B N 1
ATOM 6762 C CA . THR B 1 310 ? -18.578 -62.938 -35.156 1 82.44 310 THR B CA 1
ATOM 6763 C C . THR B 1 310 ? -18.188 -63.969 -34.125 1 82.44 310 THR B C 1
ATOM 6765 O O . THR B 1 310 ? -18.938 -64.25 -33.188 1 82.44 310 THR B O 1
ATOM 6768 N N . ASN B 1 311 ? -17.016 -64.5 -34.188 1 77.25 311 ASN B N 1
ATOM 6769 C CA . ASN B 1 311 ? -16.547 -65.625 -33.344 1 77.25 311 ASN B CA 1
ATOM 6770 C C . ASN B 1 311 ? -17.547 -66.75 -33.281 1 77.25 311 ASN B C 1
ATOM 6772 O O . ASN B 1 311 ? -17.688 -67.375 -32.25 1 77.25 311 ASN B O 1
ATOM 6776 N N . ASP B 1 312 ? -18.391 -66.812 -34.219 1 74.81 312 ASP B N 1
ATOM 6777 C CA . ASP B 1 312 ? -19.453 -67.812 -34.281 1 74.81 312 ASP B CA 1
ATOM 6778 C C . ASP B 1 312 ? -20.406 -67.688 -33.125 1 74.81 312 ASP B C 1
ATOM 6780 O O . ASP B 1 312 ? -21 -68.688 -32.688 1 74.81 312 ASP B O 1
ATOM 6784 N N . SER B 1 313 ? -20.438 -66.625 -32.594 1 78.31 313 SER B N 1
ATOM 6785 C CA . SER B 1 313 ? -21.375 -66.375 -31.516 1 78.31 313 SER B CA 1
ATOM 6786 C C . SER B 1 313 ? -22.703 -65.812 -32.031 1 78.31 313 SER B C 1
ATOM 6788 O O . SER B 1 313 ? -22.719 -64.938 -32.844 1 78.31 313 SER B O 1
ATOM 6790 N N . PRO B 1 314 ? -23.703 -66.438 -31.578 1 72 314 PRO B N 1
ATOM 6791 C CA . PRO B 1 314 ? -25.016 -66 -32.062 1 72 314 PRO B CA 1
ATOM 6792 C C . PRO B 1 314 ? -25.281 -64.5 -31.781 1 72 314 PRO B C 1
ATOM 6794 O O . PRO B 1 314 ? -25.922 -63.812 -32.594 1 72 314 PRO B O 1
ATOM 6797 N N . GLY B 1 315 ?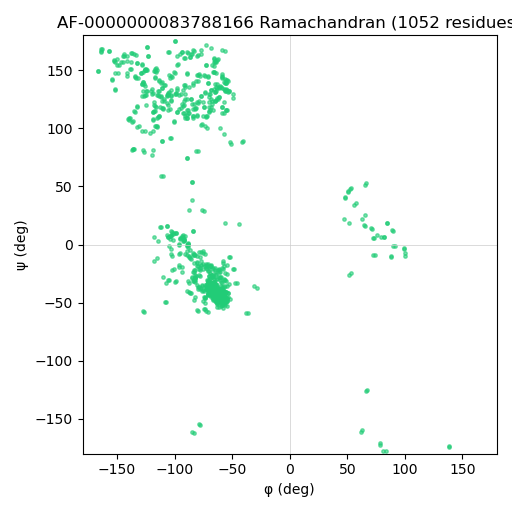 -24.781 -64.062 -30.844 1 72.25 315 GLY B N 1
ATOM 6798 C CA . GLY B 1 315 ? -25.016 -62.656 -30.469 1 72.25 315 GLY B CA 1
ATOM 6799 C C . GLY B 1 315 ? -24.328 -61.656 -31.391 1 72.25 315 GLY B C 1
ATOM 6800 O O . GLY B 1 315 ? -24.734 -60.5 -31.484 1 72.25 315 GLY B O 1
ATOM 6801 N N . LEU B 1 316 ? -23.344 -62.094 -32.062 1 77.75 316 LEU B N 1
ATOM 6802 C CA . LEU B 1 316 ? -22.578 -61.219 -32.906 1 77.75 316 LEU B CA 1
ATOM 6803 C C . LEU B 1 316 ? -22.953 -61.438 -34.375 1 77.75 316 LEU B C 1
ATOM 6805 O O . LEU B 1 316 ? -22.453 -60.719 -35.25 1 77.75 316 LEU B O 1
ATOM 6809 N N . LEU B 1 317 ? -23.766 -62.344 -34.562 1 73.44 317 LEU B N 1
ATOM 6810 C CA . LEU B 1 317 ? -24.156 -62.625 -35.938 1 73.44 317 LEU B CA 1
ATOM 6811 C C . LEU B 1 317 ? -24.906 -61.438 -36.531 1 73.44 317 LEU B C 1
ATOM 6813 O O . LEU B 1 317 ? -24.75 -61.156 -37.719 1 73.44 317 LEU B O 1
ATOM 6817 N N . LEU B 1 318 ? -25.641 -60.875 -35.688 1 71.81 318 LEU B N 1
ATOM 6818 C CA . LEU B 1 318 ? -26.438 -59.75 -36.188 1 71.81 318 LEU B CA 1
ATOM 6819 C C . LEU B 1 318 ? -25.609 -58.469 -36.219 1 71.81 318 LEU B C 1
ATOM 6821 O O . LEU B 1 318 ? -25.859 -57.594 -37.062 1 71.81 318 LEU B O 1
ATOM 6825 N N . GLN B 1 319 ? -24.656 -58.406 -35.344 1 79.19 319 GLN B N 1
ATOM 6826 C CA . GLN B 1 319 ? -23.812 -57.219 -35.312 1 79.19 319 GLN B CA 1
ATOM 6827 C C . GLN B 1 319 ? -22.344 -57.594 -35.156 1 79.19 319 GLN B C 1
ATOM 6829 O O . GLN B 1 319 ? -21.766 -57.438 -34.094 1 79.19 319 GLN B O 1
ATOM 6834 N N . PRO B 1 320 ? -21.828 -57.906 -36.25 1 84.69 320 PRO B N 1
ATOM 6835 C CA . PRO B 1 320 ? -20.406 -58.281 -36.188 1 84.69 320 PRO B CA 1
ATOM 6836 C C . PRO B 1 320 ? -19.516 -57.094 -35.812 1 84.69 320 PRO B C 1
ATOM 6838 O O . PRO B 1 320 ? -19.875 -55.938 -36.031 1 84.69 320 PRO B O 1
ATOM 6841 N N . ILE B 1 321 ? -18.469 -57.375 -35.156 1 90.31 321 ILE B N 1
ATOM 6842 C CA . ILE B 1 321 ? -17.516 -56.375 -34.75 1 90.31 321 ILE B CA 1
ATOM 6843 C C . ILE B 1 321 ? -16.344 -56.312 -35.719 1 90.31 321 ILE B C 1
ATOM 6845 O O . ILE B 1 321 ? -15.867 -57.344 -36.188 1 90.31 321 ILE B O 1
ATOM 6849 N N . ARG B 1 322 ? -16 -55.156 -36.094 1 90.75 322 ARG B N 1
ATOM 6850 C CA . ARG B 1 322 ? -14.844 -55 -36.969 1 90.75 322 ARG B CA 1
ATOM 6851 C C . ARG B 1 322 ? -13.555 -55.312 -36.219 1 90.75 322 ARG B C 1
ATOM 6853 O O . ARG B 1 322 ? -13.195 -54.656 -35.25 1 90.75 322 ARG B O 1
ATOM 6860 N N . ARG B 1 323 ? -12.906 -56.375 -36.656 1 91.56 323 ARG B N 1
ATOM 6861 C CA . ARG B 1 323 ? -11.664 -56.844 -36.094 1 91.56 323 ARG B CA 1
ATOM 6862 C C . ARG B 1 323 ? -10.477 -56.562 -37 1 91.56 323 ARG B C 1
ATOM 6864 O O . ARG B 1 323 ? -10.547 -56.781 -38.219 1 91.56 323 ARG B O 1
ATOM 6871 N N . GLU B 1 324 ? -9.523 -55.969 -36.438 1 91.44 324 GLU B N 1
ATOM 6872 C CA . GLU B 1 324 ? -8.266 -55.719 -37.125 1 91.44 324 GLU B CA 1
ATOM 6873 C C . GLU B 1 324 ? -7.109 -56.438 -36.469 1 91.44 324 GLU B C 1
ATOM 6875 O O . GLU B 1 324 ? -6.789 -56.188 -35.312 1 91.44 324 GLU B O 1
ATOM 6880 N N . VAL B 1 325 ? -6.48 -57.406 -37.156 1 91.75 325 VAL B N 1
ATOM 6881 C CA . VAL B 1 325 ? -5.324 -58.125 -36.625 1 91.75 325 VAL B CA 1
ATOM 6882 C C . VAL B 1 325 ? -4.066 -57.281 -36.812 1 91.75 325 VAL B C 1
ATOM 6884 O O . VAL B 1 325 ? -3.598 -57.094 -37.938 1 91.75 325 VAL B O 1
ATOM 6887 N N . LEU B 1 326 ? -3.543 -56.812 -35.75 1 90.62 326 LEU B N 1
ATOM 6888 C CA . LEU B 1 326 ? -2.406 -55.906 -35.781 1 90.62 326 LEU B CA 1
ATOM 6889 C C . LEU B 1 326 ? -1.09 -56.688 -35.781 1 90.62 326 LEU B C 1
ATOM 6891 O O . LEU B 1 326 ? -0.087 -56.188 -36.312 1 90.62 326 LEU B O 1
ATOM 6895 N N . SER B 1 327 ? -1.119 -57.812 -35.156 1 90.5 327 SER B N 1
ATOM 6896 C CA . SER B 1 327 ? 0.067 -58.656 -35.062 1 90.5 327 SER B CA 1
ATOM 6897 C C . SER B 1 327 ? -0.31 -60.125 -34.938 1 90.5 327 SER B C 1
ATOM 6899 O O . SER B 1 327 ? -1.327 -60.469 -34.344 1 90.5 327 SER B O 1
ATOM 6901 N N . LEU B 1 328 ? 0.508 -61 -35.469 1 89.75 328 LEU B N 1
ATOM 6902 C CA . LEU B 1 328 ? 0.274 -62.438 -35.375 1 89.75 328 LEU B CA 1
ATOM 6903 C C . LEU B 1 328 ? 1.113 -63.062 -34.25 1 89.75 328 LEU B C 1
ATOM 6905 O O . LEU B 1 328 ? 0.726 -64.062 -33.688 1 89.75 328 LEU B O 1
ATOM 6909 N N . GLN B 1 329 ? 2.26 -62.469 -34.031 1 88.25 329 GLN B N 1
ATOM 6910 C CA . GLN B 1 329 ? 3.139 -62.875 -32.938 1 88.25 329 GLN B CA 1
ATOM 6911 C C . GLN B 1 329 ? 3.705 -61.688 -32.188 1 88.25 329 GLN B C 1
ATOM 6913 O O . GLN B 1 329 ? 4.691 -61.094 -32.625 1 88.25 329 GLN B O 1
ATOM 6918 N N . PRO B 1 330 ? 3.322 -61.406 -31.125 1 91.69 330 PRO B N 1
ATOM 6919 C CA . PRO B 1 330 ? 2.154 -62 -30.469 1 91.69 330 PRO B CA 1
ATOM 6920 C C . PRO B 1 330 ? 0.847 -61.688 -31.188 1 91.69 330 PRO B C 1
ATOM 6922 O O . PRO B 1 330 ? 0.799 -60.75 -32.031 1 91.69 330 PRO B O 1
ATOM 6925 N N . TYR B 1 331 ? -0.103 -62.531 -30.938 1 91.88 331 TYR B N 1
ATOM 6926 C CA . TYR B 1 331 ? -1.41 -62.281 -31.531 1 91.88 331 TYR B CA 1
ATOM 6927 C C . TYR B 1 331 ? -2.09 -61.094 -30.844 1 91.88 331 TYR B C 1
ATOM 6929 O O . TYR B 1 331 ? -2.436 -61.156 -29.672 1 91.88 331 TYR B O 1
ATOM 6937 N N . VAL B 1 332 ? -2.219 -59.969 -31.562 1 93.81 332 VAL B N 1
ATOM 6938 C CA . VAL B 1 332 ? -2.842 -58.75 -31.047 1 93.81 332 VAL B CA 1
ATOM 6939 C C . VAL B 1 332 ? -3.926 -58.281 -32.031 1 93.81 332 VAL B C 1
ATOM 6941 O O . VAL B 1 332 ? -3.67 -58.125 -33.219 1 93.81 332 VAL B O 1
ATOM 6944 N N . VAL B 1 333 ? -5.098 -58.062 -31.5 1 94 333 VAL B N 1
ATOM 6945 C CA . VAL B 1 333 ? -6.238 -57.688 -32.344 1 94 333 VAL B CA 1
ATOM 6946 C C . VAL B 1 333 ? -6.883 -56.406 -31.781 1 94 333 VAL B C 1
ATOM 6948 O O . VAL B 1 333 ? -6.973 -56.219 -30.562 1 94 333 VAL B O 1
ATOM 6951 N N . LEU B 1 334 ? -7.258 -55.531 -32.719 1 94.88 334 LEU B N 1
ATOM 6952 C CA . LEU B 1 334 ? -8.023 -54.344 -32.406 1 94.88 334 LEU B CA 1
ATOM 6953 C C . LEU B 1 334 ? -9.477 -54.5 -32.812 1 94.88 334 LEU B C 1
ATOM 6955 O O . LEU B 1 334 ? -9.766 -54.75 -34 1 94.88 334 LEU B O 1
ATOM 6959 N N . TYR B 1 335 ? -10.406 -54.469 -31.859 1 95.81 335 TYR B N 1
ATOM 6960 C CA . TYR B 1 335 ? -11.836 -54.438 -32.156 1 95.81 335 TYR B CA 1
ATOM 6961 C C . TYR B 1 335 ? -12.344 -53 -32.219 1 95.81 335 TYR B C 1
ATOM 6963 O O . TYR B 1 335 ? -12.414 -52.312 -31.172 1 95.81 335 TYR B O 1
ATOM 6971 N N . HIS B 1 336 ? -12.734 -52.562 -33.344 1 94.5 336 HIS B N 1
ATOM 6972 C CA . HIS B 1 336 ? -13.188 -51.188 -33.5 1 94.5 336 HIS B CA 1
ATOM 6973 C C . HIS B 1 336 ? -14.617 -51.031 -33 1 94.5 336 HIS B C 1
ATOM 6975 O O . HIS B 1 336 ? -15.438 -51.938 -33.125 1 94.5 336 HIS B O 1
ATOM 6981 N N . ARG B 1 337 ? -14.945 -49.844 -32.438 1 95 337 ARG B N 1
ATOM 6982 C CA . ARG B 1 337 ? -16.266 -49.5 -31.969 1 95 337 ARG B CA 1
ATOM 6983 C C . ARG B 1 337 ? -16.844 -50.562 -31.047 1 95 337 ARG B C 1
ATOM 6985 O O . ARG B 1 337 ? -17.969 -51.031 -31.25 1 95 337 ARG B O 1
ATOM 6992 N N . PHE B 1 338 ? -16.016 -50.969 -30.188 1 96 338 PHE B N 1
ATOM 6993 C CA . PHE B 1 338 ? -16.391 -52 -29.234 1 96 338 PHE B CA 1
ATOM 6994 C C . PHE B 1 338 ? -17.453 -51.5 -28.266 1 96 338 PHE B C 1
ATOM 6996 O O . PHE B 1 338 ? -18.344 -52.25 -27.875 1 96 338 PHE B O 1
ATOM 7003 N N . ILE B 1 339 ? -17.297 -50.281 -27.797 1 96.56 339 ILE B N 1
ATOM 7004 C CA . ILE B 1 339 ? -18.266 -49.656 -26.922 1 96.56 339 ILE B CA 1
ATOM 7005 C C . ILE B 1 339 ? -18.75 -48.344 -27.516 1 96.56 339 ILE B C 1
ATOM 7007 O O . ILE B 1 339 ? -18.141 -47.812 -28.453 1 96.56 339 ILE B O 1
ATOM 7011 N N . SER B 1 340 ? -19.906 -47.812 -27.031 1 96.06 340 SER B N 1
ATOM 7012 C CA . SER B 1 340 ? -20.422 -46.5 -27.453 1 96.06 340 SER B CA 1
ATOM 7013 C C . SER B 1 340 ? -19.875 -45.406 -26.562 1 96.06 340 SER B C 1
ATOM 7015 O O . SER B 1 340 ? -19.328 -45.656 -25.5 1 96.06 340 SER B O 1
ATOM 7017 N N . ASP B 1 341 ? -20.047 -44.125 -27.078 1 96.5 341 ASP B N 1
ATOM 7018 C CA . ASP B 1 341 ? -19.641 -42.969 -26.312 1 96.5 341 ASP B CA 1
ATOM 7019 C C . ASP B 1 341 ? -20.344 -42.938 -24.953 1 96.5 341 ASP B C 1
ATOM 7021 O O . ASP B 1 341 ? -19.719 -42.594 -23.938 1 96.5 341 ASP B O 1
ATOM 7025 N N . SER B 1 342 ? -21.578 -43.281 -24.953 1 96.88 342 SER B N 1
ATOM 7026 C CA . SER B 1 342 ? -22.375 -43.25 -23.734 1 96.88 342 SER B CA 1
ATOM 7027 C C . SER B 1 342 ? -21.891 -44.312 -22.734 1 96.88 342 SER B C 1
ATOM 7029 O O . SER B 1 342 ? -21.859 -44.062 -21.531 1 96.88 342 SER B O 1
ATOM 7031 N N . GLU B 1 343 ? -21.531 -45.531 -23.281 1 96.75 343 GLU B N 1
ATOM 7032 C CA . GLU B 1 343 ? -21 -46.562 -22.422 1 96.75 343 GLU B CA 1
ATOM 7033 C C . GLU B 1 343 ? -19.672 -46.156 -21.812 1 96.75 343 GLU B C 1
ATOM 7035 O O . GLU B 1 343 ? -19.438 -46.375 -20.609 1 96.75 343 GLU B O 1
ATOM 7040 N N . ALA B 1 344 ? -18.859 -45.562 -22.609 1 97.19 344 ALA B N 1
ATOM 7041 C CA . ALA B 1 344 ? -17.562 -45.125 -22.125 1 97.19 344 ALA B CA 1
ATOM 7042 C C . ALA B 1 344 ? -17.719 -44.062 -21.016 1 97.19 344 ALA B C 1
ATOM 7044 O O . ALA B 1 344 ? -17.062 -44.156 -19.984 1 97.19 344 ALA B O 1
ATOM 7045 N N . LYS B 1 345 ? -18.625 -43.125 -21.234 1 95.88 345 LYS B N 1
ATOM 7046 C CA . LYS B 1 345 ? -18.859 -42.062 -20.25 1 95.88 345 LYS B CA 1
ATOM 7047 C C . LYS B 1 345 ? -19.391 -42.625 -18.938 1 95.88 345 LYS B C 1
ATOM 7049 O O . LYS B 1 345 ? -18.984 -42.219 -17.859 1 95.88 345 LYS B O 1
ATOM 7054 N N . SER B 1 346 ? -20.203 -43.625 -19.047 1 96.38 346 SER B N 1
ATOM 7055 C CA . SER B 1 346 ? -20.766 -44.25 -17.859 1 96.38 346 SER B CA 1
ATOM 7056 C C . SER B 1 346 ? -19.672 -44.938 -17.047 1 96.38 346 SER B C 1
ATOM 7058 O O . SER B 1 346 ? -19.672 -44.844 -15.812 1 96.38 346 SER B O 1
ATOM 7060 N N . ILE B 1 347 ? -18.766 -45.625 -17.734 1 96.81 347 ILE B N 1
ATOM 7061 C CA . ILE B 1 347 ? -17.672 -46.312 -17.047 1 96.81 347 ILE B CA 1
ATOM 7062 C C . ILE B 1 347 ? -16.781 -45.281 -16.359 1 96.81 347 ILE B C 1
ATOM 7064 O O . ILE B 1 347 ? -16.391 -45.469 -15.203 1 96.81 347 ILE B O 1
ATOM 7068 N N . GLN B 1 348 ? -16.469 -44.219 -17.031 1 95.06 348 GLN B N 1
ATOM 7069 C CA . GLN B 1 348 ? -15.633 -43.156 -16.469 1 95.06 348 GLN B CA 1
ATOM 7070 C C . GLN B 1 348 ? -16.281 -42.562 -15.234 1 95.06 348 GLN B C 1
ATOM 7072 O O . GLN B 1 348 ? -15.617 -42.344 -14.219 1 95.06 348 GLN B O 1
ATOM 7077 N N . ASP B 1 349 ? -17.562 -42.312 -15.328 1 94.44 349 ASP B N 1
ATOM 7078 C CA . ASP B 1 349 ? -18.297 -41.688 -14.227 1 94.44 349 ASP B CA 1
ATOM 7079 C C . ASP B 1 349 ? -18.281 -42.562 -12.984 1 94.44 349 ASP B C 1
ATOM 7081 O O . ASP B 1 349 ? -18.094 -42.062 -11.867 1 94.44 349 ASP B O 1
ATOM 7085 N N . VAL B 1 350 ? -18.453 -43.812 -13.18 1 94.62 350 VAL B N 1
ATOM 7086 C CA . VAL B 1 350 ? -18.484 -44.75 -12.062 1 94.62 350 VAL B CA 1
ATOM 7087 C C . VAL B 1 350 ? -17.078 -44.875 -11.453 1 94.62 350 VAL B C 1
ATOM 7089 O O . VAL B 1 350 ? -16.938 -44.969 -10.234 1 94.62 350 VAL B O 1
ATOM 7092 N N . ALA B 1 351 ? -16.109 -44.812 -12.273 1 94.44 351 ALA B N 1
ATOM 7093 C CA . ALA B 1 351 ? -14.727 -45.031 -11.82 1 94.44 351 ALA B CA 1
ATOM 7094 C C . ALA B 1 351 ? -14.188 -43.781 -11.125 1 94.44 351 ALA B C 1
ATOM 7096 O O . ALA B 1 351 ? -13.289 -43.875 -10.281 1 94.44 351 ALA B O 1
ATOM 7097 N N . GLN B 1 352 ? -14.688 -42.656 -11.469 1 89.25 352 GLN B N 1
ATOM 7098 C CA . GLN B 1 352 ? -14.148 -41.375 -11.047 1 89.25 352 GLN B CA 1
ATOM 7099 C C . GLN B 1 352 ? -14.078 -41.25 -9.523 1 89.25 352 GLN B C 1
ATOM 7101 O O . GLN B 1 352 ? -13.117 -40.719 -8.969 1 89.25 352 GLN B O 1
ATOM 7106 N N . THR B 1 353 ? -14.992 -41.75 -8.789 1 87.25 353 THR B N 1
ATOM 7107 C CA . THR B 1 353 ? -15.055 -41.625 -7.332 1 87.25 353 THR B CA 1
ATOM 7108 C C . THR B 1 353 ? -14.078 -42.594 -6.664 1 87.25 353 THR B C 1
ATOM 7110 O O . THR B 1 353 ? -13.664 -42.375 -5.527 1 87.25 353 THR B O 1
ATOM 7113 N N . GLY B 1 354 ? -13.68 -43.594 -7.387 1 88.62 354 GLY B N 1
ATOM 7114 C CA . GLY B 1 354 ? -12.828 -44.594 -6.781 1 88.62 354 GLY B CA 1
ATOM 7115 C C . GLY B 1 354 ? -11.383 -44.531 -7.238 1 88.62 354 GLY B C 1
ATOM 7116 O O . GLY B 1 354 ? -10.562 -45.375 -6.871 1 88.62 354 GLY B O 1
ATOM 7117 N N . LEU B 1 355 ? -11.117 -43.5 -7.957 1 87.94 355 LEU B N 1
ATOM 7118 C CA . LEU B 1 355 ? -9.773 -43.406 -8.508 1 87.94 355 LEU B CA 1
ATOM 7119 C C . LEU B 1 355 ? -8.75 -43.125 -7.402 1 87.94 355 LEU B C 1
ATOM 7121 O O . LEU B 1 355 ? -8.969 -42.25 -6.547 1 87.94 355 LEU B O 1
ATOM 7125 N N . ARG B 1 356 ? -7.719 -43.906 -7.379 1 86 356 ARG B N 1
ATOM 7126 C CA . ARG B 1 356 ? -6.574 -43.719 -6.492 1 86 356 ARG B CA 1
ATOM 7127 C C . ARG B 1 356 ? -5.262 -43.906 -7.246 1 86 356 ARG B C 1
ATOM 7129 O O . ARG B 1 356 ? -5.246 -44.469 -8.352 1 86 356 ARG B O 1
ATOM 7136 N N . ARG B 1 357 ? -4.219 -43.469 -6.672 1 82.75 357 ARG B N 1
ATOM 7137 C CA . ARG B 1 357 ? -2.916 -43.625 -7.309 1 82.75 357 ARG B CA 1
ATOM 7138 C C . ARG B 1 357 ? -2.625 -45.125 -7.551 1 82.75 357 ARG B C 1
ATOM 7140 O O . ARG B 1 357 ? -2.826 -45.938 -6.664 1 82.75 357 ARG B O 1
ATOM 7147 N N . SER B 1 358 ? -2.158 -45.375 -8.742 1 84.31 358 SER B N 1
ATOM 7148 C CA . SER B 1 358 ? -1.901 -46.781 -9.109 1 84.31 358 SER B CA 1
ATOM 7149 C C . SER B 1 358 ? -0.691 -47.312 -8.359 1 84.31 358 SER B C 1
ATOM 7151 O O . SER B 1 358 ? 0.297 -46.594 -8.156 1 84.31 358 SER B O 1
ATOM 7153 N N . VAL B 1 359 ? -0.817 -48.531 -7.922 1 78.5 359 VAL B N 1
ATOM 7154 C CA . VAL B 1 359 ? 0.266 -49.219 -7.215 1 78.5 359 VAL B CA 1
ATOM 7155 C C . VAL B 1 359 ? 0.724 -50.406 -8.016 1 78.5 359 VAL B C 1
ATOM 7157 O O . VAL B 1 359 ? -0.013 -50.938 -8.867 1 78.5 359 VAL B O 1
ATOM 7160 N N . VAL B 1 360 ? 2.039 -50.844 -7.902 1 73.19 360 VAL B N 1
ATOM 7161 C CA . VAL B 1 360 ? 2.596 -52 -8.562 1 73.19 360 VAL B CA 1
ATOM 7162 C C . VAL B 1 360 ? 3.059 -53.031 -7.512 1 73.19 360 VAL B C 1
ATOM 7164 O O . VAL B 1 360 ? 3.441 -52.656 -6.402 1 73.19 360 VAL B O 1
ATOM 7167 N N . ALA B 1 361 ? 2.871 -54.312 -7.859 1 68.25 361 ALA B N 1
ATOM 7168 C CA . ALA B 1 361 ? 3.252 -55.406 -6.945 1 68.25 361 ALA B CA 1
ATOM 7169 C C . ALA B 1 361 ? 4.77 -55.531 -6.863 1 68.25 361 ALA B C 1
ATOM 7171 O O . ALA B 1 361 ? 5.449 -55.594 -7.891 1 68.25 361 ALA B O 1
ATOM 7172 N N . SER B 1 362 ? 5.383 -55.031 -5.855 1 59.44 362 SER B N 1
ATOM 7173 C CA . SER B 1 362 ? 6.797 -55.281 -5.602 1 59.44 362 SER B CA 1
ATOM 7174 C C . SER B 1 362 ? 6.98 -56.312 -4.484 1 59.44 362 SER B C 1
ATOM 7176 O O . SER B 1 362 ? 7.016 -55.938 -3.307 1 59.44 362 SER B O 1
ATOM 7178 N N . GLY B 1 363 ? 7.078 -57.531 -4.824 1 56.25 363 GLY B N 1
ATOM 7179 C CA . GLY B 1 363 ? 7.129 -58.562 -3.812 1 56.25 363 GLY B CA 1
ATOM 7180 C C . GLY B 1 363 ? 5.832 -58.719 -3.035 1 56.25 363 GLY B C 1
ATOM 7181 O O . GLY B 1 363 ? 4.762 -58.875 -3.625 1 56.25 363 GLY B O 1
ATOM 7182 N N . GLU B 1 364 ? 5.938 -58.625 -1.614 1 57.84 364 GLU B N 1
ATOM 7183 C CA . GLU B 1 364 ? 4.777 -58.812 -0.745 1 57.84 364 GLU B CA 1
ATOM 7184 C C . GLU B 1 364 ? 4.035 -57.5 -0.537 1 57.84 364 GLU B C 1
ATOM 7186 O O . GLU B 1 364 ? 2.898 -57.5 -0.057 1 57.84 364 GLU B O 1
ATOM 7191 N N . LYS B 1 365 ? 4.773 -56.375 -1.045 1 62.81 365 LYS B N 1
ATOM 7192 C CA . LYS B 1 365 ? 4.129 -55.094 -0.698 1 62.81 365 LYS B CA 1
ATOM 7193 C C . LYS B 1 365 ? 3.773 -54.312 -1.949 1 62.81 365 LYS B C 1
ATOM 7195 O O . LYS B 1 365 ? 4.473 -54.375 -2.961 1 62.81 365 LYS B O 1
ATOM 7200 N N . GLN B 1 366 ? 2.576 -53.781 -2.08 1 69.62 366 GLN B N 1
ATOM 7201 C CA . GLN B 1 366 ? 2.162 -52.812 -3.113 1 69.62 366 GLN B CA 1
ATOM 7202 C C . GLN B 1 366 ? 2.697 -51.438 -2.826 1 69.62 366 GLN B C 1
ATOM 7204 O O . GLN B 1 366 ? 2.617 -50.938 -1.695 1 69.62 366 GLN B O 1
ATOM 7209 N N . ALA B 1 367 ? 3.525 -50.844 -3.885 1 71.81 367 ALA B N 1
ATOM 7210 C CA . ALA B 1 367 ? 4.102 -49.531 -3.672 1 71.81 367 ALA B CA 1
ATOM 7211 C C . ALA B 1 367 ? 3.914 -48.625 -4.902 1 71.81 367 ALA B C 1
ATOM 7213 O O . ALA B 1 367 ? 3.795 -49.125 -6.023 1 71.81 367 ALA B O 1
ATOM 7214 N N . THR B 1 368 ? 3.705 -47.375 -4.621 1 72.69 368 THR B N 1
ATOM 7215 C CA . THR B 1 368 ? 3.715 -46.406 -5.723 1 72.69 368 THR B CA 1
ATOM 7216 C C . THR B 1 368 ? 5.094 -46.344 -6.367 1 72.69 368 THR B C 1
ATOM 7218 O O . THR B 1 368 ? 6.113 -46.5 -5.688 1 72.69 368 THR B O 1
ATOM 7221 N N . ALA B 1 369 ? 5.066 -46.344 -7.684 1 73.5 369 ALA B N 1
ATOM 7222 C CA . ALA B 1 369 ? 6.344 -46.344 -8.398 1 73.5 369 ALA B CA 1
ATOM 7223 C C . ALA B 1 369 ? 6.391 -45.219 -9.43 1 73.5 369 ALA B C 1
ATOM 7225 O O . ALA B 1 369 ? 5.359 -44.812 -9.977 1 73.5 369 ALA B O 1
ATOM 7226 N N . GLU B 1 370 ? 7.656 -44.781 -9.758 1 75.31 370 GLU B N 1
ATOM 7227 C CA . GLU B 1 370 ? 7.863 -43.719 -10.734 1 75.31 370 GLU B CA 1
ATOM 7228 C C . GLU B 1 370 ? 7.688 -44.219 -12.164 1 75.31 370 GLU B C 1
ATOM 7230 O O . GLU B 1 370 ? 7.441 -43.438 -13.086 1 75.31 370 GLU B O 1
ATOM 7235 N N . TYR B 1 371 ? 7.762 -45.562 -12.258 1 74.25 371 TYR B N 1
ATOM 7236 C CA . TYR B 1 371 ? 7.664 -46.094 -13.602 1 74.25 371 TYR B CA 1
ATOM 7237 C C . TYR B 1 371 ? 6.211 -46.344 -13.984 1 74.25 371 TYR B C 1
ATOM 7239 O O . TYR B 1 371 ? 5.926 -46.844 -15.078 1 74.25 371 TYR B O 1
ATOM 7247 N N . ARG B 1 372 ? 5.316 -46.031 -13.055 1 80.31 372 ARG B N 1
ATOM 7248 C CA . ARG B 1 372 ? 3.889 -46.031 -13.352 1 80.31 372 ARG B CA 1
ATOM 7249 C C . ARG B 1 372 ? 3.186 -44.844 -12.711 1 80.31 372 ARG B C 1
ATOM 7251 O O . ARG B 1 372 ? 3.104 -44.75 -11.484 1 80.31 372 ARG B O 1
ATOM 7258 N N . ILE B 1 373 ? 2.803 -43.938 -13.508 1 85.31 373 ILE B N 1
ATOM 7259 C CA . ILE B 1 373 ? 2.084 -42.781 -13.047 1 85.31 373 ILE B CA 1
ATOM 7260 C C . ILE B 1 373 ? 0.684 -42.75 -13.656 1 85.31 373 ILE B C 1
ATOM 7262 O O . ILE B 1 373 ? 0.513 -42.375 -14.82 1 85.31 373 ILE B O 1
ATOM 7266 N N . SER B 1 374 ? -0.282 -43.125 -12.875 1 89.56 374 SER B N 1
ATOM 7267 C CA . SER B 1 374 ? -1.691 -43.219 -13.25 1 89.56 374 SER B CA 1
ATOM 7268 C C . SER B 1 374 ? -2.582 -43.312 -12.016 1 89.56 374 SER B C 1
ATOM 7270 O O . SER B 1 374 ? -2.088 -43.469 -10.891 1 89.56 374 SER B O 1
ATOM 7272 N N . LYS B 1 375 ? -3.807 -43.125 -12.203 1 89.25 375 LYS B N 1
ATOM 7273 C CA . LYS B 1 375 ? -4.82 -43.406 -11.195 1 89.25 375 LYS B CA 1
ATOM 7274 C C . LYS B 1 375 ? -5.727 -44.562 -11.656 1 89.25 375 LYS B C 1
ATOM 7276 O O . LYS B 1 375 ? -6.055 -44.656 -12.836 1 89.25 375 LYS B O 1
ATOM 7281 N N . SER B 1 376 ? -6.082 -45.406 -10.672 1 92.94 376 SER B N 1
ATOM 7282 C CA . SER B 1 376 ? -6.879 -46.562 -11.094 1 92.94 376 SER B CA 1
ATOM 7283 C C . SER B 1 376 ? -7.996 -46.844 -10.102 1 92.94 376 SER B C 1
ATOM 7285 O O . SER B 1 376 ? -7.926 -46.438 -8.938 1 92.94 376 SER B O 1
ATOM 7287 N N . ALA B 1 377 ? -9.039 -47.375 -10.578 1 94.75 377 ALA B N 1
ATOM 7288 C CA . ALA B 1 377 ? -10.188 -47.875 -9.812 1 94.75 377 ALA B CA 1
ATOM 7289 C C . ALA B 1 377 ? -10.602 -49.281 -10.266 1 94.75 377 ALA B C 1
ATOM 7291 O O . ALA B 1 377 ? -10.523 -49.594 -11.461 1 94.75 377 ALA B O 1
ATOM 7292 N N . TRP B 1 378 ? -11.031 -50.125 -9.32 1 95.25 378 TRP B N 1
ATOM 7293 C CA . TRP B 1 378 ? -11.531 -51.469 -9.617 1 95.25 378 TRP B CA 1
ATOM 7294 C C . TRP B 1 378 ? -13.055 -51.5 -9.531 1 95.25 378 TRP B C 1
ATOM 7296 O O . TRP B 1 378 ? -13.641 -51.125 -8.523 1 95.25 378 TRP B O 1
ATOM 7306 N N . LEU B 1 379 ? -13.656 -51.906 -10.602 1 95.5 379 LEU B N 1
ATOM 7307 C CA . LEU B 1 379 ? -15.117 -51.938 -10.648 1 95.5 379 LEU B CA 1
ATOM 7308 C C . LEU B 1 379 ? -15.633 -53.375 -10.625 1 95.5 379 LEU B C 1
ATOM 7310 O O . LEU B 1 379 ? -15.328 -54.188 -11.508 1 95.5 379 LEU B O 1
ATOM 7314 N N . LYS B 1 380 ? -16.484 -53.656 -9.641 1 92.88 380 LYS B N 1
ATOM 7315 C CA . LYS B 1 380 ? -17.172 -54.938 -9.547 1 92.88 380 LYS B CA 1
ATOM 7316 C C . LYS B 1 380 ? -18.375 -55 -10.477 1 92.88 380 LYS B C 1
ATOM 7318 O O . LYS B 1 380 ? -18.859 -53.938 -10.945 1 92.88 380 LYS B O 1
ATOM 7323 N N . GLU B 1 381 ? -18.828 -56.219 -10.719 1 89 381 GLU B N 1
ATOM 7324 C CA . GLU B 1 381 ? -19.953 -56.406 -11.617 1 89 381 GLU B CA 1
ATOM 7325 C C . GLU B 1 381 ? -21.203 -55.688 -11.102 1 89 381 GLU B C 1
ATOM 7327 O O . GLU B 1 381 ? -22.047 -55.25 -11.883 1 89 381 GLU B O 1
ATOM 7332 N N . THR B 1 382 ? -21.234 -55.469 -9.867 1 89.5 382 THR B N 1
ATOM 7333 C CA . THR B 1 382 ? -22.422 -54.906 -9.242 1 89.5 382 THR B CA 1
ATOM 7334 C C . THR B 1 382 ? -22.359 -53.375 -9.258 1 89.5 382 THR B C 1
ATOM 7336 O O . THR B 1 382 ? -23.344 -52.688 -8.945 1 89.5 382 THR B O 1
ATOM 7339 N N . ALA B 1 383 ? -21.266 -52.844 -9.617 1 91.19 383 ALA B N 1
ATOM 7340 C CA . ALA B 1 383 ? -21.062 -51.406 -9.547 1 91.19 383 ALA B CA 1
ATOM 7341 C C . ALA B 1 383 ? -22 -50.688 -10.516 1 91.19 383 ALA B C 1
ATOM 7343 O O . ALA B 1 383 ? -22.469 -49.594 -10.234 1 91.19 383 ALA B O 1
ATOM 7344 N N . HIS B 1 384 ? -22.297 -51.219 -11.641 1 93.12 384 HIS B N 1
ATOM 7345 C CA . HIS B 1 384 ? -23.156 -50.656 -12.688 1 93.12 384 HIS B CA 1
ATOM 7346 C C . HIS B 1 384 ? -23.531 -51.719 -13.711 1 93.12 384 HIS B C 1
ATOM 7348 O O . HIS B 1 384 ? -22.719 -52.562 -14.062 1 93.12 384 HIS B O 1
ATOM 7354 N N . PRO B 1 385 ? -24.703 -51.656 -14.352 1 94.06 385 PRO B N 1
ATOM 7355 C CA . PRO B 1 385 ? -25.156 -52.688 -15.305 1 94.06 385 PRO B CA 1
ATOM 7356 C C . PRO B 1 385 ? -24.266 -52.781 -16.531 1 94.06 385 PRO B C 1
ATOM 7358 O O . PRO B 1 385 ? -24.188 -53.844 -17.172 1 94.06 385 PRO B O 1
ATOM 7361 N N . ILE B 1 386 ? -23.641 -51.688 -16.812 1 94.62 386 ILE B N 1
ATOM 7362 C CA . ILE B 1 386 ? -22.797 -51.656 -18.016 1 94.62 386 ILE B CA 1
ATOM 7363 C C . ILE B 1 386 ? -21.656 -52.656 -17.875 1 94.62 386 ILE B C 1
ATOM 7365 O O . ILE B 1 386 ? -21.188 -53.219 -18.859 1 94.62 386 ILE B O 1
ATOM 7369 N N . ILE B 1 387 ? -21.203 -52.938 -16.719 1 95.12 387 ILE B N 1
ATOM 7370 C CA . ILE B 1 387 ? -20.078 -53.844 -16.516 1 95.12 387 ILE B CA 1
ATOM 7371 C C . ILE B 1 387 ? -20.453 -55.281 -16.906 1 95.12 387 ILE B C 1
ATOM 7373 O O . ILE B 1 387 ? -19.688 -55.969 -17.562 1 95.12 387 ILE B O 1
ATOM 7377 N N . GLY B 1 388 ? -21.625 -55.688 -16.531 1 93.38 388 GLY B N 1
ATOM 7378 C CA . GLY B 1 388 ? -22.109 -57 -16.922 1 93.38 388 GLY B CA 1
ATOM 7379 C C . GLY B 1 388 ? -22.266 -57.156 -18.438 1 93.38 388 GLY B C 1
ATOM 7380 O O . GLY B 1 388 ? -21.938 -58.188 -19 1 93.38 388 GLY B O 1
ATOM 7381 N N . ARG B 1 389 ? -22.781 -56.188 -19.016 1 93.69 389 ARG B N 1
ATOM 7382 C CA . ARG B 1 389 ? -22.953 -56.188 -20.453 1 93.69 389 ARG B CA 1
ATOM 7383 C C . ARG B 1 389 ? -21.609 -56.281 -21.172 1 93.69 389 ARG B C 1
ATOM 7385 O O . ARG B 1 389 ? -21.484 -56.969 -22.188 1 93.69 389 ARG B O 1
ATOM 7392 N N . LEU B 1 390 ? -20.688 -55.594 -20.625 1 94.81 390 LEU B N 1
ATOM 7393 C CA . LEU B 1 390 ? -19.344 -55.625 -21.188 1 94.81 390 LEU B CA 1
ATOM 7394 C C . LEU B 1 390 ? -18.75 -57.031 -21.078 1 94.81 390 LEU B C 1
ATOM 7396 O O . LEU B 1 390 ? -18.141 -57.531 -22.031 1 94.81 390 LEU B O 1
ATOM 7400 N N . ASP B 1 391 ? -18.891 -57.625 -19.953 1 94.5 391 ASP B N 1
ATOM 7401 C CA . ASP B 1 391 ? -18.391 -58.969 -19.734 1 94.5 391 ASP B CA 1
ATOM 7402 C C . ASP B 1 391 ? -19.016 -59.969 -20.734 1 94.5 391 ASP B C 1
ATOM 7404 O O . ASP B 1 391 ? -18.328 -60.812 -21.281 1 94.5 391 ASP B O 1
ATOM 7408 N N . GLN B 1 392 ? -20.266 -59.812 -20.922 1 92.56 392 GLN B N 1
ATOM 7409 C CA . GLN B 1 392 ? -20.969 -60.656 -21.875 1 92.56 392 GLN B CA 1
ATOM 7410 C C . GLN B 1 392 ? -20.406 -60.469 -23.297 1 92.56 392 GLN B C 1
ATOM 7412 O O . GLN B 1 392 ? -20.203 -61.438 -24.016 1 92.56 392 GLN B O 1
ATOM 7417 N N . ARG B 1 393 ? -20.172 -59.25 -23.672 1 93.62 393 ARG B N 1
ATOM 7418 C CA . ARG B 1 393 ? -19.641 -58.969 -24.984 1 93.62 393 ARG B CA 1
ATOM 7419 C C . ARG B 1 393 ? -18.219 -59.531 -25.156 1 93.62 393 ARG B C 1
ATOM 7421 O O . ARG B 1 393 ? -17.891 -60.062 -26.203 1 93.62 393 ARG B O 1
ATOM 7428 N N . ILE B 1 394 ? -17.453 -59.375 -24.125 1 95.25 394 ILE B N 1
ATOM 7429 C CA . ILE B 1 394 ? -16.078 -59.906 -24.156 1 95.25 394 ILE B CA 1
ATOM 7430 C C . ILE B 1 394 ? -16.125 -61.438 -24.297 1 95.25 394 ILE B C 1
ATOM 7432 O O . ILE B 1 394 ? -15.367 -62 -25.094 1 95.25 394 ILE B O 1
ATOM 7436 N N . THR B 1 395 ? -17 -62.062 -23.531 1 92.75 395 THR B N 1
ATOM 7437 C CA . THR B 1 395 ? -17.156 -63.5 -23.625 1 92.75 395 THR B CA 1
ATOM 7438 C C . THR B 1 395 ? -17.547 -63.938 -25.031 1 92.75 395 THR B C 1
ATOM 7440 O O . THR B 1 395 ? -17 -64.875 -25.562 1 92.75 395 THR B O 1
ATOM 7443 N N . MET B 1 396 ? -18.406 -63.219 -25.609 1 90.38 396 MET B N 1
ATOM 7444 C CA . MET B 1 396 ? -18.875 -63.562 -26.969 1 90.38 396 MET B CA 1
ATOM 7445 C C . MET B 1 396 ? -17.75 -63.375 -27.984 1 90.38 396 MET B C 1
ATOM 7447 O O . MET B 1 396 ? -17.609 -64.188 -28.906 1 90.38 396 MET B O 1
ATOM 7451 N N . LEU B 1 397 ? -16.953 -62.438 -27.812 1 91 397 LEU B N 1
ATOM 7452 C CA . LEU B 1 397 ? -15.906 -62.094 -28.781 1 91 397 LEU B CA 1
ATOM 7453 C C . LEU B 1 397 ? -14.711 -63.031 -28.641 1 91 397 LEU B C 1
ATOM 7455 O O . LEU B 1 397 ? -14.07 -63.375 -29.625 1 91 397 LEU B O 1
ATOM 7459 N N . THR B 1 398 ? -14.383 -63.375 -27.422 1 90.75 398 THR B N 1
ATOM 7460 C CA . THR B 1 398 ? -13.148 -64.125 -27.188 1 90.75 398 THR B CA 1
ATOM 7461 C C . THR B 1 398 ? -13.43 -65.625 -26.984 1 90.75 398 THR B C 1
ATOM 7463 O O . THR B 1 398 ? -12.523 -66.438 -27.094 1 90.75 398 THR B O 1
ATOM 7466 N N . GLY B 1 399 ? -14.664 -65.938 -26.625 1 89.19 399 GLY B N 1
ATOM 7467 C CA . GLY B 1 399 ? -15.008 -67.312 -26.266 1 89.19 399 GLY B CA 1
ATOM 7468 C C . GLY B 1 399 ? -14.516 -67.688 -24.891 1 89.19 399 GLY B C 1
ATOM 7469 O O . GLY B 1 399 ? -14.617 -68.875 -24.516 1 89.19 399 GLY B O 1
ATOM 7470 N N . LEU B 1 400 ? -14.016 -66.812 -24.109 1 92.62 400 LEU B N 1
ATOM 7471 C CA . LEU B 1 400 ? -13.43 -67.062 -22.812 1 92.62 400 LEU B CA 1
ATOM 7472 C C . LEU B 1 400 ? -14.43 -66.812 -21.688 1 92.62 400 LEU B C 1
ATOM 7474 O O . LEU B 1 400 ? -15.359 -66 -21.875 1 92.62 400 LEU B O 1
ATOM 7478 N N . ASN B 1 401 ? -14.211 -67.438 -20.609 1 91.94 401 ASN B N 1
ATOM 7479 C CA . ASN B 1 401 ? -14.984 -67.188 -19.40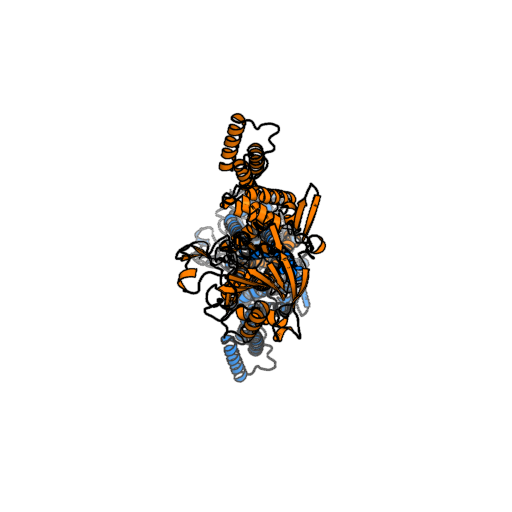6 1 91.94 401 ASN B CA 1
ATOM 7480 C C . ASN B 1 401 ? -14.422 -66 -18.641 1 91.94 401 ASN B C 1
ATOM 7482 O O . ASN B 1 401 ? -13.328 -66.062 -18.078 1 91.94 401 ASN B O 1
ATOM 7486 N N . VAL B 1 402 ? -15.25 -64.938 -18.531 1 93.31 402 VAL B N 1
ATOM 7487 C CA . VAL B 1 402 ? -14.719 -63.75 -17.922 1 93.31 402 VAL B CA 1
ATOM 7488 C C . VAL B 1 402 ? -15.414 -63.5 -16.578 1 93.31 402 VAL B C 1
ATOM 7490 O O . VAL B 1 402 ? -15.391 -62.375 -16.078 1 93.31 402 VAL B O 1
ATOM 7493 N N . GLN B 1 403 ? -16.094 -64.438 -16.047 1 90.31 403 GLN B N 1
ATOM 7494 C CA . GLN B 1 403 ? -16.734 -64.312 -14.742 1 90.31 403 GLN B CA 1
ATOM 7495 C C . GLN B 1 403 ? -15.742 -64.625 -13.617 1 90.31 403 GLN B C 1
ATOM 7497 O O . GLN B 1 403 ? -14.93 -65.562 -13.742 1 90.31 403 GLN B O 1
ATOM 7502 N N . PRO B 1 404 ? -15.797 -63.844 -12.562 1 88.25 404 PRO B N 1
ATOM 7503 C CA . PRO B 1 404 ? -14.977 -64.25 -11.414 1 88.25 404 PRO B CA 1
ATOM 7504 C C . PRO B 1 404 ? -15.297 -65.625 -10.914 1 88.25 404 PRO B C 1
ATOM 7506 O O . PRO B 1 404 ? -16.453 -66.062 -10.938 1 88.25 404 PRO B O 1
ATOM 7509 N N . PRO B 1 405 ? -14.281 -66.438 -10.523 1 90.38 405 PRO B N 1
ATOM 7510 C CA . PRO B 1 405 ? -12.898 -66.062 -10.273 1 90.38 405 PRO B CA 1
ATOM 7511 C C . PRO B 1 405 ? -12 -66.25 -11.492 1 90.38 405 PRO B C 1
ATOM 7513 O O . PRO B 1 405 ? -10.773 -66.125 -11.391 1 90.38 405 PRO B O 1
ATOM 7516 N N . TYR B 1 406 ? -12.578 -66.562 -12.625 1 90.81 406 TYR B N 1
ATOM 7517 C CA . TYR B 1 406 ? -11.789 -66.938 -13.797 1 90.81 406 TYR B CA 1
ATOM 7518 C C . TYR B 1 406 ? -11.297 -65.688 -14.516 1 90.81 406 TYR B C 1
ATOM 7520 O O . TYR B 1 406 ? -10.539 -65.75 -15.484 1 90.81 406 TYR B O 1
ATOM 7528 N N . ALA B 1 407 ? -11.766 -64.562 -14.125 1 94.31 407 ALA B N 1
ATOM 7529 C CA . ALA B 1 407 ? -11.289 -63.281 -14.578 1 94.31 407 ALA B CA 1
ATOM 7530 C C . ALA B 1 407 ? -11.336 -62.25 -13.445 1 94.31 407 ALA B C 1
ATOM 7532 O O . ALA B 1 407 ? -12.062 -62.438 -12.469 1 94.31 407 ALA B O 1
ATOM 7533 N N . GLU B 1 408 ? -10.531 -61.219 -13.578 1 94.12 408 GLU B N 1
ATOM 7534 C CA . GLU B 1 408 ? -10.477 -60.156 -12.57 1 94.12 408 GLU B CA 1
ATOM 7535 C C . GLU B 1 408 ? -11.547 -59.094 -12.82 1 94.12 408 GLU B C 1
ATOM 7537 O O . GLU B 1 408 ? -12.148 -59.062 -13.891 1 94.12 408 GLU B O 1
ATOM 7542 N N . TYR B 1 409 ? -11.766 -58.312 -11.781 1 94.94 409 TYR B N 1
ATOM 7543 C CA . TYR B 1 409 ? -12.664 -57.188 -11.938 1 94.94 409 TYR B CA 1
ATOM 7544 C C . TYR B 1 409 ? -12.125 -56.188 -12.969 1 94.94 409 TYR B C 1
ATOM 7546 O O . TYR B 1 409 ? -10.938 -56.219 -13.289 1 94.94 409 TYR B O 1
ATOM 7554 N N . LEU B 1 410 ? -13.039 -55.375 -13.5 1 96.44 410 LEU B N 1
ATOM 7555 C CA . LEU B 1 410 ? -12.633 -54.344 -14.477 1 96.44 410 LEU B CA 1
ATOM 7556 C C . LEU B 1 410 ? -11.773 -53.281 -13.82 1 96.44 410 LEU B C 1
ATOM 7558 O O . LEU B 1 410 ? -12.188 -52.656 -12.844 1 96.44 410 LEU B O 1
ATOM 7562 N N . GLN B 1 411 ? -10.562 -53.062 -14.258 1 96.5 411 GLN B N 1
ATOM 7563 C CA . GLN B 1 411 ? -9.703 -52 -13.773 1 96.5 411 GLN B CA 1
ATOM 7564 C C . GLN B 1 411 ? -9.75 -50.781 -14.695 1 96.5 411 GLN B C 1
ATOM 7566 O O . GLN B 1 411 ? -9.328 -50.875 -15.852 1 96.5 411 GLN B O 1
ATOM 7571 N N . VAL B 1 412 ? -10.266 -49.719 -14.211 1 96.94 412 VAL B N 1
ATOM 7572 C CA . VAL B 1 412 ? -10.273 -48.469 -14.977 1 96.94 412 VAL B CA 1
ATOM 7573 C C . VAL B 1 412 ? -9.062 -47.625 -14.594 1 96.94 412 VAL B C 1
ATOM 7575 O O . VAL B 1 412 ? -8.789 -47.406 -13.406 1 96.94 412 VAL B O 1
ATOM 7578 N N . VAL B 1 413 ? -8.305 -47.156 -15.586 1 95.5 413 VAL B N 1
ATOM 7579 C CA . VAL B 1 413 ? -7.074 -46.406 -15.352 1 95.5 413 VAL B CA 1
ATOM 7580 C C . VAL B 1 413 ? -7.145 -45.062 -16.062 1 95.5 413 VAL B C 1
ATOM 7582 O O . VAL B 1 413 ? -7.578 -45 -17.219 1 95.5 413 VAL B O 1
ATOM 7585 N N . ASN B 1 414 ? -6.816 -44.062 -15.375 1 93.06 414 ASN B N 1
ATOM 7586 C CA . ASN B 1 414 ? -6.703 -42.719 -15.938 1 93.06 414 ASN B CA 1
ATOM 7587 C C . ASN B 1 414 ? -5.25 -42.25 -16 1 93.06 414 ASN B C 1
ATOM 7589 O O . ASN B 1 414 ? -4.547 -42.25 -14.992 1 93.06 414 ASN B O 1
ATOM 7593 N N . TYR B 1 415 ? -4.766 -42.031 -17.172 1 93.19 415 TYR B N 1
ATOM 7594 C CA . TYR B 1 415 ? -3.467 -41.406 -17.406 1 93.19 415 TYR B CA 1
ATOM 7595 C C . TYR B 1 415 ? -3.623 -39.938 -17.766 1 93.19 415 TYR B C 1
ATOM 7597 O O . TYR B 1 415 ? -4.023 -39.594 -18.891 1 93.19 415 TYR B O 1
ATOM 7605 N N . GLY B 1 416 ? -3.293 -39.094 -16.812 1 89.94 416 GLY B N 1
ATOM 7606 C CA . GLY B 1 416 ? -3.283 -37.688 -17.109 1 89.94 416 GLY B CA 1
ATOM 7607 C C . GLY B 1 416 ? -2.051 -37.25 -17.875 1 89.94 416 GLY B C 1
ATOM 7608 O O . GLY B 1 416 ? -1.457 -38.031 -18.609 1 89.94 416 GLY B O 1
ATOM 7609 N N . ILE B 1 417 ? -1.691 -36 -17.766 1 90.81 417 ILE B N 1
ATOM 7610 C CA . ILE B 1 417 ? -0.545 -35.438 -18.469 1 90.81 417 ILE B CA 1
ATOM 7611 C C . ILE B 1 417 ? 0.731 -36.156 -18.031 1 90.81 417 ILE B C 1
ATOM 7613 O O . ILE B 1 417 ? 1.024 -36.219 -16.844 1 90.81 417 ILE B O 1
ATOM 7617 N N . GLY B 1 418 ? 1.438 -36.625 -19.016 1 92.12 418 GLY B N 1
ATOM 7618 C CA . GLY B 1 418 ? 2.691 -37.281 -18.719 1 92.12 418 GLY B CA 1
ATOM 7619 C C . GLY B 1 418 ? 2.498 -38.656 -18.125 1 92.12 418 GLY B C 1
ATOM 7620 O O . GLY B 1 418 ? 3.467 -39.406 -17.922 1 92.12 418 GLY B O 1
ATOM 7621 N N . GLY B 1 419 ? 1.266 -39.031 -17.766 1 92.75 419 GLY B N 1
ATOM 7622 C CA . GLY B 1 419 ? 1.005 -40.375 -17.234 1 92.75 419 GLY B CA 1
ATOM 7623 C C . GLY B 1 419 ? 1.494 -41.469 -18.156 1 92.75 419 GLY B C 1
ATOM 7624 O O . GLY B 1 419 ? 1.407 -41.375 -19.375 1 92.75 419 GLY B O 1
ATOM 7625 N N . HIS B 1 420 ? 2.031 -42.531 -17.594 1 93.06 420 HIS B N 1
ATOM 7626 C CA . HIS B 1 420 ? 2.652 -43.625 -18.375 1 93.06 420 HIS B CA 1
ATOM 7627 C C . HIS B 1 420 ? 2.822 -44.875 -17.531 1 93.06 420 HIS B C 1
ATOM 7629 O O . HIS B 1 420 ? 2.559 -44.875 -16.328 1 93.06 420 HIS B O 1
ATOM 7635 N N . TYR B 1 421 ? 3.107 -45.875 -18.109 1 93.06 421 TYR B N 1
ATOM 7636 C CA . TYR B 1 421 ? 3.5 -47.156 -17.484 1 93.06 421 TYR B CA 1
ATOM 7637 C C . TYR B 1 421 ? 4.645 -47.812 -18.25 1 93.06 421 TYR B C 1
ATOM 7639 O O . TYR B 1 421 ? 4.469 -48.219 -19.406 1 93.06 421 TYR B O 1
ATOM 7647 N N . GLU B 1 422 ? 5.809 -47.812 -17.719 1 91.5 422 GLU B N 1
ATOM 7648 C CA . GLU B 1 422 ? 6.996 -48.375 -18.375 1 91.5 422 GLU B CA 1
ATOM 7649 C C . GLU B 1 422 ? 6.793 -49.844 -18.766 1 91.5 422 GLU B C 1
ATOM 7651 O O . GLU B 1 422 ? 5.82 -50.469 -18.344 1 91.5 422 GLU B O 1
ATOM 7656 N N . PRO B 1 423 ? 7.641 -50.406 -19.594 1 92.69 423 PRO B N 1
ATOM 7657 C CA . PRO B 1 423 ? 7.453 -51.781 -20.109 1 92.69 423 PRO B CA 1
ATOM 7658 C C . PRO B 1 423 ? 7.23 -52.812 -19 1 92.69 423 PRO B C 1
ATOM 7660 O O . PRO B 1 423 ? 7.965 -52.812 -18.016 1 92.69 423 PRO B O 1
ATOM 7663 N N . HIS B 1 424 ? 6.215 -53.625 -19.203 1 91.88 424 HIS B N 1
ATOM 7664 C CA . HIS B 1 424 ? 5.828 -54.625 -18.219 1 91.88 424 HIS B CA 1
ATOM 7665 C C . HIS B 1 424 ? 5.047 -55.781 -18.875 1 91.88 424 HIS B C 1
ATOM 7667 O O . HIS B 1 424 ? 4.645 -55.656 -20.031 1 91.88 424 HIS B O 1
ATOM 7673 N N . PHE B 1 425 ? 4.934 -56.812 -18.094 1 93.56 425 PHE B N 1
ATOM 7674 C CA . PHE B 1 425 ? 4.078 -57.906 -18.484 1 93.56 425 PHE B CA 1
ATOM 7675 C C . PHE B 1 425 ? 2.773 -57.906 -17.688 1 93.56 425 PHE B C 1
ATOM 7677 O O . PHE B 1 425 ? 2.756 -57.5 -16.531 1 93.56 425 PHE B O 1
ATOM 7684 N N . ASP B 1 426 ? 1.746 -58.312 -18.359 1 94.31 426 ASP B N 1
ATOM 7685 C CA . ASP B 1 426 ? 0.493 -58.469 -17.625 1 94.31 426 ASP B CA 1
ATOM 7686 C C . ASP B 1 426 ? 0.449 -59.781 -16.875 1 94.31 426 ASP B C 1
ATOM 7688 O O . ASP B 1 426 ? -0.306 -59.938 -15.906 1 94.31 426 ASP B O 1
ATOM 7692 N N . HIS B 1 427 ? 1.158 -60.781 -17.344 1 93.5 427 HIS B N 1
ATOM 7693 C CA . HIS B 1 427 ? 1.21 -62.094 -16.672 1 93.5 427 HIS B CA 1
ATOM 7694 C C . HIS B 1 427 ? 2.305 -62.094 -15.609 1 93.5 427 HIS B C 1
ATOM 7696 O O . HIS B 1 427 ? 3.215 -61.281 -15.625 1 93.5 427 HIS B O 1
ATOM 7702 N N . ALA B 1 428 ? 2.207 -63.031 -14.719 1 90.25 428 ALA B N 1
ATOM 7703 C CA . ALA B 1 428 ? 3.236 -63.219 -13.695 1 90.25 428 ALA B CA 1
ATOM 7704 C C . ALA B 1 428 ? 4.492 -63.844 -14.289 1 90.25 428 ALA B C 1
ATOM 7706 O O . ALA B 1 428 ? 4.41 -64.812 -15.07 1 90.25 428 ALA B O 1
ATOM 7707 N N . THR B 1 429 ? 5.566 -63.25 -13.969 1 88.62 429 THR B N 1
ATOM 7708 C CA . THR B 1 429 ? 6.832 -63.719 -14.508 1 88.62 429 THR B CA 1
ATOM 7709 C C . THR B 1 429 ? 7.609 -64.5 -13.461 1 88.62 429 THR B C 1
ATOM 7711 O O . THR B 1 429 ? 8.664 -65.062 -13.758 1 88.62 429 THR B O 1
ATOM 7714 N N . SER B 1 430 ? 7.172 -64.5 -12.273 1 85 430 SER B N 1
ATOM 7715 C CA . SER B 1 430 ? 7.805 -65.25 -11.195 1 85 430 SER B CA 1
ATOM 7716 C C . SER B 1 430 ? 6.797 -66.125 -10.492 1 85 430 SER B C 1
ATOM 7718 O O . SER B 1 430 ? 5.625 -65.812 -10.359 1 85 430 SER B O 1
ATOM 7720 N N . ALA B 1 431 ? 7.254 -67.188 -10.039 1 81 431 ALA B N 1
ATOM 7721 C CA . ALA B 1 431 ? 6.41 -68.188 -9.336 1 81 431 ALA B CA 1
ATOM 7722 C C . ALA B 1 431 ? 5.957 -67.625 -7.984 1 81 431 ALA B C 1
ATOM 7724 O O . ALA B 1 431 ? 4.965 -68.062 -7.414 1 81 431 ALA B O 1
ATOM 7725 N N . SER B 1 432 ? 6.613 -66.625 -7.48 1 79.19 432 SER B N 1
ATOM 7726 C CA . SER B 1 432 ? 6.301 -66.062 -6.172 1 79.19 432 SER B CA 1
ATOM 7727 C C . SER B 1 432 ? 5.324 -64.938 -6.293 1 79.19 432 SER B C 1
ATOM 7729 O O . SER B 1 432 ? 5.02 -64.25 -5.301 1 79.19 432 SER B O 1
ATOM 7731 N N . SER B 1 433 ? 4.879 -64.75 -7.484 1 82.69 433 SER B N 1
ATOM 7732 C CA . SER B 1 433 ? 3.945 -63.625 -7.699 1 82.69 433 SER B CA 1
ATOM 7733 C C . SER B 1 433 ? 2.662 -63.844 -6.898 1 82.69 433 SER B C 1
ATOM 7735 O O . SER B 1 433 ? 2.135 -64.938 -6.828 1 82.69 433 SER B O 1
ATOM 7737 N N . PRO B 1 434 ? 2.205 -62.781 -6.297 1 79.88 434 PRO B N 1
ATOM 7738 C CA . PRO B 1 434 ? 0.958 -62.844 -5.531 1 79.88 434 PRO B CA 1
ATOM 7739 C C . PRO B 1 434 ? -0.228 -63.312 -6.379 1 79.88 434 PRO B C 1
ATOM 7741 O O . PRO B 1 434 ? -1.244 -63.75 -5.84 1 79.88 434 PRO B O 1
ATOM 7744 N N . LEU B 1 435 ? -0.057 -63.156 -7.598 1 80.94 435 LEU B N 1
ATOM 7745 C CA . LEU B 1 435 ? -1.115 -63.562 -8.516 1 80.94 435 LEU B CA 1
ATOM 7746 C C . LEU B 1 435 ? -1.465 -65.062 -8.32 1 80.94 435 LEU B C 1
ATOM 7748 O O . LEU B 1 435 ? -2.621 -65.438 -8.484 1 80.94 435 LEU B O 1
ATOM 7752 N N . PHE B 1 436 ? -0.569 -65.875 -7.914 1 77.69 436 PHE B N 1
ATOM 7753 C CA . PHE B 1 436 ? -0.777 -67.312 -7.809 1 77.69 436 PHE B CA 1
ATOM 7754 C C . PHE B 1 436 ? -1.453 -67.625 -6.492 1 77.69 436 PHE B C 1
ATOM 7756 O O . PHE B 1 436 ? -1.905 -68.75 -6.305 1 77.69 436 PHE B O 1
ATOM 7763 N N . ARG B 1 437 ? -1.558 -66.688 -5.672 1 78.56 437 ARG B N 1
ATOM 7764 C CA . ARG B 1 437 ? -2.25 -66.938 -4.41 1 78.56 437 ARG B CA 1
ATOM 7765 C C . ARG B 1 437 ? -3.756 -67.062 -4.625 1 78.56 437 ARG B C 1
ATOM 7767 O O . ARG B 1 437 ? -4.465 -67.625 -3.795 1 78.56 437 ARG B O 1
ATOM 7774 N N . LEU B 1 438 ? -4.277 -66.625 -5.66 1 78.62 438 LEU B N 1
ATOM 7775 C CA . LEU B 1 438 ? -5.707 -66.625 -5.949 1 78.62 438 LEU B CA 1
ATOM 7776 C C . LEU B 1 438 ? -6.145 -68 -6.438 1 78.62 438 LEU B C 1
ATOM 7778 O O . LEU B 1 438 ? -7.344 -68.25 -6.539 1 78.62 438 LEU B O 1
ATOM 7782 N N . ASN B 1 439 ? -5.25 -68.875 -6.723 1 81.56 439 ASN B N 1
ATOM 7783 C CA . ASN B 1 439 ? -5.512 -70.25 -7.199 1 81.56 439 ASN B CA 1
ATOM 7784 C C . ASN B 1 439 ? -6.375 -70.25 -8.461 1 81.56 439 ASN B C 1
ATOM 7786 O O . ASN B 1 439 ? -7.309 -71 -8.578 1 81.56 439 ASN B O 1
ATOM 7790 N N . THR B 1 440 ? -6.199 -69.25 -9.297 1 87.56 440 THR B N 1
ATOM 7791 C CA . THR B 1 440 ? -6.953 -69.125 -10.547 1 87.56 440 THR B CA 1
ATOM 7792 C C . THR B 1 440 ? -6.02 -69.25 -11.75 1 87.56 440 THR B C 1
ATOM 7794 O O . THR B 1 440 ? -6.441 -69 -12.883 1 87.56 440 THR B O 1
ATOM 7797 N N . GLY B 1 441 ? -4.742 -69.5 -11.484 1 89 441 GLY B N 1
ATOM 7798 C CA . GLY B 1 441 ? -3.756 -69.562 -12.555 1 89 441 GLY B CA 1
ATOM 7799 C C . GLY B 1 441 ? -3.229 -68.25 -12.977 1 89 441 GLY B C 1
ATOM 7800 O O . GLY B 1 441 ? -3.578 -67.188 -12.383 1 89 441 GLY B O 1
ATOM 7801 N N . ASN B 1 442 ? -2.365 -68.25 -13.969 1 92.75 442 ASN B N 1
ATOM 7802 C CA . ASN B 1 442 ? -1.775 -67 -14.508 1 92.75 442 ASN B CA 1
ATOM 7803 C C . ASN B 1 442 ? -2.75 -66.25 -15.422 1 92.75 442 ASN B C 1
ATOM 7805 O O . ASN B 1 442 ? -3.824 -66.812 -15.734 1 92.75 442 ASN B O 1
ATOM 7809 N N . ARG B 1 443 ? -2.484 -65.062 -15.75 1 94.62 443 ARG B N 1
ATOM 7810 C CA . ARG B 1 443 ? -3.297 -64.312 -16.688 1 94.62 443 ARG B CA 1
ATOM 7811 C C . ARG B 1 443 ? -3.066 -64.75 -18.125 1 94.62 443 ARG B C 1
ATOM 7813 O O . ARG B 1 443 ? -2 -64.562 -18.703 1 94.62 443 ARG B O 1
ATOM 7820 N N . VAL B 1 444 ? -4.043 -65.375 -18.688 1 94.38 444 VAL B N 1
ATOM 7821 C CA . VAL B 1 444 ? -3.887 -66 -20 1 94.38 444 VAL B CA 1
ATOM 7822 C C . VAL B 1 444 ? -4.062 -64.938 -21.094 1 94.38 444 VAL B C 1
ATOM 7824 O O . VAL B 1 444 ? -3.443 -65 -22.156 1 94.38 444 VAL B O 1
ATOM 7827 N N . ALA B 1 445 ? -4.914 -63.938 -20.844 1 96.19 445 ALA B N 1
ATOM 7828 C CA . ALA B 1 445 ? -5.195 -62.938 -21.875 1 96.19 445 ALA B CA 1
ATOM 7829 C C . ALA B 1 445 ? -5.539 -61.594 -21.234 1 96.19 445 ALA B C 1
ATOM 7831 O O . ALA B 1 445 ? -5.922 -61.531 -20.062 1 96.19 445 ALA B O 1
ATOM 7832 N N . THR B 1 446 ? -5.309 -60.562 -21.969 1 97.81 446 THR B N 1
ATOM 7833 C CA . THR B 1 446 ? -5.66 -59.188 -21.594 1 97.81 446 THR B CA 1
ATOM 7834 C C . THR B 1 446 ? -6.633 -58.594 -22.594 1 97.81 446 THR B C 1
ATOM 7836 O O . THR B 1 446 ? -6.441 -58.719 -23.812 1 97.81 446 THR B O 1
ATOM 7839 N N . PHE B 1 447 ? -7.699 -58.031 -22.141 1 97.94 447 PHE B N 1
ATOM 7840 C CA . PHE B 1 447 ? -8.664 -57.25 -22.906 1 97.94 447 PHE B CA 1
ATOM 7841 C C . PHE B 1 447 ? -8.672 -55.781 -22.438 1 97.94 447 PHE B C 1
ATOM 7843 O O . PHE B 1 447 ? -9.156 -55.5 -21.344 1 97.94 447 PHE B O 1
ATOM 7850 N N . MET B 1 448 ? -8.156 -54.844 -23.234 1 98.38 448 MET B N 1
ATOM 7851 C CA . MET B 1 448 ? -8.039 -53.438 -22.859 1 98.38 448 MET B CA 1
ATOM 7852 C C . MET B 1 448 ? -8.953 -52.562 -23.719 1 98.38 448 MET B C 1
ATOM 7854 O O . MET B 1 448 ? -8.914 -52.625 -24.953 1 98.38 448 MET B O 1
ATOM 7858 N N . ILE B 1 449 ? -9.711 -51.688 -23.109 1 98.5 449 ILE B N 1
ATOM 7859 C CA . ILE B 1 449 ? -10.68 -50.844 -23.812 1 98.5 449 ILE B CA 1
ATOM 7860 C C . ILE B 1 449 ? -10.25 -49.375 -23.703 1 98.5 449 ILE B C 1
ATOM 7862 O O . ILE B 1 449 ? -9.961 -48.875 -22.609 1 98.5 449 ILE B O 1
ATOM 7866 N N . TYR B 1 450 ? -10.18 -48.688 -24.797 1 98.19 450 TYR B N 1
ATOM 7867 C CA . TYR B 1 450 ? -9.961 -47.25 -24.812 1 98.19 450 TYR B CA 1
ATOM 7868 C C . TYR B 1 450 ? -11.258 -46.5 -24.562 1 98.19 450 TYR B C 1
ATOM 7870 O O . TYR B 1 450 ? -12.172 -46.531 -25.391 1 98.19 450 TYR B O 1
ATOM 7878 N N . LEU B 1 451 ? -11.305 -45.75 -23.453 1 97.81 451 LEU B N 1
ATOM 7879 C CA . LEU B 1 451 ? -12.539 -45.062 -23.062 1 97.81 451 LEU B CA 1
ATOM 7880 C C . LEU B 1 451 ? -12.547 -43.625 -23.531 1 97.81 451 LEU B C 1
ATOM 7882 O O . LEU B 1 451 ? -13.594 -42.969 -23.547 1 97.81 451 LEU B O 1
ATOM 7886 N N . SER B 1 452 ? -11.367 -43.094 -23.875 1 94.81 452 SER B N 1
ATOM 7887 C CA . SER B 1 452 ? -11.25 -41.719 -24.359 1 94.81 452 SER B CA 1
ATOM 7888 C C . SER B 1 452 ? -10.172 -41.594 -25.422 1 94.81 452 SER B C 1
ATOM 7890 O O . SER B 1 452 ? -9.383 -42.5 -25.625 1 94.81 452 SER B O 1
ATOM 7892 N N . SER B 1 453 ? -10.266 -40.5 -26.156 1 93.06 453 SER B N 1
ATOM 7893 C CA . SER B 1 453 ? -9.203 -40.156 -27.094 1 93.06 453 SER B CA 1
ATOM 7894 C C . SER B 1 453 ? -8.164 -39.25 -26.453 1 93.06 453 SER B C 1
ATOM 7896 O O . SER B 1 453 ? -8.391 -38.719 -25.359 1 93.06 453 SER B O 1
ATOM 7898 N N . VAL B 1 454 ? -6.98 -39.156 -27 1 92.31 454 VAL B N 1
ATOM 7899 C CA . VAL B 1 454 ? -5.941 -38.219 -26.609 1 92.31 454 VAL B CA 1
ATOM 7900 C C . VAL B 1 454 ? -5.508 -37.375 -27.812 1 92.31 454 VAL B C 1
ATOM 7902 O O . VAL B 1 454 ? -5.594 -37.844 -28.953 1 92.31 454 VAL B O 1
ATOM 7905 N N . ASP B 1 455 ? -5.078 -36.188 -27.625 1 89.56 455 ASP B N 1
ATOM 7906 C CA . ASP B 1 455 ? -4.656 -35.312 -28.719 1 89.56 455 ASP B CA 1
ATOM 7907 C C . ASP B 1 455 ? -3.271 -35.719 -29.234 1 89.56 455 ASP B C 1
ATOM 7909 O O . ASP B 1 455 ? -2.998 -35.625 -30.422 1 89.56 455 ASP B O 1
ATOM 7913 N N . ALA B 1 456 ? -2.453 -36.062 -28.328 1 92.25 456 ALA B N 1
ATOM 7914 C CA . ALA B 1 456 ? -1.105 -36.469 -28.703 1 92.25 456 ALA B CA 1
ATOM 7915 C C . ALA B 1 456 ? -0.507 -37.406 -27.656 1 92.25 456 ALA B C 1
ATOM 7917 O O . ALA B 1 456 ? -0.726 -37.219 -26.453 1 92.25 456 ALA B O 1
ATOM 7918 N N . GLY B 1 457 ? 0.251 -38.406 -28.172 1 93.69 457 GLY B N 1
ATOM 7919 C CA . GLY B 1 457 ? 0.887 -39.375 -27.281 1 93.69 457 GLY B CA 1
ATOM 7920 C C . GLY B 1 457 ? -0.065 -40.438 -26.781 1 93.69 457 GLY B C 1
ATOM 7921 O O . GLY B 1 457 ? -1.16 -40.594 -27.312 1 93.69 457 GLY B O 1
ATOM 7922 N N . GLY B 1 458 ? 0.44 -41.281 -25.812 1 95.44 458 GLY B N 1
ATOM 7923 C CA . GLY B 1 458 ? -0.391 -42.219 -25.078 1 95.44 458 GLY B CA 1
ATOM 7924 C C . GLY B 1 458 ? -0.506 -43.594 -25.75 1 95.44 458 GLY B C 1
ATOM 7925 O O . GLY B 1 458 ? -1.319 -44.406 -25.344 1 95.44 458 GLY B O 1
ATOM 7926 N N . SER B 1 459 ? 0.271 -43.844 -26.703 1 96.06 459 SER B N 1
ATOM 7927 C CA . SER B 1 459 ? 0.18 -45.125 -27.422 1 96.06 459 SER B CA 1
ATOM 7928 C C . SER B 1 459 ? 0.525 -46.312 -26.516 1 96.06 459 SER B C 1
ATOM 7930 O O . SER B 1 459 ? 1.106 -46.125 -25.453 1 96.06 459 SER B O 1
ATOM 7932 N N . THR B 1 460 ? 0.082 -47.438 -26.859 1 96.44 460 THR B N 1
ATOM 7933 C CA . THR B 1 460 ? 0.521 -48.688 -26.25 1 96.44 460 THR B CA 1
ATOM 7934 C C . THR B 1 460 ? 1.632 -49.344 -27.094 1 96.44 460 THR B C 1
ATOM 7936 O O . THR B 1 460 ? 1.411 -49.719 -28.234 1 96.44 460 THR B O 1
ATOM 7939 N N . ALA B 1 461 ? 2.781 -49.469 -26.531 1 95.44 461 ALA B N 1
ATOM 7940 C CA . ALA B 1 461 ? 3.953 -49.938 -27.266 1 95.44 461 ALA B CA 1
ATOM 7941 C C . ALA B 1 461 ? 4.309 -51.375 -26.875 1 95.44 461 ALA B C 1
ATOM 7943 O O . ALA B 1 461 ? 4.5 -51.656 -25.703 1 95.44 461 ALA B O 1
ATOM 7944 N N . PHE B 1 462 ? 4.328 -52.281 -27.844 1 95 462 PHE B N 1
ATOM 7945 C CA . PHE B 1 462 ? 4.836 -53.656 -27.656 1 95 462 PHE B CA 1
ATOM 7946 C C . PHE B 1 462 ? 6.32 -53.719 -27.984 1 95 462 PHE B C 1
ATOM 7948 O O . PHE B 1 462 ? 6.707 -53.656 -29.156 1 95 462 PHE B O 1
ATOM 7955 N N . ILE B 1 463 ? 7.102 -53.906 -27 1 93.75 463 ILE B N 1
ATOM 7956 C CA . ILE B 1 463 ? 8.531 -53.594 -27.047 1 93.75 463 ILE B CA 1
ATOM 7957 C C . ILE B 1 463 ? 9.242 -54.625 -27.922 1 93.75 463 ILE B C 1
ATOM 7959 O O . ILE B 1 463 ? 9.828 -54.281 -28.938 1 93.75 463 ILE B O 1
ATOM 7963 N N . HIS B 1 464 ? 9.125 -55.906 -27.578 1 91.94 464 HIS B N 1
ATOM 7964 C CA . HIS B 1 464 ? 9.844 -56.938 -28.297 1 91.94 464 HIS B CA 1
ATOM 7965 C C . HIS B 1 464 ? 9.242 -57.156 -29.688 1 91.94 464 HIS B C 1
ATOM 7967 O O . HIS B 1 464 ? 9.961 -57.469 -30.641 1 91.94 464 HIS B O 1
ATOM 7973 N N . ALA B 1 465 ? 7.898 -57.062 -29.75 1 91.19 465 ALA B N 1
ATOM 7974 C CA . ALA B 1 465 ? 7.223 -57.188 -31.031 1 91.19 465 ALA B CA 1
ATOM 7975 C C . ALA B 1 465 ? 7.457 -55.969 -31.922 1 91.19 465 ALA B C 1
ATOM 7977 O O . ALA B 1 465 ? 7.199 -56.031 -33.125 1 91.19 465 ALA B O 1
ATOM 7978 N N . ASN B 1 466 ? 7.883 -54.906 -31.391 1 91.56 466 ASN B N 1
ATOM 7979 C CA . ASN B 1 466 ? 8.383 -53.688 -32.062 1 91.56 466 ASN B CA 1
ATOM 7980 C C . ASN B 1 466 ? 7.281 -53 -32.844 1 91.56 466 ASN B C 1
ATOM 7982 O O . ASN B 1 466 ? 7.457 -52.719 -34.031 1 91.56 466 ASN B O 1
ATOM 7986 N N . PHE B 1 467 ? 6.172 -52.75 -32.25 1 92 467 PHE B N 1
ATOM 7987 C CA . PHE B 1 467 ? 5.113 -51.906 -32.812 1 92 467 PHE B CA 1
ATOM 7988 C C . PHE B 1 467 ? 4.324 -51.219 -31.734 1 92 467 PHE B C 1
ATOM 7990 O O . PHE B 1 467 ? 4.422 -51.562 -30.547 1 92 467 PHE B O 1
ATOM 7997 N N . SER B 1 468 ? 3.641 -50.125 -32.125 1 93.69 468 SER B N 1
ATOM 7998 C CA . SER B 1 468 ? 2.816 -49.375 -31.156 1 93.69 468 SER B CA 1
ATOM 7999 C C . SER B 1 468 ? 1.412 -49.156 -31.703 1 93.69 468 SER B C 1
ATOM 8001 O O . SER B 1 468 ? 1.218 -49.094 -32.938 1 93.69 468 SER B O 1
ATOM 8003 N N . VAL B 1 469 ? 0.49 -49.125 -30.859 1 93.81 469 VAL B N 1
ATOM 8004 C CA . VAL B 1 469 ? -0.911 -48.906 -31.203 1 93.81 469 VAL B CA 1
ATOM 8005 C C . VAL B 1 469 ? -1.367 -47.562 -30.656 1 93.81 469 VAL B C 1
ATOM 8007 O O . VAL B 1 469 ? -1.354 -47.344 -29.453 1 93.81 469 VAL B O 1
ATOM 8010 N N . PRO B 1 470 ? -1.772 -46.656 -31.562 1 94 470 PRO B N 1
ATOM 8011 C CA . PRO B 1 470 ? -2.312 -45.406 -31.062 1 94 470 PRO B CA 1
ATOM 8012 C C . PRO B 1 470 ? -3.619 -45.562 -30.297 1 94 470 PRO B C 1
ATOM 8014 O O . PRO B 1 470 ? -4.266 -46.625 -30.406 1 94 470 PRO B O 1
ATOM 8017 N N . VAL B 1 471 ? -3.932 -44.562 -29.484 1 95.38 471 VAL B N 1
ATOM 8018 C CA . VAL B 1 471 ? -5.207 -44.594 -28.781 1 95.38 471 VAL B CA 1
ATOM 8019 C C . VAL B 1 471 ? -6.355 -44.5 -29.781 1 95.38 471 VAL B C 1
ATOM 8021 O O . VAL B 1 471 ? -6.402 -43.562 -30.578 1 95.38 471 VAL B O 1
ATOM 8024 N N . VAL B 1 472 ? -7.238 -45.438 -29.766 1 95.19 472 VAL B N 1
ATOM 8025 C CA . VAL B 1 472 ? -8.43 -45.438 -30.609 1 95.19 472 VAL B CA 1
ATOM 8026 C C . VAL B 1 472 ? -9.68 -45.438 -29.734 1 95.19 472 VAL B C 1
ATOM 8028 O O . VAL B 1 472 ? -10.039 -46.469 -29.156 1 95.19 472 VAL B O 1
ATOM 8031 N N . GLU B 1 473 ? -10.32 -44.312 -29.719 1 96.25 473 GLU B N 1
ATOM 8032 C CA . GLU B 1 473 ? -11.484 -44.156 -28.844 1 96.25 473 GLU B CA 1
ATOM 8033 C C . GLU B 1 473 ? -12.531 -45.219 -29.109 1 96.25 473 GLU B C 1
ATOM 8035 O O . GLU B 1 473 ? -12.844 -45.531 -30.266 1 96.25 473 GLU B O 1
ATOM 8040 N N . ASN B 1 474 ? -13.047 -45.844 -28.062 1 97.56 474 ASN B N 1
ATOM 8041 C CA . ASN B 1 474 ? -14.141 -46.812 -28.062 1 97.56 474 ASN B CA 1
ATOM 8042 C C . ASN B 1 474 ? -13.719 -48.156 -28.641 1 97.56 474 ASN B C 1
ATOM 8044 O O . ASN B 1 474 ? -14.547 -49.062 -28.812 1 97.56 474 ASN B O 1
ATOM 8048 N N . ALA B 1 475 ? -12.445 -48.344 -28.969 1 97.5 475 ALA B N 1
ATOM 8049 C CA . ALA B 1 475 ? -11.93 -49.625 -29.438 1 97.5 475 ALA B CA 1
ATOM 8050 C C . ALA B 1 475 ? -11.375 -50.438 -28.297 1 97.5 475 ALA B C 1
ATOM 8052 O O . ALA B 1 475 ? -11.242 -49.969 -27.172 1 97.5 475 ALA B O 1
ATOM 8053 N N . ALA B 1 476 ? -11.164 -51.688 -28.578 1 98.06 476 ALA B N 1
ATOM 8054 C CA . ALA B 1 476 ? -10.578 -52.594 -27.594 1 98.06 476 ALA B CA 1
ATOM 8055 C C . ALA B 1 476 ? -9.391 -53.344 -28.188 1 98.06 476 ALA B C 1
ATOM 8057 O O . ALA B 1 476 ? -9.414 -53.75 -29.344 1 98.06 476 ALA B O 1
ATOM 8058 N N . LEU B 1 477 ? -8.43 -53.438 -27.422 1 97.25 477 LEU B N 1
ATOM 8059 C CA . LEU B 1 477 ? -7.223 -54.188 -27.766 1 97.25 477 LEU B CA 1
ATOM 8060 C C . LEU B 1 477 ? -7.164 -55.5 -27.016 1 97.25 477 LEU B C 1
ATOM 8062 O O . LEU B 1 477 ? -7.348 -55.562 -25.797 1 97.25 477 LEU B O 1
ATOM 8066 N N . PHE B 1 478 ? -6.941 -56.656 -27.734 1 97.25 478 PHE B N 1
ATOM 8067 C CA . PHE B 1 478 ? -6.898 -58 -27.156 1 97.25 478 PHE B CA 1
ATOM 8068 C C . PHE B 1 478 ? -5.605 -58.719 -27.516 1 97.25 478 PHE B C 1
ATOM 8070 O O . PHE B 1 478 ? -5.145 -58.625 -28.656 1 97.25 478 PHE B O 1
ATOM 8077 N N . TRP B 1 479 ? -4.984 -59.406 -26.531 1 96.69 479 TRP B N 1
ATOM 8078 C CA . TRP B 1 479 ? -3.84 -60.25 -26.844 1 96.69 479 TRP B CA 1
ATOM 8079 C C . TRP B 1 479 ? -3.721 -61.406 -25.859 1 96.69 479 TRP B C 1
ATOM 8081 O O . TRP B 1 479 ? -4.246 -61.344 -24.734 1 96.69 479 TRP B O 1
ATOM 8091 N N . TRP B 1 480 ? -3.043 -62.5 -26.281 1 95.75 480 TRP B N 1
ATOM 8092 C CA . TRP B 1 480 ? -2.729 -63.625 -25.438 1 95.75 480 TRP B CA 1
ATOM 8093 C C . TRP B 1 480 ? -1.431 -63.406 -24.672 1 95.75 480 TRP B C 1
ATOM 8095 O O . TRP B 1 480 ? -0.382 -63.156 -25.281 1 95.75 480 TRP B O 1
ATOM 8105 N N . ASN B 1 481 ? -1.488 -63.531 -23.359 1 96.31 481 ASN B N 1
ATOM 8106 C CA . ASN B 1 481 ? -0.305 -63.344 -22.531 1 96.31 481 ASN B CA 1
ATOM 8107 C C . ASN B 1 481 ? 0.551 -64.625 -22.484 1 96.31 481 ASN B C 1
ATOM 8109 O O . ASN B 1 481 ? 1.761 -64.562 -22.266 1 96.31 481 ASN B O 1
ATOM 8113 N N . LEU B 1 482 ? -0.132 -65.688 -22.625 1 93.94 482 LEU B N 1
ATOM 8114 C CA . LEU B 1 482 ? 0.539 -67 -22.5 1 93.94 482 LEU B CA 1
ATOM 8115 C C . LEU B 1 482 ? 0.489 -67.75 -23.828 1 93.94 482 LEU B C 1
ATOM 8117 O O . LEU B 1 482 ? -0.483 -67.625 -24.578 1 93.94 482 LEU B O 1
ATOM 8121 N N . HIS B 1 483 ? 1.544 -68.562 -23.984 1 91.12 483 HIS B N 1
ATOM 8122 C CA . HIS B 1 483 ? 1.495 -69.5 -25.062 1 91.12 483 HIS B CA 1
ATOM 8123 C C . HIS B 1 483 ? 0.508 -70.625 -24.734 1 91.12 483 HIS B C 1
ATOM 8125 O O . HIS B 1 483 ? 0.025 -70.75 -23.609 1 91.12 483 HIS B O 1
ATOM 8131 N N . LYS B 1 484 ? 0.213 -71.5 -25.734 1 86.75 484 LYS B N 1
ATOM 8132 C CA . LYS B 1 484 ? -0.74 -72.562 -25.531 1 86.75 484 LYS B CA 1
ATOM 8133 C C . LYS B 1 484 ? -0.24 -73.562 -24.469 1 86.75 484 LYS B C 1
ATOM 8135 O O . LYS B 1 484 ? -1.039 -74.188 -23.812 1 86.75 484 LYS B O 1
ATOM 8140 N N . ASN B 1 485 ? 1.07 -73.562 -24.234 1 85 485 ASN B N 1
ATOM 8141 C CA . ASN B 1 485 ? 1.661 -74.5 -23.266 1 85 485 ASN B CA 1
ATOM 8142 C C . ASN B 1 485 ? 1.653 -73.875 -21.859 1 85 485 ASN B C 1
ATOM 8144 O O . ASN B 1 485 ? 2.15 -74.5 -20.922 1 85 485 ASN B O 1
ATOM 8148 N N . GLY B 1 486 ? 1.208 -72.688 -21.75 1 86.69 486 GLY B N 1
ATOM 8149 C CA . GLY B 1 486 ? 1.069 -72.125 -20.422 1 86.69 486 GLY B CA 1
ATOM 8150 C C . GLY B 1 486 ? 2.211 -71.188 -20.047 1 86.69 486 GLY B C 1
ATOM 8151 O O . GLY B 1 486 ? 2.119 -70.438 -19.078 1 86.69 486 GLY B O 1
ATOM 8152 N N . GLN B 1 487 ? 3.229 -71.188 -20.875 1 89.94 487 GLN B N 1
ATOM 8153 C CA . GLN B 1 487 ? 4.367 -70.312 -20.594 1 89.94 487 GLN B CA 1
ATOM 8154 C C . GLN B 1 487 ? 4.082 -68.875 -21.016 1 89.94 487 GLN B C 1
ATOM 8156 O O . GLN B 1 487 ? 3.377 -68.625 -22 1 89.94 487 GLN B O 1
ATOM 8161 N N . GLY B 1 488 ? 4.637 -67.938 -20.25 1 93.69 488 GLY B N 1
ATOM 8162 C CA . GLY B 1 488 ? 4.473 -66.562 -20.578 1 93.69 488 GLY B CA 1
ATOM 8163 C C . GLY B 1 488 ? 5.047 -66.188 -21.938 1 93.69 488 GLY B C 1
ATOM 8164 O O . GLY B 1 488 ? 6.117 -66.688 -22.312 1 93.69 488 GLY B O 1
ATOM 8165 N N . ASP B 1 489 ? 4.328 -65.438 -22.719 1 94.88 489 ASP B N 1
ATOM 8166 C CA . ASP B 1 489 ? 4.805 -64.938 -24.016 1 94.88 489 ASP B CA 1
ATOM 8167 C C . ASP B 1 489 ? 5.641 -63.656 -23.844 1 94.88 489 ASP B C 1
ATOM 8169 O O . ASP B 1 489 ? 5.094 -62.562 -23.625 1 94.88 489 ASP B O 1
ATOM 8173 N N . GLY B 1 490 ? 6.891 -63.75 -24.047 1 93.94 490 GLY B N 1
ATOM 8174 C CA . GLY B 1 490 ? 7.809 -62.625 -23.859 1 93.94 490 GLY B CA 1
ATOM 8175 C C . GLY B 1 490 ? 7.551 -61.5 -24.828 1 93.94 490 GLY B C 1
ATOM 8176 O O . GLY B 1 490 ? 7.902 -60.344 -24.531 1 93.94 490 GLY B O 1
ATOM 8177 N N . ASP B 1 491 ? 6.918 -61.812 -25.922 1 94.5 491 ASP B N 1
ATOM 8178 C CA . ASP B 1 491 ? 6.676 -60.781 -26.938 1 94.5 491 ASP B CA 1
ATOM 8179 C C . ASP B 1 491 ? 5.555 -59.844 -26.516 1 94.5 491 ASP B C 1
ATOM 8181 O O . ASP B 1 491 ? 5.344 -58.781 -27.141 1 94.5 491 ASP B O 1
ATOM 8185 N N . THR B 1 492 ? 4.93 -60.156 -25.422 1 96.06 492 THR B N 1
ATOM 8186 C CA . THR B 1 492 ? 3.818 -59.312 -24.984 1 96.06 492 THR B CA 1
ATOM 8187 C C . THR B 1 492 ? 4.301 -58.219 -24.016 1 96.06 492 THR B C 1
ATOM 8189 O O . THR B 1 492 ? 3.492 -57.531 -23.391 1 96.06 492 THR B O 1
ATOM 8192 N N . LEU B 1 493 ? 5.664 -58.125 -23.844 1 95.38 493 LEU B N 1
ATOM 8193 C CA . LEU B 1 493 ? 6.168 -56.969 -23.109 1 95.38 493 LEU B CA 1
ATOM 8194 C C . LEU B 1 493 ? 5.668 -55.656 -23.719 1 95.38 493 LEU B C 1
ATOM 8196 O O . LEU B 1 493 ? 5.949 -55.375 -24.891 1 95.38 493 LEU B O 1
ATOM 8200 N N . HIS B 1 494 ? 4.875 -54.906 -22.969 1 95.31 494 HIS B N 1
ATOM 8201 C CA . HIS B 1 494 ? 4.293 -53.719 -23.531 1 95.31 494 HIS B CA 1
ATOM 8202 C C . HIS B 1 494 ? 4.348 -52.562 -22.531 1 95.31 494 HIS B C 1
ATOM 8204 O O . HIS B 1 494 ? 4.688 -52.75 -21.359 1 95.31 494 HIS B O 1
ATOM 8210 N N . ALA B 1 495 ? 4.141 -51.312 -22.984 1 95.44 495 ALA B N 1
ATOM 8211 C CA . ALA B 1 495 ? 4.203 -50.094 -22.188 1 95.44 495 ALA B CA 1
ATOM 8212 C C . ALA B 1 495 ? 3.113 -49.094 -22.594 1 95.44 495 ALA B C 1
ATOM 8214 O O . ALA B 1 495 ? 2.607 -49.156 -23.719 1 95.44 495 ALA B O 1
ATOM 8215 N N . GLY B 1 496 ? 2.645 -48.406 -21.609 1 95.69 496 GLY B N 1
ATOM 8216 C CA . GLY B 1 496 ? 1.845 -47.219 -21.906 1 95.69 496 GLY B CA 1
ATOM 8217 C C . GLY B 1 496 ? 2.674 -45.969 -22.062 1 95.69 496 GLY B C 1
ATOM 8218 O O . GLY B 1 496 ? 3.234 -45.438 -21.094 1 95.69 496 GLY B O 1
ATOM 8219 N N . CYS B 1 497 ? 2.736 -45.406 -23.281 1 95.94 497 CYS B N 1
ATOM 8220 C CA . CYS B 1 497 ? 3.506 -44.219 -23.547 1 95.94 497 CYS B CA 1
ATOM 8221 C C . CYS B 1 497 ? 2.922 -43.031 -22.797 1 95.94 497 CYS B C 1
ATOM 8223 O O . CYS B 1 497 ? 1.709 -42.938 -22.594 1 95.94 497 CYS B O 1
ATOM 8225 N N . PRO B 1 498 ? 3.799 -42.062 -22.391 1 95.12 498 PRO B N 1
ATOM 8226 C CA . PRO B 1 498 ? 3.27 -40.875 -21.688 1 95.12 498 PRO B CA 1
ATOM 8227 C C . PRO B 1 498 ? 2.291 -40.094 -22.547 1 95.12 498 PRO B C 1
ATOM 8229 O O . PRO B 1 498 ? 2.51 -39.938 -23.766 1 95.12 498 PRO B O 1
ATOM 8232 N N . VAL B 1 499 ? 1.198 -39.688 -21.906 1 94.75 499 VAL B N 1
ATOM 8233 C CA . VAL B 1 499 ? 0.252 -38.812 -22.594 1 94.75 499 VAL B CA 1
ATOM 8234 C C . VAL B 1 499 ? 0.866 -37.438 -22.781 1 94.75 499 VAL B C 1
ATOM 8236 O O . VAL B 1 499 ? 1.271 -36.812 -21.797 1 94.75 499 VAL B O 1
ATOM 8239 N N . LEU B 1 500 ? 1.05 -36.969 -23.969 1 94 500 LEU B N 1
ATOM 8240 C CA . LEU B 1 500 ? 1.618 -35.656 -24.234 1 94 500 LEU B CA 1
ATOM 8241 C C . LEU B 1 500 ? 0.562 -34.562 -24.062 1 94 500 LEU B C 1
ATOM 8243 O O . LEU B 1 500 ? 0.738 -33.625 -23.281 1 94 500 LEU B O 1
ATOM 8247 N N . VAL B 1 501 ? -0.548 -34.656 -24.797 1 91.44 501 VAL B N 1
ATOM 8248 C CA . VAL B 1 501 ? -1.673 -33.75 -24.703 1 91.44 501 VAL B CA 1
ATOM 8249 C C . VAL B 1 501 ? -2.984 -34.531 -24.672 1 91.44 501 VAL B C 1
ATOM 8251 O O . VAL B 1 501 ? -3.311 -35.25 -25.625 1 91.44 501 VAL B O 1
ATOM 8254 N N . GLY B 1 502 ? -3.66 -34.438 -23.531 1 90.5 502 GLY B N 1
ATOM 8255 C CA . GLY B 1 502 ? -4.938 -35.125 -23.438 1 90.5 502 GLY B CA 1
ATOM 8256 C C . GLY B 1 502 ? -5.141 -35.812 -22.094 1 90.5 502 GLY B C 1
ATOM 8257 O O . GLY B 1 502 ? -4.383 -35.562 -21.156 1 90.5 502 GLY B O 1
ATOM 8258 N N . ASP B 1 503 ? -6.199 -36.531 -21.984 1 90.69 503 ASP B N 1
ATOM 8259 C CA . ASP B 1 503 ? -6.633 -37.312 -20.828 1 90.69 503 ASP B CA 1
ATOM 8260 C C . ASP B 1 503 ? -7.023 -38.75 -21.234 1 90.69 503 ASP B C 1
ATOM 8262 O O . ASP B 1 503 ? -8.148 -38.969 -21.672 1 90.69 503 ASP B O 1
ATOM 8266 N N . LYS B 1 504 ? -6.117 -39.656 -20.969 1 94.25 504 LYS B N 1
ATOM 8267 C CA . LYS B 1 504 ? -6.309 -41.031 -21.438 1 94.25 504 LYS B CA 1
ATOM 8268 C C . LYS B 1 504 ? -7.004 -41.875 -20.391 1 94.25 504 LYS B C 1
ATOM 8270 O O . LYS B 1 504 ? -6.527 -42 -19.25 1 94.25 504 LYS B O 1
ATOM 8275 N N . TRP B 1 505 ? -8.164 -42.406 -20.734 1 96.12 505 TRP B N 1
ATOM 8276 C CA . TRP B 1 505 ? -8.898 -43.344 -19.906 1 96.12 505 TRP B CA 1
ATOM 8277 C C . TRP B 1 505 ? -8.953 -44.719 -20.578 1 96.12 505 TRP B C 1
ATOM 8279 O O . TRP B 1 505 ? -9.289 -44.844 -21.75 1 96.12 505 TRP B O 1
ATOM 8289 N N . VAL B 1 506 ? -8.562 -45.75 -19.859 1 97.75 506 VAL B N 1
ATOM 8290 C CA . VAL B 1 506 ? -8.625 -47.125 -20.359 1 97.75 506 VAL B CA 1
ATOM 8291 C C . VAL B 1 506 ? -9.258 -48.031 -19.312 1 97.75 506 VAL B C 1
ATOM 8293 O O . VAL B 1 506 ? -9.289 -47.688 -18.125 1 97.75 506 VAL B O 1
ATOM 8296 N N . ALA B 1 507 ? -9.812 -49.125 -19.719 1 98.12 507 ALA B N 1
ATOM 8297 C CA . ALA B 1 507 ? -10.312 -50.188 -18.844 1 98.12 507 ALA B CA 1
ATOM 8298 C C . ALA B 1 507 ? -9.703 -51.531 -19.203 1 98.12 507 ALA B C 1
ATOM 8300 O O . ALA B 1 507 ? -9.672 -51.906 -20.391 1 98.12 507 ALA B O 1
ATOM 8301 N N . ASN B 1 508 ? -9.172 -52.219 -18.25 1 97.62 508 ASN B N 1
ATOM 8302 C CA . ASN B 1 508 ? -8.523 -53.531 -18.469 1 97.62 508 ASN B CA 1
ATOM 8303 C C . ASN B 1 508 ? -9.328 -54.656 -17.859 1 97.62 508 ASN B C 1
ATOM 8305 O O . ASN B 1 508 ? -9.836 -54.531 -16.75 1 97.62 508 ASN B O 1
ATOM 8309 N N . LYS B 1 509 ? -9.508 -55.719 -18.562 1 97.31 509 LYS B N 1
ATOM 8310 C CA . LYS B 1 509 ? -10.031 -57 -18.094 1 97.31 509 LYS B CA 1
ATOM 8311 C C . LYS B 1 509 ? -9.008 -58.125 -18.281 1 97.31 509 LYS B C 1
ATOM 8313 O O . LYS B 1 509 ? -8.648 -58.469 -19.406 1 97.31 509 LYS B O 1
ATOM 8318 N N . TRP B 1 510 ? -8.539 -58.656 -17.172 1 96.81 510 TRP B N 1
ATOM 8319 C CA . TRP B 1 510 ? -7.578 -59.75 -17.219 1 96.81 510 TRP B CA 1
ATOM 8320 C C . TRP B 1 510 ? -8.273 -61.094 -17.016 1 96.81 510 TRP B C 1
ATOM 8322 O O . TRP B 1 510 ? -9.047 -61.25 -16.078 1 96.81 510 TRP B O 1
ATOM 8332 N N . ILE B 1 511 ? -8.008 -62.031 -17.906 1 95.56 511 ILE B N 1
ATOM 8333 C CA . ILE B 1 511 ? -8.633 -63.344 -17.891 1 95.56 511 ILE B CA 1
ATOM 8334 C C . ILE B 1 511 ? -7.605 -64.375 -17.453 1 95.56 511 ILE B C 1
ATOM 8336 O O . ILE B 1 511 ? -6.465 -64.375 -17.922 1 95.56 511 ILE B O 1
ATOM 8340 N N . HIS B 1 512 ? -7.996 -65.312 -16.578 1 94.31 512 HIS B N 1
ATOM 8341 C CA . HIS B 1 512 ? -7.074 -66.25 -15.984 1 94.31 512 HIS B CA 1
ATOM 8342 C C . HIS B 1 512 ? -7.094 -67.625 -16.75 1 94.31 512 HIS B C 1
ATOM 8344 O O . HIS B 1 512 ? -8.023 -67.875 -17.5 1 94.31 512 HIS B O 1
ATOM 8350 N N . GLU B 1 513 ? -6.066 -68.312 -16.484 1 89.88 513 GLU B N 1
ATOM 8351 C CA . GLU B 1 513 ? -5.852 -69.625 -17.156 1 89.88 513 GLU B CA 1
ATOM 8352 C C . GLU B 1 513 ? -6.891 -70.625 -16.719 1 89.88 513 GLU B C 1
ATOM 8354 O O . GLU B 1 513 ? -7.414 -71.375 -17.547 1 89.88 513 GLU B O 1
ATOM 8359 N N . TYR B 1 514 ? -7.191 -70.688 -15.461 1 86.75 514 TYR B N 1
ATOM 8360 C CA . TYR B 1 514 ? -8.148 -71.688 -14.961 1 86.75 514 TYR B CA 1
ATOM 8361 C C . TYR B 1 514 ? -9.57 -71.312 -15.359 1 86.75 514 TYR B C 1
ATOM 8363 O O . TYR B 1 514 ? -9.906 -70.125 -15.422 1 86.75 514 TYR B O 1
ATOM 8371 N N . GLY B 1 515 ? -10.344 -72.312 -15.633 1 82.12 515 GLY B N 1
ATOM 8372 C CA . GLY B 1 515 ? -11.727 -72.125 -16.016 1 82.12 515 GLY B CA 1
ATOM 8373 C C . GLY B 1 515 ? -11.914 -72 -17.516 1 82.12 515 GLY B C 1
ATOM 8374 O O . GLY B 1 515 ? -13.031 -71.812 -18 1 82.12 515 GLY B O 1
ATOM 8375 N N . GLN B 1 516 ? -10.742 -72.062 -18.234 1 82.88 516 GLN B N 1
ATOM 8376 C CA . GLN B 1 516 ? -10.805 -71.938 -19.688 1 82.88 516 GLN B CA 1
ATOM 8377 C C . GLN B 1 516 ? -10.656 -73.312 -20.375 1 82.88 516 GLN B C 1
ATOM 8379 O O . GLN B 1 516 ? -10.477 -73.375 -21.594 1 82.88 516 GLN B O 1
ATOM 8384 N N . GLU B 1 517 ? -10.648 -74.312 -19.672 1 71.75 517 GLU B N 1
ATOM 8385 C CA . GLU B 1 517 ? -10.32 -75.688 -20.125 1 71.75 517 GLU B CA 1
ATOM 8386 C C . GLU B 1 517 ? -11.172 -76.062 -21.344 1 71.75 517 GLU B C 1
ATOM 8388 O O . GLU B 1 517 ? -10.695 -76.75 -22.234 1 71.75 517 GLU B O 1
ATOM 8393 N N . PHE B 1 518 ? -12.297 -75.562 -21.312 1 60.44 518 PHE B N 1
ATOM 8394 C CA . PHE B 1 518 ? -13.172 -75.938 -22.391 1 60.44 518 PHE B CA 1
ATOM 8395 C C . PHE B 1 518 ? -13.156 -74.938 -23.531 1 60.44 518 PHE B C 1
ATOM 8397 O O . PHE B 1 518 ? -13.672 -75.188 -24.609 1 60.44 518 PHE B O 1
ATOM 8404 N N . GLN B 1 519 ? -12.531 -73.875 -23.359 1 69.44 519 GLN B N 1
ATOM 8405 C CA . GLN B 1 519 ? -12.602 -72.812 -24.312 1 69.44 519 GLN B CA 1
ATOM 8406 C C . GLN B 1 519 ? -11.289 -72.625 -25.078 1 69.44 519 GLN B C 1
ATOM 8408 O O . GLN B 1 519 ? -11.289 -72.25 -26.25 1 69.44 519 GLN B O 1
ATOM 8413 N N . ARG B 1 520 ? -10.172 -73 -24.422 1 62.78 520 ARG B N 1
ATOM 8414 C CA . ARG B 1 520 ? -8.867 -72.875 -25.062 1 62.78 520 ARG B CA 1
ATOM 8415 C C . ARG B 1 520 ? -8.211 -74.25 -25.125 1 62.78 520 ARG B C 1
ATOM 8417 O O . ARG B 1 520 ? -7.785 -74.812 -24.109 1 62.78 520 ARG B O 1
ATOM 8424 N N . ARG B 1 521 ? -8.406 -74.875 -26.344 1 59.75 521 ARG B N 1
ATOM 8425 C CA . ARG B 1 521 ? -7.852 -76.188 -26.484 1 59.75 521 ARG B CA 1
ATOM 8426 C C . ARG B 1 521 ? -6.328 -76.188 -26.469 1 59.75 521 ARG B C 1
ATOM 8428 O O . ARG B 1 521 ? -5.711 -75.25 -26.984 1 59.75 521 ARG B O 1
ATOM 8435 N N . CYS B 1 522 ? -5.73 -76.812 -25.453 1 56.09 522 CYS B N 1
ATOM 8436 C CA . CYS B 1 522 ? -4.281 -77 -25.375 1 56.09 522 CYS B CA 1
ATOM 8437 C C . CYS B 1 522 ? -3.723 -77.562 -26.672 1 56.09 522 CYS B C 1
ATOM 8439 O O . CYS B 1 522 ? -4.426 -78.25 -27.406 1 56.09 522 CYS B O 1
ATOM 8441 N N . SER B 1 523 ? -2.732 -76.812 -27.141 1 54.16 523 SER B N 1
ATOM 8442 C CA . SER B 1 523 ? -2.076 -77.375 -28.312 1 54.16 523 SER B CA 1
ATOM 8443 C C . SER B 1 523 ? -1.397 -78.688 -27.984 1 54.16 523 SER B C 1
ATOM 8445 O O . SER B 1 523 ? -0.934 -78.875 -26.859 1 54.16 523 SER B O 1
ATOM 8447 N N . PRO B 1 524 ? -1.611 -79.688 -28.797 1 50.44 524 PRO B N 1
ATOM 8448 C CA . PRO B 1 524 ? -0.87 -80.938 -28.578 1 50.44 524 PRO B CA 1
ATOM 8449 C C . PRO B 1 524 ? 0.644 -80.688 -28.625 1 50.44 524 PRO B C 1
ATOM 8451 O O . PRO B 1 524 ? 1.396 -81.562 -28.172 1 50.44 524 PRO B O 1
ATOM 8454 N N . ASN B 1 525 ? 1.168 -79.625 -29.078 1 52.47 525 ASN B N 1
ATOM 8455 C CA . ASN B 1 525 ? 2.594 -79.312 -29.094 1 52.47 525 ASN B CA 1
ATOM 8456 C C . ASN B 1 525 ? 3.029 -78.562 -27.828 1 52.47 525 ASN B C 1
ATOM 8458 O O . ASN B 1 525 ? 2.572 -77.5 -27.531 1 52.47 525 ASN B O 1
ATOM 8462 N N . PRO B 1 526 ? 3.748 -79.312 -27.078 1 55.09 526 PRO B N 1
ATOM 8463 C CA . PRO B 1 526 ? 4.141 -78.75 -25.781 1 55.09 526 PRO B CA 1
ATOM 8464 C C . PRO B 1 526 ? 4.855 -77.375 -25.891 1 55.09 526 PRO B C 1
ATOM 8466 O O . PRO B 1 526 ? 4.953 -76.625 -24.922 1 55.09 526 PRO B O 1
ATOM 8469 N N . GLU B 1 527 ? 5.484 -77.125 -27.078 1 56.03 527 GLU B N 1
ATOM 8470 C CA . GLU B 1 527 ? 6.258 -75.938 -27.25 1 56.03 527 GLU B CA 1
ATOM 8471 C C . GLU B 1 527 ? 5.375 -74.75 -27.719 1 56.03 527 GLU B C 1
ATOM 8473 O O . GLU B 1 527 ? 5.82 -73.625 -27.781 1 56.03 527 GLU B O 1
ATOM 8478 N N . GLU B 1 528 ? 4.203 -75.062 -28.094 1 55.69 528 GLU B N 1
ATOM 8479 C CA . GLU B 1 528 ? 3.311 -74.062 -28.609 1 55.69 528 GLU B CA 1
ATOM 8480 C C . GLU B 1 528 ? 2.498 -73.375 -27.484 1 55.69 528 GLU B C 1
ATOM 8482 O O . GLU B 1 528 ? 1.932 -74.125 -26.641 1 55.69 528 GLU B O 1
#

InterPro domains:
  IPR005123 Oxoglutarate/iron-dependent dioxygenase domain [PS51471] (406-513)
  IPR006620 Prolyl 4-hydroxylase, alpha subunit [SM00702] (330-512)
  IPR011990 Tetratricopeptide-like helical domain superfamily [G3DSA:1.25.40.10] (115-259)
  IPR011990 Tetratricopeptide-like helical domain superfamily [SSF48452] (162-253)
  IPR013547 Prolyl 4-hydroxylase, N-terminal [PF08336] (13-144)
  IPR044862 Prolyl 4-hydroxylase alpha subunit, Fe(2+) 2OG dioxygenase domain [PF13640] (410-512)
  IPR045054 Prolyl 4-hydroxylase [PTHR10869] (116-518)
  IPR059068 Prolyl 4-hydroxylase, peptide-substrate-binding domain [PF23558] (165-259)

Solvent-accessible surface area (backbone atoms only — not comparable to full-atom values): 54615 Å² total; per-residue (Å²): 131,82,78,62,38,46,40,50,36,27,62,68,47,46,54,50,48,52,54,52,50,52,55,48,49,55,52,51,51,53,45,50,52,54,52,50,52,54,53,49,54,53,50,50,52,51,52,54,56,52,46,43,49,66,64,42,70,64,44,62,72,66,45,66,24,28,53,67,55,43,40,53,50,41,40,35,65,49,41,26,50,50,40,53,60,68,50,58,62,68,60,50,49,50,48,52,48,43,50,52,52,50,48,53,51,62,70,64,71,70,68,59,45,72,55,17,41,49,38,26,38,50,34,50,52,47,47,31,58,47,57,46,40,38,64,75,37,43,41,58,30,36,42,27,22,72,55,95,88,38,80,42,79,74,45,81,63,95,74,63,59,58,56,52,29,48,55,28,32,51,43,11,46,53,26,45,77,69,69,34,37,60,59,13,35,60,29,15,52,52,11,35,53,40,28,55,72,58,70,63,67,80,58,74,41,49,89,61,49,53,60,56,30,31,54,54,30,17,52,24,28,40,78,72,66,39,40,70,59,17,36,54,35,40,54,55,39,35,72,81,40,74,81,47,60,70,55,52,52,48,41,53,51,39,51,51,48,43,67,77,50,60,75,63,90,82,58,70,77,72,86,62,74,79,86,58,96,59,48,70,63,43,55,52,43,28,44,22,58,63,38,50,52,71,58,67,49,48,85,73,35,81,85,29,49,73,44,73,44,30,69,86,24,76,80,22,65,83,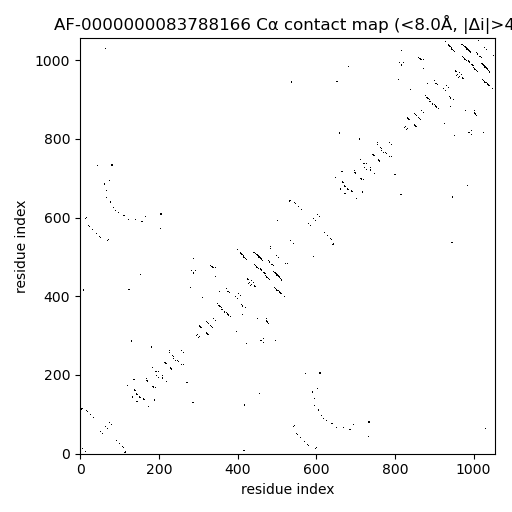55,50,39,43,33,32,44,73,37,77,74,47,44,30,36,39,32,48,68,65,48,51,74,67,56,30,50,52,52,49,59,66,35,60,81,53,50,36,76,38,64,44,82,55,78,98,46,75,40,76,45,89,58,37,39,39,28,31,21,79,44,52,62,81,73,42,73,66,49,48,54,48,44,53,50,49,24,44,64,69,55,44,55,54,53,75,78,20,14,51,61,40,35,37,35,39,26,10,32,41,12,28,28,56,75,43,63,89,36,70,87,49,90,81,38,66,64,55,73,69,73,26,51,52,38,32,28,42,41,35,33,27,52,31,52,52,80,30,58,40,23,41,26,27,54,74,54,38,27,32,43,70,66,46,55,26,18,30,42,38,36,55,30,33,38,57,55,67,46,72,38,72,40,52,27,26,24,38,30,43,16,51,25,29,53,38,32,36,34,36,37,42,25,27,47,37,81,24,71,86,56,53,74,65,49,91,46,74,90,54,131,82,77,62,39,46,41,51,35,27,62,68,47,45,54,51,47,52,53,52,51,54,53,48,50,54,53,50,50,53,44,50,53,53,51,50,52,54,52,49,53,51,51,50,52,50,50,54,56,51,46,42,49,66,64,43,69,64,45,62,72,66,45,65,24,28,52,67,54,44,40,54,50,40,40,36,64,48,41,25,50,49,39,53,61,69,50,58,61,68,60,50,48,49,48,51,47,43,52,52,52,50,50,53,50,62,70,66,70,68,68,58,42,71,55,16,41,50,38,27,38,48,34,51,53,49,48,30,60,46,57,46,38,37,65,72,37,42,42,57,30,36,42,28,22,72,56,96,88,38,81,41,78,72,47,81,63,95,73,62,60,58,57,50,29,48,54,28,33,52,43,11,45,53,28,44,75,69,69,34,35,60,59,12,36,60,30,16,52,53,11,34,53,42,27,56,73,57,70,62,67,80,59,74,40,50,87,62,50,54,60,56,28,30,53,53,30,17,52,26,29,40,75,70,66,40,41,69,58,16,36,53,35,41,53,57,40,35,72,79,40,74,81,46,60,68,54,54,51,50,41,52,50,40,51,51,48,44,68,78,51,61,76,62,90,82,59,71,76,70,86,61,74,79,86,56,96,58,49,70,62,42,55,51,42,29,46,23,56,64,37,50,53,72,57,68,50,49,86,74,37,81,84,29,49,73,45,72,44,30,68,86,25,77,81,21,65,84,56,50,38,43,32,32,43,72,39,79,72,46,45,30,36,36,33,47,68,66,47,51,74,68,55,30,50,51,53,50,60,66,34,60,82,53,51,36,76,39,63,44,82,55,78,98,45,75,41,76,44,91,58,35,40,39,28,30,21,78,44,51,63,82,74,42,72,66,48,48,55,47,43,51,51,49,25,43,63,70,56,45,55,56,53,76,78,19,14,52,62,41,35,36,35,38,26,10,30,43,12,29,28,55,75,41,61,89,38,70,88,50,91,81,37,66,66,55,72,68,72,26,50,53,37,33,29,43,41,35,32,27,50,31,53,50,81,30,57,40,24,41,26,27,53,73,52,38,27,32,44,70,65,46,55,26,18,29,43,37,36,56,30,33,39,56,55,65,46,72,38,72,40,51,28,26,24,40,30,42,16,51,26,30,52,38,32,35,36,37,37,43,27,27,46,38,81,26,72,86,59,54,75,65,49,92,45,74,89,54

Radius of gyration: 49.58 Å; Cα contacts (8 Å, |Δi|>4): 1971; chains: 2; bounding box: 88×155×94 Å

Foldseek 3Di:
DLFQLFQQWDVVSVVLVVVLVVLLVVLVVVLCVQVVVLVVVVVVVVVVVVCCCVPQVPDDPVSCVDPVSVVVVVCCVVPVVCCSVPPCSNVVSVVSSVVSNVVSCVVSVRDDDPSNLLSNLVLVVLCCPLQVFQVVQVQQQAGWHADPNDTDGQDDDPDRDHHALLRLCSSLVSCLVVVVLLSNLRSLVVSLVRCVVVVQDDDPVGPDGNLRSLQSNLVSCVSLPNLVVSLVSLVVSCVVPVPDVVSVVSNVVSVVCCVVPPDDPPCPSPRDGDDDPPNQLSVLSSCCLNPQFPQPDCVRDVVWDWDFDQVPFPVCVVPTWIKTFRDVQQTKIKTALQDDLVLLVVVCVLWVVFWGFDWDDDQPDTDHDPLFGKIKGFDDCPSDVSQVVSQVSVCRRQVFHQDPPQKGTKMKIKGGASGKHRWDAQWDPDPSDCVCVSVNAIFFKKKKFWSDAASGTFWKAQRQLTGTGHRHHNMIMMGTQADLLRHGRSSRGIMTIGRHGGMTMMMMMTGHDHPCPPRRPRDPDNVD/DLFQLFQQFDVVNVVLVVVLVVLLVVLVVVLCVLVVVLVVVVVVVVVVVVCCCVPQVPDDPVSCVDPVSVVVVVCCVVPVVCCSVPPCSNVVSVVSSVVSNVVSCVVSVRDDDPSNLLSNLVLVVLCCPLQVFQVVQVQQQAGWHADPNDTDGQDDDPDRDHHALLRLCSSLVSCLVVVVLLSNLRSLVVSLVRCVVVVQDDDPVGPDGNLRSLQSNLVSCVSLPNLVVSLVSLVVSCVVPVPDVVSVVSNVVSVVCCVVPPDDPPCPSPRDGDDDPPNQLSVLSSVCQNPQFPQDDCVVDVVWDWDFAQLPFPVCPVPTWIKTFRDVQQTKIKTALQDDLVLLVVVCVLWVVFWGFDWDDDQPDTDHDPLFGKIKGFDDCPSDVSQVVSQVSVCRRQVFRQDPPQKGTKMKIKGGASGKHRWDAQWDPDPSDCVCVSVNAIFFKKKKFWSDAASGTFWKAQRQLTGTGHRHHNMIMMGTQADLLRHGRSSRGIMTIGRHGGMTMMIMMTGHDHPCPPRRPRDPDNVD